Protein AF-A0A1H4DUJ8-F1 (afdb_monomer_lite)

InterPro domains:
  IPR002656 Acyltransferase 3 domain [PF01757] (6-325)
  IPR032762 Putative polysaccharide deacetylase [PF15421] (408-829)
  IPR052734 Nodulation factor acetyltransferase [PTHR37312] (3-329)

Organism: NCBI:txid371601

Structure (mmCIF, N/CA/C/O backbone):
data_AF-A0A1H4DUJ8-F1
#
_entry.id   AF-A0A1H4DUJ8-F1
#
loop_
_atom_site.group_PDB
_atom_site.id
_atom_site.type_symbol
_atom_site.label_atom_id
_atom_site.label_alt_id
_atom_site.label_comp_id
_atom_site.label_asym_id
_atom_site.label_entity_id
_atom_site.label_seq_id
_atom_site.pdbx_PDB_ins_code
_atom_site.Cartn_x
_atom_site.Cartn_y
_atom_site.Cartn_z
_atom_site.occupancy
_atom_site.B_iso_or_equiv
_atom_site.auth_seq_id
_atom_site.auth_comp_id
_atom_site.auth_asym_id
_atom_site.auth_atom_id
_atom_site.pdbx_PDB_model_num
ATOM 1 N N . MET A 1 1 ? 36.125 0.604 -51.985 1.00 30.69 1 MET A N 1
ATOM 2 C CA . MET A 1 1 ? 34.807 0.255 -51.400 1.00 30.69 1 MET A CA 1
ATOM 3 C C . MET A 1 1 ? 34.733 -1.260 -51.284 1.00 30.69 1 MET A C 1
ATOM 5 O O . MET A 1 1 ? 34.965 -1.927 -52.278 1.00 30.69 1 MET A O 1
ATOM 9 N N . GLY A 1 2 ? 34.517 -1.816 -50.089 1.00 41.62 2 GLY A N 1
ATOM 10 C CA . GLY A 1 2 ? 34.416 -3.273 -49.927 1.00 41.62 2 GLY A CA 1
ATOM 11 C C . GLY A 1 2 ? 33.079 -3.793 -50.459 1.00 41.62 2 GLY A C 1
ATOM 12 O O . GLY A 1 2 ? 32.048 -3.189 -50.164 1.00 41.62 2 GLY A O 1
ATOM 13 N N . LYS A 1 3 ? 33.106 -4.890 -51.226 1.00 53.41 3 LYS A N 1
ATOM 14 C CA . LYS A 1 3 ? 31.918 -5.569 -51.766 1.00 53.41 3 LYS A CA 1
ATOM 15 C C . LYS A 1 3 ? 30.959 -5.925 -50.617 1.00 53.41 3 LYS A C 1
ATOM 17 O O . LYS A 1 3 ? 31.394 -6.418 -49.573 1.00 53.41 3 LYS A O 1
ATOM 22 N N . ARG A 1 4 ? 29.679 -5.584 -50.774 1.00 70.81 4 ARG A N 1
ATOM 23 C CA . ARG A 1 4 ? 28.618 -5.850 -49.792 1.00 70.81 4 ARG A CA 1
ATOM 24 C C . ARG A 1 4 ? 28.375 -7.360 -49.703 1.00 70.81 4 ARG A C 1
ATOM 26 O O . ARG A 1 4 ? 28.468 -8.042 -50.716 1.00 70.81 4 ARG A O 1
ATOM 33 N N . ILE A 1 5 ? 28.123 -7.878 -48.501 1.00 83.75 5 ILE A N 1
ATOM 34 C CA . ILE A 1 5 ? 27.935 -9.316 -48.273 1.00 83.75 5 ILE A CA 1
ATOM 35 C C . ILE A 1 5 ? 26.434 -9.599 -48.162 1.00 83.75 5 ILE A C 1
ATOM 37 O O . ILE A 1 5 ? 25.848 -9.405 -47.099 1.00 83.75 5 ILE A O 1
ATOM 41 N N . GLU A 1 6 ? 25.825 -10.040 -49.261 1.00 88.00 6 GLU A N 1
ATOM 42 C CA . GLU A 1 6 ? 24.366 -10.185 -49.410 1.00 88.00 6 GLU A CA 1
ATOM 43 C C . GLU A 1 6 ? 23.758 -11.162 -48.388 1.00 88.00 6 GLU A C 1
ATOM 45 O O . GLU A 1 6 ? 22.765 -10.844 -47.735 1.00 88.00 6 GLU A O 1
ATOM 50 N N . TYR A 1 7 ? 24.406 -12.309 -48.137 1.00 88.94 7 TYR A N 1
ATOM 51 C CA . TYR A 1 7 ? 23.906 -13.288 -47.160 1.00 88.94 7 TYR A CA 1
ATOM 52 C C . TYR A 1 7 ? 23.873 -12.749 -45.718 1.00 88.94 7 TYR A C 1
ATOM 54 O O . TYR A 1 7 ? 23.061 -13.199 -44.914 1.00 88.94 7 TYR A O 1
ATOM 62 N N . ILE A 1 8 ? 24.728 -11.778 -45.370 1.00 90.94 8 ILE A N 1
ATOM 63 C CA . ILE A 1 8 ? 24.715 -11.155 -44.037 1.00 90.94 8 ILE A CA 1
ATOM 64 C C . ILE A 1 8 ? 23.519 -10.216 -43.894 1.00 90.94 8 ILE A C 1
ATOM 66 O O . ILE A 1 8 ? 22.923 -10.143 -42.822 1.00 90.94 8 ILE A O 1
ATOM 70 N N . ASP A 1 9 ? 23.156 -9.502 -44.957 1.00 91.50 9 ASP A N 1
ATOM 71 C CA . ASP A 1 9 ? 21.961 -8.663 -44.934 1.00 91.50 9 ASP A CA 1
ATOM 72 C C . ASP A 1 9 ? 20.690 -9.525 -44.938 1.00 91.50 9 ASP A C 1
ATOM 74 O O . ASP A 1 9 ? 19.751 -9.208 -44.217 1.00 91.50 9 ASP A O 1
ATOM 78 N N . PHE A 1 10 ? 20.688 -10.684 -45.606 1.00 94.31 10 PHE A N 1
ATOM 79 C CA . PHE A 1 10 ? 19.633 -11.689 -45.422 1.00 94.31 10 PHE A CA 1
ATOM 80 C C . PHE A 1 10 ? 19.505 -12.146 -43.958 1.00 94.31 10 PHE A C 1
ATOM 82 O O . PHE A 1 10 ? 18.407 -12.102 -43.408 1.00 94.31 10 PHE A O 1
ATOM 89 N N . ILE A 1 11 ? 20.617 -12.510 -43.303 1.00 94.31 11 ILE A N 1
ATOM 90 C CA . ILE A 1 11 ? 20.620 -12.902 -41.881 1.00 94.31 11 ILE A CA 1
ATOM 91 C C . ILE A 1 11 ? 20.034 -11.785 -41.015 1.00 94.31 11 ILE A C 1
ATOM 93 O O . ILE A 1 11 ? 19.124 -12.033 -40.234 1.00 94.31 11 ILE A O 1
ATOM 97 N N . LYS A 1 12 ? 20.487 -10.540 -41.193 1.00 94.69 12 LYS A N 1
ATOM 98 C CA . LYS A 1 12 ? 19.942 -9.382 -40.470 1.00 94.69 12 LYS A CA 1
ATOM 99 C C . LYS A 1 12 ? 18.442 -9.192 -40.694 1.00 94.69 12 LYS A C 1
ATOM 101 O O . LYS A 1 12 ? 17.752 -8.804 -39.758 1.00 94.69 12 LYS A O 1
ATOM 106 N N . GLY A 1 13 ? 17.958 -9.436 -41.913 1.00 95.38 13 GLY A N 1
ATOM 107 C CA . GLY A 1 13 ? 16.538 -9.366 -42.261 1.00 95.38 13 GLY A CA 1
ATOM 108 C C . GLY A 1 13 ? 15.695 -10.396 -41.507 1.00 95.38 13 GLY A C 1
ATOM 109 O O . GLY A 1 13 ? 14.632 -10.058 -40.998 1.00 95.38 13 GLY A O 1
ATOM 110 N N . ILE A 1 14 ? 16.192 -11.626 -41.366 1.00 95.81 14 ILE A N 1
ATOM 111 C CA . ILE A 1 14 ? 15.532 -12.656 -40.552 1.00 95.81 14 ILE A CA 1
ATOM 112 C C . ILE A 1 14 ? 15.628 -12.329 -39.062 1.00 95.81 14 ILE A C 1
ATOM 114 O O . ILE A 1 14 ? 14.630 -12.400 -38.354 1.00 95.81 14 ILE A O 1
ATOM 118 N N . CYS A 1 15 ? 16.801 -11.919 -38.576 1.00 94.94 15 CYS A N 1
ATOM 119 C CA . CYS A 1 15 ? 16.967 -11.602 -37.163 1.00 94.94 15 CYS A CA 1
ATOM 120 C C . CYS A 1 15 ? 16.068 -10.430 -36.737 1.00 94.94 15 CYS A C 1
ATOM 122 O O . CYS A 1 15 ? 15.499 -10.486 -35.653 1.00 94.94 15 CYS A O 1
ATOM 124 N N . ILE A 1 16 ? 15.898 -9.388 -37.570 1.00 95.94 16 ILE A N 1
ATOM 125 C CA . ILE A 1 16 ? 15.041 -8.249 -37.191 1.00 95.94 16 ILE A CA 1
ATOM 126 C C . ILE A 1 16 ? 13.576 -8.666 -37.145 1.00 95.94 16 ILE A C 1
ATOM 128 O O . ILE A 1 16 ? 12.848 -8.200 -36.281 1.00 95.94 16 ILE A O 1
ATOM 132 N N . PHE A 1 17 ? 13.164 -9.587 -38.018 1.00 96.69 17 PHE A N 1
ATOM 133 C CA . PHE A 1 17 ? 11.844 -10.194 -37.932 1.00 96.69 17 PHE A CA 1
ATOM 134 C C . PHE A 1 17 ? 11.652 -10.957 -36.619 1.00 96.69 17 PHE A C 1
ATOM 136 O O . PHE A 1 17 ? 10.654 -10.739 -35.946 1.00 96.69 17 PHE A O 1
ATOM 143 N N . ILE A 1 18 ? 12.629 -11.771 -36.214 1.00 95.69 18 ILE A N 1
ATOM 144 C CA . ILE A 1 18 ? 12.581 -12.521 -34.951 1.00 95.69 18 ILE A CA 1
ATOM 145 C C . ILE A 1 18 ? 12.482 -11.583 -33.733 1.00 95.69 18 ILE A C 1
ATOM 147 O O . ILE A 1 18 ? 11.727 -11.875 -32.813 1.00 95.69 18 ILE A O 1
ATOM 151 N N . VAL A 1 19 ? 13.196 -10.448 -33.734 1.00 94.94 19 VAL A N 1
ATOM 152 C CA . VAL A 1 19 ? 13.096 -9.424 -32.672 1.00 94.94 19 VAL A CA 1
ATOM 153 C C . VAL A 1 19 ? 11.678 -8.867 -32.575 1.00 94.94 19 VAL A C 1
ATOM 155 O O . VAL A 1 19 ? 11.090 -8.875 -31.498 1.00 94.94 19 VAL A O 1
ATOM 158 N N . VAL A 1 20 ? 11.130 -8.404 -33.703 1.00 95.19 20 VAL A N 1
ATOM 159 C CA . VAL A 1 20 ? 9.782 -7.821 -33.741 1.00 95.19 20 VAL A CA 1
ATOM 160 C C . VAL A 1 20 ? 8.741 -8.873 -33.348 1.00 95.19 20 VAL A C 1
ATOM 162 O O . VAL A 1 20 ? 7.823 -8.574 -32.603 1.00 95.19 20 VAL A O 1
ATOM 165 N N . TRP A 1 21 ? 8.919 -10.126 -33.767 1.00 94.44 21 TRP A N 1
ATOM 166 C CA . TRP A 1 21 ? 8.028 -11.223 -33.392 1.00 94.44 21 TRP A CA 1
ATOM 167 C C . TRP A 1 21 ? 8.048 -11.531 -31.895 1.00 94.44 21 TRP A C 1
ATOM 169 O O . TRP A 1 21 ? 6.983 -11.649 -31.292 1.00 94.44 21 TRP A O 1
ATOM 179 N N . GLY A 1 22 ? 9.230 -11.571 -31.273 1.00 92.44 22 GLY A N 1
ATOM 180 C CA . GLY A 1 22 ? 9.349 -11.724 -29.822 1.00 92.44 22 GLY A CA 1
ATOM 181 C C . GLY A 1 22 ? 8.633 -10.608 -29.056 1.00 92.44 22 GLY A C 1
ATOM 182 O O . GLY A 1 22 ? 7.863 -10.890 -28.141 1.00 92.44 22 GLY A O 1
ATOM 183 N N . HIS A 1 23 ? 8.807 -9.349 -29.468 1.00 90.69 23 HIS A N 1
ATOM 184 C CA . HIS A 1 23 ? 8.126 -8.220 -28.832 1.00 90.69 23 HIS A CA 1
ATOM 185 C C . HIS A 1 23 ? 6.623 -8.154 -29.134 1.00 90.69 23 HIS A C 1
ATOM 187 O O . HIS A 1 23 ? 5.854 -7.722 -28.277 1.00 90.69 23 HIS A O 1
ATOM 193 N N . SER A 1 24 ? 6.177 -8.620 -30.301 1.00 90.06 24 SER A N 1
ATOM 194 C CA . SER A 1 24 ? 4.751 -8.781 -30.595 1.00 90.06 24 SER A CA 1
ATOM 195 C C . SER A 1 24 ? 4.114 -9.834 -29.672 1.00 90.06 24 SER A C 1
ATOM 197 O O . SER A 1 24 ? 3.038 -9.587 -29.141 1.00 90.06 24 SER A O 1
ATOM 199 N N . ILE A 1 25 ? 4.791 -10.962 -29.403 1.00 89.56 25 ILE A N 1
ATOM 200 C CA . ILE A 1 25 ? 4.346 -11.955 -28.402 1.00 89.56 25 ILE A CA 1
ATOM 201 C C . ILE A 1 25 ? 4.301 -11.331 -26.999 1.00 89.56 25 ILE A C 1
ATOM 203 O O . ILE A 1 25 ? 3.316 -11.498 -26.288 1.00 89.56 25 ILE A O 1
ATOM 207 N N . GLN A 1 26 ? 5.348 -10.594 -26.618 1.00 87.44 26 GLN A N 1
ATOM 208 C CA . GLN A 1 26 ? 5.469 -9.972 -25.298 1.00 87.44 26 GLN A CA 1
ATOM 209 C C . GLN A 1 26 ? 4.383 -8.918 -25.029 1.00 87.44 26 GLN A C 1
ATOM 211 O O . GLN A 1 26 ? 3.823 -8.887 -23.942 1.00 87.44 26 GLN A O 1
ATOM 216 N N . ASN A 1 27 ? 4.104 -8.032 -25.990 1.00 85.56 27 ASN A N 1
ATOM 217 C CA . ASN A 1 27 ? 3.222 -6.878 -25.773 1.00 85.56 27 ASN A CA 1
ATOM 218 C C . ASN A 1 27 ? 1.735 -7.177 -26.017 1.00 85.56 27 ASN A C 1
ATOM 220 O O . ASN A 1 27 ? 0.903 -6.347 -25.672 1.00 85.56 27 ASN A O 1
ATOM 224 N N . MET A 1 28 ? 1.400 -8.310 -26.641 1.00 81.50 28 MET A N 1
ATOM 225 C CA . MET A 1 28 ? 0.016 -8.693 -26.969 1.00 81.50 28 MET A CA 1
ATOM 226 C C . MET A 1 28 ? -0.497 -9.889 -26.147 1.00 81.50 28 MET A C 1
ATOM 228 O O . MET A 1 28 ? -1.606 -10.366 -26.398 1.00 81.50 28 MET A O 1
ATOM 232 N N . GLY A 1 29 ? 0.324 -10.409 -25.227 1.00 69.88 29 GLY A N 1
ATOM 233 C CA . GLY A 1 29 ? -0.024 -11.478 -24.284 1.00 69.88 29 GLY A CA 1
ATOM 234 C C . GLY A 1 29 ? -0.416 -10.956 -22.893 1.00 69.88 29 GLY A C 1
ATOM 235 O O . GLY A 1 29 ? -0.381 -9.749 -22.658 1.00 69.88 29 GLY A O 1
ATOM 236 N N . ASP A 1 30 ? -0.772 -11.858 -21.969 1.00 58.72 30 ASP A N 1
ATOM 237 C CA . ASP A 1 30 ? -1.174 -11.488 -20.603 1.00 58.72 30 ASP A CA 1
ATOM 238 C C . ASP A 1 30 ? 0.050 -11.200 -19.745 1.00 58.72 30 ASP A C 1
ATOM 240 O O . ASP A 1 30 ? 0.937 -12.051 -19.647 1.00 58.72 30 ASP A O 1
ATOM 244 N N . GLY A 1 31 ? 0.074 -10.031 -19.106 1.00 64.19 31 GLY A N 1
ATOM 245 C CA . GLY A 1 31 ? 1.036 -9.638 -18.074 1.00 64.19 31 GLY A CA 1
ATOM 246 C C . GLY A 1 31 ? 2.385 -10.371 -18.103 1.00 64.19 31 GLY A C 1
ATOM 247 O O . GLY A 1 31 ? 3.266 -10.050 -18.897 1.00 64.19 31 GLY A O 1
ATOM 248 N N . ASN A 1 32 ? 2.562 -11.341 -17.201 1.00 62.81 32 ASN A N 1
ATOM 249 C CA . ASN A 1 32 ? 3.805 -12.100 -17.018 1.00 62.81 32 ASN A CA 1
ATOM 250 C C . ASN A 1 32 ? 3.811 -13.494 -17.686 1.00 62.81 32 ASN A C 1
ATOM 252 O O . ASN A 1 32 ? 4.797 -14.220 -17.555 1.00 62.81 32 ASN A O 1
ATOM 256 N N . ASP A 1 33 ? 2.776 -13.888 -18.424 1.00 68.31 33 ASP A N 1
ATOM 257 C CA . ASP A 1 33 ? 2.668 -15.250 -18.974 1.00 68.31 33 ASP A CA 1
ATOM 258 C C . ASP A 1 33 ? 3.559 -15.478 -20.204 1.00 68.31 33 ASP A C 1
ATOM 260 O O . ASP A 1 33 ? 3.865 -16.610 -20.575 1.00 68.31 33 ASP A O 1
ATOM 264 N N . PHE A 1 34 ? 4.076 -14.414 -20.825 1.00 77.50 34 PHE A N 1
ATOM 265 C CA . PHE A 1 34 ? 5.038 -14.553 -21.923 1.00 77.50 34 PHE A CA 1
ATOM 266 C C . PHE A 1 34 ? 6.387 -15.143 -21.470 1.00 77.50 34 PHE A C 1
ATOM 268 O O . PHE A 1 34 ? 7.124 -15.673 -22.305 1.00 77.50 34 PHE A O 1
ATOM 275 N N . TRP A 1 35 ? 6.726 -15.075 -20.171 1.00 77.06 35 TRP A N 1
ATOM 276 C CA . TRP A 1 35 ? 7.978 -15.634 -19.643 1.00 77.06 35 TRP A CA 1
ATOM 277 C C . TRP A 1 35 ? 8.058 -17.156 -19.797 1.00 77.06 35 TRP A C 1
ATOM 279 O O . TRP A 1 35 ? 9.168 -17.669 -19.904 1.00 77.06 35 TRP A O 1
ATOM 289 N N . THR A 1 36 ? 6.908 -17.838 -19.835 1.00 80.62 36 THR A N 1
ATOM 290 C CA . THR A 1 36 ? 6.768 -19.300 -19.966 1.00 80.62 36 THR A CA 1
ATOM 291 C C . THR A 1 36 ? 6.288 -19.729 -21.356 1.00 80.62 36 THR A C 1
ATOM 293 O O . THR A 1 36 ? 5.982 -20.899 -21.587 1.00 80.62 36 THR A O 1
ATOM 296 N N . ASN A 1 37 ? 6.184 -18.791 -22.307 1.00 87.81 37 ASN A N 1
ATOM 297 C CA . ASN A 1 37 ? 5.794 -19.099 -23.676 1.00 87.81 37 ASN A CA 1
ATOM 298 C C . ASN A 1 37 ? 6.981 -19.751 -24.422 1.00 87.81 37 ASN A C 1
ATOM 300 O O . ASN A 1 37 ? 7.981 -19.069 -24.671 1.00 87.81 37 ASN A O 1
ATOM 304 N N . PRO A 1 38 ? 6.867 -21.012 -24.893 1.00 89.88 38 PRO A N 1
ATOM 305 C CA . PRO A 1 38 ? 7.988 -21.731 -25.508 1.00 89.88 38 PRO A CA 1
ATOM 306 C C . PRO A 1 38 ? 8.550 -21.069 -26.774 1.00 89.88 38 PRO A C 1
ATOM 308 O O . PRO A 1 38 ? 9.731 -21.206 -27.094 1.00 89.88 38 PRO A O 1
ATOM 311 N N . VAL A 1 39 ? 7.713 -20.342 -27.525 1.00 92.25 39 VAL A N 1
ATOM 312 C CA . VAL A 1 39 ? 8.156 -19.609 -28.721 1.00 92.25 39 VAL A CA 1
ATOM 313 C C . VAL A 1 39 ? 8.974 -18.389 -28.311 1.00 92.25 39 VAL A C 1
ATOM 315 O O . VAL A 1 39 ? 10.016 -18.117 -28.909 1.00 92.25 39 VAL A O 1
ATOM 318 N N . HIS A 1 40 ? 8.547 -17.689 -27.262 1.00 91.38 40 HIS A N 1
ATOM 319 C CA . HIS A 1 40 ? 9.290 -16.563 -26.708 1.00 91.38 40 HIS A CA 1
ATOM 320 C C . HIS A 1 40 ? 10.624 -17.010 -26.086 1.00 91.38 40 HIS A C 1
ATOM 322 O O . HIS A 1 40 ? 11.653 -16.399 -26.370 1.00 91.38 40 HIS A O 1
ATOM 328 N N . GLU A 1 41 ? 10.646 -18.110 -25.328 1.00 91.25 41 GLU A N 1
ATOM 329 C CA . GLU A 1 41 ? 11.870 -18.718 -24.777 1.00 91.25 41 GLU A CA 1
ATOM 330 C C . GLU A 1 41 ? 12.869 -19.079 -25.883 1.00 91.25 41 GLU A C 1
ATOM 332 O O . GLU A 1 41 ? 14.041 -18.681 -25.843 1.00 91.25 41 GLU A O 1
ATOM 337 N N . PHE A 1 42 ? 12.388 -19.754 -26.935 1.00 94.44 42 PHE A N 1
ATOM 338 C CA . PHE A 1 42 ? 13.194 -20.075 -28.109 1.00 94.44 42 PHE A CA 1
ATOM 339 C C . PHE A 1 42 ? 13.810 -18.818 -28.726 1.00 94.44 42 PHE A C 1
ATOM 341 O O . PHE A 1 42 ? 15.019 -18.782 -28.966 1.00 94.44 42 PHE A O 1
ATOM 348 N N . ILE A 1 43 ? 13.014 -17.768 -28.941 1.00 94.56 43 ILE A N 1
ATOM 349 C CA . ILE A 1 43 ? 13.489 -16.498 -29.497 1.00 94.56 43 ILE A CA 1
ATOM 350 C C . ILE A 1 43 ? 14.528 -15.848 -28.565 1.00 94.56 43 ILE A C 1
ATOM 352 O O . ILE A 1 43 ? 15.619 -15.474 -29.015 1.00 94.56 43 ILE A O 1
ATOM 356 N N . CYS A 1 44 ? 14.239 -15.726 -27.267 1.00 91.50 44 CYS A N 1
ATOM 357 C CA . CYS A 1 44 ? 15.093 -15.074 -26.267 1.00 91.50 44 CYS A CA 1
ATOM 358 C C . CYS A 1 44 ? 16.448 -15.745 -26.057 1.00 91.50 44 CYS A C 1
ATOM 360 O O . CYS A 1 44 ? 17.428 -15.046 -25.792 1.00 91.50 44 CYS A O 1
ATOM 362 N N . SER A 1 45 ? 16.543 -17.050 -26.303 1.00 93.75 45 SER A N 1
ATOM 363 C CA . SER A 1 45 ? 17.796 -17.791 -26.160 1.00 93.75 45 SER A CA 1
ATOM 364 C C . SER A 1 45 ? 18.922 -17.349 -27.117 1.00 93.75 45 SER A C 1
ATOM 366 O O . SER A 1 45 ? 20.096 -17.544 -26.796 1.00 93.75 45 SER A O 1
ATOM 368 N N . PHE A 1 46 ? 18.620 -16.727 -28.274 1.00 95.25 46 PHE A N 1
ATOM 369 C CA . PHE A 1 46 ? 19.659 -16.369 -29.263 1.00 95.25 46 PHE A CA 1
ATOM 370 C C . PHE A 1 46 ? 19.477 -15.055 -30.045 1.00 95.25 46 PHE A C 1
ATOM 372 O O . PHE A 1 46 ? 20.448 -14.606 -30.662 1.00 95.25 46 PHE A O 1
ATOM 379 N N . HIS A 1 47 ? 18.297 -14.420 -30.072 1.00 93.81 47 HIS A N 1
ATOM 380 C CA . HIS A 1 47 ? 18.023 -13.342 -31.042 1.00 93.81 47 HIS A CA 1
ATOM 381 C C . HIS A 1 47 ? 18.907 -12.083 -30.893 1.00 93.81 47 HIS A C 1
ATOM 383 O O . HIS A 1 47 ? 19.385 -11.554 -31.901 1.00 93.81 47 HIS A O 1
ATOM 389 N N . MET A 1 48 ? 19.184 -11.606 -29.672 1.00 94.12 48 MET A N 1
ATOM 390 C CA . MET A 1 48 ? 20.135 -10.498 -29.457 1.00 94.12 48 MET A CA 1
ATOM 391 C C . MET A 1 48 ? 21.600 -10.932 -29.614 1.00 94.12 48 MET A C 1
ATOM 393 O O . MET A 1 48 ? 22.349 -10.234 -30.313 1.00 94.12 48 MET A O 1
ATOM 397 N N . PRO A 1 49 ? 22.030 -12.083 -29.053 1.00 97.06 49 PRO A N 1
ATOM 398 C CA . PRO A 1 49 ? 23.367 -12.628 -29.284 1.00 97.06 49 PRO A CA 1
ATOM 399 C C . PRO A 1 49 ? 23.779 -12.711 -30.766 1.00 97.06 49 PRO A C 1
ATOM 401 O O . PRO A 1 49 ? 24.871 -12.255 -31.121 1.00 97.06 49 PRO A O 1
ATOM 404 N N . ILE A 1 50 ? 22.908 -13.189 -31.667 1.00 96.19 50 ILE A N 1
ATOM 405 C CA . ILE A 1 50 ? 23.237 -13.283 -33.101 1.00 96.19 50 ILE A CA 1
ATOM 406 C C . ILE A 1 50 ? 23.388 -11.903 -33.762 1.00 96.19 50 ILE A C 1
ATOM 408 O O . ILE A 1 50 ? 24.252 -11.711 -34.623 1.00 96.19 50 ILE A O 1
ATOM 412 N N . PHE A 1 51 ? 22.608 -10.901 -33.348 1.00 93.44 51 PHE A N 1
ATOM 413 C CA . PHE A 1 51 ? 22.772 -9.530 -33.837 1.00 93.44 51 PHE A CA 1
ATOM 414 C C . PHE A 1 51 ? 24.090 -8.902 -33.380 1.00 93.44 51 PHE A C 1
ATOM 416 O O . PHE A 1 51 ? 24.757 -8.195 -34.152 1.00 93.44 51 PHE A O 1
ATOM 423 N N . MET A 1 52 ? 24.488 -9.176 -32.138 1.00 96.88 52 MET A N 1
ATOM 424 C CA . MET A 1 52 ? 25.763 -8.720 -31.598 1.00 96.88 52 MET A CA 1
ATOM 425 C C . MET A 1 52 ? 26.946 -9.412 -32.294 1.00 96.88 52 MET A C 1
ATOM 427 O O . MET A 1 52 ? 27.903 -8.739 -32.687 1.00 96.88 52 MET A O 1
ATOM 431 N N . LEU A 1 53 ? 26.836 -10.716 -32.575 1.00 96.44 53 LEU A N 1
ATOM 432 C CA . LEU A 1 53 ? 27.775 -11.482 -33.405 1.00 96.44 53 LEU A CA 1
ATOM 433 C C . LEU A 1 53 ? 27.961 -10.825 -34.776 1.00 96.44 53 LEU A C 1
ATOM 435 O O . LEU A 1 53 ? 29.088 -10.534 -35.181 1.00 96.44 53 LEU A O 1
ATOM 439 N N . VAL A 1 54 ? 26.873 -10.522 -35.491 1.00 93.06 54 VAL A N 1
ATOM 440 C CA . VAL A 1 54 ? 26.951 -9.868 -36.811 1.00 93.06 54 VAL A CA 1
ATOM 441 C C . VAL A 1 54 ? 27.623 -8.492 -36.718 1.00 93.06 54 VAL A C 1
ATOM 443 O O . VAL A 1 54 ? 28.366 -8.100 -37.623 1.00 93.06 54 VAL A O 1
ATOM 446 N N . SER A 1 55 ? 27.410 -7.759 -35.624 1.00 92.81 55 SER A N 1
ATOM 447 C CA . SER A 1 55 ? 28.072 -6.471 -35.378 1.00 92.81 55 SER A CA 1
ATOM 448 C C . SER A 1 55 ? 29.585 -6.634 -35.176 1.00 92.81 55 SER A C 1
ATOM 450 O O . SER A 1 55 ? 30.370 -5.902 -35.791 1.00 92.81 55 SER A O 1
ATOM 452 N N . GLY A 1 56 ? 29.992 -7.638 -34.397 1.00 94.81 56 GLY A N 1
ATOM 453 C CA . GLY A 1 56 ? 31.385 -8.031 -34.186 1.00 94.81 56 GLY A CA 1
ATOM 454 C C . GLY A 1 56 ? 32.080 -8.556 -35.445 1.00 94.81 56 GLY A C 1
ATOM 455 O O . GLY A 1 56 ? 33.254 -8.276 -35.674 1.00 94.81 56 GLY A O 1
ATOM 456 N N . PHE A 1 57 ? 31.351 -9.224 -36.341 1.00 92.25 57 PHE A N 1
ATOM 457 C CA . PHE A 1 57 ? 31.891 -9.750 -37.601 1.00 92.25 57 PHE A CA 1
ATOM 458 C C . PHE A 1 57 ? 32.519 -8.666 -38.491 1.00 92.25 57 PHE A C 1
ATOM 460 O O . PHE A 1 57 ? 33.504 -8.904 -39.188 1.00 92.25 57 PHE A O 1
ATOM 467 N N . PHE A 1 58 ? 31.998 -7.436 -38.450 1.00 88.81 58 PHE A N 1
ATOM 468 C CA . PHE A 1 58 ? 32.556 -6.303 -39.199 1.00 88.81 58 PHE A CA 1
ATOM 469 C C . PHE A 1 58 ? 33.588 -5.480 -38.414 1.00 88.81 58 PHE A C 1
ATOM 471 O O . PHE A 1 58 ? 34.074 -4.465 -38.926 1.00 88.81 58 PHE A O 1
ATOM 478 N N . PHE A 1 59 ? 33.926 -5.885 -37.188 1.00 91.19 59 PHE A N 1
ATOM 479 C CA . PHE A 1 59 ? 34.853 -5.167 -36.318 1.00 91.19 59 PHE A CA 1
ATOM 480 C C . PHE A 1 59 ? 36.285 -5.143 -36.863 1.00 91.19 59 PHE A C 1
ATOM 482 O O . PHE A 1 59 ? 36.953 -4.118 -36.754 1.00 91.19 59 PHE A O 1
ATOM 489 N N . SER A 1 60 ? 36.736 -6.209 -37.532 1.00 83.56 60 SER A N 1
ATOM 490 C CA . SER A 1 60 ? 38.095 -6.330 -38.094 1.00 83.56 60 SER A CA 1
ATOM 491 C C . SER A 1 60 ? 38.522 -5.112 -38.931 1.00 83.56 60 SER A C 1
ATOM 493 O O . SER A 1 60 ? 39.640 -4.613 -38.809 1.00 83.56 60 SER A O 1
ATOM 495 N N . LYS A 1 61 ? 37.591 -4.537 -39.708 1.00 82.88 61 LYS A N 1
ATOM 496 C CA . LYS A 1 61 ? 37.801 -3.355 -40.571 1.00 82.88 61 LYS A CA 1
ATOM 497 C C . LYS A 1 61 ? 38.089 -2.054 -39.805 1.00 82.88 61 LYS A C 1
ATOM 499 O O . LYS A 1 61 ? 38.371 -1.020 -40.420 1.00 82.88 61 LYS A O 1
ATOM 504 N N . SER A 1 62 ? 37.968 -2.076 -38.482 1.00 84.25 62 SER A N 1
ATOM 505 C CA . SER A 1 62 ? 38.205 -0.942 -37.590 1.00 84.25 62 SER A CA 1
ATOM 506 C C . SER A 1 62 ? 39.576 -0.964 -36.911 1.00 84.25 62 SER A C 1
ATOM 508 O O . SER A 1 62 ? 39.992 0.084 -36.422 1.00 84.25 62 SER A O 1
ATOM 510 N N . ILE A 1 63 ? 40.283 -2.101 -36.910 1.00 80.81 63 ILE A N 1
ATOM 511 C CA . ILE A 1 63 ? 41.445 -2.361 -36.035 1.00 80.81 63 ILE A CA 1
ATOM 512 C C . ILE A 1 63 ? 42.718 -1.582 -36.436 1.00 80.81 63 ILE A C 1
ATOM 514 O O . ILE A 1 63 ? 43.623 -1.427 -35.630 1.00 80.81 63 ILE A O 1
ATOM 518 N N . GLY A 1 64 ? 42.765 -0.963 -37.620 1.00 79.19 64 GLY A N 1
ATOM 519 C CA . GLY A 1 64 ? 43.891 -0.117 -38.062 1.00 79.19 64 GLY A CA 1
ATOM 520 C C . GLY A 1 64 ? 43.632 1.394 -38.051 1.00 79.19 64 GLY A C 1
ATOM 521 O O . GLY A 1 64 ? 44.450 2.158 -38.552 1.00 79.19 64 GLY A O 1
ATOM 522 N N . LYS A 1 65 ? 42.475 1.854 -37.561 1.00 86.25 65 LYS A N 1
ATOM 523 C CA . LYS A 1 65 ? 42.084 3.273 -37.649 1.00 86.25 65 LYS A CA 1
ATOM 524 C C . LYS A 1 65 ? 42.423 4.046 -36.365 1.00 86.25 65 LYS A C 1
ATOM 526 O O . LYS A 1 65 ? 42.435 3.454 -35.282 1.00 86.25 65 LYS A O 1
ATOM 531 N N . PRO A 1 66 ? 42.640 5.375 -36.442 1.00 87.81 66 PRO A N 1
ATOM 532 C CA . PRO A 1 66 ? 42.785 6.212 -35.252 1.00 87.81 66 PRO A CA 1
ATOM 533 C C . PRO A 1 66 ? 41.582 6.059 -34.304 1.00 87.81 66 PRO A C 1
ATOM 535 O O . PRO A 1 66 ? 40.442 5.976 -34.766 1.00 87.81 66 PRO A O 1
ATOM 538 N N . LEU A 1 67 ? 41.835 6.010 -32.986 1.00 89.31 67 LEU A N 1
ATOM 539 C CA . LEU A 1 67 ? 40.817 5.666 -31.977 1.00 89.31 67 LEU A CA 1
ATOM 540 C C . LEU A 1 67 ? 39.655 6.663 -31.993 1.00 89.31 67 LEU A C 1
ATOM 542 O O . LEU A 1 67 ? 38.517 6.272 -32.244 1.00 89.31 67 LEU A O 1
ATOM 546 N N . ILE A 1 68 ? 39.966 7.946 -31.785 1.00 90.38 68 ILE A N 1
ATOM 547 C CA . ILE A 1 68 ? 38.970 9.009 -31.623 1.00 90.38 68 ILE A CA 1
ATOM 548 C C . ILE A 1 68 ? 38.059 9.120 -32.858 1.00 90.38 68 ILE A C 1
ATOM 550 O O . ILE A 1 68 ? 36.857 8.925 -32.700 1.00 90.38 68 ILE A O 1
ATOM 554 N N . PRO A 1 69 ? 38.559 9.272 -34.105 1.00 90.19 69 PRO A N 1
ATOM 555 C CA . PRO A 1 69 ? 37.690 9.330 -35.286 1.00 90.19 69 PRO A CA 1
ATOM 556 C C . PRO A 1 69 ? 36.810 8.091 -35.472 1.00 90.19 69 PRO A C 1
ATOM 558 O O . PRO A 1 69 ? 35.682 8.189 -35.960 1.00 90.19 69 PRO A O 1
ATOM 561 N N . ASN A 1 70 ? 37.309 6.909 -35.102 1.00 89.81 70 ASN A N 1
ATOM 562 C CA . ASN A 1 70 ? 36.558 5.672 -35.256 1.00 89.81 70 ASN A CA 1
ATOM 563 C C . ASN A 1 70 ? 35.424 5.561 -34.228 1.00 89.81 70 ASN A C 1
ATOM 565 O O . ASN A 1 70 ? 34.295 5.246 -34.610 1.00 89.81 70 ASN A O 1
ATOM 569 N N . VAL A 1 71 ? 35.707 5.882 -32.960 1.00 92.94 71 VAL A N 1
ATOM 570 C CA . VAL A 1 71 ? 34.713 5.941 -31.878 1.00 92.94 71 VAL A CA 1
ATOM 571 C C . VAL A 1 71 ? 33.690 7.038 -32.162 1.00 92.94 71 VAL A C 1
ATOM 573 O O . VAL A 1 71 ? 32.499 6.751 -32.161 1.00 92.94 71 VAL A O 1
ATOM 576 N N . THR A 1 72 ? 34.112 8.249 -32.540 1.00 90.88 72 THR A N 1
ATOM 577 C CA . THR A 1 72 ? 33.200 9.348 -32.905 1.00 90.88 72 THR A CA 1
ATOM 578 C C . THR A 1 72 ? 32.282 8.966 -34.063 1.00 90.88 72 THR A C 1
ATOM 580 O O . THR A 1 72 ? 31.089 9.264 -34.040 1.00 90.88 72 THR A O 1
ATOM 583 N N . ARG A 1 73 ? 32.797 8.274 -35.086 1.00 89.44 73 ARG A N 1
ATOM 584 C CA . ARG A 1 73 ? 31.969 7.796 -36.200 1.00 89.44 73 ARG A CA 1
ATOM 585 C C . ARG A 1 73 ? 30.917 6.787 -35.736 1.00 89.44 73 ARG A C 1
ATOM 587 O O . ARG A 1 73 ? 29.779 6.864 -36.189 1.00 89.44 73 ARG A O 1
ATOM 594 N N . ARG A 1 74 ? 31.282 5.849 -34.856 1.00 90.69 74 ARG A N 1
ATOM 595 C CA . ARG A 1 74 ? 30.333 4.874 -34.295 1.00 90.69 74 ARG A CA 1
ATOM 596 C C . ARG A 1 74 ? 29.324 5.524 -33.355 1.00 90.69 74 ARG A C 1
ATOM 598 O O . ARG A 1 74 ? 28.149 5.195 -33.449 1.00 90.69 74 ARG A O 1
ATOM 605 N N . PHE A 1 75 ? 29.747 6.496 -32.553 1.00 92.19 75 PHE A N 1
ATOM 606 C CA . PHE A 1 75 ? 28.866 7.308 -31.719 1.00 92.19 75 PHE A CA 1
ATOM 607 C C . PHE A 1 75 ? 27.800 8.009 -32.568 1.00 92.19 75 PHE A C 1
ATOM 609 O O . PHE A 1 75 ? 26.610 7.858 -32.315 1.00 92.19 75 PHE A O 1
ATOM 616 N N . LYS A 1 76 ? 28.208 8.687 -33.653 1.00 90.00 76 LYS A N 1
ATOM 617 C CA . LYS A 1 76 ? 27.274 9.336 -34.591 1.00 90.00 76 LYS A CA 1
ATOM 618 C C . LYS A 1 76 ? 26.314 8.354 -35.263 1.00 90.00 76 LYS A C 1
ATOM 620 O O . LYS A 1 76 ? 25.191 8.718 -35.578 1.00 90.00 76 LYS A O 1
ATOM 625 N N . GLN A 1 77 ? 26.763 7.127 -35.509 1.00 90.00 77 GLN A N 1
ATOM 626 C CA . GLN A 1 77 ? 25.947 6.105 -36.155 1.00 90.00 77 GLN A CA 1
ATOM 627 C C . GLN A 1 77 ? 24.920 5.472 -35.205 1.00 90.00 77 GLN A C 1
ATOM 629 O O . GLN A 1 77 ? 23.865 5.062 -35.672 1.00 90.00 77 GLN A O 1
ATOM 634 N N . LEU A 1 78 ? 25.246 5.336 -33.916 1.00 92.38 78 LEU A N 1
ATOM 635 C CA . LEU A 1 78 ? 24.465 4.537 -32.965 1.00 92.38 78 LEU A CA 1
ATOM 636 C C . LEU A 1 78 ? 23.769 5.392 -31.903 1.00 92.38 78 LEU A C 1
ATOM 638 O O . LEU A 1 78 ? 22.578 5.221 -31.690 1.00 92.38 78 LEU A O 1
ATOM 642 N N . ILE A 1 79 ? 24.481 6.334 -31.279 1.00 93.25 79 ILE A N 1
ATOM 643 C CA . ILE A 1 79 ? 23.974 7.115 -30.140 1.00 93.25 79 ILE A CA 1
ATOM 644 C C . ILE A 1 79 ? 23.140 8.319 -30.588 1.00 93.25 79 ILE A C 1
ATOM 646 O O . ILE A 1 79 ? 22.150 8.637 -29.939 1.00 93.25 79 ILE A O 1
ATOM 650 N N . ILE A 1 80 ? 23.484 8.964 -31.712 1.00 91.38 80 ILE A N 1
ATOM 651 C CA . ILE A 1 80 ? 22.663 10.067 -32.252 1.00 91.38 80 ILE A CA 1
ATOM 652 C C . ILE A 1 80 ? 21.232 9.600 -32.572 1.00 91.38 80 ILE A C 1
ATOM 654 O O . ILE A 1 80 ? 20.312 10.271 -32.114 1.00 91.38 80 ILE A O 1
ATOM 658 N N . PRO A 1 81 ? 21.014 8.458 -33.260 1.00 91.31 81 PRO A N 1
ATOM 659 C CA . PRO A 1 81 ? 19.682 7.867 -33.409 1.00 91.31 81 PRO A CA 1
ATOM 660 C C . PRO A 1 81 ? 18.938 7.661 -32.098 1.00 91.31 81 PRO A C 1
ATOM 662 O O . PRO A 1 81 ? 17.773 8.039 -32.016 1.00 91.31 81 PRO A O 1
ATOM 665 N N . CYS A 1 82 ? 19.600 7.112 -31.073 1.00 91.19 82 CYS A N 1
ATOM 666 C CA . CYS A 1 82 ? 18.984 6.949 -29.756 1.00 91.19 82 CYS A CA 1
ATOM 667 C C . CYS A 1 82 ? 18.511 8.294 -29.207 1.00 91.19 82 CYS A C 1
ATOM 669 O O . CYS A 1 82 ? 17.355 8.420 -28.838 1.00 91.19 82 CYS A O 1
ATOM 671 N N . PHE A 1 83 ? 19.374 9.312 -29.226 1.00 91.31 83 PHE A N 1
ATOM 672 C CA . PHE A 1 83 ? 19.033 10.652 -28.752 1.00 91.31 83 PHE A CA 1
ATOM 673 C C . PHE A 1 83 ? 17.878 11.278 -29.548 1.00 91.31 83 PHE A C 1
ATOM 675 O O . PHE A 1 83 ? 16.956 11.836 -28.962 1.00 91.31 83 PHE A O 1
ATOM 682 N N . GLY A 1 84 ? 17.895 11.151 -30.879 1.00 90.75 84 GLY A N 1
ATOM 683 C CA . GLY A 1 84 ? 16.834 11.652 -31.750 1.00 90.75 84 GLY A CA 1
ATOM 684 C C . GLY A 1 84 ? 15.476 11.033 -31.428 1.00 90.75 84 GLY A C 1
ATOM 685 O O . GLY A 1 84 ? 14.493 11.751 -31.264 1.00 90.75 84 GLY A O 1
ATOM 686 N N . TRP A 1 85 ? 15.413 9.710 -31.281 1.00 90.19 85 TRP A N 1
ATOM 687 C CA . TRP A 1 85 ? 14.171 9.031 -30.909 1.00 90.19 85 TRP A CA 1
ATOM 688 C C . TRP A 1 85 ? 13.769 9.262 -29.450 1.00 90.19 85 TRP A C 1
ATOM 690 O O . TRP A 1 85 ? 12.577 9.345 -29.167 1.00 90.19 85 TRP A O 1
ATOM 700 N N . SER A 1 86 ? 14.724 9.454 -28.540 1.00 89.81 86 SER A N 1
ATOM 701 C CA . SER A 1 86 ? 14.433 9.856 -27.163 1.00 89.81 86 SER A CA 1
ATOM 702 C C . SER A 1 86 ? 13.845 11.261 -27.079 1.00 89.81 86 SER A C 1
ATOM 704 O O . SER A 1 86 ? 12.963 11.479 -26.261 1.00 89.81 86 SER A O 1
ATOM 706 N N . LEU A 1 87 ? 14.242 12.197 -27.951 1.00 90.56 87 LEU A N 1
ATOM 707 C CA . LEU A 1 87 ? 13.558 13.491 -28.064 1.00 90.56 87 LEU A CA 1
ATOM 708 C C . LEU A 1 87 ? 12.095 13.318 -28.472 1.00 90.56 87 LEU A C 1
ATOM 710 O O . LEU A 1 87 ? 11.238 14.003 -27.931 1.00 90.56 87 LEU A O 1
ATOM 714 N N . VAL A 1 88 ? 11.801 12.398 -29.396 1.00 89.31 88 VAL A N 1
ATOM 715 C CA . VAL A 1 88 ? 10.417 12.099 -29.798 1.00 89.31 88 VAL A CA 1
ATOM 716 C C . VAL A 1 88 ? 9.642 11.478 -28.639 1.00 89.31 88 VAL A C 1
ATOM 718 O O . VAL A 1 88 ? 8.525 11.902 -28.380 1.00 89.31 88 VAL A O 1
ATOM 721 N N . LEU A 1 89 ? 10.230 10.531 -27.904 1.00 85.62 89 LEU A N 1
ATOM 722 C CA . LEU A 1 89 ? 9.603 9.933 -26.720 1.00 85.62 89 LEU A CA 1
ATOM 723 C C . LEU A 1 89 ? 9.339 10.955 -25.622 1.00 85.62 89 LEU A C 1
ATOM 725 O O . LEU A 1 89 ? 8.242 10.992 -25.082 1.00 85.62 89 LEU A O 1
ATOM 729 N N . VAL A 1 90 ? 10.320 11.802 -25.318 1.00 87.25 90 VAL A N 1
ATOM 730 C CA . VAL A 1 90 ? 10.163 12.879 -24.343 1.00 87.25 90 VAL A CA 1
ATOM 731 C C . VAL A 1 90 ? 9.146 13.897 -24.839 1.00 87.25 90 VAL A C 1
ATOM 733 O O . VAL A 1 90 ? 8.355 14.352 -24.037 1.00 87.25 90 VAL A O 1
ATOM 736 N N . ALA A 1 91 ? 9.087 14.217 -26.133 1.00 87.25 91 ALA A N 1
ATOM 737 C CA . ALA A 1 91 ? 8.063 15.106 -26.681 1.00 87.25 91 ALA A CA 1
ATOM 738 C C . ALA A 1 91 ? 6.658 14.492 -26.618 1.00 87.25 91 ALA A C 1
ATOM 740 O O . ALA A 1 91 ? 5.711 15.200 -26.305 1.00 87.25 91 ALA A O 1
ATOM 741 N N . ILE A 1 92 ? 6.520 13.189 -26.876 1.00 84.06 92 ILE A N 1
ATOM 742 C CA . ILE A 1 92 ? 5.263 12.452 -26.695 1.00 84.06 92 ILE A CA 1
ATOM 743 C C . ILE A 1 92 ? 4.881 12.434 -25.213 1.00 84.06 92 ILE A C 1
ATOM 745 O O . ILE A 1 92 ? 3.733 12.696 -24.894 1.00 84.06 92 ILE A O 1
ATOM 749 N N . ASN A 1 93 ? 5.833 12.181 -24.312 1.00 81.94 93 ASN A N 1
ATOM 750 C CA . ASN A 1 93 ? 5.604 12.162 -22.870 1.00 81.94 93 ASN A CA 1
ATOM 751 C C . ASN A 1 93 ? 5.274 13.561 -22.338 1.00 81.94 93 ASN A C 1
ATOM 753 O O . ASN A 1 93 ? 4.318 13.707 -21.608 1.00 81.94 93 ASN A O 1
ATOM 757 N N . ILE A 1 94 ? 5.964 14.611 -22.784 1.00 83.12 94 ILE A N 1
ATOM 758 C CA . ILE A 1 94 ? 5.584 16.008 -22.536 1.00 83.12 94 ILE A CA 1
ATOM 759 C C . ILE A 1 94 ? 4.197 16.277 -23.110 1.00 83.12 94 ILE A C 1
ATOM 761 O O . ILE A 1 94 ? 3.413 16.942 -22.463 1.00 83.12 94 ILE A O 1
ATOM 765 N N . GLY A 1 95 ? 3.876 15.766 -24.299 1.00 78.88 95 GLY A N 1
ATOM 766 C CA . GLY A 1 95 ? 2.542 15.864 -24.883 1.00 78.88 95 GLY A CA 1
ATOM 767 C C . GLY A 1 95 ? 1.483 15.210 -24.000 1.00 78.88 95 GLY A C 1
ATOM 768 O O . GLY A 1 95 ? 0.459 15.831 -23.760 1.00 78.88 95 GLY A O 1
ATOM 769 N N . TYR A 1 96 ? 1.753 14.017 -23.464 1.00 74.62 96 TYR A N 1
ATOM 770 C CA . TYR A 1 96 ? 0.898 13.350 -22.484 1.00 74.62 96 TYR A CA 1
ATOM 771 C C . TYR A 1 96 ? 0.850 14.103 -21.157 1.00 74.62 96 TYR A C 1
ATOM 773 O O . TYR A 1 96 ? -0.233 14.265 -20.638 1.00 74.62 96 TYR A O 1
ATOM 781 N N . MET A 1 97 ? 1.963 14.636 -20.648 1.00 71.00 97 MET A N 1
ATOM 782 C CA . MET A 1 97 ? 2.004 15.438 -19.422 1.00 71.00 97 MET A CA 1
ATOM 783 C C . MET A 1 97 ? 1.227 16.745 -19.586 1.00 71.00 97 MET A C 1
ATOM 785 O O . MET A 1 97 ? 0.477 17.114 -18.699 1.00 71.00 97 MET A O 1
ATOM 789 N N . LEU A 1 98 ? 1.385 17.436 -20.717 1.00 73.94 98 LEU A N 1
ATOM 790 C CA . LEU A 1 98 ? 0.675 18.674 -21.035 1.00 73.94 98 LEU A CA 1
ATOM 791 C C . LEU A 1 98 ? -0.807 18.414 -21.306 1.00 73.94 98 LEU A C 1
ATOM 793 O O . LEU A 1 98 ? -1.625 19.246 -20.929 1.00 73.94 98 LEU A O 1
ATOM 797 N N . TYR A 1 99 ? -1.136 17.287 -21.949 1.00 68.56 99 TYR A N 1
ATOM 798 C CA . TYR A 1 99 ? -2.508 16.792 -22.056 1.00 68.56 99 TYR A CA 1
ATOM 799 C C . TYR A 1 99 ? -3.052 16.524 -20.649 1.00 68.56 99 TYR A C 1
ATOM 801 O O . TYR A 1 99 ? -4.022 17.132 -20.263 1.00 68.56 99 TYR A O 1
ATOM 809 N N . GLU A 1 100 ? -2.331 15.794 -19.802 1.00 55.78 100 GLU A N 1
ATOM 810 C CA . GLU A 1 100 ? -2.626 15.571 -18.379 1.00 55.78 100 GLU A CA 1
ATOM 811 C C . GLU A 1 100 ? -2.402 16.814 -17.480 1.00 55.78 100 GLU A C 1
ATOM 813 O O . GLU A 1 100 ? -2.217 16.690 -16.270 1.00 55.78 100 GLU A O 1
ATOM 818 N N . GLY A 1 101 ? -2.367 18.032 -18.034 1.00 54.56 101 GLY A N 1
ATOM 819 C CA . GLY A 1 101 ? -2.320 19.287 -17.271 1.00 54.56 101 GLY A CA 1
ATOM 820 C C . GLY A 1 101 ? -1.101 19.494 -16.348 1.00 54.56 101 GLY A C 1
ATOM 821 O O . GLY A 1 101 ? -1.130 20.377 -15.481 1.00 54.56 101 GLY A O 1
ATOM 822 N N . MET A 1 102 ? -0.037 18.703 -16.507 1.00 52.12 102 MET A N 1
ATOM 823 C CA . MET A 1 102 ? 1.242 18.790 -15.800 1.00 52.12 102 MET A CA 1
ATOM 824 C C . MET A 1 102 ? 2.250 19.632 -16.597 1.00 52.12 102 MET A C 1
ATOM 826 O O . MET A 1 102 ? 2.490 19.382 -17.778 1.00 52.12 102 MET A O 1
ATOM 830 N N . ILE A 1 103 ? 2.912 20.601 -15.948 1.00 69.56 103 ILE A N 1
ATOM 831 C CA . ILE A 1 103 ? 4.045 21.325 -16.550 1.00 69.56 103 ILE A CA 1
ATOM 832 C C . ILE A 1 103 ? 5.329 20.533 -16.265 1.00 69.56 103 ILE A C 1
ATOM 834 O O . ILE A 1 103 ? 5.738 20.439 -15.104 1.00 69.56 103 ILE A O 1
ATOM 838 N N . PRO A 1 104 ? 5.998 19.977 -17.290 1.00 69.69 104 PRO A N 1
ATOM 839 C CA . PRO A 1 104 ? 7.224 19.226 -17.077 1.00 69.69 104 PRO A CA 1
ATOM 840 C C . PRO A 1 104 ? 8.334 20.140 -16.552 1.00 69.69 104 PRO A C 1
ATOM 842 O O . PRO A 1 104 ? 8.656 21.165 -17.159 1.00 69.69 104 PRO A O 1
ATOM 845 N N . SER A 1 105 ? 8.967 19.756 -15.439 1.00 79.44 105 SER A N 1
ATOM 846 C CA . SER A 1 105 ? 10.121 20.499 -14.930 1.00 79.44 105 SER A CA 1
ATOM 847 C C . SER A 1 105 ? 11.289 20.416 -15.930 1.00 79.44 105 SER A C 1
ATOM 849 O O . SER A 1 105 ? 11.555 19.340 -16.489 1.00 79.44 105 SER A O 1
ATOM 851 N N . PRO A 1 106 ? 12.034 21.512 -16.175 1.00 77.62 106 PRO A N 1
ATOM 852 C CA . PRO A 1 106 ? 13.159 21.489 -17.112 1.00 77.62 106 PRO A CA 1
ATOM 853 C C . PRO A 1 106 ? 14.247 20.477 -16.721 1.00 77.62 106 PRO A C 1
ATOM 855 O O . PRO A 1 106 ? 14.802 19.782 -17.574 1.00 77.62 106 PRO A O 1
ATOM 858 N N . THR A 1 107 ? 14.523 20.348 -15.421 1.00 78.81 107 THR A N 1
ATOM 859 C CA . THR A 1 107 ? 15.524 19.420 -14.877 1.00 78.81 107 THR A CA 1
ATOM 860 C C . THR A 1 107 ? 15.070 17.962 -14.975 1.00 78.81 107 THR A C 1
ATOM 862 O O . THR A 1 107 ? 15.857 17.104 -15.384 1.00 78.81 107 THR A O 1
ATOM 865 N N . GLY A 1 108 ? 13.797 17.675 -14.685 1.00 79.06 108 GLY A N 1
ATOM 866 C CA . GLY A 1 108 ? 13.202 16.345 -14.839 1.00 79.06 108 GLY A CA 1
ATOM 867 C C . GLY A 1 108 ? 13.156 15.897 -16.299 1.00 79.06 108 GLY A C 1
ATOM 868 O O . GLY A 1 108 ? 13.520 14.765 -16.614 1.00 79.06 108 GLY A O 1
ATOM 869 N N . THR A 1 109 ? 12.824 16.815 -17.208 1.00 83.38 109 THR A N 1
ATOM 870 C CA . THR A 1 109 ? 12.827 16.574 -18.658 1.00 83.38 109 THR A CA 1
ATOM 871 C C . THR A 1 109 ? 14.221 16.225 -19.170 1.00 83.38 109 THR A C 1
ATOM 873 O O . THR A 1 109 ? 14.388 15.267 -19.925 1.00 83.38 109 THR A O 1
ATOM 876 N N . LEU A 1 110 ? 15.247 16.960 -18.726 1.00 84.94 110 LEU A N 1
ATOM 877 C CA . LEU A 1 110 ? 16.631 16.691 -19.112 1.00 84.94 110 LEU A CA 1
ATOM 878 C C . LEU A 1 110 ? 17.119 15.336 -18.576 1.00 84.94 110 LEU A C 1
ATOM 880 O O . LEU A 1 110 ? 17.768 14.580 -19.304 1.00 84.94 110 LEU A O 1
ATOM 884 N N . LYS A 1 111 ? 16.768 15.001 -17.326 1.00 85.00 111 LYS A N 1
ATOM 885 C CA . LYS A 1 111 ? 17.070 13.696 -16.720 1.00 85.00 111 LYS A CA 1
ATOM 886 C C . LYS A 1 111 ? 16.378 12.559 -17.480 1.00 85.00 111 LYS A C 1
ATOM 888 O O . LYS A 1 111 ? 17.034 11.572 -17.804 1.00 85.00 111 LYS A O 1
ATOM 893 N N . SER A 1 112 ? 15.098 12.720 -17.817 1.00 83.31 112 SER A N 1
ATOM 894 C CA . SER A 1 112 ? 14.321 11.761 -18.614 1.00 83.31 112 SER A CA 1
ATOM 895 C C . SER A 1 112 ? 14.939 11.548 -19.997 1.00 83.31 112 SER A C 1
ATOM 897 O O . SER A 1 112 ? 15.231 10.417 -20.375 1.00 83.31 112 SER A O 1
ATOM 899 N N . LEU A 1 113 ? 15.283 12.628 -20.707 1.00 87.44 113 LEU A N 1
ATOM 900 C CA . LEU A 1 113 ? 15.950 12.552 -22.007 1.00 87.44 113 LEU A CA 1
ATOM 901 C C . LEU A 1 113 ? 17.265 11.766 -21.941 1.00 87.44 113 LEU A C 1
ATOM 903 O O . LEU A 1 113 ? 17.541 10.937 -22.816 1.00 87.44 113 LEU A O 1
ATOM 907 N N . PHE A 1 114 ? 18.071 12.002 -20.904 1.00 86.50 114 PHE A N 1
ATOM 908 C CA . PHE A 1 114 ? 19.315 11.269 -20.696 1.00 86.50 114 PHE A CA 1
ATOM 909 C C . PHE A 1 114 ? 19.053 9.781 -20.419 1.00 86.50 114 PHE A C 1
ATOM 911 O O . PHE A 1 114 ? 19.636 8.919 -21.080 1.00 86.50 114 PHE A O 1
ATOM 918 N N . ILE A 1 115 ? 18.139 9.467 -19.497 1.00 84.94 115 ILE A N 1
ATOM 919 C CA . ILE A 1 115 ? 17.784 8.089 -19.136 1.00 84.94 115 ILE A CA 1
ATOM 920 C C . ILE A 1 115 ? 17.237 7.332 -20.350 1.00 84.94 115 ILE A C 1
ATOM 922 O O . ILE A 1 115 ? 17.745 6.256 -20.670 1.00 84.94 115 ILE A O 1
ATOM 926 N N . GLU A 1 116 ? 16.276 7.891 -21.081 1.00 85.19 116 GLU A N 1
ATOM 927 C CA . GLU A 1 116 ? 15.669 7.255 -22.256 1.00 85.19 116 GLU A CA 1
ATOM 928 C C . GLU A 1 116 ? 16.717 6.969 -23.342 1.00 85.19 116 GLU A C 1
ATOM 930 O O . GLU A 1 116 ? 16.778 5.863 -23.885 1.00 85.19 116 GLU A O 1
ATOM 935 N N . THR A 1 117 ? 17.619 7.927 -23.604 1.00 86.25 117 THR A N 1
ATOM 936 C CA . THR A 1 117 ? 18.711 7.784 -24.592 1.00 86.25 117 THR A CA 1
ATOM 937 C C . THR A 1 117 ? 19.602 6.576 -24.310 1.00 86.25 117 THR A C 1
ATOM 939 O O . THR A 1 117 ? 20.017 5.884 -25.244 1.00 86.25 117 THR A O 1
ATOM 942 N N . PHE A 1 118 ? 19.890 6.297 -23.036 1.00 82.62 118 PHE A N 1
ATOM 943 C CA . PHE A 1 118 ? 20.821 5.238 -22.643 1.00 82.62 118 PHE A CA 1
ATOM 944 C C . PHE A 1 118 ? 20.154 3.950 -22.145 1.00 82.62 118 PHE A C 1
ATOM 946 O O . PHE A 1 118 ? 20.868 2.960 -21.965 1.00 82.62 118 PHE A O 1
ATOM 953 N N . THR A 1 119 ? 18.834 3.923 -21.936 1.00 83.56 119 THR A N 1
ATOM 954 C CA . THR A 1 119 ? 18.128 2.745 -21.397 1.00 83.56 119 THR A CA 1
ATOM 955 C C . THR A 1 119 ? 17.097 2.144 -22.352 1.00 83.56 119 THR A C 1
ATOM 957 O O . THR A 1 119 ? 17.041 0.917 -22.445 1.00 83.56 119 THR A O 1
ATOM 960 N N . ARG A 1 120 ? 16.315 2.943 -23.092 1.00 84.94 120 ARG A N 1
ATOM 961 C CA . ARG A 1 120 ? 15.250 2.437 -23.980 1.00 84.94 120 ARG A CA 1
ATOM 962 C C . ARG A 1 120 ? 15.822 1.725 -25.199 1.00 84.94 120 ARG A C 1
ATOM 964 O O . ARG A 1 120 ? 15.463 0.593 -25.503 1.00 84.94 120 ARG A O 1
ATOM 971 N N . PHE A 1 121 ? 16.802 2.351 -25.846 1.00 88.69 121 PHE A N 1
ATOM 972 C CA . PHE A 1 121 ? 17.514 1.802 -27.004 1.00 88.69 121 PHE A CA 1
ATOM 973 C C . PHE A 1 121 ? 18.803 1.083 -26.589 1.00 88.69 121 PHE A C 1
ATOM 975 O O . PHE A 1 121 ? 19.861 1.262 -27.203 1.00 88.69 121 PHE A O 1
ATOM 982 N N . TRP A 1 122 ? 18.716 0.273 -25.528 1.00 91.56 122 TRP A N 1
ATOM 983 C CA . TRP A 1 122 ? 19.873 -0.342 -24.876 1.00 91.56 122 TRP A CA 1
ATOM 984 C C . TRP A 1 122 ? 20.769 -1.118 -25.848 1.00 91.56 122 TRP A C 1
ATOM 986 O O . TRP A 1 122 ? 21.985 -1.030 -25.731 1.00 91.56 122 TRP A O 1
ATOM 996 N N . PHE A 1 123 ? 20.215 -1.812 -26.852 1.00 93.25 123 PHE A N 1
ATOM 997 C CA . PHE A 1 123 ? 21.019 -2.610 -27.781 1.00 93.25 123 PHE A CA 1
ATOM 998 C C . PHE A 1 123 ? 21.988 -1.754 -28.610 1.00 93.25 123 PHE A C 1
ATOM 1000 O O . PHE A 1 123 ? 23.157 -2.107 -28.760 1.00 93.25 123 PHE A O 1
ATOM 1007 N N . LEU A 1 124 ? 21.553 -0.592 -29.115 1.00 93.62 124 LEU A N 1
ATOM 1008 C CA . LEU A 1 124 ? 22.417 0.303 -29.900 1.00 93.62 124 LEU A CA 1
ATOM 1009 C C . LEU A 1 124 ? 23.545 0.890 -29.046 1.00 93.62 124 LEU A C 1
ATOM 1011 O O . LEU A 1 124 ? 24.697 0.948 -29.492 1.00 93.62 124 LEU A O 1
ATOM 1015 N N . ARG A 1 125 ? 23.225 1.267 -27.802 1.00 93.19 125 ARG A N 1
ATOM 1016 C CA . ARG A 1 125 ? 24.219 1.640 -26.789 1.00 93.19 125 ARG A CA 1
ATOM 1017 C C . ARG A 1 125 ? 25.184 0.477 -26.536 1.00 93.19 125 ARG A C 1
ATOM 1019 O O . ARG A 1 125 ? 26.393 0.692 -26.530 1.00 93.19 125 ARG A O 1
ATOM 1026 N N . SER A 1 126 ? 24.673 -0.740 -26.395 1.00 94.94 126 SER A N 1
ATOM 1027 C CA . SER A 1 126 ? 25.467 -1.932 -26.109 1.00 94.94 126 SER A CA 1
ATOM 1028 C C . SER A 1 126 ? 26.465 -2.246 -27.218 1.00 94.94 126 SER A C 1
ATOM 1030 O O . SER A 1 126 ? 27.648 -2.455 -26.951 1.00 94.94 126 SER A O 1
ATOM 1032 N N . VAL A 1 127 ? 26.042 -2.157 -28.485 1.00 95.94 127 VAL A N 1
ATOM 1033 C CA . VAL A 1 127 ? 26.945 -2.286 -29.641 1.00 95.94 127 VAL A CA 1
ATOM 1034 C C . VAL A 1 127 ? 28.054 -1.230 -29.583 1.00 95.94 127 VAL A C 1
ATOM 1036 O O . VAL A 1 127 ? 29.211 -1.536 -29.880 1.00 95.94 127 VAL A O 1
ATOM 1039 N N . PHE A 1 128 ? 27.731 0.010 -29.202 1.00 96.00 128 PHE A N 1
ATOM 1040 C CA . PHE A 1 128 ? 28.718 1.082 -29.067 1.00 96.00 128 PHE A CA 1
ATOM 1041 C C . PHE A 1 128 ? 29.715 0.826 -27.925 1.00 96.00 128 PHE A C 1
ATOM 1043 O O . PHE A 1 128 ? 30.921 0.997 -28.130 1.00 96.00 128 PHE A O 1
ATOM 1050 N N . ILE A 1 129 ? 29.240 0.378 -26.759 1.00 95.62 129 ILE A N 1
ATOM 1051 C CA . ILE A 1 129 ? 30.082 0.041 -25.601 1.00 95.62 129 ILE A CA 1
ATOM 1052 C C . ILE A 1 129 ? 30.989 -1.143 -25.936 1.00 95.62 129 ILE A C 1
ATOM 1054 O O . ILE A 1 129 ? 32.207 -1.017 -25.816 1.00 95.62 129 ILE A O 1
ATOM 1058 N N . CYS A 1 130 ? 30.433 -2.240 -26.456 1.00 96.94 130 CYS A N 1
ATOM 1059 C CA . CYS A 1 130 ? 31.198 -3.420 -26.862 1.00 96.94 130 CYS A CA 1
ATOM 1060 C C . CYS A 1 130 ? 32.259 -3.069 -27.912 1.00 96.94 130 CYS A C 1
ATOM 1062 O O . CYS A 1 130 ? 33.415 -3.468 -27.785 1.00 96.94 130 CYS A O 1
ATOM 1064 N N . PHE A 1 131 ? 31.902 -2.263 -28.921 1.00 96.19 131 PHE A N 1
ATOM 1065 C CA . PHE A 1 131 ? 32.849 -1.777 -29.925 1.00 96.19 131 PHE A CA 1
ATOM 1066 C C . PHE A 1 131 ? 33.992 -0.971 -29.298 1.00 96.19 131 PHE A C 1
ATOM 1068 O O . PHE A 1 131 ? 35.154 -1.163 -29.662 1.00 96.19 131 PHE A O 1
ATOM 1075 N N . THR A 1 132 ? 33.662 -0.053 -28.386 1.00 95.44 132 THR A N 1
ATOM 1076 C CA . THR A 1 132 ? 34.629 0.845 -27.744 1.00 95.44 132 THR A CA 1
ATOM 1077 C C . THR A 1 132 ? 35.564 0.068 -26.819 1.00 95.44 132 THR A C 1
ATOM 1079 O O . THR A 1 132 ? 36.780 0.225 -26.906 1.00 95.44 132 THR A O 1
ATOM 1082 N N . LEU A 1 133 ? 35.026 -0.842 -26.009 1.00 95.81 133 LEU A N 1
ATOM 1083 C CA . LEU A 1 133 ? 35.811 -1.698 -25.124 1.00 95.81 133 LEU A CA 1
ATOM 1084 C C . LEU A 1 133 ? 36.717 -2.653 -25.920 1.00 95.81 133 LEU A C 1
ATOM 1086 O O . LEU A 1 133 ? 37.901 -2.792 -25.608 1.00 95.81 133 LEU A O 1
ATOM 1090 N N . ALA A 1 134 ? 36.213 -3.236 -27.012 1.00 95.50 134 ALA A N 1
ATOM 1091 C CA . ALA A 1 134 ? 37.000 -4.103 -27.887 1.00 95.50 134 ALA A CA 1
ATOM 1092 C C . ALA A 1 134 ? 38.135 -3.343 -28.602 1.00 95.50 134 ALA A C 1
ATOM 1094 O O . ALA A 1 134 ? 39.252 -3.843 -28.698 1.00 95.50 134 ALA A O 1
ATOM 1095 N N . ILE A 1 135 ? 37.901 -2.119 -29.098 1.00 94.25 135 ILE A N 1
ATOM 1096 C CA . ILE A 1 135 ? 38.962 -1.356 -29.785 1.00 94.25 135 ILE A CA 1
ATOM 1097 C C . ILE A 1 135 ? 40.005 -0.795 -28.815 1.00 94.25 135 ILE A C 1
ATOM 1099 O O . ILE A 1 135 ? 41.180 -0.718 -29.172 1.00 94.25 135 ILE A O 1
ATOM 1103 N N . VAL A 1 136 ? 39.598 -0.421 -27.598 1.00 94.00 136 VAL A N 1
ATOM 1104 C CA . VAL A 1 136 ? 40.520 0.014 -26.542 1.00 94.00 136 VAL A CA 1
ATOM 1105 C C . VAL A 1 136 ? 41.371 -1.165 -26.079 1.00 94.00 136 VAL A C 1
ATOM 1107 O O . VAL A 1 136 ? 42.596 -1.059 -26.077 1.00 94.00 136 VAL A O 1
ATOM 1110 N N . SER A 1 137 ? 40.762 -2.318 -25.794 1.00 94.69 137 SER A N 1
ATOM 1111 C CA . SER A 1 137 ? 41.503 -3.520 -25.389 1.00 94.69 137 SER A CA 1
ATOM 1112 C C . SER A 1 137 ? 42.469 -4.005 -26.473 1.00 94.69 137 SER A C 1
ATOM 1114 O O . SER A 1 137 ? 43.618 -4.291 -26.156 1.00 94.69 137 SER A O 1
ATOM 1116 N N . MET A 1 138 ? 42.083 -3.992 -27.753 1.00 91.38 138 MET A N 1
ATOM 1117 C CA . MET A 1 138 ? 42.988 -4.315 -28.872 1.00 91.38 138 MET A CA 1
ATOM 1118 C C . MET A 1 138 ? 44.156 -3.332 -29.041 1.00 91.38 138 MET A C 1
ATOM 1120 O O . MET A 1 138 ? 45.164 -3.681 -29.650 1.00 91.38 138 MET A O 1
ATOM 1124 N N . LYS A 1 139 ? 44.034 -2.091 -28.551 1.00 89.69 139 LYS A N 1
ATOM 1125 C CA . LYS A 1 139 ? 45.144 -1.122 -28.548 1.00 89.69 139 LYS A CA 1
ATOM 1126 C C . LYS A 1 139 ? 46.085 -1.316 -27.366 1.00 89.69 139 LYS A C 1
ATOM 1128 O O . LYS A 1 139 ? 47.274 -1.051 -27.507 1.00 89.69 139 LYS A O 1
ATOM 1133 N N . ILE A 1 140 ? 45.554 -1.752 -26.225 1.00 92.19 140 ILE A N 1
ATOM 1134 C CA . ILE A 1 140 ? 46.330 -2.021 -25.010 1.00 92.19 140 ILE A CA 1
ATOM 1135 C C . ILE A 1 140 ? 47.076 -3.355 -25.144 1.00 92.19 140 ILE A C 1
ATOM 1137 O O . ILE A 1 140 ? 48.273 -3.438 -24.874 1.00 92.19 140 ILE A O 1
ATOM 1141 N N . PHE A 1 141 ? 46.387 -4.401 -25.600 1.00 91.81 141 PHE A N 1
ATOM 1142 C CA . PHE A 1 141 ? 46.917 -5.757 -25.684 1.00 91.81 141 PHE A CA 1
ATOM 1143 C C . PHE A 1 141 ? 47.255 -6.131 -27.127 1.00 91.81 141 PHE A C 1
ATOM 1145 O O . PHE A 1 141 ? 46.433 -6.021 -28.029 1.00 91.81 141 PHE A O 1
ATOM 1152 N N . LYS A 1 142 ? 48.470 -6.650 -27.346 1.00 81.88 142 LYS A N 1
ATOM 1153 C CA . LYS A 1 142 ? 48.952 -7.037 -28.686 1.00 81.88 142 LYS A CA 1
ATOM 1154 C C . LYS A 1 142 ? 48.300 -8.313 -29.239 1.00 81.88 142 LYS A C 1
ATOM 1156 O O . LYS A 1 142 ? 48.284 -8.507 -30.451 1.00 81.88 142 LYS A O 1
ATOM 1161 N N . LYS A 1 143 ? 47.814 -9.207 -28.368 1.00 92.38 143 LYS A N 1
ATOM 1162 C CA . LYS A 1 143 ? 47.141 -10.464 -28.745 1.00 92.38 143 LYS A CA 1
ATOM 1163 C C . LYS A 1 143 ? 45.637 -10.316 -28.552 1.00 92.38 143 LYS A C 1
ATOM 1165 O O . LYS A 1 143 ? 45.201 -9.910 -27.479 1.00 92.38 143 LYS A O 1
ATOM 1170 N N . ASP A 1 144 ? 44.858 -10.706 -29.554 1.00 93.69 144 ASP A N 1
ATOM 1171 C CA . ASP A 1 144 ? 43.398 -10.588 -29.533 1.00 93.69 144 ASP A CA 1
ATOM 1172 C C . ASP A 1 144 ? 42.727 -11.485 -28.487 1.00 93.69 144 ASP A C 1
ATOM 1174 O O . ASP A 1 144 ? 41.761 -11.073 -27.855 1.00 93.69 144 ASP A O 1
ATOM 1178 N N . THR A 1 145 ? 43.277 -12.671 -28.229 1.00 93.50 145 THR A N 1
ATOM 1179 C CA . THR A 1 145 ? 42.817 -13.536 -27.131 1.00 93.50 145 THR A CA 1
ATOM 1180 C C . THR A 1 145 ? 43.026 -12.897 -25.758 1.00 93.50 145 THR A C 1
ATOM 1182 O O . THR A 1 145 ? 42.123 -12.931 -24.928 1.00 93.50 145 THR A O 1
ATOM 1185 N N . ALA A 1 146 ? 44.181 -12.263 -25.527 1.00 94.81 146 ALA A N 1
ATOM 1186 C CA . ALA A 1 146 ? 44.452 -11.540 -24.284 1.00 94.81 146 ALA A CA 1
ATOM 1187 C C . ALA A 1 146 ? 43.558 -10.299 -24.155 1.00 94.81 146 ALA A C 1
ATOM 1189 O O . ALA A 1 146 ? 43.003 -10.058 -23.086 1.00 94.81 146 ALA A O 1
ATOM 1190 N N . ALA A 1 147 ? 43.366 -9.559 -25.256 1.00 95.62 147 ALA A N 1
ATOM 1191 C CA . ALA A 1 147 ? 42.454 -8.423 -25.309 1.00 95.62 147 ALA A CA 1
ATOM 1192 C C . ALA A 1 147 ? 41.036 -8.832 -24.898 1.00 95.62 147 ALA A C 1
ATOM 1194 O O . ALA A 1 147 ? 40.451 -8.182 -24.035 1.00 95.62 147 ALA A O 1
ATOM 1195 N N . PHE A 1 148 ? 40.518 -9.931 -25.452 1.00 96.56 148 PHE A N 1
ATOM 1196 C CA . PHE A 1 148 ? 39.206 -10.464 -25.102 1.00 96.56 148 PHE A CA 1
ATOM 1197 C C . PHE A 1 148 ? 39.116 -10.883 -23.631 1.00 96.56 148 PHE A C 1
ATOM 1199 O O . PHE A 1 148 ? 38.275 -10.355 -22.911 1.00 96.56 148 PHE A O 1
ATOM 1206 N N . VAL A 1 149 ? 39.980 -11.797 -23.175 1.00 96.38 149 VAL A N 1
ATOM 1207 C CA . VAL A 1 149 ? 39.870 -12.393 -21.832 1.00 96.38 149 VAL A CA 1
ATOM 1208 C C . VAL A 1 149 ? 40.017 -11.336 -20.742 1.00 96.38 149 VAL A C 1
ATOM 1210 O O . VAL A 1 149 ? 39.180 -11.266 -19.847 1.00 96.38 149 VAL A O 1
ATOM 1213 N N . ILE A 1 150 ? 41.035 -10.476 -20.832 1.00 95.38 150 ILE A N 1
ATOM 1214 C CA . ILE A 1 150 ? 41.291 -9.475 -19.790 1.00 95.38 150 ILE A CA 1
ATOM 1215 C C . ILE A 1 150 ? 40.165 -8.442 -19.763 1.00 95.38 150 ILE A C 1
ATOM 1217 O O . ILE A 1 150 ? 39.643 -8.135 -18.696 1.00 95.38 150 ILE A O 1
ATOM 1221 N N . SER A 1 151 ? 39.735 -7.941 -20.927 1.00 96.12 151 SER A N 1
ATOM 1222 C CA . SER A 1 151 ? 38.637 -6.971 -20.958 1.00 96.12 151 SER A CA 1
ATOM 1223 C C . SER A 1 151 ? 37.301 -7.570 -20.521 1.00 96.12 151 SER A C 1
ATOM 1225 O O . SER A 1 151 ? 36.530 -6.862 -19.887 1.00 96.12 151 SER A O 1
ATOM 1227 N N . LEU A 1 152 ? 37.032 -8.853 -20.796 1.00 95.06 152 LEU A N 1
ATOM 1228 C CA . LEU A 1 152 ? 35.835 -9.537 -20.306 1.00 95.06 152 LEU A CA 1
ATOM 1229 C C . LEU A 1 152 ? 35.858 -9.668 -18.781 1.00 95.06 152 LEU A C 1
ATOM 1231 O O . LEU A 1 152 ? 34.868 -9.331 -18.143 1.00 95.06 152 LEU A O 1
ATOM 1235 N N . LEU A 1 153 ? 36.977 -10.103 -18.196 1.00 93.50 153 LEU A N 1
ATOM 1236 C CA . LEU A 1 153 ? 37.111 -10.224 -16.741 1.00 93.50 153 LEU A CA 1
ATOM 1237 C C . LEU A 1 153 ? 36.980 -8.864 -16.048 1.00 93.50 153 LEU A C 1
ATOM 1239 O O . LEU A 1 153 ? 36.217 -8.737 -15.095 1.00 93.50 153 LEU A O 1
ATOM 1243 N N . CYS A 1 154 ? 37.648 -7.830 -16.570 1.00 93.31 154 CYS A N 1
ATOM 1244 C CA . CYS A 1 154 ? 37.488 -6.467 -16.065 1.00 93.31 154 CYS A CA 1
ATOM 1245 C C . CYS A 1 154 ? 36.042 -5.976 -16.195 1.00 93.31 154 CYS A C 1
ATOM 1247 O O . CYS A 1 154 ? 35.565 -5.257 -15.325 1.00 93.31 154 CYS A O 1
ATOM 1249 N N . PHE A 1 155 ? 35.339 -6.353 -17.268 1.00 93.50 155 PHE A N 1
ATOM 1250 C CA . PHE A 1 155 ? 33.964 -5.917 -17.475 1.00 93.50 155 PHE A CA 1
ATOM 1251 C C . PHE A 1 155 ? 32.973 -6.633 -16.550 1.00 93.50 155 PHE A C 1
ATOM 1253 O O . PHE A 1 155 ? 32.076 -5.994 -16.002 1.00 93.50 155 PHE A O 1
ATOM 1260 N N . LEU A 1 156 ? 33.157 -7.938 -16.334 1.00 91.00 156 LEU A N 1
ATOM 1261 C CA . LEU A 1 156 ? 32.364 -8.734 -15.392 1.00 91.00 156 LEU A CA 1
ATOM 1262 C C . LEU A 1 156 ? 32.573 -8.302 -13.936 1.00 91.00 156 LEU A C 1
ATOM 1264 O O . LEU A 1 156 ? 31.660 -8.455 -13.135 1.00 91.00 156 LEU A O 1
ATOM 1268 N N . ALA A 1 157 ? 33.735 -7.732 -13.609 1.00 89.19 157 ALA A N 1
ATOM 1269 C CA . ALA A 1 157 ? 34.029 -7.212 -12.277 1.00 89.19 157 ALA A CA 1
ATOM 1270 C C . ALA A 1 157 ? 33.291 -5.903 -11.935 1.00 89.19 157 ALA A C 1
ATOM 1272 O O . ALA A 1 157 ? 33.287 -5.511 -10.775 1.00 89.19 157 ALA A O 1
ATOM 1273 N N . LEU A 1 158 ? 32.698 -5.205 -12.912 1.00 89.44 158 LEU A N 1
ATOM 1274 C CA . LEU A 1 158 ? 31.905 -3.998 -12.648 1.00 89.44 158 LEU A CA 1
ATOM 1275 C C . LEU A 1 158 ? 30.518 -4.357 -12.076 1.00 89.44 158 LEU A C 1
ATOM 1277 O O . LEU A 1 158 ? 30.033 -5.451 -12.355 1.00 89.44 158 LEU A O 1
ATOM 1281 N N . PRO A 1 159 ? 29.827 -3.448 -11.359 1.00 86.00 159 PRO A N 1
ATOM 1282 C CA . PRO A 1 159 ? 28.442 -3.647 -10.906 1.00 86.00 159 PRO A CA 1
ATOM 1283 C C . PRO A 1 159 ? 27.420 -3.478 -12.048 1.00 86.00 159 PRO A C 1
ATOM 1285 O O . PRO A 1 159 ? 27.769 -3.017 -13.139 1.00 86.00 159 PRO A O 1
ATOM 1288 N N . ASP A 1 160 ? 26.159 -3.872 -11.846 1.00 85.56 160 ASP A N 1
ATOM 1289 C CA . ASP A 1 160 ? 25.103 -3.848 -12.884 1.00 85.56 160 ASP A CA 1
ATOM 1290 C C . ASP A 1 160 ? 24.376 -2.499 -13.066 1.00 85.56 160 ASP A C 1
ATOM 1292 O O . ASP A 1 160 ? 23.429 -2.395 -13.857 1.00 85.56 160 ASP A O 1
ATOM 1296 N N . ASN A 1 161 ? 24.868 -1.444 -12.410 1.00 81.00 161 ASN A N 1
ATOM 1297 C CA . ASN A 1 161 ? 24.326 -0.082 -12.451 1.00 81.00 161 ASN A CA 1
ATOM 1298 C C . ASN A 1 161 ? 24.059 0.420 -13.883 1.00 81.00 161 ASN A C 1
ATOM 1300 O O . ASN A 1 161 ? 24.834 0.177 -14.807 1.00 81.00 161 ASN A O 1
ATOM 1304 N N . GLY A 1 162 ? 22.959 1.155 -14.086 1.00 76.06 162 GLY A N 1
ATOM 1305 C CA . GLY A 1 162 ? 22.647 1.776 -15.381 1.00 76.06 162 GLY A CA 1
ATOM 1306 C C . GLY A 1 162 ? 22.454 0.781 -16.537 1.00 76.06 162 GLY A C 1
ATOM 1307 O O . GLY A 1 162 ? 22.798 1.106 -17.680 1.00 76.06 162 GLY A O 1
ATOM 1308 N N . ARG A 1 163 ? 21.926 -0.418 -16.236 1.00 86.38 163 ARG A N 1
ATOM 1309 C CA . ARG A 1 163 ? 21.705 -1.556 -17.154 1.00 86.38 163 ARG A CA 1
ATOM 1310 C C . ARG A 1 163 ? 22.981 -2.186 -17.736 1.00 86.38 163 ARG A C 1
ATOM 1312 O O . ARG A 1 163 ? 22.935 -2.787 -18.808 1.00 86.38 163 ARG A O 1
ATOM 1319 N N . LEU A 1 164 ? 24.116 -2.090 -17.036 1.00 89.31 164 LEU A N 1
ATOM 1320 C CA . LEU A 1 164 ? 25.380 -2.688 -17.493 1.00 89.31 164 LEU A CA 1
ATOM 1321 C C . LEU A 1 164 ? 25.336 -4.222 -17.603 1.00 89.31 164 LEU A C 1
ATOM 1323 O O . LEU A 1 164 ? 26.117 -4.776 -18.376 1.00 89.31 164 LEU A O 1
ATOM 1327 N N . HIS A 1 165 ? 24.412 -4.909 -16.918 1.00 91.62 165 HIS A N 1
ATOM 1328 C CA . HIS A 1 165 ? 24.192 -6.353 -17.097 1.00 91.62 165 HIS A CA 1
ATOM 1329 C C . HIS A 1 165 ? 23.954 -6.733 -18.566 1.00 91.62 165 HIS A C 1
ATOM 1331 O O . HIS A 1 165 ? 24.509 -7.721 -19.045 1.00 91.62 165 HIS A O 1
ATOM 1337 N N . LEU A 1 166 ? 23.196 -5.917 -19.312 1.00 94.19 166 LEU A N 1
ATOM 1338 C CA . LEU A 1 166 ? 22.922 -6.141 -20.736 1.00 94.19 166 LEU A CA 1
ATOM 1339 C C . LEU A 1 166 ? 24.202 -6.040 -21.569 1.00 94.19 166 LEU A C 1
ATOM 1341 O O . LEU A 1 166 ? 24.445 -6.855 -22.457 1.00 94.19 166 LEU A O 1
ATOM 1345 N N . ASP A 1 167 ? 25.046 -5.060 -21.250 1.00 94.88 167 ASP A N 1
ATOM 1346 C CA . ASP A 1 167 ? 26.296 -4.813 -21.960 1.00 94.88 167 ASP A CA 1
ATOM 1347 C C . ASP A 1 167 ? 27.323 -5.928 -21.701 1.00 94.88 167 ASP A C 1
ATOM 1349 O O . ASP A 1 167 ? 27.967 -6.407 -22.638 1.00 94.88 167 ASP A O 1
ATOM 1353 N N . LYS A 1 168 ? 27.419 -6.403 -20.452 1.00 94.69 168 LYS A N 1
ATOM 1354 C CA . LYS A 1 168 ? 28.259 -7.549 -20.065 1.00 94.69 168 LYS A CA 1
ATOM 1355 C C . LYS A 1 168 ? 27.825 -8.822 -20.776 1.00 94.69 168 LYS A C 1
ATOM 1357 O O . LYS A 1 168 ? 28.661 -9.498 -21.368 1.00 94.69 168 LYS A O 1
ATOM 1362 N N . PHE A 1 169 ? 26.521 -9.101 -20.772 1.00 95.81 169 PHE A N 1
ATOM 1363 C CA . PHE A 1 169 ? 25.945 -10.252 -21.462 1.00 95.81 169 PHE A CA 1
ATOM 1364 C C . PHE A 1 169 ? 26.238 -10.221 -22.968 1.00 95.81 169 PHE A C 1
ATOM 1366 O O . PHE A 1 169 ? 26.569 -11.244 -23.558 1.00 95.81 169 PHE A O 1
ATOM 1373 N N . MET A 1 170 ? 26.188 -9.051 -23.607 1.00 97.31 170 MET A N 1
ATOM 1374 C CA . MET A 1 170 ? 26.432 -8.930 -25.046 1.00 97.31 170 MET A CA 1
ATOM 1375 C C . MET A 1 170 ? 27.910 -9.058 -25.458 1.00 97.31 170 MET A C 1
ATOM 1377 O O . MET A 1 170 ? 28.212 -9.480 -26.582 1.00 97.31 170 MET A O 1
ATOM 1381 N N . TYR A 1 171 ? 28.846 -8.686 -24.583 1.00 97.56 171 TYR A N 1
ATOM 1382 C CA . TYR A 1 171 ? 30.252 -8.492 -24.947 1.00 97.56 171 TYR A CA 1
ATOM 1383 C C . TYR A 1 171 ? 30.951 -9.734 -25.537 1.00 97.56 171 TYR A C 1
ATOM 1385 O O . TYR A 1 171 ? 31.614 -9.601 -26.576 1.00 97.56 171 TYR A O 1
ATOM 1393 N N . PRO A 1 172 ? 30.782 -10.956 -24.990 1.00 97.44 172 PRO A N 1
ATOM 1394 C CA . PRO A 1 172 ? 31.381 -12.153 -25.582 1.00 97.44 172 PRO A CA 1
ATOM 1395 C C . PRO A 1 172 ? 30.855 -12.478 -26.981 1.00 97.44 172 PRO A C 1
ATOM 1397 O O . PRO A 1 172 ? 31.617 -12.943 -27.830 1.00 97.44 172 PRO A O 1
ATOM 1400 N N . PHE A 1 173 ? 29.585 -12.185 -27.270 1.00 97.94 173 PHE A N 1
ATOM 1401 C CA . PHE A 1 173 ? 29.010 -12.423 -28.595 1.00 97.94 173 PHE A CA 1
ATOM 1402 C C . PHE A 1 173 ? 29.597 -11.475 -29.648 1.00 97.94 173 PHE A C 1
ATOM 1404 O O . PHE A 1 173 ? 29.825 -11.884 -30.789 1.00 97.94 173 PHE A O 1
ATOM 1411 N N . PHE A 1 174 ? 29.937 -10.239 -29.264 1.00 97.94 174 PHE A N 1
ATOM 1412 C CA . PHE A 1 174 ? 30.667 -9.315 -30.136 1.00 97.94 174 PHE A CA 1
ATOM 1413 C C . PHE A 1 174 ? 32.051 -9.875 -30.507 1.00 97.94 174 PHE A C 1
ATOM 1415 O O . PHE A 1 174 ? 32.435 -9.893 -31.680 1.00 97.94 174 PHE A O 1
ATOM 1422 N N . TRP A 1 175 ? 32.789 -10.398 -29.525 1.00 97.69 175 TRP A N 1
ATOM 1423 C CA . TRP A 1 175 ? 34.089 -11.034 -29.760 1.00 97.69 175 TRP A CA 1
ATOM 1424 C C . TRP A 1 175 ? 33.993 -12.322 -30.571 1.00 97.69 175 TRP A C 1
ATOM 1426 O O . TRP A 1 175 ? 34.819 -12.533 -31.461 1.00 97.69 175 TRP A O 1
ATOM 1436 N N . MET A 1 176 ? 32.963 -13.142 -30.345 1.00 96.44 176 MET A N 1
ATOM 1437 C CA . MET A 1 176 ? 32.685 -14.295 -31.203 1.00 96.44 176 MET A CA 1
ATOM 1438 C C . MET A 1 176 ? 32.525 -13.857 -32.658 1.00 96.44 176 MET A C 1
ATOM 1440 O O . MET A 1 176 ? 33.131 -14.467 -33.532 1.00 96.44 176 MET A O 1
ATOM 1444 N N . GLY A 1 177 ? 31.790 -12.777 -32.931 1.00 95.69 177 GLY A N 1
ATOM 1445 C CA . GLY A 1 177 ? 31.679 -12.221 -34.279 1.00 95.69 177 GLY A CA 1
ATOM 1446 C C . GLY A 1 177 ? 33.037 -11.901 -34.908 1.00 95.69 177 GLY A C 1
ATOM 1447 O O . GLY A 1 177 ? 33.309 -12.292 -36.047 1.00 95.69 177 GLY A O 1
ATOM 1448 N N . TYR A 1 178 ? 33.920 -11.239 -34.155 1.00 95.94 178 TYR A N 1
ATOM 1449 C CA . TYR A 1 178 ? 35.284 -10.943 -34.600 1.00 95.94 178 TYR A CA 1
ATOM 1450 C C . TYR A 1 178 ? 36.092 -12.220 -34.893 1.00 95.94 178 TYR A C 1
ATOM 1452 O O . TYR A 1 178 ? 36.685 -12.333 -35.970 1.00 95.94 178 TYR A O 1
ATOM 1460 N N . PHE A 1 179 ? 36.085 -13.204 -33.987 1.00 95.69 179 PHE A N 1
ATOM 1461 C CA . PHE A 1 179 ? 36.798 -14.470 -34.190 1.00 95.69 179 PHE A CA 1
ATOM 1462 C C . PHE A 1 179 ? 36.215 -15.282 -35.348 1.00 95.69 179 PHE A C 1
ATOM 1464 O O . PHE A 1 179 ? 36.971 -15.875 -36.116 1.00 95.69 179 PHE A O 1
ATOM 1471 N N . MET A 1 180 ? 34.897 -15.249 -35.544 1.00 93.19 180 MET A N 1
ATOM 1472 C CA . MET A 1 180 ? 34.248 -15.874 -36.693 1.00 93.19 180 MET A CA 1
ATOM 1473 C C . MET A 1 180 ? 34.705 -15.264 -38.014 1.00 93.19 180 MET A C 1
ATOM 1475 O O . MET A 1 180 ? 34.903 -15.987 -38.985 1.00 93.19 180 MET A O 1
ATOM 1479 N N . HIS A 1 181 ? 34.905 -13.946 -38.062 1.00 91.88 181 HIS A N 1
ATOM 1480 C CA . HIS A 1 181 ? 35.472 -13.301 -39.241 1.00 91.88 181 HIS A CA 1
ATOM 1481 C C . HIS A 1 181 ? 36.944 -13.674 -39.444 1.00 91.88 181 HIS A C 1
ATOM 1483 O O . HIS A 1 181 ? 37.354 -13.974 -40.562 1.00 91.88 181 HIS A O 1
ATOM 1489 N N . LYS A 1 182 ? 37.737 -13.680 -38.364 1.00 92.88 182 LYS A N 1
ATOM 1490 C CA . LYS A 1 182 ? 39.167 -14.021 -38.397 1.00 92.88 182 LYS A CA 1
ATOM 1491 C C . LYS A 1 182 ? 39.415 -15.453 -38.884 1.00 92.88 182 LYS A C 1
ATOM 1493 O O . LYS A 1 182 ? 40.349 -15.678 -39.644 1.00 92.88 182 LYS A O 1
ATOM 1498 N N . TYR A 1 183 ? 38.583 -16.404 -38.462 1.00 93.06 183 TYR A N 1
ATOM 1499 C CA . TYR A 1 183 ? 38.707 -17.827 -38.795 1.00 93.06 183 TYR A CA 1
ATOM 1500 C C . TYR A 1 183 ? 37.673 -18.292 -39.828 1.00 93.06 183 TYR A C 1
ATOM 1502 O O . TYR A 1 183 ? 37.326 -19.475 -39.869 1.00 93.06 183 TYR A O 1
ATOM 1510 N N . ILE A 1 184 ? 37.177 -17.379 -40.671 1.00 88.56 184 ILE A N 1
ATOM 1511 C CA . ILE A 1 184 ? 36.077 -17.667 -41.597 1.00 88.56 184 ILE A CA 1
ATOM 1512 C C . ILE A 1 184 ? 36.393 -18.838 -42.534 1.00 88.56 184 ILE A C 1
ATOM 1514 O O . ILE A 1 184 ? 35.542 -19.700 -42.720 1.00 88.56 184 ILE A O 1
ATOM 1518 N N . ASP A 1 185 ? 37.621 -18.946 -43.046 1.00 88.81 185 ASP A N 1
ATOM 1519 C CA . ASP A 1 185 ? 38.011 -20.026 -43.962 1.00 88.81 185 ASP A CA 1
ATOM 1520 C C . ASP A 1 185 ? 37.925 -21.408 -43.296 1.00 88.81 185 ASP A C 1
ATOM 1522 O O . ASP A 1 185 ? 37.422 -22.371 -43.880 1.00 88.81 185 ASP A O 1
ATOM 1526 N N . VAL A 1 186 ? 38.347 -21.499 -42.030 1.00 92.38 186 VAL A N 1
ATOM 1527 C CA . VAL A 1 186 ? 38.280 -22.729 -41.227 1.00 92.38 186 VAL A CA 1
ATOM 1528 C C . VAL A 1 186 ? 36.829 -23.082 -40.902 1.00 92.38 186 VAL A C 1
ATOM 1530 O O . VAL A 1 186 ? 36.421 -24.237 -41.044 1.00 92.38 186 VAL A O 1
ATOM 1533 N N . ILE A 1 187 ? 36.030 -22.085 -40.516 1.00 91.06 187 ILE A N 1
ATOM 1534 C CA . ILE A 1 187 ? 34.600 -22.259 -40.238 1.00 91.06 187 ILE A CA 1
ATOM 1535 C C . ILE A 1 187 ? 33.876 -22.748 -41.493 1.00 91.06 187 ILE A C 1
ATOM 1537 O O . ILE A 1 187 ? 33.102 -23.700 -41.422 1.00 91.06 187 ILE A O 1
ATOM 1541 N N . MET A 1 188 ? 34.170 -22.166 -42.658 1.00 88.00 188 MET A N 1
ATOM 1542 C CA . MET A 1 188 ? 33.562 -22.565 -43.927 1.00 88.00 188 MET A CA 1
ATOM 1543 C C . MET A 1 188 ? 33.984 -23.975 -44.352 1.00 88.00 188 MET A C 1
ATOM 1545 O O . MET A 1 188 ? 33.135 -24.738 -44.821 1.00 88.00 188 MET A O 1
ATOM 1549 N N . LYS A 1 189 ? 35.244 -24.364 -44.112 1.00 92.00 189 LYS A N 1
ATOM 1550 C CA . LYS A 1 189 ? 35.741 -25.731 -44.341 1.00 92.00 189 LYS A CA 1
ATOM 1551 C C . LYS A 1 189 ? 34.995 -26.770 -43.495 1.00 92.00 189 LYS A C 1
ATOM 1553 O O . LYS A 1 189 ? 34.678 -27.850 -43.988 1.00 92.00 189 LYS A O 1
ATOM 1558 N N . HIS A 1 190 ? 34.677 -26.447 -42.241 1.00 93.56 190 HIS A N 1
ATOM 1559 C CA . HIS A 1 190 ? 34.025 -27.365 -41.297 1.00 93.56 190 HIS A CA 1
ATOM 1560 C C . HIS A 1 190 ? 32.540 -27.065 -41.039 1.00 93.56 190 HIS A C 1
ATOM 1562 O O . HIS A 1 190 ? 31.942 -27.650 -40.134 1.00 93.56 190 HIS A O 1
ATOM 1568 N N . ARG A 1 191 ? 31.906 -26.227 -41.871 1.00 91.62 191 ARG A N 1
ATOM 1569 C CA . ARG A 1 191 ? 30.536 -25.714 -41.675 1.00 91.62 191 ARG A CA 1
ATOM 1570 C C . ARG A 1 191 ? 29.483 -26.789 -41.410 1.00 91.62 191 ARG A C 1
ATOM 1572 O O . ARG A 1 191 ? 28.535 -26.555 -40.675 1.00 91.62 191 ARG A O 1
ATOM 1579 N N . GLY A 1 192 ? 29.623 -27.964 -42.033 1.00 92.81 192 GLY A N 1
ATOM 1580 C CA . GLY A 1 192 ? 28.719 -29.102 -41.846 1.00 92.81 192 GLY A CA 1
ATOM 1581 C C . GLY A 1 192 ? 28.744 -29.620 -40.415 1.00 92.81 192 GLY A C 1
ATOM 1582 O O . GLY A 1 192 ? 27.705 -29.682 -39.766 1.00 92.81 192 GLY A O 1
ATOM 1583 N N . LYS A 1 193 ? 29.953 -29.913 -39.927 1.00 95.25 193 LYS A N 1
ATOM 1584 C CA . LYS A 1 193 ? 30.198 -30.419 -38.574 1.00 95.25 193 LYS A CA 1
ATOM 1585 C C . LYS A 1 193 ? 29.834 -29.378 -37.519 1.00 95.25 193 LYS A C 1
ATOM 1587 O O . LYS A 1 193 ? 29.171 -29.719 -36.552 1.00 95.25 193 LYS A O 1
ATOM 1592 N N . LEU A 1 194 ? 30.206 -28.114 -37.738 1.00 95.81 194 LEU A N 1
ATOM 1593 C CA . LEU A 1 194 ? 29.887 -27.019 -36.816 1.00 95.81 194 LEU A CA 1
ATOM 1594 C C . LEU A 1 194 ? 28.380 -26.765 -36.709 1.00 95.81 194 LEU A C 1
ATOM 1596 O O . LEU A 1 194 ? 27.890 -26.548 -35.607 1.00 95.81 194 LEU A O 1
ATOM 1600 N N . LEU A 1 195 ? 27.637 -26.838 -37.819 1.00 96.38 195 LEU A N 1
ATOM 1601 C CA . LEU A 1 195 ? 26.178 -26.697 -37.798 1.00 96.38 195 LEU A CA 1
ATOM 1602 C C . LEU A 1 195 ? 25.513 -27.817 -36.990 1.00 96.38 195 LEU A C 1
ATOM 1604 O O . LEU A 1 195 ? 24.638 -27.535 -36.184 1.00 96.38 195 LEU A O 1
ATOM 1608 N N . VAL A 1 196 ? 25.941 -29.071 -37.172 1.00 97.25 196 VAL A N 1
ATOM 1609 C CA . VAL A 1 196 ? 25.388 -30.203 -36.407 1.00 97.25 196 VAL A CA 1
ATOM 1610 C C . VAL A 1 196 ? 25.788 -30.117 -34.934 1.00 97.25 196 VAL A C 1
ATOM 1612 O O . VAL A 1 196 ? 24.940 -30.283 -34.069 1.00 97.25 196 VAL A O 1
ATOM 1615 N N . ALA A 1 197 ? 27.050 -29.804 -34.633 1.00 97.62 197 ALA A N 1
ATOM 1616 C CA . ALA A 1 197 ? 27.521 -29.675 -33.256 1.00 97.62 197 ALA A CA 1
ATOM 1617 C C . ALA A 1 197 ? 26.796 -28.549 -32.501 1.00 97.62 197 ALA A C 1
ATOM 1619 O O . ALA A 1 197 ? 26.327 -28.765 -31.389 1.00 97.62 197 ALA A O 1
ATOM 1620 N N . SER A 1 198 ? 26.657 -27.368 -33.115 1.00 97.25 198 SER A N 1
ATOM 1621 C CA . SER A 1 198 ? 25.920 -26.247 -32.513 1.00 97.25 198 SER A CA 1
ATOM 1622 C C . SER A 1 198 ? 24.429 -26.546 -32.350 1.00 97.25 198 SER A C 1
ATOM 1624 O O . SER A 1 198 ? 23.880 -26.207 -31.309 1.00 97.25 198 SER A O 1
ATOM 1626 N N . LEU A 1 199 ? 23.798 -27.243 -33.306 1.00 97.56 199 LEU A N 1
ATOM 1627 C CA . LEU A 1 199 ? 22.420 -27.726 -33.169 1.00 97.56 199 LEU A CA 1
ATOM 1628 C C . LEU A 1 199 ? 22.267 -28.686 -31.986 1.00 97.56 199 LEU A C 1
ATOM 1630 O O . LEU A 1 199 ? 21.348 -28.513 -31.199 1.00 97.56 199 LEU A O 1
ATOM 1634 N N . LEU A 1 200 ? 23.147 -29.682 -31.851 1.00 97.88 200 LEU A N 1
ATOM 1635 C CA . LEU A 1 200 ? 23.064 -30.662 -30.764 1.00 97.88 200 LEU A CA 1
ATOM 1636 C C . LEU A 1 200 ? 23.211 -29.992 -29.397 1.00 97.88 200 LEU A C 1
ATOM 1638 O O . LEU A 1 200 ? 22.401 -30.238 -28.512 1.00 97.88 200 LEU A O 1
ATOM 1642 N N . VAL A 1 201 ? 24.200 -29.106 -29.240 1.00 97.94 201 VAL A N 1
ATOM 1643 C CA . VAL A 1 201 ? 24.384 -28.355 -27.989 1.00 97.94 201 VAL A CA 1
ATOM 1644 C C . VAL A 1 201 ? 23.168 -27.471 -27.711 1.00 97.94 201 VAL A C 1
ATOM 1646 O O . VAL A 1 201 ? 22.652 -27.479 -26.601 1.00 97.94 201 VAL A O 1
ATOM 1649 N N . PHE A 1 202 ? 22.668 -26.748 -28.714 1.00 97.62 202 PHE A N 1
ATOM 1650 C CA . PHE A 1 202 ? 21.509 -25.875 -28.546 1.00 97.62 202 PHE A CA 1
ATOM 1651 C C . PHE A 1 202 ? 20.232 -26.656 -28.199 1.00 97.62 202 PHE A C 1
ATOM 1653 O O . PHE A 1 202 ? 19.517 -26.265 -27.285 1.00 97.62 202 PHE A O 1
ATOM 1660 N N . ALA A 1 203 ? 19.980 -27.787 -28.862 1.00 96.69 203 ALA A N 1
ATOM 1661 C CA . ALA A 1 203 ? 18.824 -28.644 -28.606 1.00 96.69 203 ALA A CA 1
ATOM 1662 C C . ALA A 1 203 ? 18.867 -29.314 -27.224 1.00 96.69 203 ALA A C 1
ATOM 1664 O O . ALA A 1 203 ? 17.817 -29.546 -26.639 1.00 96.69 203 ALA A O 1
ATOM 1665 N N . VAL A 1 204 ? 20.064 -29.610 -26.702 1.00 97.31 204 VAL A N 1
ATOM 1666 C CA . VAL A 1 204 ? 20.234 -30.126 -25.336 1.00 97.31 204 VAL A CA 1
ATOM 1667 C C . VAL A 1 204 ? 19.993 -29.035 -24.298 1.00 97.31 204 VAL A C 1
ATOM 1669 O O . VAL A 1 204 ? 19.405 -29.325 -23.267 1.00 97.31 204 VAL A O 1
ATOM 1672 N N . LEU A 1 205 ? 20.436 -27.801 -24.548 1.00 97.00 205 LEU A N 1
ATOM 1673 C CA . LEU A 1 205 ? 20.311 -26.711 -23.577 1.00 97.00 205 LEU A CA 1
ATOM 1674 C C . LEU A 1 205 ? 18.905 -26.116 -23.541 1.00 97.00 205 LEU A C 1
ATOM 1676 O O . LEU A 1 205 ? 18.399 -25.863 -22.460 1.00 97.00 205 LEU A O 1
ATOM 1680 N N . LEU A 1 206 ? 18.262 -25.928 -24.695 1.00 95.56 206 LEU A N 1
ATOM 1681 C CA . LEU A 1 206 ? 16.993 -25.206 -24.811 1.00 95.56 206 LEU A CA 1
ATOM 1682 C C . LEU A 1 206 ? 15.885 -25.666 -23.834 1.00 95.56 206 LEU A C 1
ATOM 1684 O O . LEU A 1 206 ? 15.255 -24.787 -23.256 1.00 95.56 206 LEU A O 1
ATOM 1688 N N . PRO A 1 207 ? 15.655 -26.973 -23.583 1.00 94.06 207 PRO A N 1
ATOM 1689 C CA . PRO A 1 207 ? 14.640 -27.423 -22.622 1.00 94.06 207 PRO A CA 1
ATOM 1690 C C . PRO A 1 207 ? 14.891 -26.997 -21.169 1.00 94.06 207 PRO A C 1
ATOM 1692 O O . PRO A 1 207 ? 13.978 -27.063 -20.354 1.00 94.06 207 PRO A O 1
ATOM 1695 N N . PHE A 1 208 ? 16.119 -26.596 -20.833 1.00 93.12 208 PHE A N 1
ATOM 1696 C CA . PHE A 1 208 ? 16.501 -26.117 -19.505 1.00 93.12 208 PHE A CA 1
ATOM 1697 C C . PHE A 1 208 ? 16.475 -24.588 -19.402 1.00 93.12 208 PHE A C 1
ATOM 1699 O O . PHE A 1 208 ? 16.955 -24.050 -18.415 1.00 93.12 208 PHE A O 1
ATOM 1706 N N . TYR A 1 209 ? 15.992 -23.872 -20.424 1.00 91.25 209 TYR A N 1
ATOM 1707 C CA . TYR A 1 209 ? 15.913 -22.413 -20.399 1.00 91.25 209 TYR A CA 1
ATOM 1708 C C . TYR A 1 209 ? 14.718 -21.977 -19.552 1.00 91.25 209 TYR A C 1
ATOM 1710 O O . TYR A 1 209 ? 13.576 -22.169 -19.954 1.00 91.25 209 TYR A O 1
ATOM 1718 N N . GLN A 1 210 ? 14.988 -21.416 -18.376 1.00 88.50 210 GLN A N 1
ATOM 1719 C CA . GLN A 1 210 ? 13.972 -21.019 -17.403 1.00 88.50 210 GLN A CA 1
ATOM 1720 C C . GLN A 1 210 ? 13.875 -19.493 -17.272 1.00 88.50 210 GLN A C 1
ATOM 1722 O O . GLN A 1 210 ? 14.668 -18.731 -17.834 1.00 88.50 210 GLN A O 1
ATOM 1727 N N . LYS A 1 211 ? 12.893 -19.016 -16.500 1.00 85.38 211 LYS A N 1
ATOM 1728 C CA . LYS A 1 211 ? 12.647 -17.582 -16.278 1.00 85.38 211 LYS A CA 1
ATOM 1729 C C . LYS A 1 211 ? 13.874 -16.866 -15.692 1.00 85.38 211 LYS A C 1
ATOM 1731 O O . LYS A 1 211 ? 14.169 -15.724 -16.044 1.00 85.38 211 LYS A O 1
ATOM 1736 N N . GLU A 1 212 ? 14.627 -17.544 -14.840 1.00 85.69 212 GLU A N 1
ATOM 1737 C CA . GLU A 1 212 ? 15.827 -17.038 -14.174 1.00 85.69 212 GLU A CA 1
ATOM 1738 C C . GLU A 1 212 ? 16.979 -16.798 -15.168 1.00 85.69 212 GLU A C 1
ATOM 1740 O O . GLU A 1 212 ? 17.848 -15.945 -14.939 1.00 85.69 212 GLU A O 1
ATOM 1745 N N . ASP A 1 213 ? 16.960 -17.484 -16.314 1.00 88.62 213 ASP A N 1
ATOM 1746 C CA . ASP A 1 213 ? 17.963 -17.363 -17.372 1.00 88.62 213 ASP A CA 1
ATOM 1747 C C . ASP A 1 213 ? 17.755 -16.137 -18.259 1.00 88.62 213 ASP A C 1
ATOM 1749 O O . ASP A 1 213 ? 18.661 -15.752 -19.007 1.00 88.62 213 ASP A O 1
ATOM 1753 N N . TYR A 1 214 ? 16.623 -15.443 -18.143 1.00 88.25 214 TYR A N 1
ATOM 1754 C CA . TYR A 1 214 ? 16.437 -14.167 -18.818 1.00 88.25 214 TYR A CA 1
ATOM 1755 C C . TYR A 1 214 ? 17.326 -13.100 -18.186 1.00 88.25 214 TYR A C 1
ATOM 1757 O O . TYR A 1 214 ? 17.248 -12.807 -16.992 1.00 88.25 214 TYR A O 1
ATOM 1765 N N . ILE A 1 215 ? 18.146 -12.458 -19.021 1.00 90.44 215 ILE A N 1
ATOM 1766 C CA . ILE A 1 215 ? 19.097 -11.418 -18.603 1.00 90.44 215 ILE A CA 1
ATOM 1767 C C . ILE A 1 215 ? 18.436 -10.249 -17.853 1.00 90.44 215 ILE A C 1
ATOM 1769 O O . ILE A 1 215 ? 19.082 -9.582 -17.049 1.00 90.44 215 ILE A O 1
ATOM 1773 N N . TYR A 1 216 ? 17.144 -10.029 -18.095 1.00 84.81 216 TYR A N 1
ATOM 1774 C CA . TYR A 1 216 ? 16.341 -8.976 -17.481 1.00 84.81 216 TYR A CA 1
ATOM 1775 C C . TYR A 1 216 ? 15.901 -9.290 -16.039 1.00 84.81 216 TYR A C 1
ATOM 1777 O O . TYR A 1 216 ? 15.451 -8.375 -15.358 1.00 84.81 216 TYR A O 1
ATOM 1785 N N . ILE A 1 217 ? 16.023 -10.547 -15.583 1.00 85.00 217 ILE A N 1
ATOM 1786 C CA . ILE A 1 217 ? 15.562 -10.999 -14.260 1.00 85.00 217 ILE A CA 1
ATOM 1787 C C . ILE A 1 217 ? 16.717 -11.055 -13.255 1.00 85.00 217 ILE A C 1
ATOM 1789 O O . ILE A 1 217 ? 16.663 -10.388 -12.229 1.00 85.00 217 ILE A O 1
ATOM 1793 N N . THR A 1 218 ? 17.777 -11.828 -13.528 1.00 85.69 218 THR A N 1
ATOM 1794 C CA . THR A 1 218 ? 18.803 -12.119 -12.499 1.00 85.69 218 THR A CA 1
ATOM 1795 C C . THR A 1 218 ? 20.133 -11.365 -12.652 1.00 85.69 218 THR A C 1
ATOM 1797 O O . THR A 1 218 ? 21.020 -11.555 -11.814 1.00 85.69 218 THR A O 1
ATOM 1800 N N . GLY A 1 219 ? 20.283 -10.501 -13.669 1.00 88.62 219 GLY A N 1
ATOM 1801 C CA . GLY A 1 219 ? 21.486 -9.672 -13.877 1.00 88.62 219 GLY A CA 1
ATOM 1802 C C . GLY A 1 219 ? 22.760 -10.472 -14.199 1.00 88.62 219 GLY A C 1
ATOM 1803 O O . GLY A 1 219 ? 22.693 -11.662 -14.485 1.00 88.62 219 GLY A O 1
ATOM 1804 N N . MET A 1 220 ? 23.929 -9.827 -14.192 1.00 89.94 220 MET A N 1
ATOM 1805 C CA . MET A 1 220 ? 25.254 -10.438 -14.435 1.00 89.94 220 MET A CA 1
ATOM 1806 C C . MET A 1 220 ? 26.255 -10.191 -13.302 1.00 89.94 220 MET A C 1
ATOM 1808 O O . MET A 1 220 ? 27.353 -10.750 -13.343 1.00 89.94 220 MET A O 1
ATOM 1812 N N . SER A 1 221 ? 25.932 -9.326 -12.340 1.00 85.69 221 SER A N 1
ATOM 1813 C CA . SER A 1 221 ? 26.855 -8.953 -11.277 1.00 85.69 221 SER A CA 1
ATOM 1814 C C . SER A 1 221 ? 26.941 -10.011 -10.186 1.00 85.69 221 SER A C 1
ATOM 1816 O O . SER A 1 221 ? 25.957 -10.647 -9.805 1.00 85.69 221 SER A O 1
ATOM 1818 N N . MET A 1 222 ? 28.148 -10.151 -9.648 1.00 82.94 222 MET A N 1
ATOM 1819 C CA . MET A 1 222 ? 28.427 -10.961 -8.460 1.00 82.94 222 MET A CA 1
ATOM 1820 C C . MET A 1 222 ? 28.156 -10.178 -7.173 1.00 82.94 222 MET A C 1
ATOM 1822 O O . MET A 1 222 ? 28.138 -10.756 -6.092 1.00 82.94 222 MET A O 1
ATOM 1826 N N . TYR A 1 223 ? 27.958 -8.865 -7.286 1.00 82.69 223 TYR A N 1
ATOM 1827 C CA . TYR A 1 223 ? 27.593 -7.995 -6.181 1.00 82.69 223 TYR A CA 1
ATOM 1828 C C . TYR A 1 223 ? 26.791 -6.787 -6.676 1.00 82.69 223 TYR A C 1
ATOM 1830 O O . TYR A 1 223 ? 27.066 -6.266 -7.756 1.00 82.69 223 TYR A O 1
ATOM 1838 N N . ASP A 1 224 ? 25.859 -6.283 -5.882 1.00 73.62 224 ASP A N 1
ATOM 1839 C CA . ASP A 1 224 ? 25.182 -5.016 -6.161 1.00 73.62 224 ASP A CA 1
ATOM 1840 C C . ASP A 1 224 ? 25.494 -3.979 -5.087 1.00 73.62 224 ASP A C 1
ATOM 1842 O O . ASP A 1 224 ? 25.845 -4.311 -3.958 1.00 73.62 224 ASP A O 1
ATOM 1846 N N . TYR A 1 225 ? 25.405 -2.704 -5.461 1.00 67.94 225 TYR A N 1
ATOM 1847 C CA . TYR A 1 225 ? 25.519 -1.587 -4.530 1.00 67.94 225 TYR A CA 1
ATOM 1848 C C . TYR A 1 225 ? 24.124 -1.001 -4.321 1.00 67.94 225 TYR A C 1
ATOM 1850 O O . TYR A 1 225 ? 23.635 -0.241 -5.158 1.00 67.94 225 TYR A O 1
ATOM 1858 N N . LEU A 1 226 ? 23.468 -1.416 -3.238 1.00 60.53 226 LEU A N 1
ATOM 1859 C CA . LEU A 1 226 ? 22.086 -1.067 -2.906 1.00 60.53 226 LEU A CA 1
ATOM 1860 C C . LEU A 1 226 ? 22.075 -0.392 -1.532 1.00 60.53 226 LEU A C 1
ATOM 1862 O O . LEU A 1 226 ? 22.664 -0.916 -0.588 1.00 60.53 226 LEU A O 1
ATOM 1866 N N . GLY A 1 227 ? 21.459 0.791 -1.426 1.00 55.34 227 GLY A N 1
ATOM 1867 C CA . GLY A 1 227 ? 21.330 1.513 -0.150 1.00 55.34 227 GLY A CA 1
ATOM 1868 C C . GLY A 1 227 ? 22.663 1.788 0.562 1.00 55.34 227 GLY A C 1
ATOM 1869 O O . GLY A 1 227 ? 22.749 1.671 1.778 1.00 55.34 227 GLY A O 1
ATOM 1870 N N . GLY A 1 228 ? 23.740 2.061 -0.185 1.00 63.25 228 GLY A N 1
ATOM 1871 C CA . GLY A 1 228 ? 25.058 2.353 0.390 1.00 63.25 228 GLY A CA 1
ATOM 1872 C C . GLY A 1 228 ? 25.925 1.133 0.742 1.00 63.25 228 GLY A C 1
ATOM 1873 O O . GLY A 1 228 ? 27.092 1.313 1.096 1.00 63.25 228 GLY A O 1
ATOM 1874 N N . LYS A 1 229 ? 25.412 -0.103 0.612 1.00 62.00 229 LYS A N 1
ATOM 1875 C CA . LYS A 1 229 ? 26.122 -1.349 0.965 1.00 62.00 229 LYS A CA 1
ATOM 1876 C C . LYS A 1 229 ? 26.355 -2.255 -0.248 1.00 62.00 229 LYS A C 1
ATOM 1878 O O . LYS A 1 229 ? 25.563 -2.291 -1.188 1.00 62.00 229 LYS A O 1
ATOM 1883 N N . PHE A 1 230 ? 27.455 -3.011 -0.207 1.00 76.19 230 PHE A N 1
ATOM 1884 C CA . PHE A 1 230 ? 27.756 -4.064 -1.178 1.00 76.19 230 PHE A CA 1
ATOM 1885 C C . PHE A 1 230 ? 27.036 -5.358 -0.786 1.00 76.19 230 PHE A C 1
ATOM 1887 O O . PHE A 1 230 ? 27.375 -5.981 0.217 1.00 76.19 230 PHE A O 1
ATOM 1894 N N . VAL A 1 231 ? 26.059 -5.772 -1.586 1.00 76.19 231 VAL A N 1
ATOM 1895 C CA . VAL A 1 231 ? 25.377 -7.062 -1.463 1.00 76.19 231 VAL A CA 1
ATOM 1896 C C . VAL A 1 231 ? 26.084 -8.047 -2.381 1.00 76.19 231 VAL A C 1
ATOM 1898 O O . VAL A 1 231 ? 25.930 -7.968 -3.595 1.00 76.19 231 VAL A O 1
ATOM 1901 N N . CYS A 1 232 ? 26.889 -8.949 -1.826 1.00 81.31 232 CYS A N 1
ATOM 1902 C CA . CYS A 1 232 ? 27.592 -9.976 -2.596 1.00 81.31 232 CYS A CA 1
ATOM 1903 C C . CYS A 1 232 ? 26.722 -11.228 -2.736 1.00 81.31 232 CYS A C 1
ATOM 1905 O O . CYS A 1 232 ? 26.288 -11.794 -1.734 1.00 81.31 232 CYS A O 1
ATOM 1907 N N . TYR A 1 233 ? 26.516 -11.692 -3.966 1.00 80.69 233 TYR A N 1
ATOM 1908 C CA . TYR A 1 233 ? 25.827 -12.949 -4.229 1.00 80.69 233 TYR A CA 1
ATOM 1909 C C . TYR A 1 233 ? 26.816 -14.115 -4.215 1.00 80.69 233 TYR A C 1
ATOM 1911 O O . TYR A 1 233 ? 27.949 -13.971 -4.696 1.00 80.69 233 TYR A O 1
ATOM 1919 N N . PRO A 1 234 ? 26.405 -15.295 -3.728 1.00 82.00 234 PRO A N 1
ATOM 1920 C CA . PRO A 1 234 ? 27.268 -16.457 -3.739 1.00 82.00 234 PRO A CA 1
ATOM 1921 C C . PRO A 1 234 ? 27.680 -16.851 -5.165 1.00 82.00 234 PRO A C 1
ATOM 1923 O O . PRO A 1 234 ? 26.818 -17.044 -6.032 1.00 82.00 234 PRO A O 1
ATOM 1926 N N . PRO A 1 235 ? 28.987 -17.026 -5.449 1.00 82.50 235 PRO A N 1
ATOM 1927 C CA . PRO A 1 235 ? 29.433 -17.336 -6.802 1.00 82.50 235 PRO A CA 1
ATOM 1928 C C . PRO A 1 235 ? 28.838 -18.617 -7.387 1.00 82.50 235 PRO A C 1
ATOM 1930 O O . PRO A 1 235 ? 28.634 -18.694 -8.597 1.00 82.50 235 PRO A O 1
ATOM 1933 N N . TRP A 1 236 ? 28.543 -19.609 -6.544 1.00 82.69 236 TRP A N 1
ATOM 1934 C CA . TRP A 1 236 ? 27.963 -20.886 -6.961 1.00 82.69 236 TRP A CA 1
ATOM 1935 C C . TRP A 1 236 ? 26.506 -20.782 -7.426 1.00 82.69 236 TRP A C 1
ATOM 1937 O O . TRP A 1 236 ? 26.068 -21.655 -8.163 1.00 82.69 236 TRP A O 1
ATOM 1947 N N . GLU A 1 237 ? 25.775 -19.725 -7.067 1.00 83.25 237 GLU A N 1
ATOM 1948 C CA . GLU A 1 237 ? 24.408 -19.484 -7.554 1.00 83.25 237 GLU A CA 1
ATOM 1949 C C . GLU A 1 237 ? 24.414 -18.702 -8.873 1.00 83.25 237 GLU A C 1
ATOM 1951 O O . GLU A 1 237 ? 23.686 -19.032 -9.808 1.00 83.25 237 GLU A O 1
ATOM 1956 N N . LYS A 1 238 ? 25.278 -17.683 -8.991 1.00 86.31 238 LYS A N 1
ATOM 1957 C CA . LYS A 1 238 ? 25.311 -16.795 -10.166 1.00 86.31 238 LYS A CA 1
ATOM 1958 C C . LYS A 1 238 ? 26.124 -17.343 -11.339 1.00 86.31 238 LYS A C 1
ATOM 1960 O O . LYS A 1 238 ? 25.711 -17.182 -12.490 1.00 86.31 238 LYS A O 1
ATOM 1965 N N . LEU A 1 239 ? 27.272 -17.983 -11.093 1.00 90.19 239 LEU A N 1
ATOM 1966 C CA . LEU A 1 239 ? 28.139 -18.469 -12.176 1.00 90.19 239 LEU A CA 1
ATOM 1967 C C . LEU A 1 239 ? 27.460 -19.503 -13.081 1.00 90.19 239 LEU A C 1
ATOM 1969 O O . LEU A 1 239 ? 27.632 -19.374 -14.294 1.00 90.19 239 LEU A O 1
ATOM 1973 N N . PRO A 1 240 ? 26.692 -20.491 -12.576 1.00 92.31 240 PRO A N 1
ATOM 1974 C CA . PRO A 1 240 ? 25.991 -21.433 -13.445 1.00 92.31 240 PRO A CA 1
ATOM 1975 C C . PRO A 1 240 ? 25.043 -20.734 -14.419 1.00 92.31 240 PRO A C 1
ATOM 1977 O O . PRO A 1 240 ? 25.110 -21.014 -15.613 1.00 92.31 240 PRO A O 1
ATOM 1980 N N . ILE A 1 241 ? 24.259 -19.759 -13.945 1.00 91.69 241 ILE A N 1
ATOM 1981 C CA . ILE A 1 241 ? 23.318 -18.981 -14.767 1.00 91.69 241 ILE A CA 1
ATOM 1982 C C . ILE A 1 241 ? 24.073 -18.181 -15.840 1.00 91.69 241 ILE A C 1
ATOM 1984 O O . ILE A 1 241 ? 23.730 -18.214 -17.023 1.00 91.69 241 ILE A O 1
ATOM 1988 N N . ILE A 1 242 ? 25.151 -17.487 -15.456 1.00 92.88 242 ILE A N 1
ATOM 1989 C CA . ILE A 1 242 ? 25.983 -16.705 -16.387 1.00 92.88 242 ILE A CA 1
ATOM 1990 C C . ILE A 1 242 ? 26.608 -17.610 -17.459 1.00 92.88 242 ILE A C 1
ATOM 1992 O O . ILE A 1 242 ? 26.554 -17.303 -18.654 1.00 92.88 242 ILE A O 1
ATOM 1996 N N . CYS A 1 243 ? 27.193 -18.734 -17.044 1.00 94.31 243 CYS A N 1
ATOM 1997 C CA . CYS A 1 243 ? 27.802 -19.711 -17.942 1.00 94.31 243 CYS A CA 1
ATOM 1998 C C . CYS A 1 243 ? 26.768 -20.322 -18.889 1.00 94.31 243 CYS A C 1
ATOM 2000 O O . CYS A 1 243 ? 27.026 -20.424 -20.090 1.00 94.31 243 CYS A O 1
ATOM 2002 N N . TYR A 1 244 ? 25.597 -20.682 -18.366 1.00 96.19 244 TYR A N 1
ATOM 2003 C CA . TYR A 1 244 ? 24.494 -21.240 -19.133 1.00 96.19 244 TYR A CA 1
ATOM 2004 C C . TYR A 1 244 ? 24.015 -20.268 -20.218 1.00 96.19 244 TYR A C 1
ATOM 2006 O O . TYR A 1 244 ? 23.989 -20.636 -21.393 1.00 96.19 244 TYR A O 1
ATOM 2014 N N . ARG A 1 245 ? 23.771 -18.996 -19.870 1.00 95.62 245 ARG A N 1
ATOM 2015 C CA . ARG A 1 245 ? 23.400 -17.927 -20.817 1.00 95.62 245 ARG A CA 1
ATOM 2016 C C . ARG A 1 245 ? 24.390 -17.759 -21.957 1.00 95.62 245 ARG A C 1
ATOM 2018 O O . ARG A 1 245 ? 23.993 -17.613 -23.116 1.00 95.62 245 ARG A O 1
ATOM 2025 N N . TYR A 1 246 ? 25.685 -17.762 -21.646 1.00 96.62 246 TYR A N 1
ATOM 2026 C CA . TYR A 1 246 ? 26.706 -17.697 -22.684 1.00 96.62 246 TYR A CA 1
ATOM 2027 C C . TYR A 1 246 ? 26.696 -18.946 -23.554 1.00 96.62 246 TYR A C 1
ATOM 2029 O O . TYR A 1 246 ? 26.748 -18.827 -24.776 1.00 96.62 246 TYR A O 1
ATOM 2037 N N . LEU A 1 247 ? 26.593 -20.131 -22.954 1.00 97.12 247 LEU A N 1
ATOM 2038 C CA . LEU A 1 247 ? 26.630 -21.392 -23.680 1.00 97.12 247 LEU A CA 1
ATOM 2039 C C . LEU A 1 247 ? 25.445 -21.534 -24.646 1.00 97.12 247 LEU A C 1
ATOM 2041 O O . LEU A 1 247 ? 25.666 -21.788 -25.834 1.00 97.12 247 LEU A O 1
ATOM 2045 N N . ILE A 1 248 ? 24.214 -21.308 -24.174 1.00 97.31 248 ILE A N 1
ATOM 2046 C CA . ILE A 1 248 ? 23.014 -21.381 -25.017 1.00 97.31 248 ILE A CA 1
ATOM 2047 C C . ILE A 1 248 ? 23.027 -20.290 -26.094 1.00 97.31 248 ILE A C 1
ATOM 2049 O O . ILE A 1 248 ? 22.781 -20.585 -27.265 1.00 97.31 248 ILE A O 1
ATOM 2053 N N . GLY A 1 249 ? 23.433 -19.063 -25.746 1.00 97.19 249 GLY A N 1
ATOM 2054 C CA . GLY A 1 249 ? 23.544 -17.955 -26.692 1.00 97.19 249 GLY A CA 1
ATOM 2055 C C . GLY A 1 249 ? 24.600 -18.193 -27.774 1.00 97.19 249 GLY A C 1
ATOM 2056 O O . GLY A 1 249 ? 24.362 -17.881 -28.944 1.00 97.19 249 GLY A O 1
ATOM 2057 N N . PHE A 1 250 ? 25.750 -18.785 -27.429 1.00 97.44 250 PHE A N 1
ATOM 2058 C CA . PHE A 1 250 ? 26.796 -19.152 -28.388 1.00 97.44 250 PHE A CA 1
ATOM 2059 C C . PHE A 1 250 ? 26.329 -20.265 -29.322 1.00 97.44 250 PHE A C 1
ATOM 2061 O O . PHE A 1 250 ? 26.464 -20.133 -30.543 1.00 97.44 250 PHE A O 1
ATOM 2068 N N . ALA A 1 251 ? 25.762 -21.337 -28.763 1.00 97.81 251 ALA A N 1
ATOM 2069 C CA . ALA A 1 251 ? 25.266 -22.469 -29.533 1.00 97.81 251 ALA A CA 1
ATOM 2070 C C . ALA A 1 251 ? 24.144 -22.040 -30.489 1.00 97.81 251 ALA A C 1
ATOM 2072 O O . ALA A 1 251 ? 24.247 -22.281 -31.693 1.00 97.81 251 ALA A O 1
ATOM 2073 N N . GLY A 1 252 ? 23.139 -21.321 -29.982 1.00 97.38 252 GLY A N 1
ATOM 2074 C CA . GLY A 1 252 ? 22.010 -20.818 -30.764 1.00 97.38 252 GLY A CA 1
ATOM 2075 C C . GLY A 1 252 ? 22.438 -19.829 -31.846 1.00 97.38 252 GLY A C 1
ATOM 2076 O O . GLY A 1 252 ? 22.087 -19.997 -33.014 1.00 97.38 252 GLY A O 1
ATOM 2077 N N . SER A 1 253 ? 23.279 -18.843 -31.514 1.00 97.12 253 SER A N 1
ATOM 2078 C CA . SER A 1 253 ? 23.747 -17.860 -32.504 1.00 97.12 253 SER A CA 1
ATOM 2079 C C . SER A 1 253 ? 24.553 -18.501 -33.626 1.00 97.12 253 SER A C 1
ATOM 2081 O O . SER A 1 253 ? 24.351 -18.164 -34.793 1.00 97.12 253 SER A O 1
ATOM 2083 N N . LEU A 1 254 ? 25.466 -19.423 -33.296 1.00 96.62 254 LEU A N 1
ATOM 2084 C CA . LEU A 1 254 ? 26.282 -20.112 -34.291 1.00 96.62 254 LEU A CA 1
ATOM 2085 C C . LEU A 1 254 ? 25.426 -21.034 -35.167 1.00 96.62 254 LEU A C 1
ATOM 2087 O O . LEU A 1 254 ? 25.578 -21.017 -36.391 1.00 96.62 254 LEU A O 1
ATOM 2091 N N . PHE A 1 255 ? 24.508 -21.790 -34.556 1.00 97.31 255 PHE A N 1
ATOM 2092 C CA . PHE A 1 255 ? 23.576 -22.664 -35.264 1.00 97.31 255 PHE A CA 1
ATOM 2093 C C . PHE A 1 255 ? 22.733 -21.871 -36.266 1.00 97.31 255 PHE A C 1
ATOM 2095 O O . PHE A 1 255 ? 22.772 -22.160 -37.465 1.00 97.31 255 PHE A O 1
ATOM 2102 N N . ILE A 1 256 ? 22.034 -20.831 -35.802 1.00 96.75 256 ILE A N 1
ATOM 2103 C CA . ILE A 1 256 ? 21.143 -20.022 -36.639 1.00 96.75 256 ILE A CA 1
ATOM 2104 C C . ILE A 1 256 ? 21.935 -19.268 -37.712 1.00 96.75 256 ILE A C 1
ATOM 2106 O O . ILE A 1 256 ? 21.521 -19.244 -38.871 1.00 96.75 256 ILE A O 1
ATOM 2110 N N . PHE A 1 257 ? 23.113 -18.723 -37.391 1.00 95.56 257 PHE A N 1
ATOM 2111 C CA . PHE A 1 257 ? 23.965 -18.058 -38.380 1.00 95.56 257 PHE A CA 1
ATOM 2112 C C . PHE A 1 257 ? 24.370 -19.007 -39.520 1.00 95.56 257 PHE A C 1
ATOM 2114 O O . PHE A 1 257 ? 24.213 -18.666 -40.695 1.00 95.56 257 PHE A O 1
ATOM 2121 N N . LEU A 1 258 ? 24.864 -20.209 -39.196 1.00 95.56 258 LEU A N 1
ATOM 2122 C CA . LEU A 1 258 ? 25.277 -21.204 -40.194 1.00 95.56 258 LEU A CA 1
ATOM 2123 C C . LEU A 1 258 ? 24.083 -21.773 -40.972 1.00 95.56 258 LEU A C 1
ATOM 2125 O O . LEU A 1 258 ? 24.201 -22.037 -42.174 1.00 95.56 258 LEU A O 1
ATOM 2129 N N . LEU A 1 259 ? 22.938 -21.953 -40.310 1.00 96.31 259 LEU A N 1
ATOM 2130 C CA . LEU A 1 259 ? 21.695 -22.406 -40.928 1.00 96.31 259 LEU A CA 1
ATOM 2131 C C . LEU A 1 259 ? 21.205 -21.393 -41.965 1.00 96.31 259 LEU A C 1
ATOM 2133 O O . LEU A 1 259 ? 21.015 -21.748 -43.128 1.00 96.31 259 LEU A O 1
ATOM 2137 N N . LEU A 1 260 ? 21.076 -20.122 -41.583 1.00 95.00 260 LEU A N 1
ATOM 2138 C CA . LEU A 1 260 ? 20.633 -19.056 -42.481 1.00 95.00 260 LEU A CA 1
ATOM 2139 C C . LEU A 1 260 ? 21.623 -18.825 -43.626 1.00 95.00 260 LEU A C 1
ATOM 2141 O O . LEU A 1 260 ? 21.208 -18.633 -44.769 1.00 95.00 260 LEU A O 1
ATOM 2145 N N . GLN A 1 261 ? 22.928 -18.930 -43.361 1.00 91.88 261 GLN A N 1
ATOM 2146 C CA . GLN A 1 261 ? 23.945 -18.893 -44.411 1.00 91.88 261 GLN A CA 1
ATOM 2147 C C . GLN A 1 261 ? 23.783 -20.052 -45.412 1.00 91.88 261 GLN A C 1
ATOM 2149 O O . GLN A 1 261 ? 23.981 -19.857 -46.611 1.00 91.88 261 GLN A O 1
ATOM 2154 N N . ARG A 1 262 ? 23.416 -21.258 -44.952 1.00 92.69 262 ARG A N 1
ATOM 2155 C CA . ARG A 1 262 ? 23.166 -22.426 -45.818 1.00 92.69 262 ARG A CA 1
ATOM 2156 C C . ARG A 1 262 ? 21.872 -22.292 -46.626 1.00 92.69 262 ARG A C 1
ATOM 2158 O O . ARG A 1 262 ? 21.831 -22.724 -47.783 1.00 92.69 262 ARG A O 1
ATOM 2165 N N . ILE A 1 263 ? 20.829 -21.726 -46.023 1.00 93.44 263 ILE A N 1
ATOM 2166 C CA . ILE A 1 263 ? 19.515 -21.528 -46.650 1.00 93.44 263 ILE A CA 1
ATOM 2167 C C . ILE A 1 263 ? 19.560 -20.411 -47.692 1.00 93.44 263 ILE A C 1
ATOM 2169 O O . ILE A 1 263 ? 18.843 -20.491 -48.685 1.00 93.44 263 ILE A O 1
ATOM 2173 N N . TYR A 1 264 ? 20.416 -19.403 -47.508 1.00 92.38 264 TYR A N 1
ATOM 2174 C CA . TYR A 1 264 ? 20.491 -18.240 -48.385 1.00 92.38 264 TYR A CA 1
ATOM 2175 C C . TYR A 1 264 ? 20.554 -18.605 -49.880 1.00 92.38 264 TYR A C 1
ATOM 2177 O O . TYR A 1 264 ? 21.318 -19.474 -50.320 1.00 92.38 264 TYR A O 1
ATOM 2185 N N . ARG A 1 265 ? 19.737 -17.905 -50.670 1.00 90.06 265 ARG A N 1
ATOM 2186 C CA . ARG A 1 265 ? 19.670 -17.964 -52.132 1.00 90.06 265 ARG A CA 1
ATOM 2187 C C . ARG A 1 265 ? 19.527 -16.539 -52.690 1.00 90.06 265 ARG A C 1
ATOM 2189 O O . ARG A 1 265 ? 18.844 -15.726 -52.063 1.00 90.06 265 ARG A O 1
ATOM 2196 N N . PRO A 1 266 ? 20.063 -16.240 -53.890 1.00 84.00 266 PRO A N 1
ATOM 2197 C CA . PRO A 1 266 ? 20.011 -14.894 -54.482 1.00 84.00 266 PRO A CA 1
ATOM 2198 C C . PRO A 1 266 ? 18.605 -14.317 -54.741 1.00 84.00 266 PRO A C 1
ATOM 2200 O O . PRO A 1 266 ? 18.466 -13.118 -54.977 1.00 84.00 266 PRO A O 1
ATOM 2203 N N . HIS A 1 267 ? 17.548 -15.137 -54.725 1.00 87.88 267 HIS A N 1
ATOM 2204 C CA . HIS A 1 267 ? 16.173 -14.673 -54.939 1.00 87.88 267 HIS A CA 1
ATOM 2205 C C . HIS A 1 267 ? 15.524 -14.051 -53.687 1.00 87.88 267 HIS A C 1
ATOM 2207 O O . HIS A 1 267 ? 14.487 -13.404 -53.808 1.00 87.88 267 HIS A O 1
ATOM 2213 N N . PHE A 1 268 ? 16.124 -14.152 -52.492 1.00 89.12 268 PHE A N 1
ATOM 2214 C CA . PHE A 1 268 ? 15.599 -13.546 -51.252 1.00 89.12 268 PHE A CA 1
ATOM 2215 C C . PHE A 1 268 ? 15.833 -12.023 -51.142 1.00 89.12 268 PHE A C 1
ATOM 2217 O O . PHE A 1 268 ? 16.037 -11.482 -50.053 1.00 89.12 268 PHE A O 1
ATOM 2224 N N . ARG A 1 269 ? 15.761 -11.301 -52.269 1.00 87.38 269 ARG A N 1
ATOM 2225 C CA . ARG A 1 269 ? 16.083 -9.865 -52.370 1.00 87.38 269 ARG A CA 1
ATOM 2226 C C . ARG A 1 269 ? 15.245 -8.982 -51.442 1.00 87.38 269 ARG A C 1
ATOM 2228 O O . ARG A 1 269 ? 15.732 -7.961 -50.966 1.00 87.38 269 ARG A O 1
ATOM 2235 N N . ALA A 1 270 ? 13.991 -9.356 -51.180 1.00 88.69 270 ALA A N 1
ATOM 2236 C CA . ALA A 1 270 ? 13.116 -8.604 -50.280 1.00 88.69 270 ALA A CA 1
ATOM 2237 C C . ALA A 1 270 ? 13.638 -8.616 -48.831 1.00 88.69 270 ALA A C 1
ATOM 2239 O O . ALA A 1 270 ? 13.758 -7.558 -48.215 1.00 88.69 270 ALA A O 1
ATOM 2240 N N . ILE A 1 271 ? 14.024 -9.791 -48.326 1.00 92.31 271 ILE A N 1
ATOM 2241 C CA . ILE A 1 271 ? 14.541 -9.973 -46.960 1.00 92.31 271 ILE A CA 1
ATOM 2242 C C . ILE A 1 271 ? 15.917 -9.316 -46.821 1.00 92.31 271 ILE A C 1
ATOM 2244 O O . ILE A 1 271 ? 16.175 -8.621 -45.841 1.00 92.31 271 ILE A O 1
ATOM 2248 N N . GLU A 1 272 ? 16.775 -9.447 -47.838 1.00 91.00 272 GLU A N 1
ATOM 2249 C CA . GLU A 1 272 ? 18.054 -8.731 -47.889 1.00 91.00 272 GLU A CA 1
ATOM 2250 C C . GLU A 1 272 ? 17.844 -7.216 -47.775 1.00 91.00 272 GLU A C 1
ATOM 2252 O O . GLU A 1 272 ? 18.505 -6.546 -46.978 1.00 91.00 272 GLU A O 1
ATOM 2257 N N . LYS A 1 273 ? 16.871 -6.674 -48.523 1.00 90.44 273 LYS A N 1
ATOM 2258 C CA . LYS A 1 273 ? 16.529 -5.251 -48.488 1.00 90.44 273 LYS A CA 1
ATOM 2259 C C . LYS A 1 273 ? 16.062 -4.814 -47.097 1.00 90.44 273 LYS A C 1
ATOM 2261 O O . LYS A 1 273 ? 16.514 -3.770 -46.624 1.00 90.44 273 LYS A O 1
ATOM 2266 N N . VAL A 1 274 ? 15.223 -5.607 -46.427 1.00 93.81 274 VAL A N 1
ATOM 2267 C CA . VAL A 1 274 ? 14.812 -5.375 -45.027 1.00 93.81 274 VAL A CA 1
ATOM 2268 C C . VAL A 1 274 ? 16.030 -5.352 -44.098 1.00 93.81 274 VAL A C 1
ATOM 2270 O O . VAL A 1 274 ? 16.176 -4.431 -43.295 1.00 93.81 274 VAL A O 1
ATOM 2273 N N . GLY A 1 275 ? 16.977 -6.275 -44.281 1.00 91.94 275 GLY A N 1
ATOM 2274 C CA . GLY A 1 275 ? 18.226 -6.332 -43.518 1.00 91.94 275 GLY A CA 1
ATOM 2275 C C . GLY A 1 275 ? 19.130 -5.100 -43.642 1.00 91.94 275 GLY A C 1
ATOM 2276 O O . GLY A 1 275 ? 20.019 -4.880 -42.818 1.00 91.94 275 GLY A O 1
ATOM 22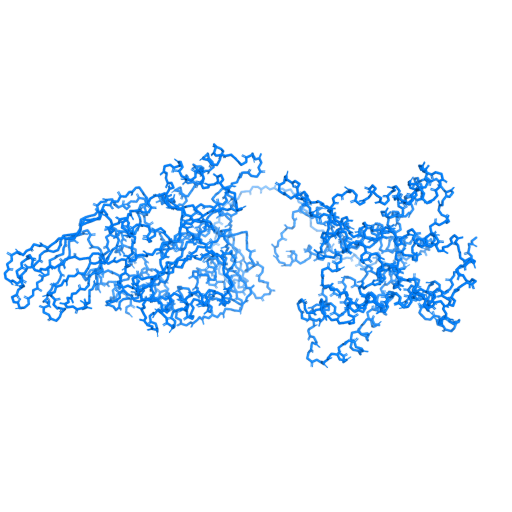77 N N . THR A 1 276 ? 18.893 -4.242 -44.636 1.00 90.62 276 THR A N 1
ATOM 2278 C CA . THR A 1 276 ? 19.598 -2.959 -44.789 1.00 90.62 276 THR A CA 1
ATOM 2279 C C . THR A 1 276 ? 19.037 -1.841 -43.905 1.00 90.62 276 THR A C 1
ATOM 2281 O O . THR A 1 276 ? 19.686 -0.805 -43.727 1.00 90.62 276 THR A O 1
ATOM 2284 N N . TYR A 1 277 ? 17.845 -2.058 -43.350 1.00 93.00 277 TYR A N 1
ATOM 2285 C CA . TYR A 1 277 ? 17.080 -1.101 -42.560 1.00 93.00 277 TYR A CA 1
ATOM 2286 C C . TYR A 1 277 ? 17.003 -1.467 -41.073 1.00 93.00 277 TYR A C 1
ATOM 2288 O O . TYR A 1 277 ? 16.327 -0.763 -40.328 1.00 93.00 277 TYR A O 1
ATOM 2296 N N . THR A 1 278 ? 17.712 -2.507 -40.613 1.00 93.38 278 THR A N 1
ATOM 2297 C CA . THR A 1 278 ? 17.554 -3.047 -39.249 1.00 93.38 278 THR A CA 1
ATOM 2298 C C . THR A 1 278 ? 17.695 -2.022 -38.135 1.00 93.38 278 THR A C 1
ATOM 2300 O O . THR A 1 278 ? 16.927 -2.089 -37.190 1.00 93.38 278 THR A O 1
ATOM 2303 N N . LEU A 1 279 ? 18.615 -1.055 -38.239 1.00 91.12 279 LEU A N 1
ATOM 2304 C CA . LEU A 1 279 ? 18.763 -0.006 -37.220 1.00 91.12 279 LEU A CA 1
ATOM 2305 C C . LEU A 1 279 ? 17.505 0.864 -37.104 1.00 91.12 279 LEU A C 1
ATOM 2307 O O . LEU A 1 279 ? 17.047 1.115 -35.998 1.00 91.12 279 LEU A O 1
ATOM 2311 N N . GLY A 1 280 ? 16.934 1.284 -38.237 1.00 92.12 280 GLY A N 1
ATOM 2312 C CA . GLY A 1 280 ? 15.717 2.094 -38.242 1.00 92.12 280 GLY A CA 1
ATOM 2313 C C . GLY A 1 280 ? 14.490 1.288 -37.820 1.00 92.12 280 GLY A C 1
ATOM 2314 O O . GLY A 1 280 ? 13.665 1.787 -37.067 1.00 92.12 280 GLY A O 1
ATOM 2315 N N . ILE A 1 281 ? 14.392 0.026 -38.257 1.00 95.12 281 ILE A N 1
ATOM 2316 C CA . ILE A 1 281 ? 13.314 -0.873 -37.820 1.00 95.12 281 ILE A CA 1
ATOM 2317 C C . ILE A 1 281 ? 13.413 -1.067 -36.306 1.00 95.12 281 ILE A C 1
ATOM 2319 O O . ILE A 1 281 ? 12.420 -0.886 -35.613 1.00 95.12 281 ILE A O 1
ATOM 2323 N N . TYR A 1 282 ? 14.617 -1.326 -35.783 1.00 93.06 282 TYR A N 1
ATOM 2324 C CA . TYR A 1 282 ? 14.865 -1.489 -34.353 1.00 93.06 282 TYR A CA 1
ATOM 2325 C C . TYR A 1 282 ? 14.385 -0.279 -33.537 1.00 93.06 282 TYR A C 1
ATOM 2327 O O . TYR A 1 282 ? 13.681 -0.440 -32.550 1.00 93.06 282 TYR A O 1
ATOM 2335 N N . THR A 1 283 ? 14.707 0.944 -33.954 1.00 90.75 283 THR A N 1
ATOM 2336 C CA . THR A 1 283 ? 14.280 2.131 -33.200 1.00 90.75 283 THR A CA 1
ATOM 2337 C C . THR A 1 283 ? 12.785 2.411 -33.327 1.00 90.75 283 THR A C 1
ATOM 2339 O O . THR A 1 283 ? 12.171 2.823 -32.354 1.00 90.75 283 THR A O 1
ATOM 2342 N N . ILE A 1 284 ? 12.191 2.194 -34.505 1.00 91.75 284 ILE A N 1
ATOM 2343 C CA . ILE A 1 284 ? 10.790 2.555 -34.767 1.00 91.75 284 ILE A CA 1
ATOM 2344 C C . ILE A 1 284 ? 9.821 1.531 -34.168 1.00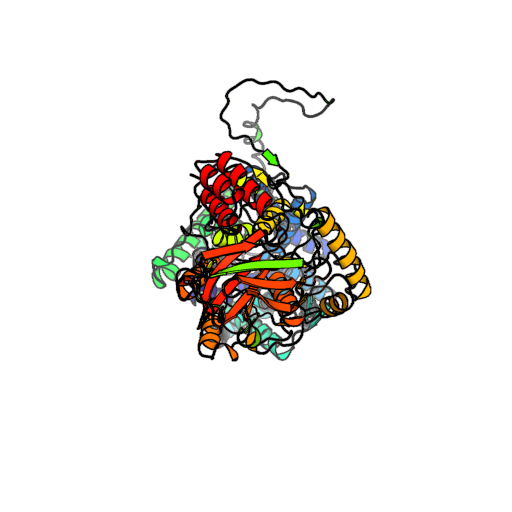 91.75 284 ILE A C 1
ATOM 2346 O O . ILE A 1 284 ? 8.823 1.939 -33.580 1.00 91.75 284 ILE A O 1
ATOM 2350 N N . HIS A 1 285 ? 10.089 0.222 -34.281 1.00 91.44 285 HIS A N 1
ATOM 2351 C CA . HIS A 1 285 ? 9.155 -0.795 -33.773 1.00 91.44 285 HIS A CA 1
ATOM 2352 C C . HIS A 1 285 ? 8.966 -0.679 -32.253 1.00 91.44 285 HIS A C 1
ATOM 2354 O O . HIS A 1 285 ? 7.829 -0.661 -31.803 1.00 91.44 285 HIS A O 1
ATOM 2360 N N . ILE A 1 286 ? 10.039 -0.435 -31.484 1.00 86.88 286 ILE A N 1
ATOM 2361 C CA . ILE A 1 286 ? 9.978 -0.223 -30.023 1.00 86.88 286 ILE A CA 1
ATOM 2362 C C . ILE A 1 286 ? 9.020 0.918 -29.640 1.00 86.88 286 ILE A C 1
ATOM 2364 O O . ILE A 1 286 ? 8.396 0.876 -28.578 1.00 86.88 286 ILE A O 1
ATOM 2368 N N . LEU A 1 287 ? 8.901 1.948 -30.487 1.00 83.06 287 LEU A N 1
ATOM 2369 C CA . LEU A 1 287 ? 7.987 3.071 -30.259 1.00 83.06 287 LEU A CA 1
ATOM 2370 C C . LEU A 1 287 ? 6.534 2.695 -30.534 1.00 83.06 287 LEU A C 1
ATOM 2372 O O . LEU A 1 287 ? 5.646 3.132 -29.805 1.00 83.06 287 LEU A O 1
ATOM 2376 N N . ILE A 1 288 ? 6.297 1.912 -31.586 1.00 83.38 288 ILE A N 1
ATOM 2377 C CA . ILE A 1 288 ? 4.953 1.519 -32.011 1.00 83.38 288 ILE A CA 1
ATOM 2378 C C . ILE A 1 288 ? 4.404 0.433 -31.081 1.00 83.38 288 ILE A C 1
ATOM 2380 O O . ILE A 1 288 ? 3.292 0.566 -30.580 1.00 83.38 288 ILE A O 1
ATOM 2384 N N . GLU A 1 289 ? 5.179 -0.611 -30.792 1.00 78.06 289 GLU A N 1
ATOM 2385 C CA . GLU A 1 289 ? 4.701 -1.740 -29.987 1.00 78.06 289 GLU A CA 1
ATOM 2386 C C . GLU A 1 289 ? 4.427 -1.339 -28.537 1.00 78.06 289 GLU A C 1
ATOM 2388 O O . GLU A 1 289 ? 3.378 -1.687 -28.004 1.00 78.06 289 GLU A O 1
ATOM 2393 N N . GLY A 1 290 ? 5.304 -0.529 -27.931 1.00 66.38 290 GLY A N 1
ATOM 2394 C CA . GLY A 1 290 ? 5.156 -0.112 -26.534 1.00 66.38 290 GLY A CA 1
ATOM 2395 C C . GLY A 1 290 ? 3.992 0.849 -26.257 1.00 66.38 290 GLY A C 1
ATOM 2396 O O . GLY A 1 290 ? 3.586 0.963 -25.107 1.00 66.38 290 GLY A O 1
ATOM 2397 N N . ASN A 1 291 ? 3.464 1.539 -27.277 1.00 68.38 291 ASN A N 1
ATOM 2398 C CA . ASN A 1 291 ? 2.396 2.539 -27.111 1.00 68.38 291 ASN A CA 1
ATOM 2399 C C . ASN A 1 291 ? 1.064 2.148 -27.772 1.00 68.38 291 ASN A C 1
ATOM 2401 O O . ASN A 1 291 ? 0.010 2.617 -27.337 1.00 68.38 291 ASN A O 1
ATOM 2405 N N . VAL A 1 292 ? 1.111 1.350 -28.846 1.00 72.12 292 VAL A N 1
ATOM 2406 C CA . VAL A 1 292 ? -0.054 1.021 -29.683 1.00 72.12 292 VAL A CA 1
ATOM 2407 C C . VAL A 1 292 ? -0.459 -0.440 -29.527 1.00 72.12 292 VAL A C 1
ATOM 2409 O O . VAL A 1 292 ? -1.633 -0.707 -29.297 1.00 72.12 292 VAL A O 1
ATOM 2412 N N . LEU A 1 293 ? 0.482 -1.387 -29.641 1.00 71.31 293 LEU A N 1
ATOM 2413 C CA . LEU A 1 293 ? 0.137 -2.816 -29.611 1.00 71.31 293 LEU A CA 1
ATOM 2414 C C . LEU A 1 293 ? -0.197 -3.328 -28.209 1.00 71.31 293 LEU A C 1
ATOM 2416 O O . LEU A 1 293 ? -1.053 -4.196 -28.096 1.00 71.31 293 LEU A O 1
ATOM 2420 N N . SER A 1 294 ? 0.376 -2.728 -27.162 1.00 66.56 294 SER A N 1
ATOM 2421 C CA . SER A 1 294 ? 0.030 -3.009 -25.759 1.00 66.56 294 SER A CA 1
ATOM 2422 C C . SER A 1 294 ? -1.440 -2.751 -25.400 1.00 66.56 294 SER A C 1
ATOM 2424 O O . SER A 1 294 ? -1.887 -3.138 -24.327 1.00 66.56 294 SER A O 1
ATOM 2426 N N . ARG A 1 295 ? -2.211 -2.108 -26.288 1.00 69.50 295 ARG A N 1
ATOM 2427 C CA . ARG A 1 295 ? -3.648 -1.844 -26.108 1.00 69.50 295 ARG A CA 1
ATOM 2428 C C . ARG A 1 295 ? -4.552 -2.951 -26.659 1.00 69.50 295 ARG A C 1
ATOM 2430 O O . ARG A 1 295 ? -5.765 -2.866 -26.493 1.00 69.50 295 ARG A O 1
ATOM 2437 N N . PHE A 1 296 ? -3.995 -3.954 -27.339 1.00 70.38 296 PHE A N 1
ATOM 2438 C CA . PHE A 1 296 ? -4.753 -5.050 -27.943 1.00 70.38 296 PHE A CA 1
ATOM 2439 C C . PHE A 1 296 ? -4.410 -6.371 -27.249 1.00 70.38 296 PHE A C 1
ATOM 2441 O O . PHE A 1 296 ? -3.328 -6.914 -27.463 1.00 70.38 296 PHE A O 1
ATOM 2448 N N . ASN A 1 297 ? -5.343 -6.906 -26.458 1.00 67.94 297 ASN A N 1
ATOM 2449 C CA . ASN A 1 297 ? -5.208 -8.228 -25.845 1.00 67.94 297 ASN A CA 1
ATOM 2450 C C . ASN A 1 297 ? -5.893 -9.291 -26.730 1.00 67.94 297 ASN A C 1
ATOM 2452 O O . ASN A 1 297 ? -7.090 -9.186 -26.993 1.00 67.94 297 ASN A O 1
ATOM 2456 N N . LEU A 1 298 ? -5.141 -10.275 -27.249 1.00 68.00 298 LEU A N 1
ATOM 2457 C CA . LEU A 1 298 ? -5.626 -11.271 -28.232 1.00 68.00 298 LEU A CA 1
ATOM 2458 C C . LEU A 1 298 ? -5.405 -12.737 -27.797 1.00 68.00 298 LEU A C 1
ATOM 2460 O O . LEU A 1 298 ? -5.289 -13.637 -28.637 1.00 68.00 298 LEU A O 1
ATOM 2464 N N . LEU A 1 299 ? -5.362 -12.989 -26.489 1.00 60.03 299 LEU A N 1
ATOM 2465 C CA . LEU A 1 299 ? -5.081 -14.305 -25.897 1.00 60.03 299 LEU A CA 1
ATOM 2466 C C . LEU A 1 299 ? -6.122 -15.389 -26.206 1.00 60.03 299 LEU A C 1
ATOM 2468 O O . LEU A 1 299 ? -5.755 -16.551 -26.389 1.00 60.03 299 LEU A O 1
ATOM 2472 N N . ASP A 1 300 ? -7.394 -15.015 -26.365 1.00 64.31 300 ASP A N 1
ATOM 2473 C CA . ASP A 1 300 ? -8.506 -15.958 -26.587 1.00 64.31 300 ASP A CA 1
ATOM 2474 C C . ASP A 1 300 ? -8.441 -16.698 -27.936 1.00 64.31 300 ASP A C 1
ATOM 2476 O O . ASP A 1 300 ? -9.258 -17.567 -28.238 1.00 64.31 300 ASP A O 1
ATOM 2480 N N . THR A 1 301 ? -7.454 -16.379 -28.777 1.00 75.81 301 THR A N 1
ATOM 2481 C CA . THR A 1 301 ? -7.295 -16.964 -30.115 1.00 75.81 301 THR A CA 1
ATOM 2482 C C . THR A 1 301 ? -6.645 -18.354 -30.111 1.00 75.81 301 THR A C 1
ATOM 2484 O O . THR A 1 301 ? -6.688 -19.048 -31.129 1.00 75.81 301 THR A O 1
ATOM 2487 N N . GLY A 1 302 ? -6.097 -18.801 -28.973 1.00 82.88 302 GLY A N 1
ATOM 2488 C CA . GLY A 1 302 ? -5.453 -20.108 -28.795 1.00 82.88 302 GLY A CA 1
ATOM 2489 C C . GLY A 1 302 ? -3.967 -20.128 -29.185 1.00 82.88 302 GLY A C 1
ATOM 2490 O O . GLY A 1 302 ? -3.533 -19.435 -30.106 1.00 82.88 302 GLY A O 1
ATOM 2491 N N . PHE A 1 303 ? -3.169 -20.967 -28.503 1.00 87.19 303 PHE A N 1
ATOM 2492 C CA . PHE A 1 303 ? -1.693 -20.965 -28.572 1.00 87.19 303 PHE A CA 1
ATOM 2493 C C . PHE A 1 303 ? -1.127 -20.970 -29.999 1.00 87.19 303 PHE A C 1
ATOM 2495 O O . PHE A 1 303 ? -0.217 -20.199 -30.310 1.00 87.19 303 PHE A O 1
ATOM 2502 N N . PHE A 1 304 ? -1.653 -21.833 -30.874 1.00 89.62 304 PHE A N 1
ATOM 2503 C CA . PHE A 1 304 ? -1.145 -21.964 -32.239 1.00 89.62 304 PHE A CA 1
ATOM 2504 C C . PHE A 1 304 ? -1.455 -20.728 -33.093 1.00 89.62 304 PHE A C 1
ATOM 2506 O O . PHE A 1 304 ? -0.564 -20.203 -33.760 1.00 89.62 304 PHE A O 1
ATOM 2513 N N . MET A 1 305 ? -2.700 -20.244 -33.048 1.00 90.19 305 MET A N 1
ATOM 2514 C CA . MET A 1 305 ? -3.128 -19.059 -33.798 1.00 90.19 305 MET A CA 1
ATOM 2515 C C . MET A 1 305 ? -2.352 -17.827 -33.349 1.00 90.19 305 MET A C 1
ATOM 2517 O O . MET A 1 305 ? -1.825 -17.095 -34.187 1.00 90.19 305 MET A O 1
ATOM 2521 N N . PHE A 1 306 ? -2.230 -17.633 -32.036 1.00 89.50 306 PHE A N 1
ATOM 2522 C CA . PHE A 1 306 ? -1.521 -16.504 -31.456 1.00 89.50 306 PHE A CA 1
ATOM 2523 C C . PHE A 1 306 ? -0.042 -16.493 -31.864 1.00 89.50 306 PHE A C 1
ATOM 2525 O O . PHE A 1 306 ? 0.435 -15.522 -32.459 1.00 89.50 306 PHE A O 1
ATOM 2532 N N . ASN A 1 307 ? 0.680 -17.592 -31.614 1.00 90.44 307 ASN A N 1
ATOM 2533 C CA . ASN A 1 307 ? 2.130 -17.624 -31.801 1.00 90.44 307 ASN A CA 1
ATOM 2534 C C . ASN A 1 307 ? 2.560 -17.781 -33.261 1.00 90.44 307 ASN A C 1
ATOM 2536 O O . ASN A 1 307 ? 3.541 -17.167 -33.659 1.00 90.44 307 ASN A O 1
ATOM 2540 N N . PHE A 1 308 ? 1.866 -18.585 -34.072 1.00 93.12 308 PHE A N 1
ATOM 2541 C CA . PHE A 1 308 ? 2.351 -18.948 -35.412 1.00 93.12 308 PHE A CA 1
ATOM 2542 C C . PHE A 1 308 ? 1.618 -18.260 -36.565 1.00 93.12 308 PHE A C 1
ATOM 2544 O O . PHE A 1 308 ? 2.086 -18.347 -37.701 1.00 93.12 308 PHE A O 1
ATOM 2551 N N . ILE A 1 309 ? 0.508 -17.561 -36.304 1.00 93.06 309 ILE A N 1
ATOM 2552 C CA . ILE A 1 309 ? -0.262 -16.873 -37.351 1.00 93.06 309 ILE A CA 1
ATOM 2553 C C . ILE A 1 309 ? -0.383 -15.379 -37.060 1.00 93.06 309 ILE A C 1
ATOM 2555 O O . ILE A 1 309 ? 0.098 -14.566 -37.850 1.00 93.06 309 ILE A O 1
ATOM 2559 N N . ILE A 1 310 ? -0.984 -15.010 -35.928 1.00 91.12 310 ILE A N 1
ATOM 2560 C CA . ILE A 1 310 ? -1.332 -13.622 -35.603 1.00 91.12 310 ILE A CA 1
ATOM 2561 C C . ILE A 1 310 ? -0.075 -12.796 -35.341 1.00 91.12 310 ILE A C 1
ATOM 2563 O O . ILE A 1 310 ? 0.176 -11.826 -36.058 1.00 91.12 310 ILE A O 1
ATOM 2567 N N . THR A 1 311 ? 0.741 -13.188 -34.357 1.00 91.62 311 THR A N 1
ATOM 2568 C CA . THR A 1 311 ? 1.930 -12.404 -33.988 1.00 91.62 311 THR A CA 1
ATOM 2569 C C . THR A 1 311 ? 2.947 -12.297 -35.136 1.00 91.62 311 THR A C 1
ATOM 2571 O O . THR A 1 311 ? 3.357 -11.171 -35.416 1.00 91.62 311 THR A O 1
ATOM 2574 N N . PRO A 1 312 ? 3.268 -13.349 -35.928 1.00 94.75 312 PRO A N 1
ATOM 2575 C CA . PRO A 1 312 ? 4.118 -13.206 -37.114 1.00 94.75 312 PRO A CA 1
ATOM 2576 C C . PRO A 1 312 ? 3.545 -12.265 -38.177 1.00 94.75 312 PRO A C 1
ATOM 2578 O O . PRO A 1 312 ? 4.289 -11.479 -38.770 1.00 94.75 312 PRO A O 1
ATOM 2581 N N . ALA A 1 313 ? 2.236 -12.341 -38.450 1.00 94.69 313 ALA A N 1
ATOM 2582 C CA . ALA A 1 313 ? 1.594 -11.495 -39.453 1.00 94.69 313 ALA A CA 1
ATOM 2583 C C . ALA A 1 313 ? 1.662 -10.016 -39.051 1.00 94.69 313 ALA A C 1
ATOM 2585 O O . ALA A 1 313 ? 2.024 -9.167 -39.871 1.00 94.69 313 ALA A O 1
ATOM 2586 N N . ILE A 1 314 ? 1.397 -9.719 -37.777 1.00 92.31 314 ILE A N 1
ATOM 2587 C CA . ILE A 1 314 ? 1.519 -8.373 -37.212 1.00 92.31 314 ILE A CA 1
ATOM 2588 C C . ILE A 1 314 ? 2.963 -7.881 -37.301 1.00 92.31 314 ILE A C 1
ATOM 2590 O O . ILE A 1 314 ? 3.191 -6.763 -37.763 1.00 92.31 314 ILE A O 1
ATOM 2594 N N . SER A 1 315 ? 3.950 -8.720 -36.977 1.00 94.88 315 SER A N 1
ATOM 2595 C CA . SER A 1 315 ? 5.361 -8.347 -37.099 1.00 94.88 315 SER A CA 1
ATOM 2596 C C . SER A 1 315 ? 5.766 -8.018 -38.540 1.00 94.88 315 SER A C 1
ATOM 2598 O O . SER A 1 315 ? 6.520 -7.071 -38.767 1.00 94.88 315 SER A O 1
ATOM 2600 N N . ILE A 1 316 ? 5.244 -8.739 -39.542 1.00 95.69 316 ILE A N 1
ATOM 2601 C CA . ILE A 1 316 ? 5.479 -8.416 -40.961 1.00 95.69 316 ILE A CA 1
ATOM 2602 C C . ILE A 1 316 ? 4.862 -7.058 -41.317 1.00 95.69 316 ILE A C 1
ATOM 2604 O O . ILE A 1 316 ? 5.542 -6.223 -41.920 1.00 95.69 316 ILE A O 1
ATOM 2608 N N . LEU A 1 317 ? 3.603 -6.817 -40.937 1.00 94.44 317 LEU A N 1
ATOM 2609 C CA . LEU A 1 317 ? 2.919 -5.542 -41.184 1.00 94.44 317 LEU A CA 1
ATOM 2610 C C . LEU A 1 317 ? 3.666 -4.374 -40.533 1.00 94.44 317 LEU A C 1
ATOM 2612 O O . LEU A 1 317 ? 3.893 -3.342 -41.172 1.00 94.44 317 LEU A O 1
ATOM 2616 N N . LEU A 1 318 ? 4.125 -4.565 -39.299 1.00 93.81 318 LEU A N 1
ATOM 2617 C CA . LEU A 1 318 ? 4.887 -3.573 -38.562 1.00 93.81 318 LEU A CA 1
ATOM 2618 C C . LEU A 1 318 ? 6.236 -3.277 -39.227 1.00 93.81 318 LEU A C 1
ATOM 2620 O O . LEU A 1 318 ? 6.600 -2.114 -39.388 1.00 93.81 318 LEU A O 1
ATOM 2624 N N . ILE A 1 319 ? 6.955 -4.296 -39.704 1.00 96.31 319 ILE A N 1
ATOM 2625 C CA . ILE A 1 319 ? 8.203 -4.098 -40.457 1.00 96.31 319 ILE A CA 1
ATOM 2626 C C . ILE A 1 319 ? 7.954 -3.304 -41.740 1.00 96.31 319 ILE A C 1
ATOM 2628 O O . ILE A 1 319 ? 8.742 -2.413 -42.068 1.00 96.31 319 ILE A O 1
ATOM 2632 N N . LEU A 1 320 ? 6.872 -3.589 -42.469 1.00 95.25 320 LEU A N 1
ATOM 2633 C CA . LEU A 1 320 ? 6.512 -2.838 -43.674 1.00 95.25 320 LEU A CA 1
ATOM 2634 C C . LEU A 1 320 ? 6.223 -1.366 -43.349 1.00 95.25 320 LEU A C 1
ATOM 2636 O O . LEU A 1 320 ? 6.729 -0.481 -44.048 1.00 95.25 320 LEU A O 1
ATOM 2640 N N . LEU A 1 321 ? 5.496 -1.104 -42.259 1.00 94.62 321 LEU A N 1
ATOM 2641 C CA . LEU A 1 321 ? 5.243 0.242 -41.748 1.00 94.62 321 LEU A CA 1
ATOM 2642 C C . LEU A 1 321 ? 6.551 0.957 -41.375 1.00 94.62 321 LEU A C 1
ATOM 2644 O O . LEU A 1 321 ? 6.800 2.071 -41.845 1.00 94.62 321 LEU A O 1
ATOM 2648 N N . CYS A 1 322 ? 7.437 0.301 -40.617 1.00 95.00 322 CYS A N 1
ATOM 2649 C CA . CYS A 1 322 ? 8.752 0.839 -40.275 1.00 95.00 322 CYS A CA 1
ATOM 2650 C C . CYS A 1 322 ? 9.565 1.175 -41.531 1.00 95.00 322 CYS A C 1
ATOM 2652 O O . CYS A 1 322 ? 10.149 2.252 -41.614 1.00 95.00 322 CYS A O 1
ATOM 2654 N N . VAL A 1 323 ? 9.589 0.298 -42.540 1.00 94.62 323 VAL A N 1
ATOM 2655 C CA . VAL A 1 323 ? 10.289 0.559 -43.808 1.00 94.62 323 VAL A CA 1
ATOM 2656 C C . VAL A 1 323 ? 9.695 1.767 -44.540 1.00 94.62 323 VAL A C 1
ATOM 2658 O O . VAL A 1 323 ? 10.455 2.548 -45.119 1.00 94.62 323 VAL A O 1
ATOM 2661 N N . GLY A 1 324 ? 8.373 1.954 -44.502 1.00 92.56 324 GLY A N 1
ATOM 2662 C CA . GLY A 1 324 ? 7.703 3.151 -45.017 1.00 92.56 324 GLY A CA 1
ATOM 2663 C C . GLY A 1 324 ? 8.192 4.429 -44.328 1.00 92.56 324 GLY A C 1
ATOM 2664 O O . GLY A 1 324 ? 8.678 5.340 -44.999 1.00 92.56 324 GLY A O 1
ATOM 2665 N N . ILE A 1 325 ? 8.168 4.453 -42.992 1.00 92.38 325 ILE A N 1
ATOM 2666 C CA . ILE A 1 325 ? 8.637 5.588 -42.178 1.00 92.38 325 ILE A CA 1
ATOM 2667 C C . ILE A 1 325 ? 10.120 5.874 -42.438 1.00 92.38 325 ILE A C 1
ATOM 2669 O O . ILE A 1 325 ? 10.509 7.024 -42.631 1.00 92.38 325 ILE A O 1
ATOM 2673 N N . ILE A 1 326 ? 10.963 4.842 -42.526 1.00 92.81 326 ILE A N 1
ATOM 2674 C CA . ILE A 1 326 ? 12.395 5.006 -42.815 1.00 92.81 326 ILE A CA 1
ATOM 2675 C C . ILE A 1 326 ? 12.609 5.688 -44.166 1.00 92.81 326 ILE A C 1
ATOM 2677 O O . ILE A 1 326 ? 13.459 6.569 -44.271 1.00 92.81 326 ILE A O 1
ATOM 2681 N N . ARG A 1 327 ? 11.844 5.321 -45.203 1.00 89.94 327 ARG A N 1
ATOM 2682 C CA . ARG A 1 327 ? 11.954 5.971 -46.519 1.00 89.94 327 ARG A CA 1
ATOM 2683 C C . ARG A 1 327 ? 11.587 7.452 -46.462 1.00 89.94 327 ARG A C 1
ATOM 2685 O O . ARG A 1 327 ? 12.259 8.240 -47.119 1.00 89.94 327 ARG A O 1
ATOM 2692 N N . LEU A 1 328 ? 10.589 7.823 -45.659 1.00 88.56 328 LEU A N 1
ATOM 2693 C CA . LEU A 1 328 ? 10.228 9.223 -45.421 1.00 88.56 328 LEU A CA 1
ATOM 2694 C C . LEU A 1 328 ? 11.346 9.965 -44.676 1.00 88.56 328 LEU A C 1
ATOM 2696 O O . LEU A 1 328 ? 11.768 11.041 -45.093 1.00 88.56 328 LEU A O 1
ATOM 2700 N N . LEU A 1 329 ? 11.908 9.360 -43.627 1.00 88.50 329 LEU A N 1
ATOM 2701 C CA . LEU A 1 329 ? 13.019 9.945 -42.869 1.00 88.50 329 LEU A CA 1
ATOM 2702 C C . LEU A 1 329 ? 14.303 10.081 -43.700 1.00 88.50 329 LEU A C 1
ATOM 2704 O O . LEU A 1 329 ? 15.113 10.967 -43.429 1.00 88.50 329 LEU A O 1
ATOM 2708 N N . GLU A 1 330 ? 14.502 9.250 -44.724 1.00 87.75 330 GLU A N 1
ATOM 2709 C CA . GLU A 1 330 ? 15.630 9.372 -45.655 1.00 87.75 330 GLU A CA 1
ATOM 2710 C C . GLU A 1 330 ? 15.496 10.558 -46.630 1.00 87.75 330 GLU A C 1
ATOM 2712 O O . GLU A 1 330 ? 16.481 10.895 -47.291 1.00 87.75 330 GLU A O 1
ATOM 2717 N N . MET A 1 331 ? 14.332 11.221 -46.709 1.00 83.25 331 MET A N 1
ATOM 2718 C CA . MET A 1 331 ? 14.111 12.345 -47.631 1.00 83.25 331 MET A CA 1
ATOM 2719 C C . MET A 1 331 ? 14.885 13.612 -47.249 1.00 83.25 331 MET A C 1
ATOM 2721 O O . MET A 1 331 ? 15.183 14.421 -48.126 1.00 83.25 331 MET A O 1
ATOM 2725 N N . THR A 1 332 ? 15.250 13.795 -45.972 1.00 82.12 332 THR A N 1
ATOM 2726 C CA . THR A 1 332 ? 16.050 14.951 -45.534 1.00 82.12 332 THR A CA 1
ATOM 2727 C C . THR A 1 332 ? 17.359 14.525 -44.879 1.00 82.12 332 THR A C 1
ATOM 2729 O O . THR A 1 332 ? 17.435 13.529 -44.156 1.00 82.12 332 THR A O 1
ATOM 2732 N N . ARG A 1 333 ? 18.421 15.313 -45.093 1.00 80.00 333 ARG A N 1
ATOM 2733 C CA . ARG A 1 333 ? 19.739 15.055 -44.491 1.00 80.00 333 ARG A CA 1
ATOM 2734 C C . ARG A 1 333 ? 19.696 15.106 -42.963 1.00 80.00 333 ARG A C 1
ATOM 2736 O O . ARG A 1 333 ? 20.397 14.328 -42.319 1.00 80.00 333 ARG A O 1
ATOM 2743 N N . PHE A 1 334 ? 18.902 16.018 -42.402 1.00 83.38 334 PHE A N 1
ATOM 2744 C CA . PHE A 1 334 ? 18.781 16.187 -40.957 1.00 83.38 334 PHE A CA 1
ATOM 2745 C C . PHE A 1 334 ? 18.075 14.987 -40.321 1.00 83.38 334 PHE A C 1
ATOM 2747 O O . PHE A 1 334 ? 18.667 14.344 -39.460 1.00 83.38 334 PHE A O 1
ATOM 2754 N N . SER A 1 335 ? 16.885 14.608 -40.803 1.00 84.81 335 SER A N 1
ATOM 2755 C CA . SER A 1 335 ? 16.150 13.444 -40.281 1.00 84.81 335 SER A CA 1
ATOM 2756 C C . SER A 1 335 ? 16.917 12.134 -40.476 1.00 84.81 335 SER A C 1
ATOM 2758 O O . SER A 1 335 ? 16.995 11.318 -39.561 1.00 84.81 335 SER A O 1
ATOM 2760 N N . SER A 1 336 ? 17.563 11.955 -41.632 1.00 86.19 336 SER A N 1
ATOM 2761 C CA . SER A 1 336 ? 18.391 10.779 -41.919 1.00 86.19 336 SER A CA 1
ATOM 2762 C C . SER A 1 336 ? 19.589 10.658 -40.968 1.00 86.19 336 SER A C 1
ATOM 2764 O O . SER A 1 336 ? 19.970 9.552 -40.579 1.00 86.19 336 SER A O 1
ATOM 2766 N N . LEU A 1 337 ? 20.206 11.776 -40.580 1.00 85.94 337 LEU A N 1
ATOM 2767 C CA . LEU A 1 337 ? 21.300 11.761 -39.613 1.00 85.94 337 LEU A CA 1
ATOM 2768 C C . LEU A 1 337 ? 20.778 11.553 -38.188 1.00 85.94 337 LEU A C 1
ATOM 2770 O O . LEU A 1 337 ? 21.297 10.690 -37.485 1.00 85.94 337 LEU A O 1
ATOM 2774 N N . LEU A 1 338 ? 19.763 12.324 -37.790 1.00 88.44 338 LEU A N 1
ATOM 2775 C CA . LEU A 1 338 ? 19.243 12.357 -36.426 1.00 88.44 338 LEU A CA 1
ATOM 2776 C C . LEU A 1 338 ? 18.577 11.041 -36.023 1.00 88.44 338 LEU A C 1
ATOM 2778 O O . LEU A 1 338 ? 18.833 10.574 -34.926 1.00 88.44 338 LEU A O 1
ATOM 2782 N N . PHE A 1 339 ? 17.774 10.428 -36.897 1.00 89.69 339 PHE A N 1
ATOM 2783 C CA . PHE A 1 339 ? 16.973 9.242 -36.558 1.00 89.69 339 PHE A CA 1
ATOM 2784 C C . PHE A 1 339 ? 17.547 7.923 -37.081 1.00 89.69 339 PHE A C 1
ATOM 2786 O O . PHE A 1 339 ? 17.201 6.860 -36.571 1.00 89.69 339 PHE A O 1
ATOM 2793 N N . LEU A 1 340 ? 18.406 7.960 -38.108 1.00 89.25 340 LEU A N 1
ATOM 2794 C CA . LEU A 1 340 ? 18.936 6.751 -38.761 1.00 89.25 340 LEU A CA 1
ATOM 2795 C C . LEU A 1 340 ? 20.469 6.664 -38.736 1.00 89.25 340 LEU A C 1
ATOM 2797 O O . LEU A 1 340 ? 21.030 5.657 -39.174 1.00 89.25 340 LEU A O 1
ATOM 2801 N N . GLY A 1 341 ? 21.167 7.710 -38.278 1.00 83.75 341 GLY A N 1
ATOM 2802 C CA . GLY A 1 341 ? 22.629 7.731 -38.191 1.00 83.75 341 GLY A CA 1
ATOM 2803 C C . GLY A 1 341 ? 23.309 7.707 -39.563 1.00 83.75 341 GLY A C 1
ATOM 2804 O O . GLY A 1 341 ? 24.487 7.354 -39.672 1.00 83.75 341 GLY A O 1
ATOM 2805 N N . LYS A 1 342 ? 22.569 8.044 -40.632 1.00 81.94 342 LYS A N 1
ATOM 2806 C CA . LYS A 1 342 ? 23.037 8.039 -42.023 1.00 81.94 342 LYS A CA 1
ATOM 2807 C C . LYS A 1 342 ? 23.243 9.468 -42.514 1.00 81.94 342 LYS A C 1
ATOM 2809 O O . LYS A 1 342 ? 22.289 10.223 -42.678 1.00 81.94 342 LYS A O 1
ATOM 2814 N N . THR A 1 343 ? 24.473 9.816 -42.872 1.00 59.47 343 THR A N 1
ATOM 2815 C CA . THR A 1 343 ? 24.770 11.035 -43.635 1.00 59.47 343 THR A CA 1
ATOM 2816 C C . THR A 1 343 ? 24.696 10.719 -45.129 1.00 59.47 343 THR A C 1
ATOM 2818 O O . THR A 1 343 ? 25.656 10.210 -45.704 1.00 59.47 343 THR A O 1
ATOM 2821 N N . LYS A 1 344 ? 23.564 11.002 -45.782 1.00 50.28 344 LYS A N 1
ATOM 2822 C CA . LYS A 1 344 ? 23.532 11.147 -47.246 1.00 50.28 344 LYS A CA 1
ATOM 2823 C C . LYS A 1 344 ? 23.717 12.622 -47.605 1.00 50.28 344 LYS A C 1
ATOM 2825 O O . LYS A 1 344 ? 23.065 13.491 -47.030 1.00 50.28 344 LYS A O 1
ATOM 2830 N N . THR A 1 345 ? 24.598 12.898 -48.562 1.00 43.31 345 THR A N 1
ATOM 2831 C CA . THR A 1 345 ? 24.628 14.178 -49.277 1.00 43.31 345 THR A CA 1
ATOM 2832 C C . THR A 1 345 ? 23.620 14.066 -50.412 1.00 43.31 345 THR A C 1
ATOM 2834 O O . THR A 1 345 ? 23.949 13.532 -51.464 1.00 43.31 345 THR A O 1
ATOM 2837 N N . VAL A 1 346 ? 22.381 14.497 -50.191 1.00 39.72 346 VAL A N 1
ATOM 2838 C CA . VAL A 1 346 ? 21.433 14.738 -51.284 1.00 39.72 346 VAL A CA 1
ATOM 2839 C C . VAL A 1 346 ? 20.779 16.088 -51.024 1.00 39.72 346 VAL A C 1
ATOM 2841 O O . VAL A 1 346 ? 20.236 16.338 -49.948 1.00 39.72 346 VAL A O 1
ATOM 2844 N N . ILE A 1 347 ? 20.977 16.978 -51.992 1.00 46.59 347 ILE A N 1
ATOM 2845 C CA . ILE A 1 347 ? 20.466 18.343 -52.064 1.00 46.59 347 ILE A CA 1
ATOM 2846 C C . ILE A 1 347 ? 18.974 18.275 -52.414 1.00 46.59 347 ILE A C 1
ATOM 2848 O O . ILE A 1 347 ? 18.559 17.395 -53.163 1.00 46.59 347 ILE A O 1
ATOM 2852 N N . MET A 1 348 ? 18.226 19.270 -51.931 1.00 40.62 348 MET A N 1
ATOM 2853 C CA . MET A 1 348 ? 16.888 19.665 -52.385 1.00 40.62 348 MET A CA 1
ATOM 2854 C C . MET A 1 348 ? 15.693 18.966 -51.719 1.00 40.62 348 MET A C 1
ATOM 2856 O O . MET A 1 348 ? 15.174 17.979 -52.219 1.00 40.62 348 MET A O 1
ATOM 2860 N N . LEU A 1 349 ? 15.215 19.560 -50.617 1.00 37.34 349 LEU A N 1
ATOM 2861 C CA . LEU A 1 349 ? 13.780 19.633 -50.269 1.00 37.34 349 LEU A CA 1
ATOM 2862 C C . LEU A 1 349 ? 13.487 20.615 -49.113 1.00 37.34 349 LEU A C 1
ATOM 2864 O O . LEU A 1 349 ? 12.452 20.542 -48.463 1.00 37.34 349 LEU A O 1
ATOM 2868 N N . LEU A 1 350 ? 14.379 21.585 -48.877 1.00 41.44 350 LEU A N 1
ATOM 2869 C CA . LEU A 1 350 ? 14.170 22.657 -47.892 1.00 41.44 350 LEU A CA 1
ATOM 2870 C C . LEU A 1 350 ? 13.149 23.711 -48.373 1.00 41.44 350 LEU A C 1
ATOM 2872 O O . LEU A 1 350 ? 12.746 24.566 -47.598 1.00 41.44 350 LEU A O 1
ATOM 2876 N N . ALA A 1 351 ? 12.695 23.626 -49.629 1.00 43.34 351 ALA A N 1
ATOM 2877 C CA . ALA A 1 351 ? 11.765 24.581 -50.232 1.00 43.34 351 ALA A CA 1
ATOM 2878 C C . ALA A 1 351 ? 10.274 24.242 -50.025 1.00 43.34 351 ALA A C 1
ATOM 2880 O O . ALA A 1 351 ? 9.443 25.129 -50.168 1.00 43.34 351 ALA A O 1
ATOM 2881 N N . ILE A 1 352 ? 9.911 23.000 -49.669 1.00 46.28 352 ILE A N 1
ATOM 2882 C CA . ILE A 1 352 ? 8.489 22.603 -49.576 1.00 46.28 352 ILE A CA 1
ATOM 2883 C C . ILE A 1 352 ? 7.934 22.740 -48.147 1.00 46.28 352 ILE A C 1
ATOM 2885 O O . ILE A 1 352 ? 6.757 23.039 -47.973 1.00 46.28 352 ILE A O 1
ATOM 2889 N N . CYS A 1 353 ? 8.774 22.644 -47.110 1.00 42.19 353 CYS A N 1
ATOM 2890 C CA . CYS A 1 353 ? 8.323 22.840 -45.724 1.00 42.19 353 CYS A CA 1
ATOM 2891 C C . CYS A 1 353 ? 8.216 24.318 -45.302 1.00 42.19 353 CYS A C 1
ATOM 2893 O O . CYS A 1 353 ? 7.539 24.613 -44.324 1.00 42.19 353 CYS A O 1
ATOM 2895 N N . LEU A 1 354 ? 8.830 25.252 -46.040 1.00 44.62 354 LEU A N 1
ATOM 2896 C CA . LEU A 1 354 ? 8.797 26.687 -45.715 1.00 44.62 354 LEU A CA 1
ATOM 2897 C C . LEU A 1 354 ? 7.536 27.421 -46.209 1.00 44.62 354 LEU A C 1
ATOM 2899 O O . LEU A 1 354 ? 7.363 28.590 -45.881 1.00 44.62 354 LEU A O 1
ATOM 2903 N N . ILE A 1 355 ? 6.632 26.757 -46.941 1.00 43.44 355 ILE A N 1
ATOM 2904 C CA . ILE A 1 355 ? 5.419 27.395 -47.491 1.00 43.44 355 ILE A CA 1
ATOM 2905 C C . ILE A 1 355 ? 4.182 27.224 -46.580 1.00 43.44 355 ILE A C 1
ATOM 2907 O O . ILE A 1 355 ? 3.238 27.992 -46.704 1.00 43.44 355 ILE A O 1
ATOM 2911 N N . ASN A 1 356 ? 4.195 26.326 -45.583 1.00 39.12 356 ASN A N 1
ATOM 2912 C CA . ASN A 1 356 ? 3.006 26.051 -44.748 1.00 39.12 356 ASN A CA 1
ATOM 2913 C C . ASN A 1 356 ? 3.029 26.629 -43.316 1.00 39.12 356 ASN A C 1
ATOM 2915 O O . ASN A 1 356 ? 2.168 26.281 -42.517 1.00 39.12 356 ASN A O 1
ATOM 2919 N N . VAL A 1 357 ? 3.970 27.518 -42.969 1.00 37.00 357 VAL A N 1
ATOM 2920 C CA . VAL A 1 357 ? 4.037 28.129 -41.613 1.00 37.00 357 VAL A CA 1
ATOM 2921 C C . VAL A 1 357 ? 3.697 29.630 -41.610 1.00 37.00 357 VAL A C 1
ATOM 2923 O O . VAL A 1 357 ? 3.749 30.292 -40.578 1.00 37.00 357 VAL A O 1
ATOM 2926 N N . SER A 1 358 ? 3.267 30.203 -42.735 1.00 32.38 358 SER A N 1
ATOM 2927 C CA . SER A 1 358 ? 2.830 31.604 -42.763 1.00 32.38 358 SER A CA 1
ATOM 2928 C C . SER A 1 358 ? 1.317 31.710 -42.581 1.00 32.38 358 SER A C 1
ATOM 2930 O O . SER A 1 358 ? 0.607 31.848 -43.565 1.00 32.38 358 SER A O 1
ATOM 2932 N N . CYS A 1 359 ? 0.831 31.586 -41.335 1.00 33.72 359 CYS A N 1
ATOM 2933 C CA . CYS A 1 359 ? -0.425 32.207 -40.870 1.00 33.72 359 CYS A CA 1
ATOM 2934 C C . CYS A 1 359 ? -0.724 31.972 -39.371 1.00 33.72 359 CYS A C 1
ATOM 2936 O O . CYS A 1 359 ? -1.826 31.572 -39.027 1.00 33.72 359 CYS A O 1
ATOM 2938 N N . ILE A 1 360 ? 0.202 32.271 -38.450 1.00 33.38 360 ILE A N 1
ATOM 2939 C CA . ILE A 1 360 ? -0.184 32.627 -37.068 1.00 33.38 360 ILE A CA 1
ATOM 2940 C C . ILE A 1 360 ? 0.610 33.866 -36.654 1.00 33.38 360 ILE A C 1
ATOM 2942 O O . ILE A 1 360 ? 1.839 33.873 -36.608 1.00 33.38 360 ILE A O 1
ATOM 2946 N N . LYS A 1 361 ? -0.122 34.963 -36.458 1.00 29.83 361 LYS A N 1
ATOM 2947 C CA . LYS A 1 361 ? 0.390 36.302 -36.163 1.00 29.83 361 LYS A CA 1
ATOM 2948 C C . LYS A 1 361 ? 0.699 36.416 -34.663 1.00 29.83 361 LYS A C 1
ATOM 2950 O O . LYS A 1 361 ? -0.077 35.963 -33.832 1.00 29.83 361 LYS A O 1
ATOM 2955 N N . LYS A 1 362 ? 1.841 37.047 -34.376 1.00 34.41 362 LYS A N 1
ATOM 2956 C CA . LYS A 1 362 ? 2.410 37.437 -33.073 1.00 34.41 362 LYS A CA 1
ATOM 2957 C C . LYS A 1 362 ? 1.392 37.881 -32.014 1.00 34.41 362 LYS A C 1
ATOM 2959 O O . LYS A 1 362 ? 0.646 38.819 -32.283 1.00 34.41 362 LYS A O 1
ATOM 2964 N N . ILE A 1 363 ? 1.569 37.402 -30.779 1.00 28.00 363 ILE A N 1
ATOM 2965 C CA . ILE A 1 363 ? 1.459 38.231 -29.567 1.00 28.00 363 ILE A CA 1
ATOM 2966 C C . ILE A 1 363 ? 2.682 37.942 -28.682 1.00 28.00 363 ILE A C 1
ATOM 2968 O O . ILE A 1 363 ? 3.053 36.790 -28.469 1.00 28.00 363 ILE A O 1
ATOM 2972 N N . ASN A 1 364 ? 3.356 39.021 -28.277 1.00 29.91 364 ASN A N 1
ATOM 2973 C CA . ASN A 1 364 ? 4.589 39.040 -27.493 1.00 29.91 364 ASN A CA 1
ATOM 2974 C C . ASN A 1 364 ? 4.333 38.589 -26.050 1.00 29.91 364 ASN A C 1
ATOM 2976 O O . ASN A 1 364 ? 3.418 39.083 -25.399 1.00 29.91 364 ASN A O 1
ATOM 2980 N N . LEU A 1 365 ? 5.204 37.717 -25.549 1.00 31.45 365 LEU A N 1
ATOM 2981 C CA . LEU A 1 365 ? 5.324 37.363 -24.139 1.00 31.45 365 LEU A CA 1
ATOM 2982 C C . LEU A 1 365 ? 6.381 38.263 -23.475 1.00 31.45 365 LEU A C 1
ATOM 2984 O O . LEU A 1 365 ? 7.475 38.418 -24.015 1.00 31.45 365 LEU A O 1
ATOM 2988 N N . TYR A 1 366 ? 6.033 38.766 -22.287 1.00 28.44 366 TYR A N 1
ATOM 2989 C CA . TYR A 1 366 ? 6.847 39.475 -21.286 1.00 28.44 366 TYR A CA 1
ATOM 2990 C C . TYR A 1 366 ? 7.101 40.982 -21.454 1.00 28.44 366 TYR A C 1
ATOM 2992 O O . TYR A 1 366 ? 8.093 41.411 -22.036 1.00 28.44 366 TYR A O 1
ATOM 3000 N N . GLN A 1 367 ? 6.281 41.771 -20.755 1.00 26.25 367 GLN A N 1
ATOM 3001 C CA . GLN A 1 367 ? 6.731 42.621 -19.643 1.00 26.25 367 GLN A CA 1
ATOM 3002 C C . GLN A 1 367 ? 5.542 42.815 -18.691 1.00 26.25 367 GLN A C 1
ATOM 3004 O O . GLN A 1 367 ? 4.432 43.073 -19.147 1.00 26.25 367 GLN A O 1
ATOM 3009 N N . GLY A 1 368 ? 5.764 42.544 -17.405 1.00 30.61 368 GLY A N 1
ATOM 3010 C CA . GLY A 1 368 ? 4.708 42.449 -16.401 1.00 30.61 368 GLY A CA 1
ATOM 3011 C C . GLY A 1 368 ? 4.303 43.778 -15.786 1.00 30.61 368 GLY A C 1
ATOM 3012 O O . GLY A 1 368 ? 4.936 44.798 -16.026 1.00 30.61 368 GLY A O 1
ATOM 3013 N N . ASP A 1 369 ? 3.273 43.714 -14.952 1.00 27.17 369 ASP A N 1
ATOM 3014 C CA . ASP A 1 369 ? 3.231 44.389 -13.661 1.00 27.17 369 ASP A CA 1
ATOM 3015 C C . ASP A 1 369 ? 2.008 43.891 -12.871 1.00 27.17 369 ASP A C 1
ATOM 3017 O O . ASP A 1 369 ? 0.937 43.725 -13.445 1.00 27.17 369 ASP A O 1
ATOM 3021 N N . LYS A 1 370 ? 2.256 43.658 -11.577 1.00 27.64 370 LYS A N 1
ATOM 3022 C CA . LYS A 1 370 ? 1.430 43.979 -10.399 1.00 27.64 370 LYS A CA 1
ATOM 3023 C C . LYS A 1 370 ? 0.000 43.442 -10.284 1.00 27.64 370 LYS A C 1
ATOM 3025 O O . LYS A 1 370 ? -0.859 43.689 -11.119 1.00 27.64 370 LYS A O 1
ATOM 3030 N N . ASP A 1 371 ? -0.196 42.756 -9.157 1.00 42.25 371 ASP A N 1
ATOM 3031 C CA . ASP A 1 371 ? -1.220 43.021 -8.142 1.00 42.25 371 ASP A CA 1
ATOM 3032 C C . ASP A 1 371 ? -2.425 43.835 -8.615 1.00 42.25 371 ASP A C 1
ATOM 3034 O O . ASP A 1 371 ? -2.296 45.025 -8.881 1.00 42.25 371 ASP A O 1
ATOM 3038 N N . ASP A 1 372 ? -3.593 43.201 -8.607 1.00 31.41 372 ASP A N 1
ATOM 3039 C CA . ASP A 1 372 ? -4.807 43.828 -8.096 1.00 31.41 372 ASP A CA 1
ATOM 3040 C C . ASP A 1 372 ? -5.805 42.731 -7.705 1.00 31.41 372 ASP A C 1
ATOM 3042 O O . ASP A 1 372 ? -6.285 41.943 -8.524 1.00 31.41 372 ASP A O 1
ATOM 3046 N N . GLU A 1 373 ? -6.094 42.688 -6.406 1.00 41.44 373 GLU A N 1
ATOM 3047 C CA . GLU A 1 373 ? -7.328 42.143 -5.861 1.00 41.44 373 GLU A CA 1
ATOM 3048 C C . GLU A 1 373 ? -8.522 42.803 -6.562 1.00 41.44 373 GLU A C 1
ATOM 3050 O O . GLU A 1 373 ? -8.577 44.031 -6.665 1.00 41.44 373 GLU A O 1
ATOM 3055 N N . LYS A 1 374 ? -9.504 42.000 -6.985 1.00 29.50 374 LYS A N 1
ATOM 3056 C CA . LYS A 1 374 ? -10.929 42.350 -6.904 1.00 29.50 374 LYS A CA 1
ATOM 3057 C C . LYS A 1 374 ? -11.809 41.158 -7.250 1.00 29.50 374 LYS A C 1
ATOM 3059 O O . LYS A 1 374 ? -11.720 40.581 -8.332 1.00 29.50 374 LYS A O 1
ATOM 3064 N N . GLU A 1 375 ? -12.670 40.835 -6.292 1.00 41.66 375 GLU A N 1
ATOM 3065 C CA . GLU A 1 375 ? -13.945 40.168 -6.515 1.00 41.66 375 GLU A CA 1
ATOM 3066 C C . GLU A 1 375 ? -14.703 40.868 -7.649 1.00 41.66 375 GLU A C 1
ATOM 3068 O O . GLU A 1 375 ? -14.766 42.095 -7.669 1.00 41.66 375 GLU A O 1
ATOM 3073 N N . ASP A 1 376 ? -15.332 40.102 -8.542 1.00 29.31 376 ASP A N 1
ATOM 3074 C CA . ASP A 1 376 ? -16.675 40.473 -8.978 1.00 29.31 376 ASP A CA 1
ATOM 3075 C C . ASP A 1 376 ? -17.459 39.293 -9.562 1.00 29.31 376 ASP A C 1
ATOM 3077 O O . ASP A 1 376 ? -17.018 38.546 -10.439 1.00 29.31 376 ASP A O 1
ATOM 3081 N N . ASN A 1 377 ? -18.672 39.172 -9.032 1.00 40.44 377 ASN A N 1
ATOM 3082 C CA . ASN A 1 377 ? -19.742 38.281 -9.442 1.00 40.44 377 ASN A CA 1
ATOM 3083 C C . ASN A 1 377 ? -20.212 38.590 -10.871 1.00 40.44 377 ASN A C 1
ATOM 3085 O O . ASN A 1 377 ? -20.652 39.703 -11.146 1.00 40.44 377 ASN A O 1
ATOM 3089 N N . SER A 1 378 ? -20.290 37.588 -11.749 1.00 29.84 378 SER A N 1
ATOM 3090 C CA . SER A 1 378 ? -21.392 37.487 -12.722 1.00 29.84 378 SER A CA 1
ATOM 3091 C C . SER A 1 378 ? -21.448 36.107 -13.376 1.00 29.84 378 SER A C 1
ATOM 3093 O O . SER A 1 378 ? -20.442 35.431 -13.567 1.00 29.84 378 SER A O 1
ATOM 3095 N N . GLY A 1 379 ? -22.674 35.661 -13.635 1.00 32.47 379 GLY A N 1
ATOM 3096 C CA . GLY A 1 379 ? -23.006 34.273 -13.899 1.00 32.47 379 GLY A CA 1
ATOM 3097 C C . GLY A 1 379 ? -22.539 33.707 -15.242 1.00 32.47 379 GLY A C 1
ATOM 3098 O O . GLY A 1 379 ? -22.539 34.372 -16.273 1.00 32.47 379 GLY A O 1
ATOM 3099 N N . ASN A 1 380 ? -22.356 32.387 -15.181 1.00 37.66 380 ASN A N 1
ATOM 3100 C CA . ASN A 1 380 ? -22.705 31.401 -16.200 1.00 37.66 380 ASN A CA 1
ATOM 3101 C C . ASN A 1 380 ? -21.760 31.257 -17.407 1.00 37.66 380 ASN A C 1
ATOM 3103 O O . ASN A 1 380 ? -22.056 31.692 -18.515 1.00 37.66 380 ASN A O 1
ATOM 3107 N N . ASN A 1 381 ? -20.673 30.507 -17.194 1.00 32.34 381 ASN A N 1
ATOM 3108 C CA . ASN A 1 381 ? -19.991 29.732 -18.231 1.00 32.34 381 ASN A CA 1
ATOM 3109 C C . ASN A 1 381 ? -19.584 28.365 -17.650 1.00 32.34 381 ASN A C 1
ATOM 3111 O O . ASN A 1 381 ? -18.620 28.260 -16.897 1.00 32.34 381 ASN A O 1
ATOM 3115 N N . ASN A 1 382 ? -20.339 27.318 -17.998 1.00 41.25 382 ASN A N 1
ATOM 3116 C CA . ASN A 1 382 ? -20.104 25.922 -17.605 1.00 41.25 382 ASN A CA 1
ATOM 3117 C C . ASN A 1 382 ? -18.925 25.301 -18.379 1.00 41.25 382 ASN A C 1
ATOM 3119 O O . ASN A 1 382 ? -19.098 24.369 -19.162 1.00 41.25 382 ASN A O 1
ATOM 3123 N N . SER A 1 383 ? -17.716 25.811 -18.165 1.00 47.88 383 SER A N 1
ATOM 3124 C CA . SER A 1 383 ? -16.504 25.008 -18.331 1.00 47.88 383 SER A CA 1
ATOM 3125 C C . SER A 1 383 ? -16.074 24.549 -16.941 1.00 47.88 383 SER A C 1
ATOM 3127 O O . SER A 1 383 ? -15.954 25.412 -16.068 1.00 47.88 383 SER A O 1
ATOM 3129 N N . PRO A 1 384 ? -15.841 23.248 -16.699 1.00 56.25 384 PRO A N 1
ATOM 3130 C CA . PRO A 1 384 ? -15.337 22.822 -15.405 1.00 56.25 384 PRO A CA 1
ATOM 3131 C C . PRO A 1 384 ? -14.014 23.561 -15.136 1.00 56.25 384 PRO A C 1
ATOM 3133 O O . PRO A 1 384 ? -13.128 23.606 -15.992 1.00 56.25 384 PRO A O 1
ATOM 3136 N N . GLN A 1 385 ? -13.923 24.253 -14.003 1.00 74.06 385 GLN A N 1
ATOM 3137 C CA . GLN A 1 385 ? -12.752 25.047 -13.636 1.00 74.06 385 GLN A CA 1
ATOM 3138 C C . GLN A 1 385 ? -11.907 24.224 -12.669 1.00 74.06 385 GLN A C 1
ATOM 3140 O O . GLN A 1 385 ? -12.408 23.777 -11.638 1.00 74.06 385 GLN A O 1
ATOM 3145 N N . ARG A 1 386 ? -10.632 24.008 -13.008 1.00 83.69 386 ARG A N 1
ATOM 3146 C CA . ARG A 1 386 ? -9.683 23.329 -12.121 1.00 83.69 386 ARG A CA 1
ATOM 3147 C C . ARG A 1 386 ? -9.428 24.179 -10.874 1.00 83.69 386 ARG A C 1
ATOM 3149 O O . ARG A 1 386 ? -9.163 25.375 -10.992 1.00 83.69 386 ARG A O 1
ATOM 3156 N N . GLN A 1 387 ? -9.451 23.543 -9.708 1.00 89.94 387 GLN A N 1
ATOM 3157 C CA . GLN A 1 387 ? -9.111 24.136 -8.416 1.00 89.94 387 GLN A CA 1
ATOM 3158 C C . GLN A 1 387 ? -8.027 23.291 -7.739 1.00 89.94 387 GLN A C 1
ATOM 3160 O O . GLN A 1 387 ? -8.195 22.087 -7.578 1.00 89.94 387 GLN A O 1
ATOM 3165 N N . ASP A 1 388 ? -6.925 23.915 -7.322 1.00 88.75 388 ASP A N 1
ATOM 3166 C CA . ASP A 1 388 ? -5.858 23.246 -6.570 1.00 88.75 388 ASP A CA 1
ATOM 3167 C C . ASP A 1 388 ? -5.930 23.712 -5.111 1.00 88.75 388 ASP A C 1
ATOM 3169 O O . ASP A 1 388 ? -5.548 24.843 -4.792 1.00 88.75 388 ASP A O 1
ATOM 3173 N N . ILE A 1 389 ? -6.421 22.846 -4.227 1.00 90.56 389 ILE A N 1
ATOM 3174 C CA . ILE A 1 389 ? -6.770 23.193 -2.844 1.00 90.56 389 ILE A CA 1
ATOM 3175 C C . ILE A 1 389 ? -5.951 22.380 -1.842 1.00 90.56 389 ILE A C 1
ATOM 3177 O O . ILE A 1 389 ? -5.704 21.193 -2.044 1.00 90.56 389 ILE A O 1
ATOM 3181 N N . ILE A 1 390 ? -5.523 23.010 -0.748 1.00 88.50 390 ILE A N 1
ATOM 3182 C CA . ILE A 1 390 ? -5.086 22.261 0.436 1.00 88.50 390 ILE A CA 1
ATOM 3183 C C . ILE A 1 390 ? -6.369 21.850 1.144 1.00 88.50 390 ILE A C 1
ATOM 3185 O O . ILE A 1 390 ? -7.124 22.710 1.590 1.00 88.50 390 ILE A O 1
ATOM 3189 N N . VAL A 1 391 ? -6.647 20.553 1.154 1.00 89.56 391 VAL A N 1
ATOM 3190 C CA . VAL A 1 391 ? -7.892 20.031 1.707 1.00 89.56 391 VAL A CA 1
ATOM 3191 C C . VAL A 1 391 ? -7.739 19.858 3.205 1.00 89.56 391 VAL A C 1
ATOM 3193 O O . VAL A 1 391 ? -6.747 19.294 3.667 1.00 89.56 391 VAL A O 1
ATOM 3196 N N . ASP A 1 392 ? -8.758 20.286 3.937 1.00 93.94 392 ASP A N 1
ATOM 3197 C CA . ASP A 1 392 ? -8.939 19.939 5.336 1.00 93.94 392 ASP A CA 1
ATOM 3198 C C . ASP A 1 392 ? -10.337 19.347 5.547 1.00 93.94 392 ASP A C 1
ATOM 3200 O O . ASP A 1 392 ? -11.245 19.518 4.725 1.00 93.94 392 ASP A O 1
ATOM 3204 N N . THR A 1 393 ? -10.505 18.620 6.642 1.00 95.50 393 THR A N 1
ATOM 3205 C CA . THR A 1 393 ? -11.825 18.165 7.081 1.00 95.50 393 THR A CA 1
ATOM 3206 C C . THR A 1 393 ? -12.595 19.339 7.701 1.00 95.50 393 THR A C 1
ATOM 3208 O O . THR A 1 393 ? -12.006 20.260 8.263 1.00 95.50 393 THR A O 1
ATOM 3211 N N . ASP A 1 394 ? -13.919 19.349 7.565 1.00 93.44 394 ASP A N 1
ATOM 3212 C CA . ASP A 1 394 ? -14.805 20.412 8.073 1.00 93.44 394 ASP A CA 1
ATOM 3213 C C . ASP A 1 394 ? -14.848 20.479 9.611 1.00 93.44 394 ASP A C 1
ATOM 3215 O O . ASP A 1 394 ? -15.186 21.516 10.183 1.00 93.44 394 ASP A O 1
ATOM 3219 N N . PHE A 1 395 ? -14.472 19.396 10.289 1.00 97.19 395 PHE A N 1
ATOM 3220 C CA . PHE A 1 395 ? -14.241 19.352 11.728 1.00 97.19 395 PHE A CA 1
ATOM 3221 C C . PHE A 1 395 ? -13.204 18.287 12.068 1.00 97.19 395 PHE A C 1
ATOM 3223 O O . PHE A 1 395 ? -13.045 17.297 11.358 1.00 97.19 395 PHE A O 1
ATOM 3230 N N . PHE A 1 396 ? -12.541 18.444 13.207 1.00 98.00 396 PHE A N 1
ATOM 3231 C CA . PHE A 1 396 ? -11.544 17.489 13.665 1.00 98.00 396 PHE A CA 1
ATOM 3232 C C . PHE A 1 396 ? -11.682 17.241 15.165 1.00 98.00 396 PHE A C 1
ATOM 3234 O O . PHE A 1 396 ? -11.901 18.186 15.926 1.00 98.00 396 PHE A O 1
ATOM 3241 N N . TYR A 1 397 ? -11.596 15.976 15.588 1.00 97.75 397 TYR A N 1
ATOM 3242 C CA . TYR A 1 397 ? -11.679 15.630 17.008 1.00 97.75 397 TYR A CA 1
ATOM 3243 C C . TYR A 1 397 ? -10.532 16.303 17.792 1.00 97.75 397 TYR A C 1
ATOM 3245 O O . TYR A 1 397 ? -9.374 16.201 17.374 1.00 97.75 397 TYR A O 1
ATOM 3253 N N . PRO A 1 398 ? -10.804 16.978 18.923 1.00 96.81 398 PRO A N 1
ATOM 3254 C CA . PRO A 1 398 ? -9.794 17.737 19.663 1.00 96.81 398 PRO A CA 1
ATOM 3255 C C . PRO A 1 398 ? -8.943 16.818 20.557 1.00 96.81 398 PRO A C 1
ATOM 3257 O O . PRO A 1 398 ? -9.045 16.835 21.781 1.00 96.81 398 PRO A O 1
ATOM 3260 N N . PHE A 1 399 ? -8.094 15.991 19.941 1.00 96.38 399 PHE A N 1
ATOM 3261 C CA . PHE A 1 399 ? -7.268 14.999 20.643 1.00 96.38 399 PHE A CA 1
ATOM 3262 C C . PHE A 1 399 ? -6.367 15.607 21.728 1.00 96.38 399 PHE A C 1
ATOM 3264 O O . PHE A 1 399 ? -6.186 14.986 22.771 1.00 96.38 399 PHE A O 1
ATOM 3271 N N . GLY A 1 400 ? -5.824 16.811 21.509 1.00 94.75 400 GLY A N 1
ATOM 3272 C CA . GLY A 1 400 ? -4.979 17.501 22.491 1.00 94.75 400 GLY A CA 1
ATOM 3273 C C . GLY A 1 400 ? -5.707 17.952 23.765 1.00 94.75 400 GLY A C 1
ATOM 3274 O O . GLY A 1 400 ? -5.052 18.183 24.777 1.00 94.75 400 GLY A O 1
ATOM 3275 N N . ASP A 1 401 ? -7.042 18.042 23.736 1.00 95.62 401 ASP A N 1
ATOM 3276 C CA . ASP A 1 401 ? -7.873 18.472 24.874 1.00 95.62 401 ASP A CA 1
ATOM 3277 C C . ASP A 1 401 ? -8.525 17.293 25.624 1.00 95.62 401 ASP A C 1
ATOM 3279 O O . ASP A 1 401 ? -9.340 17.484 26.549 1.00 95.62 401 ASP A O 1
ATOM 3283 N N . GLU A 1 402 ? -8.207 16.066 25.199 1.00 94.94 402 GLU A N 1
ATOM 3284 C CA . GLU A 1 402 ? -8.689 14.837 25.812 1.00 94.94 402 GLU A CA 1
ATOM 3285 C C . GLU A 1 402 ? -8.217 14.745 27.270 1.00 94.94 402 GLU A C 1
ATOM 3287 O O . GLU A 1 402 ? -7.147 15.223 27.652 1.00 94.94 402 GLU A O 1
ATOM 3292 N N . SER A 1 403 ? -9.069 14.190 28.128 1.00 90.50 403 SER A N 1
ATOM 3293 C CA . SER A 1 403 ? -8.735 14.058 29.549 1.00 90.50 403 SER A CA 1
ATOM 3294 C C . SER A 1 403 ? -7.864 12.833 29.811 1.00 90.50 403 SER A C 1
ATOM 3296 O O . SER A 1 403 ? -7.701 11.952 28.978 1.00 90.50 403 SER A O 1
ATOM 3298 N N . GLN A 1 404 ? -7.291 12.774 31.005 1.00 90.94 404 GLN A N 1
ATOM 3299 C CA . GLN A 1 404 ? -6.544 11.613 31.471 1.00 90.94 404 GLN A CA 1
ATOM 3300 C C . GLN A 1 404 ? -7.169 11.111 32.765 1.00 90.94 404 GLN A C 1
ATOM 3302 O O . GLN A 1 404 ? -7.725 11.901 33.529 1.00 90.94 404 GLN A O 1
ATOM 3307 N N . ASN A 1 405 ? -7.017 9.815 33.035 1.00 94.75 405 ASN A N 1
ATOM 3308 C CA . ASN A 1 405 ? -7.453 9.170 34.274 1.00 94.75 405 ASN A CA 1
ATOM 3309 C C . ASN A 1 405 ? -8.962 9.313 34.520 1.00 94.75 405 ASN A C 1
ATOM 3311 O O . ASN A 1 405 ? -9.421 10.092 35.358 1.00 94.75 405 ASN A O 1
ATOM 3315 N N . TYR A 1 406 ? -9.752 8.528 33.795 1.00 95.50 406 TYR A N 1
ATOM 3316 C CA . TYR A 1 406 ? -11.206 8.595 33.885 1.00 95.50 406 TYR A CA 1
ATOM 3317 C C . TYR A 1 406 ? -11.735 7.774 35.055 1.00 95.50 406 TYR A C 1
ATOM 3319 O O . TYR A 1 406 ? -11.228 6.702 35.382 1.00 95.50 406 TYR A O 1
ATOM 3327 N N . THR A 1 407 ? -12.818 8.260 35.652 1.00 97.12 407 THR A N 1
ATOM 3328 C CA . THR A 1 407 ? -13.660 7.470 36.551 1.00 97.12 407 THR A CA 1
ATOM 3329 C C . THR A 1 407 ? -15.069 7.468 35.990 1.00 97.12 407 THR A C 1
ATOM 3331 O O . THR A 1 407 ? -15.725 8.509 35.956 1.00 97.12 407 THR A O 1
ATOM 3334 N N . ALA A 1 408 ? -15.519 6.314 35.513 1.00 97.44 408 ALA A N 1
ATOM 3335 C CA . ALA A 1 408 ? -16.877 6.099 35.046 1.00 97.44 408 ALA A CA 1
ATOM 3336 C C . ALA A 1 408 ? -17.735 5.595 36.205 1.00 97.44 408 ALA A C 1
ATOM 3338 O O . ALA A 1 408 ? -17.432 4.572 36.816 1.00 97.44 408 ALA A O 1
ATOM 3339 N N . GLU A 1 409 ? -18.818 6.308 36.495 1.00 98.06 409 GLU A N 1
ATOM 3340 C CA . GLU A 1 409 ? -19.795 5.908 37.503 1.00 98.06 409 GLU A CA 1
ATOM 3341 C C . GLU A 1 409 ? -21.133 5.626 36.829 1.00 98.06 409 GLU A C 1
ATOM 3343 O O . GLU A 1 409 ? -21.671 6.479 36.120 1.00 98.06 409 GLU A O 1
ATOM 3348 N N . ILE A 1 410 ? -21.666 4.427 37.040 1.00 98.25 410 ILE A N 1
ATOM 3349 C CA . ILE A 1 410 ? -22.897 3.958 36.413 1.00 98.25 410 ILE A CA 1
ATOM 3350 C C . ILE A 1 410 ? -23.806 3.391 37.498 1.00 98.25 410 ILE A C 1
ATOM 3352 O O . ILE A 1 410 ? -23.446 2.458 38.207 1.00 98.25 410 ILE A O 1
ATOM 3356 N N . THR A 1 411 ? -25.000 3.949 37.625 1.00 97.75 411 THR A N 1
ATOM 3357 C CA . THR A 1 411 ? -26.028 3.486 38.554 1.00 97.75 411 THR A CA 1
ATOM 3358 C C . THR A 1 411 ? -27.016 2.593 37.814 1.00 97.75 411 THR A C 1
ATOM 3360 O O . THR A 1 411 ? -27.622 3.013 36.831 1.00 97.75 411 THR A O 1
ATOM 3363 N N . ILE A 1 412 ? -27.180 1.364 38.293 1.00 97.12 412 ILE A N 1
ATOM 3364 C CA . ILE A 1 412 ? -28.059 0.334 37.741 1.00 97.12 412 ILE A CA 1
ATOM 3365 C C . ILE A 1 412 ? -29.240 0.164 38.692 1.00 97.12 412 ILE A C 1
ATOM 3367 O O . ILE A 1 412 ? -29.062 -0.251 39.839 1.00 97.12 412 ILE A O 1
ATOM 3371 N N . ASN A 1 413 ? -30.443 0.477 38.218 1.00 96.88 413 ASN A N 1
ATOM 3372 C CA . ASN A 1 413 ? -31.679 0.250 38.959 1.00 96.88 413 ASN A CA 1
ATOM 3373 C C . ASN A 1 413 ? -32.359 -1.016 38.427 1.00 96.88 413 ASN A C 1
ATOM 3375 O O . ASN A 1 413 ? -32.405 -1.241 37.216 1.00 96.88 413 ASN A O 1
ATOM 3379 N N . THR A 1 414 ? -32.892 -1.846 39.320 1.00 96.00 414 THR A N 1
ATOM 3380 C CA . THR A 1 414 ? -33.478 -3.152 38.984 1.00 96.00 414 THR A CA 1
ATOM 3381 C C . THR A 1 414 ? -34.877 -3.323 39.575 1.00 96.00 414 THR A C 1
ATOM 3383 O O . THR A 1 414 ? -35.220 -2.696 40.573 1.00 96.00 414 THR A O 1
ATOM 3386 N N . ARG A 1 415 ? -35.720 -4.154 38.945 1.00 94.44 415 ARG A N 1
ATOM 3387 C CA . ARG A 1 415 ? -37.054 -4.515 39.471 1.00 94.44 415 ARG A CA 1
ATOM 3388 C C . ARG A 1 415 ? -36.970 -5.570 40.565 1.00 94.44 415 ARG A C 1
ATOM 3390 O O . ARG A 1 415 ? -37.747 -5.537 41.511 1.00 94.44 415 ARG A O 1
ATOM 3397 N N . ASN A 1 416 ? -36.057 -6.522 40.395 1.00 92.44 416 ASN A N 1
ATOM 3398 C CA . ASN A 1 416 ? -35.852 -7.620 41.330 1.00 92.44 416 ASN A CA 1
ATOM 3399 C C . ASN A 1 416 ? -34.831 -7.222 42.394 1.00 92.44 416 ASN A C 1
ATOM 3401 O O . ASN A 1 416 ? -34.055 -6.288 42.203 1.00 92.44 416 ASN A O 1
ATOM 3405 N N . THR A 1 417 ? -34.831 -7.930 43.518 1.00 91.94 417 THR A N 1
ATOM 3406 C CA . THR A 1 417 ? -33.812 -7.749 44.552 1.00 91.94 417 THR A CA 1
ATOM 3407 C C . THR A 1 417 ? -32.445 -8.169 44.011 1.00 91.94 417 THR A C 1
ATOM 3409 O O . THR A 1 417 ? -32.287 -9.276 43.492 1.00 91.94 417 THR A O 1
ATOM 3412 N N . LEU A 1 418 ? -31.455 -7.289 44.140 1.00 92.31 418 LEU A N 1
ATOM 3413 C CA . LEU A 1 418 ? -30.073 -7.548 43.754 1.00 92.31 418 LEU A CA 1
ATOM 3414 C C . LEU A 1 418 ? -29.456 -8.654 44.628 1.00 92.31 418 LEU A C 1
ATOM 3416 O O . LEU A 1 418 ? -29.737 -8.691 45.835 1.00 92.31 418 LEU A O 1
ATOM 3420 N N . PRO A 1 419 ? -28.545 -9.481 44.077 1.00 89.25 419 PRO A N 1
ATOM 3421 C CA . PRO A 1 419 ? -27.713 -10.393 44.862 1.00 89.25 419 PRO A CA 1
ATOM 3422 C C . PRO A 1 419 ? -26.928 -9.686 45.984 1.00 89.25 419 PRO A C 1
ATOM 3424 O O . PRO A 1 419 ? -26.894 -8.451 46.079 1.00 89.25 419 PRO A O 1
ATOM 3427 N N . GLU A 1 420 ? -26.290 -10.461 46.864 1.00 88.44 420 GLU A N 1
ATOM 3428 C CA . GLU A 1 420 ? -25.315 -9.896 47.805 1.00 88.44 420 GLU A CA 1
ATOM 3429 C C . GLU A 1 420 ? -24.123 -9.306 47.036 1.00 88.44 420 GLU A C 1
ATOM 3431 O O . GLU A 1 420 ? -23.674 -9.878 46.042 1.00 88.44 420 GLU A O 1
ATOM 3436 N N . GLU A 1 421 ? -23.603 -8.160 47.484 1.00 87.06 421 GLU A N 1
ATOM 3437 C CA . GLU A 1 421 ? -22.565 -7.400 46.768 1.00 87.06 421 GLU A CA 1
ATOM 3438 C C . GLU A 1 421 ? -21.321 -8.246 46.451 1.00 87.06 421 GLU A C 1
ATOM 3440 O O . GLU A 1 421 ? -20.844 -8.256 45.320 1.00 87.06 421 GLU A O 1
ATOM 3445 N N . ASN A 1 422 ? -20.860 -9.038 47.420 1.00 87.12 422 ASN A N 1
ATOM 3446 C CA . ASN A 1 422 ? -19.718 -9.953 47.302 1.00 87.12 422 ASN A CA 1
ATOM 3447 C C . ASN A 1 422 ? -19.921 -11.099 46.287 1.00 87.12 422 ASN A C 1
ATOM 3449 O O . ASN A 1 422 ? -18.954 -11.775 45.933 1.00 87.12 422 ASN A O 1
ATOM 3453 N N . THR A 1 423 ? -21.153 -11.343 45.827 1.00 90.81 423 THR A N 1
ATOM 3454 C CA . THR A 1 423 ? -21.461 -12.372 44.820 1.00 90.81 423 THR A CA 1
ATOM 3455 C C . THR A 1 423 ? -21.449 -11.834 43.390 1.00 90.81 423 THR A C 1
ATOM 3457 O O . THR A 1 423 ? -21.346 -12.621 42.447 1.00 90.81 423 THR A O 1
ATOM 3460 N N . ILE A 1 424 ? -21.518 -10.511 43.213 1.00 92.69 424 ILE A N 1
ATOM 3461 C CA . ILE A 1 424 ? -21.490 -9.859 41.902 1.00 92.69 424 ILE A CA 1
ATOM 3462 C C . ILE A 1 424 ? -20.029 -9.719 41.467 1.00 92.69 424 ILE A C 1
ATOM 3464 O O . ILE A 1 424 ? -19.274 -8.915 42.009 1.00 92.69 424 ILE A O 1
ATOM 3468 N N . LYS A 1 425 ? -19.619 -10.503 40.469 1.00 94.81 425 LYS A N 1
ATOM 3469 C CA . LYS A 1 425 ? -18.278 -10.426 39.887 1.00 94.81 425 LYS A CA 1
ATOM 3470 C C . LYS A 1 425 ? -18.233 -9.375 38.786 1.00 94.81 425 LYS A C 1
ATOM 3472 O O . LYS A 1 425 ? -19.075 -9.386 37.890 1.00 94.81 425 LYS A O 1
ATOM 3477 N N . THR A 1 426 ? -17.213 -8.528 38.842 1.00 96.00 426 THR A N 1
ATOM 3478 C CA . THR A 1 426 ? -16.827 -7.569 37.804 1.00 96.00 426 THR A CA 1
ATOM 3479 C C . THR A 1 426 ? -15.615 -8.108 37.048 1.00 96.00 426 THR A C 1
ATOM 3481 O O . THR A 1 426 ? -14.620 -8.498 37.656 1.00 96.00 426 THR A O 1
ATOM 3484 N N . VAL A 1 427 ? -15.679 -8.154 35.716 1.00 96.44 427 VAL A N 1
ATOM 3485 C CA . VAL A 1 427 ? -14.557 -8.620 34.883 1.00 96.44 427 VAL A CA 1
ATOM 3486 C C . VAL A 1 427 ? -14.385 -7.708 33.676 1.00 96.44 427 VAL A C 1
ATOM 3488 O O . VAL A 1 427 ? -15.338 -7.490 32.934 1.00 96.44 427 VAL A O 1
ATOM 3491 N N . ILE A 1 428 ? -13.162 -7.223 33.447 1.00 97.44 428 ILE A N 1
ATOM 3492 C CA . ILE A 1 428 ? -12.761 -6.644 32.158 1.00 97.44 428 ILE A CA 1
ATOM 3493 C C . ILE A 1 428 ? -12.269 -7.811 31.281 1.00 97.44 428 ILE A C 1
ATOM 3495 O O . ILE A 1 428 ? -11.255 -8.437 31.616 1.00 97.44 428 ILE A O 1
ATOM 3499 N N . PRO A 1 429 ? -12.990 -8.182 30.206 1.00 96.94 429 PRO A N 1
ATOM 3500 C CA . PRO A 1 429 ? -12.661 -9.353 29.402 1.00 96.94 429 PRO A CA 1
ATOM 3501 C C . PRO A 1 429 ? -11.360 -9.150 28.619 1.00 96.94 429 PRO A C 1
ATOM 3503 O O . PRO A 1 429 ? -10.920 -8.025 28.390 1.00 96.94 429 PRO A O 1
ATOM 3506 N N . ALA A 1 430 ? -10.740 -10.248 28.179 1.00 96.25 430 ALA A N 1
ATOM 3507 C CA . ALA A 1 430 ? -9.466 -10.218 27.451 1.00 96.25 430 ALA A CA 1
ATOM 3508 C C . ALA A 1 430 ? -9.511 -9.378 26.165 1.00 96.25 430 ALA A C 1
ATOM 3510 O O . ALA A 1 430 ? -8.533 -8.722 25.820 1.00 96.25 430 ALA A O 1
ATOM 3511 N N . LEU A 1 431 ? -10.656 -9.373 25.482 1.00 98.12 431 LEU A N 1
ATOM 3512 C CA . LEU A 1 431 ? -10.912 -8.582 24.285 1.00 98.12 431 LEU A CA 1
ATOM 3513 C C . LEU A 1 431 ? -12.163 -7.729 24.493 1.00 98.12 431 LEU A C 1
ATOM 3515 O O . LEU A 1 431 ? -13.141 -8.189 25.093 1.00 98.12 431 LEU A O 1
ATOM 3519 N N . LYS A 1 432 ? -12.137 -6.501 23.964 1.00 97.94 432 LYS A N 1
ATOM 3520 C CA . LYS A 1 432 ? -13.287 -5.594 23.990 1.00 97.94 432 LYS A CA 1
ATOM 3521 C C . LYS A 1 432 ? -14.487 -6.267 23.314 1.00 97.94 432 LYS A C 1
ATOM 3523 O O . LYS A 1 432 ? -14.331 -7.091 22.411 1.00 97.94 432 LYS A O 1
ATOM 3528 N N . TYR A 1 433 ? -15.687 -5.947 23.785 1.00 98.44 433 TYR A N 1
ATOM 3529 C CA . TYR A 1 433 ? -16.965 -6.483 23.302 1.00 98.44 433 TYR A CA 1
ATOM 3530 C C . TYR A 1 433 ? -17.138 -8.002 23.467 1.00 98.44 433 TYR A C 1
ATOM 3532 O O . TYR A 1 433 ? -17.978 -8.595 22.793 1.00 98.44 433 TYR A O 1
ATOM 3540 N N . ASN A 1 434 ? -16.342 -8.642 24.336 1.00 98.06 434 ASN A N 1
ATOM 3541 C CA . ASN A 1 434 ? -16.307 -10.101 24.508 1.00 98.06 434 ASN A CA 1
ATOM 3542 C C . ASN A 1 434 ? -16.052 -10.865 23.195 1.00 98.06 434 ASN A C 1
ATOM 3544 O O . ASN A 1 434 ? -16.551 -11.975 22.999 1.00 98.06 434 ASN A O 1
ATOM 3548 N N . LYS A 1 435 ? -15.284 -10.275 22.267 1.00 98.38 435 LYS A N 1
ATOM 3549 C CA . LYS A 1 435 ? -14.894 -10.975 21.039 1.00 98.38 435 LYS A CA 1
ATOM 3550 C C . LYS A 1 435 ? -13.962 -12.140 21.358 1.00 98.38 435 LYS A C 1
ATOM 3552 O O . LYS A 1 435 ? -13.265 -12.157 22.366 1.00 98.38 435 LYS A O 1
ATOM 3557 N N . SER A 1 436 ? -13.960 -13.129 20.474 1.00 97.56 436 SER A N 1
ATOM 3558 C CA . SER A 1 436 ? -13.284 -14.410 20.699 1.00 97.56 436 SER A CA 1
ATOM 3559 C C . SER A 1 436 ? -11.903 -14.505 20.049 1.00 97.56 436 SER A C 1
ATOM 3561 O O . SER A 1 436 ? -11.190 -15.477 20.287 1.00 97.56 436 SER A O 1
ATOM 3563 N N . TRP A 1 437 ? -11.539 -13.554 19.186 1.00 98.38 437 TRP A N 1
ATOM 3564 C CA . TRP A 1 437 ? -10.215 -13.467 18.571 1.00 98.38 437 TRP A CA 1
ATOM 3565 C C . TRP A 1 437 ? -9.913 -12.041 18.091 1.00 98.38 437 TRP A C 1
ATOM 3567 O O . TRP A 1 437 ? -10.823 -11.230 17.894 1.00 98.38 437 TRP A O 1
ATOM 3577 N N . LEU A 1 438 ? -8.619 -11.751 17.943 1.00 98.75 438 LEU A N 1
ATOM 3578 C CA . LEU A 1 438 ? -8.072 -10.430 17.643 1.00 98.75 438 LEU A CA 1
ATOM 3579 C C . LEU A 1 438 ? -7.342 -10.449 16.300 1.00 98.75 438 LEU A C 1
ATOM 3581 O O . LEU A 1 438 ? -6.430 -11.260 16.107 1.00 98.75 438 LEU A O 1
ATOM 3585 N N . LEU A 1 439 ? -7.696 -9.510 15.425 1.00 98.69 439 LEU A N 1
ATOM 3586 C CA . LEU A 1 439 ? -6.931 -9.189 14.225 1.00 98.69 439 LEU A CA 1
ATOM 3587 C C . LEU A 1 439 ? -6.543 -7.712 14.265 1.00 98.69 439 LEU A C 1
ATOM 3589 O O . LEU A 1 439 ? -7.393 -6.865 14.482 1.00 98.69 439 LEU A O 1
ATOM 3593 N N . MET A 1 440 ? -5.276 -7.386 14.049 1.00 98.56 440 MET A N 1
ATOM 3594 C CA . MET A 1 440 ? -4.812 -6.004 13.901 1.00 98.56 440 MET A CA 1
ATOM 3595 C C . MET A 1 440 ? -4.216 -5.823 12.510 1.00 98.56 440 MET A C 1
ATOM 3597 O O . MET A 1 440 ? -3.603 -6.745 11.970 1.00 98.56 440 MET A O 1
ATOM 3601 N N . LEU A 1 441 ? -4.396 -4.639 11.930 1.00 98.50 441 LEU A N 1
ATOM 3602 C CA . LEU A 1 441 ? -3.890 -4.293 10.604 1.00 98.50 441 LEU A CA 1
ATOM 3603 C C . LEU A 1 441 ? -3.079 -3.001 10.686 1.00 98.50 441 LEU A C 1
ATOM 3605 O O . LEU A 1 441 ? -3.579 -1.989 11.169 1.00 98.50 441 LEU A O 1
ATOM 3609 N N . THR A 1 442 ? -1.844 -3.031 10.189 1.00 98.56 442 THR A N 1
ATOM 3610 C CA . THR A 1 442 ? -0.990 -1.850 10.022 1.00 98.56 442 THR A CA 1
ATOM 3611 C C . THR A 1 442 ? -0.580 -1.716 8.558 1.00 98.56 442 THR A C 1
ATOM 3613 O O . THR A 1 442 ? 0.038 -2.625 8.001 1.00 98.56 442 THR A O 1
ATOM 3616 N N . GLN A 1 443 ? -0.931 -0.589 7.943 1.00 98.38 443 GLN A N 1
ATOM 3617 C CA . GLN A 1 443 ? -0.583 -0.246 6.572 1.00 98.38 443 GLN A CA 1
ATOM 3618 C C . GLN A 1 443 ? 0.634 0.687 6.532 1.00 98.38 443 GLN A C 1
ATOM 3620 O O . GLN A 1 443 ? 0.601 1.781 7.096 1.00 98.38 443 GLN A O 1
ATOM 3625 N N . ASP A 1 444 ? 1.689 0.239 5.857 1.00 96.06 444 ASP A N 1
ATOM 3626 C CA . ASP A 1 444 ? 3.006 0.870 5.811 1.00 96.06 444 ASP A CA 1
ATOM 3627 C C . ASP A 1 444 ? 3.153 1.884 4.659 1.00 96.06 444 ASP A C 1
ATOM 3629 O O . ASP A 1 444 ? 2.279 2.056 3.803 1.00 96.06 444 ASP A O 1
ATOM 3633 N N . ASP A 1 445 ? 4.296 2.572 4.657 1.00 94.44 445 ASP A N 1
ATOM 3634 C CA . ASP A 1 445 ? 4.736 3.570 3.674 1.00 94.44 445 ASP A CA 1
ATOM 3635 C C . ASP A 1 445 ? 3.818 4.796 3.466 1.00 94.44 445 ASP A C 1
ATOM 3637 O O . ASP A 1 445 ? 3.940 5.474 2.441 1.00 94.44 445 ASP A O 1
ATOM 3641 N N . CYS A 1 446 ? 2.881 5.086 4.380 1.00 97.06 446 CYS A N 1
ATOM 3642 C CA . CYS A 1 446 ? 1.963 6.231 4.278 1.00 97.06 446 CYS A CA 1
ATOM 3643 C C . CYS A 1 446 ? 1.233 6.300 2.911 1.00 97.06 446 CYS A C 1
ATOM 3645 O O . CYS A 1 446 ? 1.030 7.363 2.317 1.00 97.06 446 CYS A O 1
ATOM 3647 N N . LYS A 1 447 ? 0.857 5.136 2.357 1.00 95.19 447 LYS A N 1
ATOM 3648 C CA . LYS A 1 447 ? 0.264 5.023 1.013 1.00 95.19 447 LYS A CA 1
ATOM 3649 C C . LYS A 1 447 ? -1.108 5.692 0.936 1.00 95.19 447 LYS A C 1
ATOM 3651 O O . LYS A 1 447 ? -1.976 5.450 1.767 1.00 95.19 447 LYS A O 1
ATOM 3656 N N . GLN A 1 448 ? -1.383 6.380 -0.177 1.00 94.88 448 GLN A N 1
ATOM 3657 C CA . GLN A 1 448 ? -2.713 6.942 -0.479 1.00 94.88 448 GLN A CA 1
ATOM 3658 C C . GLN A 1 448 ? -3.837 5.878 -0.506 1.00 94.88 448 GLN A C 1
ATOM 3660 O O . GLN A 1 448 ? -5.013 6.183 -0.288 1.00 94.88 448 GLN A O 1
ATOM 3665 N N . ALA A 1 449 ? -3.485 4.612 -0.750 1.00 96.56 449 ALA A N 1
ATOM 3666 C CA . ALA A 1 449 ? -4.411 3.482 -0.685 1.00 96.56 449 ALA A CA 1
ATOM 3667 C C . ALA A 1 449 ? -5.023 3.286 0.718 1.00 96.56 449 ALA A C 1
ATOM 3669 O O . ALA A 1 449 ? -6.155 2.824 0.824 1.00 96.56 449 ALA A O 1
ATOM 3670 N N . ALA A 1 450 ? -4.344 3.707 1.791 1.00 98.38 450 ALA A N 1
ATOM 3671 C CA . ALA A 1 450 ? -4.917 3.673 3.135 1.00 98.38 450 ALA A CA 1
ATOM 3672 C C . ALA A 1 450 ? -6.225 4.478 3.219 1.00 98.38 450 ALA A C 1
ATOM 3674 O O . ALA A 1 450 ? -7.178 4.021 3.845 1.00 98.38 450 ALA A O 1
ATOM 3675 N N . PHE A 1 451 ? -6.312 5.615 2.518 1.00 98.62 451 PHE A N 1
ATOM 3676 C CA . PHE A 1 451 ? -7.534 6.416 2.423 1.00 98.62 451 PHE A CA 1
ATOM 3677 C C . PHE A 1 451 ? -8.516 5.852 1.389 1.00 98.62 451 PHE A C 1
ATOM 3679 O O . PHE A 1 451 ? -9.658 5.535 1.708 1.00 98.62 451 PHE A O 1
ATOM 3686 N N . SER A 1 452 ? -8.063 5.705 0.143 1.00 97.19 452 SER A N 1
ATOM 3687 C CA . SER A 1 452 ? -8.932 5.422 -1.016 1.00 97.19 452 SER A CA 1
ATOM 3688 C C . SER A 1 452 ? -9.362 3.960 -1.175 1.00 97.19 452 SER A C 1
ATOM 3690 O O . SER A 1 452 ? -10.279 3.685 -1.944 1.00 97.19 452 SER A O 1
ATOM 3692 N N . TRP A 1 453 ? -8.738 3.038 -0.438 1.00 97.06 453 TRP A N 1
ATOM 3693 C CA . TRP A 1 453 ? -9.083 1.617 -0.428 1.00 97.06 453 TRP A CA 1
ATOM 3694 C C . TRP A 1 453 ? -9.466 1.135 0.967 1.00 97.06 453 TRP A C 1
ATOM 3696 O O . TRP A 1 453 ? -10.614 0.764 1.189 1.00 97.06 453 TRP A O 1
ATOM 3706 N N . THR A 1 454 ? -8.535 1.166 1.924 1.00 98.56 454 THR A N 1
ATOM 3707 C CA . THR A 1 454 ? -8.734 0.543 3.245 1.00 98.56 454 THR A CA 1
ATOM 3708 C C . THR A 1 454 ? -9.797 1.276 4.065 1.00 98.56 454 THR A C 1
ATOM 3710 O O . THR A 1 454 ? -10.827 0.699 4.415 1.00 98.56 454 THR A O 1
ATOM 3713 N N . TRP A 1 455 ? -9.586 2.569 4.333 1.00 98.81 455 TRP A N 1
ATOM 3714 C CA . TRP A 1 455 ? -10.546 3.407 5.052 1.00 98.81 455 TRP A CA 1
ATOM 3715 C C . TRP A 1 455 ? -11.866 3.526 4.285 1.00 98.81 455 TRP A C 1
ATOM 3717 O O . TRP A 1 455 ? -12.935 3.462 4.896 1.00 98.81 455 TRP A O 1
ATOM 3727 N N . ALA A 1 456 ? -11.796 3.649 2.957 1.00 98.56 456 ALA A N 1
ATOM 3728 C CA . ALA A 1 456 ? -12.969 3.770 2.110 1.00 98.56 456 ALA A CA 1
ATOM 3729 C C . ALA A 1 456 ? -13.886 2.541 2.184 1.00 98.56 456 ALA A C 1
ATOM 3731 O O . ALA A 1 456 ? -15.083 2.688 2.440 1.00 98.56 456 ALA A O 1
ATOM 3732 N N . ALA A 1 457 ? -13.324 1.336 2.038 1.00 98.44 457 ALA A N 1
ATOM 3733 C CA . ALA A 1 457 ? -14.071 0.083 2.107 1.00 98.44 457 ALA A CA 1
ATOM 3734 C C . ALA A 1 457 ? -14.740 -0.088 3.476 1.00 98.44 457 ALA A C 1
ATOM 3736 O O . ALA A 1 457 ? -15.938 -0.347 3.553 1.00 98.44 457 ALA A O 1
ATOM 3737 N N . ILE A 1 458 ? -13.988 0.134 4.560 1.00 98.81 458 ILE A N 1
ATOM 3738 C CA . ILE A 1 458 ? -14.491 0.036 5.937 1.00 98.81 458 ILE A CA 1
ATOM 3739 C C . ILE A 1 458 ? -15.676 0.981 6.170 1.00 98.81 458 ILE A C 1
ATOM 3741 O O . ILE A 1 458 ? -16.680 0.593 6.770 1.00 98.81 458 ILE A O 1
ATOM 3745 N N . ASN A 1 459 ? -15.577 2.219 5.683 1.00 98.50 459 ASN A N 1
ATOM 3746 C CA . ASN A 1 459 ? -16.537 3.282 5.974 1.00 98.50 459 ASN A CA 1
ATOM 3747 C C . ASN A 1 459 ? -17.624 3.455 4.905 1.00 98.50 459 ASN A C 1
ATOM 3749 O O . ASN A 1 459 ? -18.313 4.481 4.901 1.00 98.50 459 ASN A O 1
ATOM 3753 N N . GLY A 1 460 ? -17.795 2.468 4.018 1.00 97.25 460 GLY A N 1
ATOM 3754 C CA . GLY A 1 460 ? -18.842 2.471 2.993 1.00 97.25 460 GLY A CA 1
ATOM 3755 C C . GLY A 1 460 ? -18.716 3.634 2.005 1.00 97.25 460 GLY A C 1
ATOM 3756 O O . GLY A 1 460 ? -19.723 4.154 1.525 1.00 97.25 460 GLY A O 1
ATOM 3757 N N . LYS A 1 461 ? -17.488 4.090 1.752 1.00 97.31 461 LYS A N 1
ATOM 3758 C CA . LYS A 1 461 ? -17.173 5.190 0.836 1.00 97.31 461 LYS A CA 1
ATOM 3759 C C . LYS A 1 461 ? -16.958 4.643 -0.586 1.00 97.31 461 LYS A C 1
ATOM 3761 O O . LYS A 1 461 ? -16.848 3.426 -0.756 1.00 97.31 461 LYS A O 1
ATOM 3766 N N . PRO A 1 462 ? -16.943 5.512 -1.613 1.00 96.69 462 PRO A N 1
ATOM 3767 C CA . PRO A 1 462 ? -16.714 5.087 -2.991 1.00 96.69 462 PRO A CA 1
ATOM 3768 C C . PRO A 1 462 ? -15.393 4.315 -3.133 1.00 96.69 462 PRO A C 1
ATOM 3770 O O . PRO A 1 462 ? -14.375 4.754 -2.621 1.00 96.69 462 PRO A O 1
ATOM 3773 N N . LEU A 1 463 ? -15.390 3.196 -3.851 1.00 95.94 463 LEU A N 1
ATOM 3774 C CA . LEU A 1 463 ? -14.184 2.471 -4.269 1.00 95.94 463 LEU A CA 1
ATOM 3775 C C . LEU A 1 463 ? -13.999 2.616 -5.777 1.00 95.94 463 LEU A C 1
ATOM 3777 O O . LEU A 1 463 ? -14.943 2.939 -6.482 1.00 95.94 463 LEU A O 1
ATOM 3781 N N . THR A 1 464 ? -12.804 2.365 -6.293 1.00 89.94 464 THR A N 1
ATOM 3782 C CA . THR A 1 464 ? -12.445 2.514 -7.719 1.00 89.94 464 THR A CA 1
ATOM 3783 C C . THR A 1 464 ? -11.754 1.245 -8.201 1.00 89.94 464 THR A C 1
ATOM 3785 O O . THR A 1 464 ? -11.230 0.514 -7.385 1.00 89.94 464 THR A O 1
ATOM 3788 N N . SER A 1 465 ? -11.765 0.910 -9.490 1.00 76.31 465 SER A N 1
ATOM 3789 C CA . SER A 1 465 ? -11.139 -0.321 -10.005 1.00 76.31 465 SER A CA 1
ATOM 3790 C C . SER A 1 465 ? -9.644 -0.163 -10.308 1.00 76.31 465 SER A C 1
ATOM 3792 O O . SER A 1 465 ? -8.929 -1.162 -10.378 1.00 76.31 465 SER A O 1
ATOM 3794 N N . GLY A 1 466 ? -9.153 1.066 -10.490 1.00 77.00 466 GLY A N 1
ATOM 3795 C CA . GLY A 1 466 ? -7.746 1.305 -10.835 1.00 77.00 466 GLY A CA 1
ATOM 3796 C C . GLY A 1 466 ? -7.189 2.686 -10.491 1.00 77.00 466 GLY A C 1
ATOM 3797 O O . GLY A 1 466 ? -6.066 2.995 -10.895 1.00 77.00 466 GLY A O 1
ATOM 3798 N N . TYR A 1 467 ? -7.940 3.519 -9.770 1.00 89.44 467 TYR A N 1
ATOM 3799 C CA . TYR A 1 467 ? -7.522 4.866 -9.393 1.00 89.44 467 TYR A CA 1
ATOM 3800 C C . TYR A 1 467 ? -7.372 5.037 -7.875 1.00 89.44 467 TYR A C 1
ATOM 3802 O O . TYR A 1 467 ? -7.497 4.097 -7.093 1.00 89.44 467 TYR A O 1
ATOM 3810 N N . TYR A 1 468 ? -7.062 6.265 -7.463 1.00 93.06 468 TYR A N 1
ATOM 3811 C CA . TYR A 1 468 ? -6.929 6.700 -6.081 1.00 93.06 468 TYR A CA 1
ATOM 3812 C C . TYR A 1 468 ? -7.540 8.090 -5.953 1.00 93.06 468 TYR A C 1
ATOM 3814 O O . TYR A 1 468 ? -7.427 8.919 -6.851 1.00 93.06 468 TYR A O 1
ATOM 3822 N N . TYR A 1 469 ? -8.162 8.382 -4.823 1.00 94.62 469 TYR A N 1
ATOM 3823 C CA . TYR A 1 469 ? -8.698 9.708 -4.544 1.00 94.62 469 TYR A CA 1
ATOM 3824 C C . TYR A 1 469 ? -8.246 10.180 -3.156 1.00 94.62 469 TYR A C 1
ATOM 3826 O O . TYR A 1 469 ? -7.491 9.497 -2.465 1.00 94.62 469 TYR A O 1
ATOM 3834 N N . GLN A 1 470 ? -8.623 11.401 -2.805 1.00 96.19 470 GLN A N 1
ATOM 3835 C CA . GLN A 1 470 ? -8.232 12.113 -1.582 1.00 96.19 470 GLN A CA 1
ATOM 3836 C C . GLN A 1 470 ? -9.489 12.758 -1.007 1.00 96.19 470 GLN A C 1
ATOM 3838 O O . GLN A 1 470 ? -10.504 12.826 -1.706 1.00 96.19 470 GLN A O 1
ATOM 3843 N N . LEU A 1 471 ? -9.437 13.268 0.216 1.00 97.06 471 LEU A N 1
ATOM 3844 C CA . LEU A 1 471 ? -10.582 13.889 0.877 1.00 97.06 471 LEU A CA 1
ATOM 3845 C C . LEU A 1 471 ? -11.265 14.954 0.008 1.00 97.06 471 LEU A C 1
ATOM 3847 O O . LEU A 1 471 ? -12.491 14.977 -0.084 1.00 97.06 471 LEU A O 1
ATOM 3851 N N . GLY A 1 472 ? -10.489 15.780 -0.700 1.00 95.00 472 GLY A N 1
ATOM 3852 C CA . GLY A 1 472 ? -11.053 16.850 -1.528 1.00 95.00 472 GLY A CA 1
ATOM 3853 C C . GLY A 1 472 ? -11.922 16.307 -2.655 1.00 95.00 472 GLY A C 1
ATOM 3854 O O . GLY A 1 472 ? -12.967 16.866 -2.958 1.00 95.00 472 GLY A O 1
ATOM 3855 N N . HIS A 1 473 ? -11.537 15.176 -3.241 1.00 95.62 473 HIS A N 1
ATOM 3856 C CA . HIS A 1 473 ? -12.322 14.525 -4.286 1.00 95.62 473 HIS A CA 1
ATOM 3857 C C . HIS A 1 473 ? -13.697 14.069 -3.762 1.00 95.62 473 HIS A C 1
ATOM 3859 O O . HIS A 1 473 ? -14.693 14.217 -4.467 1.00 95.62 473 HIS A O 1
ATOM 3865 N N . LEU A 1 474 ? -13.774 13.592 -2.509 1.00 94.25 474 LEU A N 1
ATOM 3866 C CA . LEU A 1 474 ? -15.052 13.270 -1.859 1.00 94.25 474 LEU A CA 1
ATOM 3867 C C . LEU A 1 474 ? -15.878 14.529 -1.573 1.00 94.25 474 LEU A C 1
ATOM 3869 O O . LEU A 1 474 ? -17.053 14.580 -1.916 1.00 94.25 474 LEU A O 1
ATOM 3873 N N . GLN A 1 475 ? -15.268 15.549 -0.964 1.00 92.81 475 GLN A N 1
ATOM 3874 C CA . GLN A 1 475 ? -15.969 16.772 -0.551 1.00 92.81 475 GLN A CA 1
ATOM 3875 C C . GLN A 1 475 ? -16.536 17.562 -1.734 1.00 92.81 475 GLN A C 1
ATOM 3877 O O . GLN A 1 475 ? -17.616 18.140 -1.639 1.00 92.81 475 GLN A O 1
ATOM 3882 N N . TYR A 1 476 ? -15.813 17.584 -2.854 1.00 92.06 476 TYR A N 1
ATOM 3883 C CA . TYR A 1 476 ? -16.224 18.308 -4.053 1.00 92.06 476 TYR A CA 1
ATOM 3884 C C . TYR A 1 476 ? -17.016 17.436 -5.032 1.00 92.06 476 TYR A C 1
ATOM 3886 O O . TYR A 1 476 ? -17.499 17.952 -6.046 1.00 92.06 476 TYR A O 1
ATOM 3894 N N . ASP A 1 477 ? -17.204 16.147 -4.724 1.00 91.25 477 ASP A N 1
ATOM 3895 C CA . ASP A 1 477 ? -17.896 15.190 -5.590 1.00 91.25 477 ASP A CA 1
ATOM 3896 C C . ASP A 1 477 ? -17.285 15.207 -7.009 1.00 91.25 477 ASP A C 1
ATOM 3898 O O . ASP A 1 477 ? -17.930 15.430 -8.035 1.00 91.25 477 ASP A O 1
ATOM 3902 N N . ASP A 1 478 ? -15.960 15.065 -7.028 1.00 93.25 478 ASP A N 1
ATOM 3903 C CA . ASP A 1 478 ? -15.135 14.871 -8.213 1.00 93.25 478 ASP A CA 1
ATOM 3904 C C . ASP A 1 478 ? -14.463 13.512 -8.071 1.00 93.25 478 ASP A C 1
ATOM 3906 O O . ASP A 1 478 ? -13.376 13.404 -7.511 1.00 93.25 478 ASP A O 1
ATOM 3910 N N . LEU A 1 479 ? -15.161 12.466 -8.508 1.00 93.69 479 LEU A N 1
ATOM 3911 C CA . LEU A 1 479 ? -14.771 11.079 -8.284 1.00 93.69 479 LEU A CA 1
ATOM 3912 C C . LEU A 1 479 ? -14.231 10.410 -9.561 1.00 93.69 479 LEU A C 1
ATOM 3914 O O . LEU A 1 479 ? -14.556 10.841 -10.674 1.00 93.69 479 LEU A O 1
ATOM 3918 N N . PRO A 1 480 ? -13.426 9.338 -9.422 1.00 91.19 480 PRO A N 1
ATOM 3919 C CA . PRO A 1 480 ? -13.019 8.488 -10.537 1.00 91.19 480 PRO A CA 1
ATOM 3920 C C . PRO A 1 480 ? -14.199 7.989 -11.398 1.00 91.19 480 PRO A C 1
ATOM 3922 O O . PRO A 1 480 ? -15.328 7.882 -10.922 1.00 91.19 480 PRO A O 1
ATOM 3925 N N . PRO A 1 481 ? -13.971 7.642 -12.676 1.00 87.38 481 PRO A N 1
ATOM 3926 C CA . PRO A 1 481 ? -15.044 7.212 -13.578 1.00 87.38 481 PRO A CA 1
ATOM 3927 C C . PRO A 1 481 ? -15.552 5.790 -13.314 1.00 87.38 481 PRO A C 1
ATOM 3929 O O . PRO A 1 481 ? -16.598 5.404 -13.827 1.00 87.38 481 PRO A O 1
ATOM 3932 N N . ASP A 1 482 ? -14.796 5.001 -12.562 1.00 87.19 482 ASP A N 1
ATOM 3933 C CA . ASP A 1 482 ? -15.008 3.579 -12.302 1.00 87.19 482 ASP A CA 1
ATOM 3934 C C . ASP A 1 482 ? -15.442 3.323 -10.851 1.00 87.19 482 ASP A C 1
ATOM 3936 O O . ASP A 1 482 ? -15.145 2.266 -10.286 1.00 87.19 482 ASP A O 1
ATOM 3940 N N . ILE A 1 483 ? -16.117 4.309 -10.245 1.00 94.56 483 ILE A N 1
ATOM 3941 C CA . ILE A 1 483 ? -16.610 4.190 -8.880 1.00 94.56 483 ILE A CA 1
ATOM 3942 C C . ILE A 1 483 ? -17.600 3.033 -8.755 1.00 94.56 483 ILE A C 1
ATOM 3944 O O . ILE A 1 483 ? -18.555 2.908 -9.524 1.00 94.56 483 ILE A O 1
ATOM 3948 N N . TYR A 1 484 ? -17.412 2.238 -7.710 1.00 94.12 484 TYR A N 1
ATOM 3949 C CA . TYR A 1 484 ? -18.372 1.263 -7.221 1.00 94.12 484 TYR A CA 1
ATOM 3950 C C . TYR A 1 484 ? -18.436 1.311 -5.690 1.00 94.12 484 TYR A C 1
ATOM 3952 O O . TYR A 1 484 ? -17.644 1.984 -5.034 1.00 94.12 484 TYR A O 1
ATOM 3960 N N . TYR A 1 485 ? -19.400 0.603 -5.106 1.00 94.44 485 TYR A N 1
ATOM 3961 C CA . TYR A 1 485 ? -19.584 0.522 -3.658 1.00 94.44 485 TYR A CA 1
ATOM 3962 C C . TYR A 1 485 ? -19.776 -0.935 -3.254 1.00 94.44 485 TYR A C 1
ATOM 3964 O O . TYR A 1 485 ? -20.425 -1.692 -3.975 1.00 94.44 485 TYR A O 1
ATOM 3972 N N . LEU A 1 486 ? -19.293 -1.306 -2.065 1.00 94.12 486 LEU A N 1
ATOM 3973 C CA . LEU A 1 486 ? -19.616 -2.607 -1.462 1.00 94.12 486 LEU A CA 1
ATOM 3974 C C . LEU A 1 486 ? -21.081 -2.682 -0.999 1.00 94.12 486 LEU A C 1
ATOM 3976 O O . LEU A 1 486 ? -21.619 -3.768 -0.815 1.00 94.12 486 LEU A O 1
ATOM 3980 N N . GLY A 1 487 ? -21.733 -1.528 -0.817 1.00 91.00 487 GLY A N 1
ATOM 3981 C CA . GLY A 1 487 ? -23.128 -1.424 -0.376 1.00 91.00 487 GLY A CA 1
ATOM 3982 C C . GLY A 1 487 ? -23.320 -1.482 1.143 1.00 91.00 487 GLY A C 1
ATOM 3983 O O . GLY A 1 487 ? -24.437 -1.292 1.619 1.00 91.00 487 GLY A O 1
ATOM 3984 N N . GLU A 1 488 ? -22.251 -1.691 1.912 1.00 93.50 488 GLU A N 1
ATOM 3985 C CA . GLU A 1 488 ? -22.257 -1.645 3.372 1.00 93.50 488 GLU A CA 1
ATOM 3986 C C . GLU A 1 488 ? -20.902 -1.193 3.933 1.00 93.50 488 GLU A C 1
ATOM 3988 O O . GLU A 1 488 ? -19.874 -1.262 3.262 1.00 93.50 488 GLU A O 1
ATOM 3993 N N . THR A 1 489 ? -20.915 -0.715 5.175 1.00 98.25 489 THR A N 1
ATOM 3994 C CA . THR A 1 489 ? -19.719 -0.542 6.011 1.00 98.25 489 THR A CA 1
ATOM 3995 C C . THR A 1 489 ? -19.228 -1.899 6.509 1.00 98.25 489 THR A C 1
ATOM 3997 O O . THR A 1 489 ? -20.023 -2.835 6.625 1.00 98.25 489 THR A O 1
ATOM 4000 N N . LEU A 1 490 ? -17.950 -2.013 6.866 1.00 98.75 490 LEU A N 1
ATOM 4001 C CA . LEU A 1 490 ? -17.343 -3.271 7.308 1.00 98.75 490 LEU A CA 1
ATOM 4002 C C . LEU A 1 490 ? -16.981 -3.193 8.790 1.00 98.75 490 LEU A C 1
ATOM 4004 O O . LEU A 1 490 ? -16.302 -2.261 9.227 1.00 98.75 490 LEU A O 1
ATOM 4008 N N . GLY A 1 491 ? -17.450 -4.160 9.576 1.00 98.25 491 GLY A N 1
ATOM 4009 C CA . GLY A 1 491 ? -17.316 -4.095 11.024 1.00 98.25 491 GLY A CA 1
ATOM 4010 C C . GLY A 1 491 ? -17.834 -5.317 11.766 1.00 98.25 491 GLY A C 1
ATOM 4011 O O . GLY A 1 491 ? -18.314 -6.285 11.178 1.00 98.25 491 GLY A O 1
ATOM 4012 N N . SER A 1 492 ? -17.782 -5.218 13.086 1.00 98.38 492 SER A N 1
ATOM 4013 C CA . SER A 1 492 ? -18.447 -6.102 14.044 1.00 98.38 492 SER A CA 1
ATOM 4014 C C . SER A 1 492 ? -19.563 -5.328 14.758 1.00 98.38 492 SER A C 1
ATOM 4016 O O . SER A 1 492 ? -19.829 -4.167 14.443 1.00 98.38 492 SER A O 1
ATOM 4018 N N . THR A 1 493 ? -20.243 -5.950 15.714 1.00 98.50 493 THR A N 1
ATOM 4019 C CA . THR A 1 493 ? -21.051 -5.236 16.710 1.00 98.50 493 THR A CA 1
ATOM 4020 C C . THR A 1 493 ? -20.312 -5.125 18.040 1.00 98.50 493 THR A C 1
ATOM 4022 O O . THR A 1 493 ? -19.366 -5.869 18.306 1.00 98.50 493 THR A O 1
ATOM 4025 N N . ASP A 1 494 ? -20.773 -4.234 18.909 1.00 98.12 494 ASP A N 1
ATOM 4026 C CA . ASP A 1 494 ? -20.306 -4.113 20.291 1.00 98.12 494 ASP A CA 1
ATOM 4027 C C . ASP A 1 494 ? -20.875 -5.200 21.233 1.00 98.12 494 ASP A C 1
ATOM 4029 O O . ASP A 1 494 ? -20.668 -5.140 22.444 1.00 98.12 494 ASP A O 1
ATOM 4033 N N . GLY A 1 495 ? -21.626 -6.180 20.710 1.00 97.00 495 GLY A N 1
ATOM 4034 C CA . GLY A 1 495 ? -22.351 -7.191 21.495 1.00 97.00 495 GLY A CA 1
ATOM 4035 C C . GLY A 1 495 ? -23.660 -6.684 22.122 1.00 97.00 495 GLY A C 1
ATOM 4036 O O . GLY A 1 495 ? -24.445 -7.470 22.658 1.00 97.00 495 GLY A O 1
ATOM 4037 N N . ALA A 1 496 ? -23.940 -5.383 22.018 1.00 96.81 496 ALA A N 1
ATOM 4038 C CA . ALA A 1 496 ? -25.153 -4.717 22.489 1.00 96.81 496 ALA A CA 1
ATOM 4039 C C . ALA A 1 496 ? -26.007 -4.130 21.352 1.00 96.81 496 ALA A C 1
ATOM 4041 O O . ALA A 1 496 ? -26.979 -3.420 21.613 1.00 96.81 496 ALA A O 1
ATOM 4042 N N . GLY A 1 497 ? -25.696 -4.495 20.105 1.00 94.44 497 GLY A N 1
ATOM 4043 C CA . GLY A 1 497 ? -26.476 -4.151 18.919 1.00 94.44 497 GLY A CA 1
ATOM 4044 C C . GLY A 1 497 ? -26.033 -2.871 18.212 1.00 94.44 497 GLY A C 1
ATOM 4045 O O . GLY A 1 497 ? -26.670 -2.503 17.226 1.00 94.44 497 GLY A O 1
ATOM 4046 N N . ASN A 1 498 ? -24.956 -2.215 18.659 1.00 97.88 498 ASN A N 1
ATOM 4047 C CA . ASN A 1 498 ? -24.361 -1.107 17.914 1.00 97.88 498 ASN A CA 1
ATOM 4048 C C . ASN A 1 498 ? -23.243 -1.615 17.010 1.00 97.88 498 ASN A C 1
ATOM 4050 O O . ASN A 1 498 ? -22.494 -2.522 17.368 1.00 97.88 498 ASN A O 1
ATOM 4054 N N . GLU A 1 499 ? -23.119 -1.009 15.836 1.00 98.38 499 GLU A N 1
ATOM 4055 C CA . GLU A 1 499 ? -22.004 -1.268 14.934 1.00 98.38 499 GLU A CA 1
ATOM 4056 C C . GLU A 1 499 ? -20.684 -0.756 15.529 1.00 98.38 499 GLU A C 1
ATOM 4058 O O . GLU A 1 499 ? -20.628 0.327 16.106 1.00 98.38 499 GLU A O 1
ATOM 4063 N N . VAL A 1 500 ? -19.615 -1.519 15.312 1.00 98.62 500 VAL A N 1
ATOM 4064 C CA . VAL A 1 500 ? -18.220 -1.131 15.521 1.00 98.62 500 VAL A CA 1
ATOM 4065 C C . VAL A 1 500 ? -17.490 -1.399 14.211 1.00 98.62 500 VAL A C 1
ATOM 4067 O O . VAL A 1 500 ? -17.238 -2.553 13.856 1.00 98.62 500 VAL A O 1
ATOM 4070 N N . ARG A 1 501 ? -17.188 -0.342 13.454 1.00 98.75 501 ARG A N 1
ATOM 4071 C CA . ARG A 1 501 ? -16.447 -0.479 12.191 1.00 98.75 501 ARG A CA 1
ATOM 4072 C C . ARG A 1 501 ? -15.029 -0.972 12.470 1.00 98.75 501 ARG A C 1
ATOM 4074 O O . ARG A 1 501 ? -14.471 -0.678 13.526 1.00 98.75 501 ARG A O 1
ATOM 4081 N N . PHE A 1 502 ? -14.453 -1.728 11.537 1.00 98.81 502 PHE A N 1
ATOM 4082 C CA . PHE A 1 502 ? -13.054 -2.143 11.657 1.00 98.81 502 PHE A CA 1
ATOM 4083 C C . PHE A 1 502 ? -12.136 -0.917 11.740 1.00 98.81 502 PHE A C 1
ATOM 4085 O O . PHE A 1 502 ? -12.405 0.113 11.128 1.00 98.81 502 PHE A O 1
ATOM 4092 N N . SER A 1 503 ? -11.040 -1.029 12.482 1.00 98.62 503 SER A N 1
ATOM 4093 C CA . SER A 1 503 ? -10.004 -0.003 12.566 1.00 98.62 503 SER A CA 1
ATOM 4094 C C . SER A 1 503 ? -8.651 -0.595 12.181 1.00 98.62 503 SER A C 1
ATOM 4096 O O . SER A 1 503 ? -8.441 -1.807 12.208 1.00 98.62 503 SER A O 1
ATOM 4098 N N . PHE A 1 504 ? -7.735 0.269 11.764 1.00 98.81 504 PHE A N 1
ATOM 4099 C CA . PHE A 1 504 ? -6.390 -0.098 11.342 1.00 98.81 504 PHE A CA 1
ATOM 4100 C C . PHE A 1 504 ? -5.421 1.038 11.661 1.00 98.81 504 PHE A C 1
ATOM 4102 O O . PHE A 1 504 ? -5.838 2.167 11.920 1.00 98.81 504 PHE A O 1
ATOM 4109 N N . THR A 1 505 ? -4.127 0.745 11.657 1.00 98.81 505 THR A N 1
ATOM 4110 C CA . THR A 1 505 ? -3.067 1.748 11.775 1.00 98.81 505 THR A CA 1
ATOM 4111 C C . THR A 1 505 ? -2.550 2.095 10.382 1.00 98.81 505 THR A C 1
ATOM 4113 O O . THR A 1 505 ? -2.257 1.190 9.608 1.00 98.81 505 THR A O 1
ATOM 4116 N N . THR A 1 506 ? -2.368 3.377 10.062 1.00 98.69 506 THR A N 1
ATOM 4117 C CA . THR A 1 506 ? -1.534 3.797 8.922 1.00 98.69 506 THR A CA 1
ATOM 4118 C C . THR A 1 506 ? -0.233 4.401 9.428 1.00 98.69 506 THR A C 1
ATOM 4120 O O . THR A 1 506 ? -0.223 5.147 10.410 1.00 98.69 506 THR A O 1
ATOM 4123 N N . THR A 1 507 ? 0.879 4.109 8.767 1.00 98.50 507 THR A N 1
ATOM 4124 C CA . THR A 1 507 ? 2.118 4.837 9.030 1.00 98.50 507 THR A CA 1
ATOM 4125 C C . THR A 1 507 ? 2.064 6.232 8.418 1.00 98.50 507 THR A C 1
ATOM 4127 O O . THR A 1 507 ? 1.317 6.464 7.464 1.00 98.50 507 THR A O 1
ATOM 4130 N N . LEU A 1 508 ? 2.831 7.167 8.981 1.00 98.38 508 LEU A N 1
ATOM 4131 C CA . LEU A 1 508 ? 2.946 8.542 8.501 1.00 98.38 508 LEU A CA 1
ATOM 4132 C C . LEU A 1 508 ? 4.382 8.860 8.071 1.00 98.38 508 LEU A C 1
ATOM 4134 O O . LEU A 1 508 ? 5.339 8.299 8.601 1.00 98.38 508 LEU A O 1
ATOM 4138 N N . SER A 1 509 ? 4.515 9.824 7.159 1.00 97.31 509 SER A N 1
ATOM 4139 C CA . SER A 1 509 ? 5.795 10.354 6.667 1.00 97.31 509 SER A CA 1
ATOM 4140 C C . SER A 1 509 ? 5.887 11.864 6.938 1.00 97.31 509 SER A C 1
ATOM 4142 O O . SER A 1 509 ? 6.003 12.652 5.999 1.00 97.31 509 SER A O 1
ATOM 4144 N N . PRO A 1 510 ? 5.798 12.295 8.212 1.00 96.88 510 PRO A N 1
ATOM 4145 C CA . PRO A 1 510 ? 5.562 13.696 8.573 1.00 96.88 510 PRO A CA 1
ATOM 4146 C C . PRO A 1 510 ? 6.671 14.653 8.121 1.00 96.88 510 PRO A C 1
ATOM 4148 O O . PRO A 1 510 ? 6.408 15.827 7.893 1.00 96.88 510 PRO A O 1
ATOM 4151 N N . GLU A 1 511 ? 7.900 14.163 7.959 1.00 96.00 511 GLU A N 1
ATOM 4152 C CA . GLU A 1 511 ? 9.047 14.964 7.514 1.00 96.00 511 GLU A CA 1
ATOM 4153 C C . GLU A 1 511 ? 9.067 15.245 6.001 1.00 96.00 511 GLU A C 1
ATOM 4155 O O . GLU A 1 511 ? 9.937 15.975 5.523 1.00 96.00 511 GLU A O 1
ATOM 4160 N N . TRP A 1 512 ? 8.147 14.666 5.221 1.00 93.81 512 TRP A N 1
ATOM 4161 C CA . TRP A 1 512 ? 8.099 14.860 3.776 1.00 93.81 512 TRP A CA 1
ATOM 4162 C C . TRP A 1 512 ? 7.041 15.886 3.363 1.00 93.81 512 TRP A C 1
ATOM 4164 O O . TRP A 1 512 ? 5.851 15.735 3.637 1.00 93.81 512 TRP A O 1
ATOM 4174 N N . GLU A 1 513 ? 7.461 16.869 2.560 1.00 92.81 513 GLU A N 1
ATOM 4175 C CA . GLU A 1 513 ? 6.612 17.974 2.080 1.00 92.81 513 GLU A CA 1
ATOM 4176 C C . GLU A 1 513 ? 5.374 17.523 1.287 1.00 92.81 513 GLU A C 1
ATOM 4178 O O . GLU A 1 513 ? 4.403 18.268 1.166 1.00 92.81 513 GLU A O 1
ATOM 4183 N N . TRP A 1 514 ? 5.365 16.306 0.731 1.00 90.56 514 TRP A N 1
ATOM 4184 C CA . TRP A 1 514 ? 4.216 15.828 -0.040 1.00 90.56 514 TRP A CA 1
ATOM 4185 C C . TRP A 1 514 ? 2.973 15.567 0.822 1.00 90.56 514 TRP A C 1
ATOM 4187 O O . TRP A 1 514 ? 1.879 15.518 0.262 1.00 90.56 514 TRP A O 1
ATOM 4197 N N . MET A 1 515 ? 3.094 15.466 2.152 1.00 95.75 515 MET A N 1
ATOM 4198 C CA . MET A 1 515 ? 1.920 15.420 3.036 1.00 95.75 515 MET A CA 1
ATOM 4199 C C . MET A 1 515 ? 1.140 16.751 3.046 1.00 95.75 515 MET A C 1
ATOM 4201 O O . MET A 1 515 ? -0.055 16.760 3.345 1.00 95.75 515 MET A O 1
ATOM 4205 N N . ASP A 1 516 ? 1.778 17.859 2.650 1.00 94.06 516 ASP A N 1
ATOM 4206 C CA . ASP A 1 516 ? 1.165 19.183 2.455 1.00 94.06 516 ASP A CA 1
ATOM 4207 C C . ASP A 1 516 ? 0.704 19.428 0.999 1.00 94.06 516 ASP A C 1
ATOM 4209 O O . ASP A 1 516 ? 0.351 20.550 0.619 1.00 94.06 516 ASP A O 1
ATOM 4213 N N . ALA A 1 517 ? 0.714 18.395 0.147 1.00 90.44 517 ALA A N 1
ATOM 4214 C CA . ALA A 1 517 ? 0.340 18.533 -1.256 1.00 90.44 517 ALA A CA 1
ATOM 4215 C C . ALA A 1 517 ? -1.127 18.960 -1.440 1.00 90.44 517 ALA A C 1
ATOM 4217 O O . ALA A 1 517 ? -2.040 18.515 -0.744 1.00 90.44 517 ALA A O 1
ATOM 4218 N N . LYS A 1 518 ? -1.362 19.796 -2.457 1.00 92.38 518 LYS A N 1
ATOM 4219 C CA . LYS A 1 518 ? -2.708 20.213 -2.869 1.00 92.38 518 LYS A CA 1
ATOM 4220 C C . LYS A 1 518 ? -3.434 19.084 -3.601 1.00 92.38 518 LYS A C 1
ATOM 4222 O O . LYS A 1 518 ? -2.847 18.420 -4.455 1.00 92.38 518 LYS A O 1
ATOM 4227 N N . THR A 1 519 ? -4.728 18.939 -3.334 1.00 91.94 519 THR A N 1
ATOM 4228 C CA . THR A 1 519 ? -5.637 18.103 -4.125 1.00 91.94 519 THR A CA 1
ATOM 4229 C C . THR A 1 519 ? -6.130 18.891 -5.336 1.00 91.94 519 THR A C 1
ATOM 4231 O O . THR A 1 519 ? -6.509 20.058 -5.220 1.00 91.94 519 THR A O 1
ATOM 4234 N N . GLN A 1 520 ? -6.110 18.255 -6.504 1.00 90.50 520 GLN A N 1
ATOM 4235 C CA . GLN A 1 520 ? -6.548 18.850 -7.765 1.00 90.50 520 GLN A CA 1
ATOM 4236 C C . GLN A 1 520 ? -8.004 18.469 -8.030 1.00 90.50 520 GLN A C 1
ATOM 4238 O O . GLN A 1 520 ? -8.277 17.338 -8.412 1.00 90.50 520 GLN A O 1
ATOM 4243 N N . ILE A 1 521 ? -8.923 19.415 -7.866 1.00 90.88 521 ILE A N 1
ATOM 4244 C CA . ILE A 1 521 ? -10.350 19.227 -8.129 1.00 90.88 521 ILE A CA 1
ATOM 4245 C C . ILE A 1 521 ? -10.672 19.706 -9.536 1.00 90.88 521 ILE A C 1
ATOM 4247 O O . ILE A 1 521 ? -10.409 20.853 -9.905 1.00 90.88 521 ILE A O 1
ATOM 4251 N N . TYR A 1 522 ? -11.270 18.823 -10.326 1.00 87.75 522 TYR A N 1
ATOM 4252 C CA . TYR A 1 522 ? -11.710 19.094 -11.683 1.00 87.75 522 TYR A CA 1
ATOM 4253 C C . TYR A 1 522 ? -13.093 18.478 -11.953 1.00 87.75 522 TYR A C 1
ATOM 4255 O O . TYR A 1 522 ? -13.286 17.684 -12.878 1.00 87.75 522 TYR A O 1
ATOM 4263 N N . LYS A 1 523 ? -14.077 18.877 -11.140 1.00 85.19 523 LYS A N 1
ATOM 4264 C CA . LYS A 1 523 ? -15.451 18.362 -11.195 1.00 85.19 523 LYS A CA 1
ATOM 4265 C C . LYS A 1 523 ? -16.045 18.454 -12.601 1.00 85.19 523 LYS A C 1
ATOM 4267 O O . LYS A 1 523 ? -16.070 19.526 -13.195 1.00 85.19 523 LYS A O 1
ATOM 4272 N N . GLY A 1 524 ? -16.570 17.339 -13.111 1.00 76.19 524 GLY A N 1
ATOM 4273 C CA . GLY A 1 524 ? -17.226 17.262 -14.422 1.00 76.19 524 GLY A CA 1
ATOM 4274 C C . GLY A 1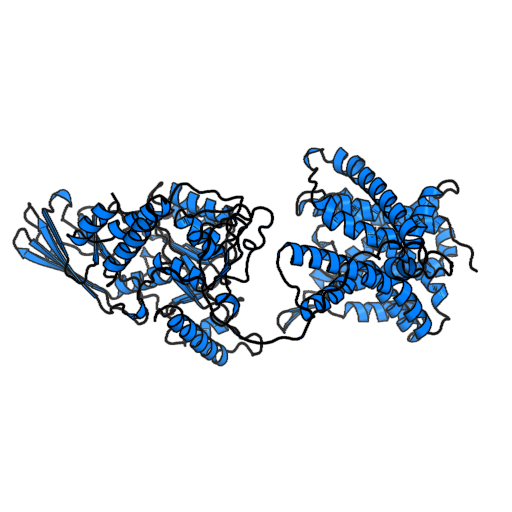 524 ? -16.280 17.081 -15.616 1.00 76.19 524 GLY A C 1
ATOM 4275 O O . GLY A 1 524 ? -16.761 16.948 -16.740 1.00 76.19 524 GLY A O 1
ATOM 4276 N N . GLN A 1 525 ? -14.958 17.035 -15.406 1.00 76.62 525 GLN A N 1
ATOM 4277 C CA . GLN A 1 525 ? -14.001 16.667 -16.452 1.00 76.62 525 GLN A CA 1
ATOM 4278 C C . GLN A 1 525 ? -13.911 15.142 -16.603 1.00 76.62 525 GLN A C 1
ATOM 4280 O O . GLN A 1 525 ? -13.518 14.439 -15.668 1.00 76.62 525 GLN A O 1
ATOM 4285 N N . THR A 1 526 ? -14.212 14.644 -17.806 1.00 73.81 526 THR A N 1
ATOM 4286 C CA . THR A 1 526 ? -14.241 13.209 -18.147 1.00 73.81 526 THR A CA 1
ATOM 4287 C C . THR A 1 526 ? -13.242 12.807 -19.239 1.00 73.81 526 THR A C 1
ATOM 4289 O O . THR A 1 526 ? -13.244 11.661 -19.678 1.00 73.81 526 THR A O 1
ATOM 4292 N N . GLN A 1 527 ? -12.416 13.732 -19.736 1.00 58.94 527 GLN A N 1
ATOM 4293 C CA . GLN A 1 527 ? -11.417 13.438 -20.779 1.00 58.94 527 GLN A CA 1
ATOM 4294 C C . GLN A 1 527 ? -10.052 13.024 -20.208 1.00 58.94 527 GLN A C 1
ATOM 4296 O O . GLN A 1 527 ? -9.257 12.385 -20.901 1.00 58.94 527 GLN A O 1
ATOM 4301 N N . GLU A 1 528 ? -9.791 13.374 -18.947 1.00 65.69 528 GLU A N 1
ATOM 4302 C CA . GLU A 1 528 ? -8.513 13.214 -18.253 1.00 65.69 528 GLU A CA 1
ATOM 4303 C C . GLU A 1 528 ? -8.759 12.837 -16.787 1.00 65.69 528 GLU A C 1
ATOM 4305 O O . GLU A 1 528 ? -9.568 13.473 -16.110 1.00 65.69 528 GLU A O 1
ATOM 4310 N N . TYR A 1 529 ? -8.040 11.827 -16.285 1.00 76.31 529 TYR A N 1
ATOM 4311 C CA . TYR A 1 529 ? -8.218 11.270 -14.933 1.00 76.31 529 TYR A CA 1
ATOM 4312 C C . TYR A 1 529 ? -6.922 11.249 -14.097 1.00 76.31 529 TYR A C 1
ATOM 4314 O O . TYR A 1 529 ? -6.882 10.628 -13.040 1.00 76.31 529 TYR A O 1
ATOM 4322 N N . TYR A 1 530 ? -5.863 11.955 -14.520 1.00 75.50 530 TYR A N 1
ATOM 4323 C CA . TYR A 1 530 ? -4.555 11.991 -13.835 1.00 75.50 530 TYR A CA 1
ATOM 4324 C C . TYR A 1 530 ? -4.623 12.512 -12.386 1.00 75.50 530 TYR A C 1
ATOM 4326 O O . TYR A 1 530 ? -3.786 12.164 -11.544 1.00 75.50 530 TYR A O 1
ATOM 4334 N N . ARG A 1 531 ? -5.632 13.340 -12.061 1.00 86.06 531 ARG A N 1
ATOM 4335 C CA . ARG A 1 531 ? -5.893 13.794 -10.683 1.00 86.06 531 ARG A CA 1
ATOM 4336 C C . ARG A 1 531 ? -6.135 12.617 -9.733 1.00 86.06 531 ARG A C 1
ATOM 4338 O O . ARG A 1 531 ? -5.710 12.688 -8.585 1.00 86.06 531 ARG A O 1
ATOM 4345 N N . PHE A 1 532 ? -6.640 11.504 -10.270 1.00 85.00 532 PHE A N 1
ATOM 4346 C CA . PHE A 1 532 ? -6.876 10.252 -9.561 1.00 85.00 532 PHE A CA 1
ATOM 4347 C C . PHE A 1 532 ? -5.743 9.215 -9.678 1.00 85.00 532 PHE A C 1
ATOM 4349 O O . PHE A 1 532 ? -5.904 8.064 -9.278 1.00 85.00 532 PHE A O 1
ATOM 4356 N N . PHE A 1 533 ? -4.583 9.557 -10.247 1.00 82.19 533 PHE A N 1
ATOM 4357 C CA . PHE A 1 533 ? -3.422 8.658 -10.195 1.00 82.19 533 PHE A CA 1
ATOM 4358 C C . PHE A 1 533 ? -2.789 8.698 -8.805 1.00 82.19 533 PHE A C 1
ATOM 4360 O O . PHE A 1 533 ? -2.792 9.751 -8.159 1.00 82.19 533 PHE A O 1
ATOM 4367 N N . MET A 1 534 ? -2.194 7.574 -8.390 1.00 83.50 534 MET A N 1
ATOM 4368 C CA . MET A 1 534 ? -1.542 7.452 -7.087 1.00 83.50 534 MET A CA 1
ATOM 4369 C C . MET A 1 534 ? -0.506 8.562 -6.886 1.00 83.50 534 MET A C 1
ATOM 4371 O O . MET A 1 534 ? 0.403 8.740 -7.702 1.00 83.50 534 MET A O 1
ATOM 4375 N N . LYS A 1 535 ? -0.652 9.312 -5.797 1.00 84.88 535 LYS A N 1
ATOM 4376 C CA . LYS A 1 535 ? 0.312 10.308 -5.329 1.00 84.88 535 LYS A CA 1
ATOM 4377 C C . LYS A 1 535 ? 1.368 9.638 -4.445 1.00 84.88 535 LYS A C 1
ATOM 4379 O O . LYS A 1 535 ? 1.305 8.439 -4.178 1.00 84.88 535 LYS A O 1
ATOM 4384 N N . SER A 1 536 ? 2.346 10.419 -3.989 1.00 84.44 536 SER A N 1
ATOM 4385 C CA . SER A 1 536 ? 3.436 9.928 -3.133 1.00 84.44 536 SER A CA 1
ATOM 4386 C C . SER A 1 536 ? 2.942 9.264 -1.841 1.00 84.44 536 SER A C 1
ATOM 4388 O O . SER A 1 536 ? 3.572 8.316 -1.386 1.00 84.44 536 SER A O 1
ATOM 4390 N N . GLY A 1 537 ? 1.800 9.706 -1.304 1.00 92.81 537 GLY A N 1
ATOM 4391 C CA . GLY A 1 537 ? 1.154 9.122 -0.133 1.00 92.81 537 GLY A CA 1
ATOM 4392 C C . GLY A 1 537 ? -0.063 9.934 0.326 1.00 92.81 537 GLY A C 1
ATOM 4393 O O . GLY A 1 537 ? -0.655 10.659 -0.476 1.00 92.81 537 GLY A O 1
ATOM 4394 N N . LEU A 1 538 ? -0.443 9.789 1.596 1.00 97.12 538 LEU A N 1
ATOM 4395 C CA . LEU A 1 538 ? -1.535 10.531 2.241 1.00 97.12 538 LEU A CA 1
ATOM 4396 C C . LEU A 1 538 ? -1.229 12.026 2.436 1.00 97.12 538 LEU A C 1
ATOM 4398 O O . LEU A 1 538 ? -0.147 12.407 2.869 1.00 97.12 538 LEU A O 1
ATOM 4402 N N . THR A 1 539 ? -2.221 12.886 2.225 1.00 97.50 539 THR A N 1
ATOM 4403 C CA . THR A 1 539 ? -2.140 14.278 2.700 1.00 97.50 539 THR A CA 1
ATOM 4404 C C . THR A 1 539 ? -2.616 14.402 4.143 1.00 97.50 539 THR A C 1
ATOM 4406 O O . THR A 1 539 ? -3.348 13.546 4.640 1.00 97.50 539 THR A O 1
ATOM 4409 N N . TRP A 1 540 ? -2.263 15.496 4.825 1.00 98.06 540 TRP A N 1
ATOM 4410 C CA . TRP A 1 540 ? -2.768 15.767 6.176 1.00 98.06 540 TRP A CA 1
ATOM 4411 C C . TRP A 1 540 ? -4.299 15.813 6.255 1.00 98.06 540 TRP A C 1
ATOM 4413 O O . TRP A 1 540 ? -4.856 15.371 7.257 1.00 98.06 540 TRP A O 1
ATOM 4423 N N . GLY A 1 541 ? -4.981 16.277 5.201 1.00 98.00 541 GLY A N 1
ATOM 4424 C CA . GLY A 1 541 ? -6.443 16.233 5.117 1.00 98.00 541 GLY A CA 1
ATOM 4425 C C . GLY A 1 541 ? -6.986 14.801 5.140 1.00 98.00 541 GLY A C 1
ATOM 4426 O O . GLY A 1 541 ? -7.894 14.504 5.916 1.00 98.00 541 GLY A O 1
ATOM 4427 N N . ASP A 1 542 ? -6.379 13.895 4.363 1.00 98.44 542 ASP A N 1
ATOM 4428 C CA . ASP A 1 542 ? -6.738 12.467 4.355 1.00 98.44 542 ASP A CA 1
ATOM 4429 C C . ASP A 1 542 ? -6.569 11.856 5.757 1.00 98.44 542 ASP A C 1
ATOM 4431 O O . ASP A 1 542 ? -7.473 11.194 6.267 1.00 98.44 542 ASP A O 1
ATOM 4435 N N . VAL A 1 543 ? -5.437 12.140 6.414 1.00 98.62 543 VAL A N 1
ATOM 4436 C CA . VAL A 1 543 ? -5.134 11.654 7.769 1.00 98.62 543 VAL A CA 1
ATOM 4437 C C . VAL A 1 543 ? -6.146 12.186 8.784 1.00 98.62 543 VAL A C 1
ATOM 4439 O O . VAL A 1 543 ? -6.708 11.402 9.545 1.00 98.62 543 VAL A O 1
ATOM 4442 N N . LYS A 1 544 ? -6.428 13.494 8.794 1.00 98.62 544 LYS A N 1
ATOM 4443 C CA . LYS A 1 544 ? -7.394 14.090 9.730 1.00 98.62 544 LYS A CA 1
ATOM 4444 C C . LYS A 1 544 ? -8.784 13.478 9.584 1.00 98.62 544 LYS A C 1
ATOM 4446 O O . LYS A 1 544 ? -9.404 13.122 10.586 1.00 98.62 544 LYS A O 1
ATOM 4451 N N . GLU A 1 545 ? -9.251 13.281 8.353 1.00 98.69 545 GLU A N 1
ATOM 4452 C CA . GLU A 1 545 ? -10.528 12.605 8.138 1.00 98.69 545 GLU A CA 1
ATOM 4453 C C . GLU A 1 545 ? -10.481 11.159 8.638 1.00 98.69 545 GLU A C 1
ATOM 4455 O O . GLU A 1 545 ? -11.376 10.753 9.367 1.00 98.69 545 GLU A O 1
ATOM 4460 N N . MET A 1 546 ? -9.430 10.388 8.346 1.00 98.75 546 MET A N 1
ATOM 4461 C CA . MET A 1 546 ? -9.293 9.010 8.841 1.00 98.75 546 MET A CA 1
ATOM 4462 C C . MET A 1 546 ? -9.324 8.920 10.374 1.00 98.75 546 MET A C 1
ATOM 4464 O O . MET A 1 546 ? -9.928 8.002 10.942 1.00 98.75 546 MET A O 1
ATOM 4468 N N . LEU A 1 547 ? -8.706 9.881 11.059 1.00 98.62 547 LEU A N 1
ATOM 4469 C CA . LEU A 1 547 ? -8.655 9.944 12.518 1.00 98.62 547 LEU A CA 1
ATOM 4470 C C . LEU A 1 547 ? -10.010 10.280 13.154 1.00 98.62 547 LEU A C 1
ATOM 4472 O O . LEU A 1 547 ? -10.291 9.775 14.241 1.00 98.62 547 LEU A O 1
ATOM 4476 N N . ASN A 1 548 ? -10.886 11.029 12.471 1.00 98.56 548 ASN A N 1
ATOM 4477 C CA . ASN A 1 548 ? -12.269 11.237 12.922 1.00 98.56 548 ASN A CA 1
ATOM 4478 C C . ASN A 1 548 ? -13.055 9.913 13.038 1.00 98.56 548 ASN A C 1
ATOM 4480 O O . ASN A 1 548 ? -14.024 9.847 13.793 1.00 98.56 548 ASN A O 1
ATOM 4484 N N . TYR A 1 549 ? -12.622 8.850 12.348 1.00 98.62 549 TYR A N 1
ATOM 4485 C CA . TYR A 1 549 ? -13.207 7.501 12.418 1.00 98.62 549 TYR A CA 1
ATOM 4486 C C . TYR A 1 549 ? -12.421 6.547 13.323 1.00 98.62 549 TYR A C 1
ATOM 4488 O O . TYR A 1 549 ? -12.734 5.361 13.377 1.00 98.62 549 TYR A O 1
ATOM 4496 N N . GLY A 1 550 ? -11.418 7.045 14.053 1.00 97.25 550 GLY A N 1
ATOM 4497 C CA . GLY A 1 550 ? -10.631 6.234 14.982 1.00 97.25 550 GLY A CA 1
ATOM 4498 C C . GLY A 1 550 ? -9.571 5.364 14.309 1.00 97.25 550 GLY A C 1
ATOM 4499 O O . GLY A 1 550 ? -9.216 4.322 14.853 1.00 97.25 550 GLY A O 1
ATOM 4500 N N . THR A 1 551 ? -9.072 5.761 13.132 1.00 98.50 551 THR A N 1
ATOM 4501 C CA . THR A 1 551 ? -7.869 5.145 12.544 1.00 98.50 551 THR A CA 1
ATOM 4502 C C . THR A 1 551 ? -6.659 5.418 13.453 1.00 98.50 551 THR A C 1
ATOM 4504 O O . THR A 1 551 ? -6.545 6.500 14.033 1.00 98.50 551 THR A O 1
ATOM 4507 N N . GLY A 1 552 ? -5.764 4.443 13.609 1.00 98.56 552 GLY A N 1
ATOM 4508 C CA . GLY A 1 552 ? -4.503 4.595 14.342 1.00 98.56 552 GLY A CA 1
ATOM 4509 C C . GLY A 1 552 ? -3.396 5.187 13.471 1.00 98.56 552 GLY A C 1
ATOM 4510 O O . GLY A 1 552 ? -3.446 5.089 12.241 1.00 98.56 552 GLY A O 1
ATOM 4511 N N . ILE A 1 553 ? -2.373 5.766 14.099 1.00 98.75 553 ILE A N 1
ATOM 4512 C CA . ILE A 1 553 ? -1.198 6.300 13.393 1.00 98.75 553 ILE A CA 1
ATOM 4513 C C . ILE A 1 553 ? 0.098 5.755 13.977 1.00 98.75 553 ILE A C 1
ATOM 4515 O O . ILE A 1 553 ? 0.173 5.417 15.155 1.00 98.75 553 ILE A O 1
ATOM 4519 N N . SER A 1 554 ? 1.131 5.665 13.143 1.00 98.56 554 SER A N 1
ATOM 4520 C CA . SER A 1 554 ? 2.446 5.197 13.570 1.00 98.56 554 SER A CA 1
ATOM 4521 C C . SER A 1 554 ? 3.581 5.917 12.846 1.00 98.56 554 SER A C 1
ATOM 4523 O O . SER A 1 554 ? 3.460 6.264 11.671 1.00 98.56 554 SER A O 1
ATOM 4525 N N . ILE A 1 555 ? 4.702 6.117 13.541 1.00 96.69 555 ILE A N 1
ATOM 4526 C CA . ILE A 1 555 ? 5.984 6.424 12.901 1.00 96.69 555 ILE A CA 1
ATOM 4527 C C . ILE A 1 555 ? 6.462 5.183 12.140 1.00 96.69 555 ILE A C 1
ATOM 4529 O O . ILE A 1 555 ? 6.267 4.052 12.589 1.00 96.69 555 ILE A O 1
ATOM 4533 N N . HIS A 1 556 ? 7.110 5.402 11.002 1.00 95.19 556 HIS A N 1
ATOM 4534 C CA . HIS A 1 556 ? 7.750 4.355 10.215 1.00 95.19 556 HIS A CA 1
ATOM 4535 C C . HIS A 1 556 ? 9.131 4.836 9.777 1.00 95.19 556 HIS A C 1
ATOM 4537 O O . HIS A 1 556 ? 9.996 5.006 10.636 1.00 95.19 556 HIS A O 1
ATOM 4543 N N . ASP A 1 557 ? 9.334 5.108 8.489 1.00 91.69 557 ASP A N 1
ATOM 4544 C CA . ASP A 1 557 ? 10.536 5.777 7.999 1.00 91.69 557 ASP A CA 1
ATOM 4545 C C . ASP A 1 557 ? 10.604 7.236 8.470 1.00 91.69 557 ASP A C 1
ATOM 4547 O O . ASP A 1 557 ? 9.602 7.955 8.505 1.00 91.69 557 ASP A O 1
ATOM 4551 N N . VAL A 1 558 ? 11.822 7.669 8.785 1.00 92.69 558 VAL A N 1
ATOM 4552 C CA . VAL A 1 558 ? 12.183 9.071 9.024 1.00 92.69 558 VAL A CA 1
ATOM 4553 C C . VAL A 1 558 ? 13.097 9.571 7.910 1.00 92.69 558 VAL A C 1
ATOM 4555 O O . VAL A 1 558 ? 13.756 8.770 7.242 1.00 92.69 558 VAL A O 1
ATOM 4558 N N . ASN A 1 559 ? 13.140 10.881 7.678 1.00 91.94 559 ASN A N 1
ATOM 4559 C CA . ASN A 1 559 ? 13.862 11.477 6.549 1.00 91.94 559 ASN A CA 1
ATOM 4560 C C . ASN A 1 559 ? 15.376 11.582 6.820 1.00 91.94 559 ASN A C 1
ATOM 4562 O O . ASN A 1 559 ? 15.946 12.669 6.906 1.00 91.94 559 ASN A O 1
ATOM 4566 N N . ILE A 1 560 ? 16.023 10.422 6.958 1.00 87.81 560 ILE A N 1
ATOM 4567 C CA . ILE A 1 560 ? 17.426 10.255 7.369 1.00 87.81 560 ILE A CA 1
ATOM 4568 C C . ILE A 1 560 ? 18.358 9.885 6.195 1.00 87.81 560 ILE A C 1
ATOM 4570 O O . ILE A 1 560 ? 19.505 9.502 6.397 1.00 87.81 560 ILE A O 1
ATOM 4574 N N . ASP A 1 561 ? 17.907 10.024 4.942 1.00 77.19 561 ASP A N 1
ATOM 4575 C CA . ASP A 1 561 ? 18.623 9.556 3.735 1.00 77.19 561 ASP A CA 1
ATOM 4576 C C . ASP A 1 561 ? 20.043 10.135 3.552 1.00 77.19 561 ASP A C 1
ATOM 4578 O O . ASP A 1 561 ? 20.869 9.559 2.840 1.00 77.19 561 ASP A O 1
ATOM 4582 N N . ASN A 1 562 ? 20.339 11.278 4.177 1.00 79.44 562 ASN A N 1
ATOM 4583 C CA . ASN A 1 562 ? 21.641 11.948 4.102 1.00 79.44 562 ASN A CA 1
ATOM 4584 C C . ASN A 1 562 ? 22.525 11.723 5.343 1.00 79.44 562 ASN A C 1
ATOM 4586 O O . ASN A 1 562 ? 23.605 12.312 5.429 1.00 79.44 562 ASN A O 1
ATOM 4590 N N . GLU A 1 563 ? 22.093 10.888 6.290 1.00 84.94 563 GLU A N 1
ATOM 4591 C CA . GLU A 1 563 ? 22.793 10.614 7.545 1.00 84.94 563 GLU A CA 1
ATOM 4592 C C . GLU A 1 563 ? 22.969 9.106 7.780 1.00 84.94 563 GLU A C 1
ATOM 4594 O O . GLU A 1 563 ? 22.317 8.260 7.170 1.00 84.94 563 GLU A O 1
ATOM 4599 N N . GLU A 1 564 ? 23.894 8.743 8.670 1.00 87.06 564 GLU A N 1
ATOM 4600 C CA . GLU A 1 564 ? 24.022 7.354 9.106 1.00 87.06 564 GLU A CA 1
ATOM 4601 C C . GLU A 1 564 ? 22.874 6.994 10.057 1.00 87.06 564 GLU A C 1
ATOM 4603 O O . GLU A 1 564 ? 22.571 7.735 11.001 1.00 87.06 564 GLU A O 1
ATOM 4608 N N . ILE A 1 565 ? 22.264 5.829 9.826 1.00 90.56 565 ILE A N 1
ATOM 4609 C CA . ILE A 1 565 ? 21.175 5.307 10.651 1.00 90.56 565 ILE A CA 1
ATOM 4610 C C . ILE A 1 565 ? 21.758 4.790 11.969 1.00 90.56 565 ILE A C 1
ATOM 4612 O O . ILE A 1 565 ? 22.173 3.639 12.085 1.00 90.56 565 ILE A O 1
ATOM 4616 N N . THR A 1 566 ? 21.802 5.677 12.958 1.00 93.88 566 THR A N 1
ATOM 4617 C CA . THR A 1 566 ? 22.233 5.406 14.333 1.00 93.88 566 THR A CA 1
ATOM 4618 C C . THR A 1 566 ? 21.093 5.707 15.299 1.00 93.88 566 THR A C 1
ATOM 4620 O O . THR A 1 566 ? 20.214 6.511 14.988 1.00 93.88 566 THR A O 1
ATOM 4623 N N . VAL A 1 567 ? 21.113 5.097 16.488 1.00 95.38 567 VAL A N 1
ATOM 4624 C CA . VAL A 1 567 ? 20.092 5.336 17.525 1.00 95.38 567 VAL A CA 1
ATOM 4625 C C . VAL A 1 567 ? 19.961 6.829 17.848 1.00 95.38 567 VAL A C 1
ATOM 4627 O O . VAL A 1 567 ? 18.849 7.342 17.878 1.00 95.38 567 VAL A O 1
ATOM 4630 N N . ASP A 1 568 ? 21.077 7.548 18.001 1.00 95.69 568 ASP A N 1
ATOM 4631 C CA . ASP A 1 568 ? 21.068 8.977 18.341 1.00 95.69 568 ASP A CA 1
ATOM 4632 C C . ASP A 1 568 ? 20.443 9.852 17.247 1.00 95.69 568 ASP A C 1
ATOM 4634 O O . ASP A 1 568 ? 19.735 10.811 17.553 1.00 95.69 568 ASP A O 1
ATOM 4638 N N . ASN A 1 569 ? 20.693 9.548 15.970 1.00 95.94 569 ASN A N 1
ATOM 4639 C CA . ASN A 1 569 ? 20.082 10.301 14.874 1.00 95.94 569 ASN A CA 1
ATOM 4640 C C . ASN A 1 569 ? 18.598 9.957 14.726 1.00 95.94 569 ASN A C 1
ATOM 4642 O O . ASN A 1 569 ? 17.780 10.859 14.572 1.00 95.94 569 ASN A O 1
ATOM 4646 N N . LEU A 1 570 ? 18.235 8.678 14.857 1.00 96.56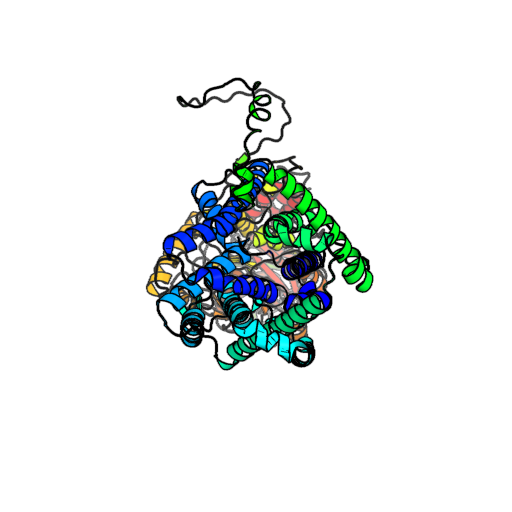 570 LEU A N 1
ATOM 4647 C CA . LEU A 1 570 ? 16.837 8.250 14.842 1.00 96.56 570 LEU A CA 1
ATOM 4648 C C . LEU A 1 570 ? 16.022 8.913 15.957 1.00 96.56 570 LEU A C 1
ATOM 4650 O O . LEU A 1 570 ? 14.915 9.362 15.691 1.00 96.56 570 LEU A O 1
ATOM 4654 N N . LEU A 1 571 ? 16.574 9.047 17.169 1.00 97.25 571 LEU A N 1
ATOM 4655 C CA . LEU A 1 571 ? 15.914 9.761 18.268 1.00 97.25 571 LEU A CA 1
ATOM 4656 C C . LEU A 1 571 ? 15.604 11.222 17.904 1.00 97.25 571 LEU A C 1
ATOM 4658 O O . LEU A 1 571 ? 14.477 11.663 18.104 1.00 97.25 571 LEU A O 1
ATOM 4662 N N . LYS A 1 572 ? 16.554 11.947 17.296 1.00 96.56 572 LYS A N 1
ATOM 4663 C CA . LYS A 1 572 ? 16.319 13.331 16.836 1.00 96.56 572 LYS A CA 1
ATOM 4664 C C . LYS A 1 572 ? 15.224 13.398 15.775 1.00 96.56 572 LYS A C 1
ATOM 4666 O O . LYS A 1 572 ? 14.382 14.289 15.813 1.00 96.56 572 LYS A O 1
ATOM 4671 N N . HIS A 1 573 ? 15.240 12.471 14.822 1.00 97.06 573 HIS A N 1
ATOM 4672 C CA . HIS A 1 573 ? 14.215 12.423 13.787 1.00 97.06 573 HIS A CA 1
ATOM 4673 C C . HIS A 1 573 ? 12.841 12.030 14.345 1.00 97.06 573 HIS A C 1
ATOM 4675 O O . HIS A 1 573 ? 11.834 12.562 13.886 1.00 97.06 573 HIS A O 1
ATOM 4681 N N . TYR A 1 574 ? 12.772 11.172 15.368 1.00 97.69 574 TYR A N 1
ATOM 4682 C CA . TYR A 1 574 ? 11.523 10.911 16.084 1.00 97.69 574 TYR A CA 1
ATOM 4683 C C . TYR A 1 574 ? 10.983 12.174 16.745 1.00 97.69 574 TYR A C 1
ATOM 4685 O O . TYR A 1 574 ? 9.806 12.465 16.556 1.00 97.69 574 TYR A O 1
ATOM 4693 N N . ASP A 1 575 ? 11.819 12.970 17.415 1.00 97.81 575 ASP A N 1
ATOM 4694 C CA . ASP A 1 575 ? 11.388 14.257 17.972 1.00 97.81 575 ASP A CA 1
ATOM 4695 C C . ASP A 1 575 ? 10.825 15.185 16.880 1.00 97.81 575 ASP A C 1
ATOM 4697 O O . ASP A 1 575 ? 9.761 15.781 17.055 1.00 97.81 575 ASP A O 1
ATOM 4701 N N . ILE A 1 576 ? 11.494 15.291 15.725 1.00 98.00 576 ILE A N 1
ATOM 4702 C CA . ILE A 1 576 ? 11.020 16.104 14.590 1.00 98.00 576 ILE A CA 1
ATOM 4703 C C . ILE A 1 576 ? 9.662 15.591 14.096 1.00 98.00 576 ILE A C 1
ATOM 4705 O O . ILE A 1 576 ? 8.695 16.352 14.030 1.00 98.00 576 ILE A O 1
ATOM 4709 N N . ALA A 1 577 ? 9.577 14.299 13.781 1.00 97.94 577 ALA A N 1
ATOM 4710 C CA . ALA A 1 577 ? 8.375 13.659 13.267 1.00 97.94 577 ALA A CA 1
ATOM 4711 C C . ALA A 1 577 ? 7.189 13.814 14.232 1.00 97.94 577 ALA A C 1
ATOM 4713 O O . ALA A 1 577 ? 6.098 14.203 13.816 1.00 97.94 577 ALA A O 1
ATOM 4714 N N . LEU A 1 578 ? 7.401 13.558 15.524 1.00 97.81 578 LEU A N 1
ATOM 4715 C CA . LEU A 1 578 ? 6.379 13.666 16.564 1.00 97.81 578 LEU A CA 1
ATOM 4716 C C . LEU A 1 578 ? 5.896 15.103 16.765 1.00 97.81 578 LEU A C 1
ATOM 4718 O O . LEU A 1 578 ? 4.695 15.315 16.939 1.00 97.81 578 LEU A O 1
ATOM 4722 N N . ASN A 1 579 ? 6.795 16.087 16.695 1.00 98.12 579 ASN A N 1
ATOM 4723 C CA . ASN A 1 579 ? 6.422 17.498 16.780 1.00 98.12 579 ASN A CA 1
ATOM 4724 C C . ASN A 1 579 ? 5.557 17.926 15.589 1.00 98.12 579 ASN A C 1
ATOM 4726 O O . ASN A 1 579 ? 4.518 18.553 15.793 1.00 98.12 579 ASN A O 1
ATOM 4730 N N . ILE A 1 580 ? 5.926 17.525 14.366 1.00 98.50 580 ILE A N 1
ATOM 4731 C CA . ILE A 1 580 ? 5.119 17.801 13.168 1.00 98.50 580 ILE A CA 1
ATOM 4732 C C . ILE A 1 580 ? 3.738 17.144 13.289 1.00 98.50 580 ILE A C 1
ATOM 4734 O O . ILE A 1 580 ? 2.728 17.782 12.999 1.00 98.50 580 ILE A O 1
ATOM 4738 N N . ILE A 1 581 ? 3.672 15.888 13.746 1.00 98.44 581 ILE A N 1
ATOM 4739 C CA . ILE A 1 581 ? 2.403 15.179 13.973 1.00 98.44 581 ILE A CA 1
ATOM 4740 C C . ILE A 1 581 ? 1.530 15.956 14.971 1.00 98.44 581 ILE A C 1
ATOM 4742 O O . ILE A 1 581 ? 0.380 16.260 14.647 1.00 98.44 581 ILE A O 1
ATOM 4746 N N . LYS A 1 582 ? 2.068 16.337 16.141 1.00 96.88 582 LYS A N 1
ATOM 4747 C CA . LYS A 1 582 ? 1.324 17.106 17.158 1.00 96.88 582 LYS A CA 1
ATOM 4748 C C . LYS A 1 582 ? 0.838 18.455 16.613 1.00 96.88 582 LYS A C 1
ATOM 4750 O O . LYS A 1 582 ? -0.300 18.837 16.883 1.00 96.88 582 LYS A O 1
ATOM 4755 N N . GLU A 1 583 ? 1.652 19.153 15.822 1.00 97.19 583 GLU A N 1
ATOM 4756 C CA . GLU A 1 583 ? 1.282 20.428 15.192 1.00 97.19 583 GLU A CA 1
ATOM 4757 C C . GLU A 1 583 ? 0.146 20.256 14.172 1.00 97.19 583 GLU A C 1
ATOM 4759 O O . GLU A 1 583 ? -0.864 20.961 14.221 1.00 97.19 583 GLU A O 1
ATOM 4764 N N . LYS A 1 584 ? 0.285 19.296 13.252 1.00 97.19 584 LYS A N 1
ATOM 4765 C CA . LYS A 1 584 ? -0.650 19.097 12.135 1.00 97.19 584 LYS A CA 1
ATOM 4766 C C . LYS A 1 584 ? -1.968 18.461 12.566 1.00 97.19 584 LYS A C 1
ATOM 4768 O O . LYS A 1 584 ? -2.976 18.648 11.883 1.00 97.19 584 LYS A O 1
ATOM 4773 N N . LEU A 1 585 ? -1.976 17.733 13.682 1.00 97.44 585 LEU A N 1
ATOM 4774 C CA . LEU A 1 585 ? -3.123 16.973 14.179 1.00 97.44 585 LEU A CA 1
ATOM 4775 C C . LEU A 1 585 ? -3.661 17.510 15.512 1.00 97.44 585 LEU A C 1
ATOM 4777 O O . LEU A 1 585 ? -4.087 16.733 16.365 1.00 97.44 585 LEU A O 1
ATOM 4781 N N . SER A 1 586 ? -3.671 18.834 15.692 1.00 92.12 586 SER A N 1
ATOM 4782 C CA . SER A 1 586 ? -4.354 19.504 16.815 1.00 92.12 586 SER A CA 1
ATOM 4783 C C . SER A 1 586 ? -3.999 18.914 18.188 1.00 92.12 586 SER A C 1
ATOM 4785 O O . SER A 1 586 ? -4.871 18.610 19.003 1.00 92.12 586 SER A O 1
ATOM 4787 N N . GLY A 1 587 ? -2.703 18.711 18.427 1.00 95.00 587 GLY A N 1
ATOM 4788 C CA . GLY A 1 587 ? -2.178 18.172 19.679 1.00 95.00 587 GLY A CA 1
ATOM 4789 C C . GLY A 1 587 ? -2.227 16.647 19.801 1.00 95.00 587 GLY A C 1
ATOM 4790 O O . GLY A 1 587 ? -1.766 16.128 20.814 1.00 95.00 587 GLY A O 1
ATOM 4791 N N . ARG A 1 588 ? -2.724 15.909 18.795 1.00 97.31 588 ARG A N 1
ATOM 4792 C CA . ARG A 1 588 ? -2.629 14.442 18.775 1.00 97.31 588 ARG A CA 1
ATOM 4793 C C . ARG A 1 588 ? -1.168 14.013 18.621 1.00 97.31 588 ARG A C 1
ATOM 4795 O O . ARG A 1 588 ? -0.572 14.200 17.566 1.00 97.31 588 ARG A O 1
ATOM 4802 N N . GLY A 1 589 ? -0.599 13.414 19.656 1.00 96.81 589 GLY A N 1
ATOM 4803 C CA . GLY A 1 589 ? 0.661 12.690 19.606 1.00 96.81 589 GLY A CA 1
ATOM 4804 C C . GLY A 1 589 ? 0.554 11.343 18.896 1.00 96.81 589 GLY A C 1
ATOM 4805 O O . GLY A 1 589 ? -0.526 10.821 18.619 1.00 96.81 589 GLY A O 1
ATOM 4806 N N . CYS A 1 590 ? 1.715 10.771 18.592 1.00 97.88 590 CYS A N 1
ATOM 4807 C CA . CYS A 1 590 ? 1.847 9.428 18.046 1.00 97.88 590 CYS A CA 1
ATOM 4808 C C . CYS A 1 590 ? 2.715 8.609 18.999 1.00 97.88 590 CYS A C 1
ATOM 4810 O O . CYS A 1 590 ? 3.832 9.002 19.327 1.00 97.88 590 CYS A O 1
ATOM 4812 N N . LYS A 1 591 ? 2.196 7.465 19.447 1.00 97.75 591 LYS A N 1
ATOM 4813 C CA . LYS A 1 591 ? 2.864 6.591 20.424 1.00 97.75 591 LYS A CA 1
ATOM 4814 C C . LYS A 1 591 ? 3.229 5.222 19.858 1.00 97.75 591 LYS A C 1
ATOM 4816 O O . LYS A 1 591 ? 3.632 4.336 20.611 1.00 97.75 591 LYS A O 1
ATOM 4821 N N . MET A 1 592 ? 3.082 5.030 18.549 1.00 98.38 592 MET A N 1
ATOM 4822 C CA . MET A 1 592 ? 3.338 3.755 17.889 1.00 98.38 592 MET A CA 1
ATOM 4823 C C . MET A 1 592 ? 4.476 3.855 16.876 1.00 98.38 592 MET A C 1
ATOM 4825 O O . MET A 1 592 ? 4.508 4.772 16.056 1.00 98.38 592 MET A O 1
ATOM 4829 N N . LEU A 1 593 ? 5.357 2.856 16.860 1.00 98.38 593 LEU A N 1
ATOM 4830 C CA . LEU A 1 593 ? 6.386 2.684 15.829 1.00 98.38 593 LEU A CA 1
ATOM 4831 C C . LEU A 1 593 ? 6.227 1.329 15.122 1.00 98.38 593 LEU A C 1
ATOM 4833 O O . LEU A 1 593 ? 6.331 0.270 15.741 1.00 98.38 593 LEU A O 1
ATOM 4837 N N . ALA A 1 594 ? 6.042 1.362 13.808 1.00 97.94 594 ALA A N 1
ATOM 4838 C CA . ALA A 1 594 ? 6.144 0.199 12.942 1.00 97.94 594 ALA A CA 1
ATOM 4839 C C . ALA A 1 594 ? 7.560 0.153 12.367 1.00 97.94 594 ALA A C 1
ATOM 4841 O O . ALA A 1 594 ? 7.969 1.096 11.699 1.00 97.94 594 ALA A O 1
ATOM 4842 N N . LYS A 1 595 ? 8.323 -0.918 12.614 1.00 95.69 595 LYS A N 1
ATOM 4843 C CA . LYS A 1 595 ? 9.718 -1.029 12.153 1.00 95.69 595 LYS A CA 1
ATOM 4844 C C . LYS A 1 595 ? 9.803 -0.954 10.619 1.00 95.69 595 LYS A C 1
ATOM 4846 O O . LYS A 1 595 ? 9.281 -1.860 9.961 1.00 95.69 595 LYS A O 1
ATOM 4851 N N . PRO A 1 596 ? 10.495 0.046 10.046 1.00 90.44 596 PRO A N 1
ATOM 4852 C CA . PRO A 1 596 ? 10.753 0.091 8.616 1.00 90.44 596 PRO A CA 1
ATOM 4853 C C . PRO A 1 596 ? 12.003 -0.707 8.229 1.00 90.44 596 PRO A C 1
ATOM 4855 O O . PRO A 1 596 ? 12.885 -0.984 9.049 1.00 90.44 596 PRO A O 1
ATOM 4858 N N . SER A 1 597 ? 12.103 -1.035 6.938 1.00 72.94 597 SER A N 1
ATOM 4859 C CA . SER A 1 597 ? 13.351 -1.415 6.252 1.00 72.94 597 SER A CA 1
ATOM 4860 C C . SER A 1 597 ? 14.144 -2.608 6.831 1.00 72.94 597 SER A C 1
ATOM 4862 O O . SER A 1 597 ? 15.274 -2.864 6.417 1.00 72.94 597 SER A O 1
ATOM 4864 N N . GLY A 1 598 ? 13.582 -3.362 7.784 1.00 79.62 598 GLY A N 1
ATOM 4865 C CA . GLY A 1 598 ? 14.271 -4.450 8.490 1.00 79.62 598 GLY A CA 1
ATOM 4866 C C . GLY A 1 598 ? 15.423 -3.992 9.398 1.00 79.62 598 GLY A C 1
ATOM 4867 O O . GLY A 1 598 ? 16.201 -4.827 9.856 1.00 79.62 598 GLY A O 1
ATOM 4868 N N . ILE A 1 599 ? 15.534 -2.691 9.677 1.00 86.62 599 ILE A N 1
ATOM 4869 C CA . ILE A 1 599 ? 16.651 -2.090 10.417 1.00 86.62 599 ILE A CA 1
ATOM 4870 C C . ILE A 1 599 ? 16.351 -2.140 11.921 1.00 86.62 599 ILE A C 1
ATOM 4872 O O . ILE A 1 599 ? 15.319 -1.647 12.375 1.00 86.62 599 ILE A O 1
ATOM 4876 N N . ALA A 1 600 ? 17.224 -2.775 12.705 1.00 91.56 600 ALA A N 1
ATOM 4877 C CA . ALA A 1 600 ? 16.987 -3.018 14.132 1.00 91.56 600 ALA A CA 1
ATOM 4878 C C . ALA A 1 600 ? 17.078 -1.735 14.975 1.00 91.56 600 ALA A C 1
ATOM 4880 O O . ALA A 1 600 ? 16.370 -1.596 15.971 1.00 91.56 600 ALA A O 1
ATOM 4881 N N . GLU A 1 601 ? 17.893 -0.779 14.534 1.00 95.12 601 GLU A N 1
ATOM 4882 C CA . GLU A 1 601 ? 18.171 0.489 15.202 1.00 95.12 601 GLU A CA 1
ATOM 4883 C C . GLU A 1 601 ? 16.904 1.331 15.412 1.00 95.12 601 GLU A C 1
ATOM 4885 O O . GLU A 1 601 ? 16.813 2.026 16.421 1.00 95.12 601 GLU A O 1
ATOM 4890 N N . TYR A 1 602 ? 15.896 1.210 14.536 1.00 96.38 602 TYR A N 1
ATOM 4891 C CA . TYR A 1 602 ? 14.581 1.840 14.723 1.00 96.38 602 TYR A CA 1
ATOM 4892 C C . TYR A 1 602 ? 13.896 1.348 16.000 1.00 96.38 602 TYR A C 1
ATOM 4894 O O . TYR A 1 602 ? 13.455 2.146 16.821 1.00 96.38 602 TYR A O 1
ATOM 4902 N N . ILE A 1 603 ? 13.859 0.030 16.218 1.00 97.12 603 ILE A N 1
ATOM 4903 C CA . ILE A 1 603 ? 13.277 -0.542 17.437 1.00 97.12 603 ILE A CA 1
ATOM 4904 C C . ILE A 1 603 ? 14.102 -0.152 18.663 1.00 97.12 603 ILE A C 1
ATOM 4906 O O . ILE A 1 603 ? 13.527 0.224 19.680 1.00 97.12 603 ILE A O 1
ATOM 4910 N N . THR A 1 604 ? 15.434 -0.181 18.575 1.00 96.62 604 THR A N 1
ATOM 4911 C CA . THR A 1 604 ? 16.296 0.237 19.690 1.00 96.62 604 THR A CA 1
ATOM 4912 C C . THR A 1 604 ? 16.063 1.702 20.067 1.00 96.62 604 THR A C 1
ATOM 4914 O O . THR A 1 604 ? 15.897 2.008 21.246 1.00 96.62 604 THR A O 1
ATOM 4917 N N . ALA A 1 605 ? 15.980 2.606 19.087 1.00 96.94 605 ALA A N 1
ATOM 4918 C CA . ALA A 1 605 ? 15.641 4.006 19.326 1.00 96.94 605 ALA A CA 1
ATOM 4919 C C . ALA A 1 605 ? 14.222 4.153 19.900 1.00 96.94 605 ALA A C 1
ATOM 4921 O O . ALA A 1 605 ? 14.028 4.862 20.887 1.00 96.94 605 ALA A O 1
ATOM 4922 N N . GLY A 1 606 ? 13.241 3.425 19.357 1.00 96.88 606 GLY A N 1
ATOM 4923 C CA . GLY A 1 606 ? 11.857 3.441 19.835 1.00 96.88 606 GLY A CA 1
ATOM 4924 C C . GLY A 1 606 ? 11.706 2.944 21.273 1.00 96.88 606 GLY A C 1
ATOM 4925 O O . GLY A 1 606 ? 10.923 3.495 22.047 1.00 96.88 606 GLY A O 1
ATOM 4926 N N . GLN A 1 607 ? 12.503 1.956 21.683 1.00 96.56 607 GLN A N 1
ATOM 4927 C CA . GLN A 1 607 ? 12.542 1.469 23.062 1.00 96.56 607 GLN A CA 1
ATOM 4928 C C . GLN A 1 607 ? 13.028 2.547 24.038 1.00 96.56 607 GLN A C 1
ATOM 4930 O O . GLN A 1 607 ? 12.454 2.674 25.119 1.00 96.56 607 GLN A O 1
ATOM 4935 N N . VAL A 1 608 ? 14.001 3.369 23.638 1.00 96.06 608 VAL A N 1
ATOM 4936 C CA . VAL A 1 608 ? 14.569 4.442 24.473 1.00 96.06 608 VAL A CA 1
ATOM 4937 C C . VAL A 1 608 ? 13.708 5.714 24.468 1.00 96.06 608 VAL A C 1
ATOM 4939 O O . VAL A 1 608 ? 13.609 6.384 25.493 1.00 96.06 608 VAL A O 1
ATOM 4942 N N . HIS A 1 609 ? 13.051 6.043 23.354 1.00 97.44 609 HIS A N 1
ATOM 4943 C CA . HIS A 1 609 ? 12.290 7.288 23.198 1.00 97.44 609 HIS A CA 1
ATOM 4944 C C . HIS A 1 609 ? 11.050 7.344 24.105 1.00 97.44 609 HIS A C 1
ATOM 4946 O O . HIS A 1 609 ? 10.184 6.481 24.004 1.00 97.44 609 HIS A O 1
ATOM 4952 N N . SER A 1 610 ? 10.883 8.364 24.950 1.00 93.81 610 SER A N 1
ATOM 4953 C CA . SER A 1 610 ? 9.804 8.413 25.961 1.00 93.81 610 SER A CA 1
ATOM 4954 C C . SER A 1 610 ? 8.385 8.319 25.380 1.00 93.81 610 SER A C 1
ATOM 4956 O O . SER A 1 610 ? 7.569 7.568 25.908 1.00 93.81 610 SER A O 1
ATOM 4958 N N . SER A 1 611 ? 8.106 9.019 24.276 1.00 95.25 611 SER A N 1
ATOM 4959 C CA . SER A 1 611 ? 6.760 9.081 23.677 1.00 95.25 611 SER A CA 1
ATOM 4960 C C . SER A 1 611 ? 6.319 7.820 22.921 1.00 95.25 611 SER A C 1
ATOM 4962 O O . SER A 1 611 ? 5.124 7.598 22.759 1.00 95.25 611 SER A O 1
ATOM 4964 N N . ILE A 1 612 ? 7.246 6.970 22.459 1.00 97.56 612 ILE A N 1
ATOM 4965 C CA . ILE A 1 612 ? 6.897 5.739 21.727 1.00 97.56 612 ILE A CA 1
ATOM 4966 C C . ILE A 1 612 ? 6.560 4.659 22.749 1.00 97.56 612 ILE A C 1
ATOM 4968 O O . ILE A 1 612 ? 7.428 4.234 23.499 1.00 97.56 612 ILE A O 1
ATOM 4972 N N . GLN A 1 613 ? 5.323 4.183 22.791 1.00 97.94 613 GLN A N 1
ATOM 4973 C CA . GLN A 1 613 ? 4.849 3.263 23.826 1.00 97.94 613 GLN A CA 1
ATOM 4974 C C . GLN A 1 613 ? 4.528 1.864 23.307 1.00 97.94 613 GLN A C 1
ATOM 4976 O O . GLN A 1 613 ? 4.672 0.906 24.057 1.00 97.94 613 GLN A O 1
ATOM 4981 N N . THR A 1 614 ? 4.145 1.717 22.039 1.00 97.88 614 THR A N 1
ATOM 4982 C CA . THR A 1 614 ? 3.886 0.412 21.417 1.00 97.88 614 THR A CA 1
ATOM 4983 C C . THR A 1 614 ? 4.637 0.291 20.096 1.00 97.88 614 THR A C 1
ATOM 4985 O O . THR A 1 614 ? 4.857 1.276 19.392 1.00 97.88 614 THR A O 1
ATOM 4988 N N . MET A 1 615 ? 5.097 -0.913 19.771 1.00 98.31 615 MET A N 1
ATOM 4989 C CA . MET A 1 615 ? 5.926 -1.158 18.595 1.00 98.31 615 MET A CA 1
ATOM 4990 C C . MET A 1 615 ? 5.485 -2.412 17.866 1.00 98.31 615 MET A C 1
ATOM 4992 O O . MET A 1 615 ? 4.886 -3.316 18.452 1.00 98.31 615 MET A O 1
ATOM 4996 N N . THR A 1 616 ? 5.819 -2.497 16.584 1.00 97.75 616 THR A N 1
ATOM 4997 C CA . THR A 1 616 ? 5.614 -3.724 15.825 1.00 97.75 616 THR A CA 1
ATOM 4998 C C . THR A 1 616 ? 6.742 -4.027 14.849 1.00 97.75 616 THR A C 1
ATOM 5000 O O . THR A 1 616 ? 7.354 -3.125 14.274 1.00 97.75 616 THR A O 1
ATOM 5003 N N . SER A 1 617 ? 7.035 -5.319 14.694 1.00 95.94 617 SER A N 1
ATOM 5004 C CA . SER A 1 617 ? 8.090 -5.847 13.835 1.00 95.94 617 SER A CA 1
ATOM 5005 C C . SER A 1 617 ? 7.782 -7.284 13.406 1.00 95.94 617 SER A C 1
ATOM 5007 O O . SER A 1 617 ? 7.050 -7.995 14.085 1.00 95.94 617 SER A O 1
ATOM 5009 N N . ASN A 1 618 ? 8.381 -7.745 12.310 1.00 91.12 618 ASN A N 1
ATOM 5010 C CA . ASN A 1 618 ? 8.257 -9.120 11.808 1.00 91.12 618 ASN A CA 1
ATOM 5011 C C . ASN A 1 618 ? 8.997 -10.183 12.646 1.00 91.12 618 ASN A C 1
ATOM 5013 O O . ASN A 1 618 ? 8.861 -11.374 12.383 1.00 91.12 618 ASN A O 1
ATOM 5017 N N . ASP A 1 619 ? 9.797 -9.752 13.618 1.00 89.75 619 ASP A N 1
ATOM 5018 C CA . ASP A 1 619 ? 10.527 -10.576 14.589 1.00 89.75 619 ASP A CA 1
ATOM 5019 C C . ASP A 1 619 ? 10.067 -10.318 16.039 1.00 89.75 619 ASP A C 1
ATOM 5021 O O . ASP A 1 619 ? 10.761 -10.681 16.987 1.00 89.75 619 ASP A O 1
ATOM 5025 N N . GLY A 1 620 ? 8.907 -9.671 16.214 1.00 93.12 620 GLY A N 1
ATOM 5026 C CA . GLY A 1 620 ? 8.348 -9.347 17.526 1.00 93.12 620 GLY A CA 1
ATOM 5027 C C . GLY A 1 620 ? 7.698 -10.533 18.250 1.00 93.12 620 GLY A C 1
ATOM 5028 O O . GLY A 1 620 ? 7.664 -11.667 17.771 1.00 93.12 620 GLY A O 1
ATOM 5029 N N . GLU A 1 621 ? 7.127 -10.257 19.419 1.00 94.81 621 GLU A N 1
ATOM 5030 C CA . GLU A 1 621 ? 6.409 -11.233 20.237 1.00 94.81 621 GLU A CA 1
ATOM 5031 C C . GLU A 1 621 ? 4.970 -11.424 19.742 1.00 94.81 621 GLU A C 1
ATOM 5033 O O . GLU A 1 621 ? 4.218 -10.463 19.566 1.00 94.81 621 GLU A O 1
ATOM 5038 N N . THR A 1 622 ? 4.559 -12.674 19.521 1.00 95.19 622 THR A N 1
ATOM 5039 C CA . THR A 1 622 ? 3.150 -12.984 19.239 1.00 95.19 622 THR A CA 1
ATOM 5040 C C . THR A 1 622 ? 2.430 -13.228 20.557 1.00 95.19 622 THR A C 1
ATOM 5042 O O . THR A 1 622 ? 2.838 -14.088 21.332 1.00 95.19 622 THR A O 1
ATOM 5045 N N . ILE A 1 623 ? 1.337 -12.509 20.790 1.00 95.44 623 ILE A N 1
ATOM 5046 C CA . ILE A 1 623 ? 0.592 -12.563 22.050 1.00 95.44 623 ILE A CA 1
ATOM 5047 C C . ILE A 1 623 ? -0.653 -13.446 21.940 1.00 95.44 623 ILE A C 1
ATOM 5049 O O . ILE A 1 623 ? -1.279 -13.532 20.884 1.00 95.44 623 ILE A O 1
ATOM 5053 N N . CYS A 1 624 ? -1.037 -14.064 23.054 1.00 97.06 624 CYS A N 1
ATOM 5054 C CA . CYS A 1 624 ? -2.333 -14.713 23.229 1.00 97.06 624 CYS A CA 1
ATOM 5055 C C . CYS A 1 624 ? -3.189 -13.820 24.139 1.00 97.06 624 CYS A C 1
ATOM 5057 O O . CYS A 1 624 ? -2.941 -13.816 25.346 1.00 97.06 624 CYS A O 1
ATOM 5059 N N . PRO A 1 625 ? -4.179 -13.070 23.614 1.00 96.44 625 PRO A N 1
ATOM 5060 C CA . PRO A 1 625 ? -4.883 -12.053 24.398 1.00 96.44 625 PRO A CA 1
ATOM 5061 C C . PRO A 1 625 ? -5.506 -12.572 25.700 1.00 96.44 625 PRO A C 1
ATOM 5063 O O . PRO A 1 625 ? -5.484 -11.885 26.716 1.00 96.44 625 PRO A O 1
ATOM 5066 N N . ALA A 1 626 ? -6.010 -13.810 25.699 1.00 95.12 626 ALA A N 1
ATOM 5067 C CA . ALA A 1 626 ? -6.586 -14.442 26.886 1.00 95.12 626 ALA A CA 1
ATOM 5068 C C . ALA A 1 626 ? -5.556 -14.745 27.991 1.00 95.12 626 ALA A C 1
ATOM 5070 O O . ALA A 1 626 ? -5.920 -14.787 29.164 1.00 95.12 626 ALA A O 1
ATOM 5071 N N . LYS A 1 627 ? -4.284 -14.944 27.620 1.00 94.88 627 LYS A N 1
ATOM 5072 C CA . LYS A 1 627 ? -3.169 -15.286 28.521 1.00 94.88 627 LYS A CA 1
ATOM 5073 C C . LYS A 1 627 ? -2.244 -14.099 28.817 1.00 94.88 627 LYS A C 1
ATOM 5075 O O . LYS A 1 627 ? -1.328 -14.231 29.621 1.00 94.88 627 LYS A O 1
ATOM 5080 N N . THR A 1 628 ? -2.444 -12.950 28.172 1.00 93.19 628 THR A N 1
ATOM 5081 C CA . THR A 1 628 ? -1.662 -11.737 28.434 1.00 93.19 628 THR A CA 1
ATOM 5082 C C . THR A 1 628 ? -2.115 -11.106 29.754 1.00 93.19 628 THR A C 1
ATOM 5084 O O . THR A 1 628 ? -3.226 -10.588 29.851 1.00 93.19 628 THR A O 1
ATOM 5087 N N . GLU A 1 629 ? -1.262 -11.154 30.778 1.00 87.44 629 GLU A N 1
ATOM 5088 C CA . GLU A 1 629 ? -1.528 -10.562 32.103 1.00 87.44 629 GLU A CA 1
ATOM 5089 C C . GLU A 1 629 ? -0.817 -9.213 32.304 1.00 87.44 629 GLU A C 1
ATOM 5091 O O . GLU A 1 629 ? -1.374 -8.300 32.914 1.00 87.44 629 GLU A O 1
ATOM 5096 N N . ASN A 1 630 ? 0.387 -9.068 31.745 1.00 91.69 630 ASN A N 1
ATOM 5097 C CA . ASN A 1 630 ? 1.188 -7.849 31.845 1.00 91.69 630 ASN A CA 1
ATOM 5098 C C . ASN A 1 630 ? 0.724 -6.776 30.852 1.00 91.69 630 ASN A C 1
ATOM 5100 O O . ASN A 1 630 ? 0.134 -7.093 29.811 1.00 91.69 630 ASN A O 1
ATOM 5104 N N . ASP A 1 631 ? 1.037 -5.515 31.162 1.00 90.62 631 ASP A N 1
ATOM 5105 C CA . ASP A 1 631 ? 0.880 -4.444 30.185 1.00 90.62 631 ASP A CA 1
ATOM 5106 C C . ASP A 1 631 ? 1.892 -4.587 29.039 1.00 90.62 631 ASP A C 1
ATOM 5108 O O . ASP A 1 631 ? 2.949 -5.210 29.173 1.00 90.62 631 ASP A O 1
ATOM 5112 N N . LEU A 1 632 ? 1.534 -4.037 27.881 1.00 96.06 632 LEU A N 1
ATOM 5113 C CA . LEU A 1 632 ? 2.317 -4.142 26.651 1.00 96.06 632 LEU A CA 1
ATOM 5114 C C . LEU A 1 632 ? 3.222 -2.922 26.404 1.00 96.06 632 LEU A C 1
ATOM 5116 O O . LEU A 1 632 ? 3.635 -2.684 25.263 1.00 96.06 632 LEU A O 1
ATOM 5120 N N . LYS A 1 633 ? 3.542 -2.125 27.436 1.00 96.25 633 LYS A N 1
ATOM 5121 C CA . LYS A 1 633 ? 4.370 -0.920 27.279 1.00 96.25 633 LYS A CA 1
ATOM 5122 C C . LYS A 1 633 ? 5.764 -1.317 26.803 1.00 96.25 633 LYS A C 1
ATOM 5124 O O . LYS A 1 633 ? 6.445 -2.134 27.413 1.00 96.25 633 LYS A O 1
ATOM 5129 N N . LYS A 1 634 ? 6.191 -0.729 25.684 1.00 95.88 634 LYS A N 1
ATOM 5130 C CA . LYS A 1 634 ? 7.454 -0.998 24.972 1.00 95.88 634 LYS A CA 1
ATOM 5131 C C . LYS A 1 634 ? 7.614 -2.420 24.425 1.00 95.88 634 LYS A C 1
ATOM 5133 O O . LYS A 1 634 ? 8.681 -2.738 23.896 1.00 95.88 634 LYS A O 1
ATOM 5138 N N . VAL A 1 635 ? 6.579 -3.256 24.487 1.00 96.25 635 VAL A N 1
ATOM 5139 C CA . VAL A 1 635 ? 6.615 -4.584 23.870 1.00 96.25 635 VAL A CA 1
ATOM 5140 C C . VAL A 1 635 ? 6.551 -4.424 22.351 1.00 96.25 635 VAL A C 1
ATOM 5142 O O . VAL A 1 635 ? 5.737 -3.669 21.814 1.00 96.25 635 VAL A O 1
ATOM 5145 N N . VAL A 1 636 ? 7.439 -5.129 21.650 1.00 97.44 636 VAL A N 1
ATOM 5146 C CA . VAL A 1 636 ? 7.465 -5.164 20.185 1.00 97.44 636 VAL A CA 1
ATOM 5147 C C . VAL A 1 636 ? 6.601 -6.332 19.738 1.00 97.44 636 VAL A C 1
ATOM 5149 O O . VAL A 1 636 ? 7.013 -7.483 19.854 1.00 97.44 636 VAL A O 1
ATOM 5152 N N . LEU A 1 637 ? 5.402 -6.047 19.237 1.00 97.88 637 LEU A N 1
ATOM 5153 C CA . LEU A 1 637 ? 4.473 -7.081 18.790 1.00 97.88 637 LEU A CA 1
ATOM 5154 C C . LEU A 1 637 ? 4.884 -7.631 17.426 1.00 97.88 637 LEU A C 1
ATOM 5156 O O . LEU A 1 637 ? 5.221 -6.869 16.514 1.00 97.88 637 LEU A O 1
ATOM 5160 N N . ASN A 1 638 ? 4.807 -8.952 17.276 1.00 96.50 638 ASN A N 1
ATOM 5161 C CA . ASN A 1 638 ? 4.986 -9.610 15.990 1.00 96.50 638 ASN A CA 1
ATOM 5162 C C . ASN A 1 638 ? 3.977 -9.059 14.981 1.00 96.50 638 ASN A C 1
ATOM 5164 O O . ASN A 1 638 ? 2.827 -8.813 15.344 1.00 96.50 638 ASN A O 1
ATOM 5168 N N . ARG A 1 639 ? 4.392 -8.914 13.725 1.00 95.12 639 ARG A N 1
ATOM 5169 C CA . ARG A 1 639 ? 3.539 -8.538 12.598 1.00 95.12 639 ARG A CA 1
ATOM 5170 C C . ARG A 1 639 ? 3.984 -9.242 11.330 1.00 95.12 639 ARG A C 1
ATOM 5172 O O . ARG A 1 639 ? 5.093 -9.030 10.843 1.00 95.12 639 ARG A O 1
ATOM 5179 N N . GLY A 1 640 ? 3.094 -10.068 10.795 1.00 93.56 640 GLY A N 1
ATOM 5180 C CA . GLY A 1 640 ? 3.330 -10.845 9.585 1.00 93.56 640 GLY A CA 1
ATOM 5181 C C . GLY A 1 640 ? 2.808 -10.143 8.335 1.00 93.56 640 GLY A C 1
ATOM 5182 O O . GLY A 1 640 ? 1.797 -9.446 8.374 1.00 93.56 640 GLY A O 1
ATOM 5183 N N . PHE A 1 641 ? 3.484 -10.364 7.211 1.00 94.56 641 PHE A N 1
ATOM 5184 C CA . PHE A 1 641 ? 3.019 -9.959 5.887 1.00 94.56 641 PHE A CA 1
ATOM 5185 C C . PHE A 1 641 ? 2.540 -11.208 5.155 1.00 94.56 641 PHE A C 1
ATOM 5187 O O . PHE A 1 641 ? 3.308 -12.152 4.963 1.00 94.56 641 PHE A O 1
ATOM 5194 N N . TYR A 1 642 ? 1.267 -11.221 4.772 1.00 93.69 642 TYR A N 1
ATOM 5195 C CA . TYR A 1 642 ? 0.594 -12.399 4.234 1.00 93.69 642 TYR A CA 1
ATOM 5196 C C . TYR A 1 642 ? 0.074 -12.118 2.827 1.00 93.69 642 TYR A C 1
ATOM 5198 O O . TYR A 1 642 ? -0.386 -11.014 2.534 1.00 93.69 642 TYR A O 1
ATOM 5206 N N . SER A 1 643 ? 0.079 -13.140 1.968 1.00 94.06 643 SER A N 1
ATOM 5207 C CA . SER A 1 643 ? -0.854 -13.145 0.841 1.00 94.06 643 SER A CA 1
ATOM 5208 C C . SER A 1 643 ? -2.287 -13.283 1.377 1.00 94.06 643 SER A C 1
ATOM 5210 O O . SER A 1 643 ? -2.489 -13.799 2.478 1.00 94.06 643 SER A O 1
ATOM 5212 N N . ILE A 1 644 ? -3.296 -12.862 0.610 1.00 94.00 644 ILE A N 1
ATOM 5213 C CA . ILE A 1 644 ? -4.706 -12.959 1.035 1.00 94.00 644 ILE A CA 1
ATOM 5214 C C . ILE A 1 644 ? -5.085 -14.396 1.409 1.00 94.00 644 ILE A C 1
ATOM 5216 O O . ILE A 1 644 ? -5.718 -14.629 2.437 1.00 94.00 644 ILE A O 1
ATOM 5220 N N . GLU A 1 645 ? -4.667 -15.370 0.603 1.00 94.75 645 GLU A N 1
ATOM 5221 C CA . GLU A 1 645 ? -4.980 -16.778 0.850 1.00 94.75 645 GLU A CA 1
ATOM 5222 C C . GLU A 1 645 ? -4.229 -17.338 2.062 1.00 94.75 645 GLU A C 1
ATOM 5224 O O . GLU A 1 645 ? -4.775 -18.161 2.794 1.00 94.75 645 GLU A O 1
ATOM 5229 N N . ASP A 1 646 ? -3.007 -16.876 2.331 1.00 96.38 646 ASP A N 1
ATOM 5230 C CA . ASP A 1 646 ? -2.276 -17.300 3.527 1.00 96.38 646 ASP A CA 1
ATOM 5231 C C . ASP A 1 646 ? -2.836 -16.662 4.800 1.00 96.38 646 ASP A C 1
ATOM 5233 O O . ASP A 1 646 ? -2.882 -17.322 5.836 1.00 96.38 646 ASP A O 1
ATOM 5237 N N . LEU A 1 647 ? -3.340 -15.426 4.722 1.00 97.62 647 LEU A N 1
ATOM 5238 C CA . LEU A 1 647 ? -4.039 -14.791 5.837 1.00 97.62 647 LEU A CA 1
ATOM 5239 C C . LEU A 1 647 ? -5.338 -15.531 6.171 1.00 97.62 647 LEU A C 1
ATOM 5241 O O . LEU A 1 647 ? -5.587 -15.813 7.340 1.00 97.62 647 LEU A O 1
ATOM 5245 N N . LYS A 1 648 ? -6.136 -15.913 5.165 1.00 97.75 648 LYS A N 1
ATOM 5246 C CA . LYS A 1 648 ? -7.336 -16.741 5.385 1.00 97.75 648 LYS A CA 1
ATOM 5247 C C . LYS A 1 648 ? -6.992 -18.065 6.069 1.00 97.75 648 LYS A C 1
ATOM 5249 O O . LYS A 1 648 ? -7.641 -18.424 7.044 1.00 97.75 648 LYS A O 1
ATOM 5254 N N . LYS A 1 649 ? -5.930 -18.751 5.629 1.00 97.12 649 LYS A N 1
ATOM 5255 C CA . LYS A 1 649 ? -5.465 -19.991 6.278 1.00 97.12 649 LYS A CA 1
ATOM 5256 C C . LYS A 1 649 ? -5.008 -19.767 7.716 1.00 97.12 649 LYS A C 1
ATOM 5258 O O . LYS A 1 649 ? -5.267 -20.619 8.562 1.00 97.12 649 LYS A O 1
ATOM 5263 N N . GLU A 1 650 ? -4.311 -18.666 8.003 1.00 97.56 650 GLU A N 1
ATOM 5264 C CA . GLU A 1 650 ? -3.897 -18.360 9.376 1.00 97.56 650 GLU A CA 1
ATOM 5265 C C . GLU A 1 650 ? -5.112 -18.063 10.263 1.00 97.56 650 GLU A C 1
ATOM 5267 O O . GLU A 1 650 ? -5.170 -18.566 11.383 1.00 97.56 650 GLU A O 1
ATOM 5272 N N . ILE A 1 651 ? -6.116 -17.341 9.749 1.00 98.25 651 ILE A N 1
ATOM 5273 C CA . ILE A 1 651 ? -7.404 -17.142 10.431 1.00 98.25 651 ILE A CA 1
ATOM 5274 C C . ILE A 1 651 ? -8.055 -18.497 10.727 1.00 98.25 651 ILE A C 1
ATOM 5276 O O . ILE A 1 651 ? -8.346 -18.791 11.886 1.00 98.25 651 ILE A O 1
ATOM 5280 N N . ASP A 1 652 ? -8.210 -19.359 9.722 1.00 97.06 652 ASP A N 1
ATOM 5281 C CA . ASP A 1 652 ? -8.835 -20.675 9.889 1.00 97.06 652 ASP A CA 1
ATOM 5282 C C . ASP A 1 652 ? -8.085 -21.536 10.911 1.00 97.06 652 ASP A C 1
ATOM 5284 O O . ASP A 1 652 ? -8.707 -22.191 11.749 1.00 97.06 652 ASP A O 1
ATOM 5288 N N . LYS A 1 653 ? -6.748 -21.502 10.884 1.00 97.50 653 LYS A N 1
ATOM 5289 C CA . LYS A 1 653 ? -5.880 -22.206 11.834 1.00 97.50 653 LYS A CA 1
ATOM 5290 C C . LYS A 1 653 ? -6.096 -21.725 13.267 1.00 97.50 653 LYS A C 1
ATOM 5292 O O . LYS A 1 653 ? -6.232 -22.565 14.153 1.00 97.50 653 LYS A O 1
ATOM 5297 N N . GLN A 1 654 ? -6.142 -20.412 13.507 1.00 97.75 654 GLN A N 1
ATOM 5298 C CA . GLN A 1 654 ? -6.425 -19.883 14.845 1.00 97.75 654 GLN A CA 1
ATOM 5299 C C . GLN A 1 654 ? -7.850 -20.234 15.290 1.00 97.75 654 GLN A C 1
ATOM 5301 O O . GLN A 1 654 ? -8.073 -20.572 16.449 1.00 97.75 654 GLN A O 1
ATOM 5306 N N . LEU A 1 655 ? -8.820 -20.236 14.376 1.00 96.94 655 LEU A N 1
ATOM 5307 C CA . LEU A 1 655 ? -10.211 -20.557 14.699 1.00 96.94 655 LEU A CA 1
ATOM 5308 C C . LEU A 1 655 ? -10.468 -22.045 14.998 1.00 96.94 655 LEU A C 1
ATOM 5310 O O . LEU A 1 655 ? -11.509 -22.351 15.577 1.00 96.94 655 LEU A O 1
ATOM 5314 N N . GLN A 1 656 ? -9.526 -22.952 14.698 1.00 97.06 656 GLN A N 1
ATOM 5315 C CA . GLN A 1 656 ? -9.569 -24.342 15.189 1.00 97.06 656 GLN A CA 1
ATOM 5316 C C . GLN A 1 656 ? -9.249 -24.469 16.689 1.00 97.06 656 GLN A C 1
ATOM 5318 O O . GLN A 1 656 ? -9.541 -25.504 17.286 1.00 97.06 656 GLN A O 1
ATOM 5323 N N . LEU A 1 657 ? -8.636 -23.449 17.297 1.00 97.69 657 LEU A N 1
ATOM 5324 C CA . LEU A 1 657 ? -8.280 -23.432 18.717 1.00 97.69 657 LEU A CA 1
ATOM 5325 C C . LEU A 1 657 ? -9.423 -22.862 19.571 1.00 97.69 657 LEU A C 1
ATOM 5327 O O . LEU A 1 657 ? -10.255 -22.074 19.089 1.00 97.69 657 LEU A O 1
ATOM 5331 N N . SER A 1 658 ? -9.443 -23.216 20.862 1.00 96.69 658 SER A N 1
ATOM 5332 C CA . SER A 1 658 ? -10.361 -22.580 21.814 1.00 96.69 658 SER A CA 1
ATOM 5333 C C . SER A 1 658 ? -9.997 -21.097 21.984 1.00 96.69 658 SER A C 1
ATOM 5335 O O . SER A 1 658 ? -8.823 -20.749 21.835 1.00 96.69 658 SER A O 1
ATOM 5337 N N . PRO A 1 659 ? -10.957 -20.198 22.277 1.00 95.25 659 PRO A N 1
ATOM 5338 C CA . PRO A 1 659 ? -10.685 -18.763 22.419 1.00 95.25 659 PRO A CA 1
ATOM 5339 C C . PRO A 1 659 ? -9.507 -18.424 23.349 1.00 95.25 659 PRO A C 1
ATOM 5341 O O . PRO A 1 659 ? -8.771 -17.476 23.089 1.00 95.25 659 PRO A O 1
ATOM 5344 N N . GLU A 1 660 ? -9.282 -19.230 24.387 1.00 95.81 660 GLU A N 1
ATOM 5345 C CA . GLU A 1 660 ? -8.213 -19.069 25.379 1.00 95.81 660 GLU A CA 1
ATOM 5346 C C . GLU A 1 660 ? -6.814 -19.411 24.841 1.00 95.81 660 GLU A C 1
ATOM 5348 O O . GLU A 1 660 ? -5.805 -19.089 25.469 1.00 95.81 660 GLU A O 1
ATOM 5353 N N . GLU A 1 661 ? -6.735 -20.088 23.697 1.00 97.38 661 GLU A N 1
ATOM 5354 C CA . GLU A 1 661 ? -5.493 -20.547 23.071 1.00 97.38 661 GLU A CA 1
ATOM 5355 C C . GLU A 1 661 ? -5.138 -19.777 21.797 1.00 97.38 661 GLU A C 1
ATOM 5357 O O . GLU A 1 661 ? -4.039 -19.947 21.268 1.00 97.38 661 GLU A O 1
ATOM 5362 N N . ARG A 1 662 ? -6.036 -18.916 21.311 1.00 98.00 662 ARG A N 1
ATOM 5363 C CA . ARG A 1 662 ? -5.840 -18.172 20.063 1.00 98.00 662 ARG A CA 1
ATOM 5364 C C . ARG A 1 662 ? -4.754 -17.121 20.209 1.00 98.00 662 ARG A C 1
ATOM 5366 O O . ARG A 1 662 ? -4.756 -16.318 21.145 1.00 98.00 662 ARG A O 1
ATOM 5373 N N . MET A 1 663 ? -3.856 -17.094 19.235 1.00 98.12 663 MET A N 1
ATOM 5374 C CA . MET A 1 663 ? -2.868 -16.034 19.092 1.00 98.12 663 MET A CA 1
ATOM 5375 C C . MET A 1 663 ? -3.485 -14.854 18.337 1.00 98.12 663 MET A C 1
ATOM 5377 O O . MET A 1 663 ? -4.315 -15.038 17.445 1.00 98.12 663 MET A O 1
ATOM 5381 N N . ALA A 1 664 ? -3.070 -13.636 18.678 1.00 97.81 664 ALA A N 1
ATOM 5382 C CA . ALA A 1 664 ? -3.428 -12.446 17.919 1.00 97.81 664 ALA A CA 1
ATOM 5383 C C . ALA A 1 664 ? -2.839 -12.516 16.502 1.00 97.81 664 ALA A C 1
ATOM 5385 O O . ALA A 1 664 ? -1.667 -12.857 16.328 1.00 97.81 664 ALA A O 1
ATOM 5386 N N . ILE A 1 665 ? -3.635 -12.147 15.498 1.00 98.38 665 ILE A N 1
ATOM 5387 C CA . ILE A 1 665 ? -3.181 -12.048 14.108 1.00 98.38 665 ILE A CA 1
ATOM 5388 C C . ILE A 1 665 ? -2.880 -10.580 13.818 1.00 98.38 665 ILE A C 1
ATOM 5390 O O . ILE A 1 665 ? -3.792 -9.775 13.669 1.00 98.38 665 ILE A O 1
ATOM 5394 N N . ASN A 1 666 ? -1.604 -10.214 13.749 1.00 97.69 666 ASN A N 1
ATOM 5395 C CA . ASN A 1 666 ? -1.186 -8.847 13.440 1.00 97.69 666 ASN A CA 1
ATOM 5396 C C . ASN A 1 666 ? -0.592 -8.787 12.029 1.00 97.69 666 ASN A C 1
ATOM 5398 O O . ASN A 1 666 ? 0.401 -9.460 11.736 1.00 97.69 666 ASN A O 1
ATOM 5402 N N . VAL A 1 667 ? -1.220 -8.004 11.157 1.00 98.00 667 VAL A N 1
ATOM 5403 C CA . VAL A 1 667 ? -0.964 -7.974 9.716 1.00 98.00 667 VAL A CA 1
ATOM 5404 C C . VAL A 1 667 ? -0.277 -6.672 9.324 1.00 98.00 667 VAL A C 1
ATOM 5406 O O . VAL A 1 667 ? -0.752 -5.584 9.643 1.00 98.00 667 VAL A O 1
ATOM 5409 N N . GLY A 1 668 ? 0.833 -6.791 8.599 1.00 97.25 668 GLY A N 1
ATOM 5410 C CA . GLY A 1 668 ? 1.463 -5.705 7.856 1.00 97.25 668 GLY A CA 1
ATOM 5411 C C . GLY A 1 668 ? 1.062 -5.754 6.383 1.00 97.25 668 GLY A C 1
ATOM 5412 O O . GLY A 1 668 ? 0.992 -6.833 5.790 1.00 97.25 668 GLY A O 1
ATOM 5413 N N . VAL A 1 669 ? 0.820 -4.591 5.778 1.00 96.50 669 VAL A N 1
ATOM 5414 C CA . VAL A 1 669 ? 0.568 -4.449 4.335 1.00 96.50 669 VAL A CA 1
ATOM 5415 C C . VAL A 1 669 ? 1.161 -3.137 3.821 1.00 96.50 669 VAL A C 1
ATOM 5417 O O . VAL A 1 669 ? 1.115 -2.140 4.522 1.00 96.50 669 VAL A O 1
ATOM 5420 N N . HIS A 1 670 ? 1.695 -3.105 2.598 1.00 90.00 670 HIS A N 1
ATOM 5421 C CA . HIS A 1 670 ? 2.137 -1.852 1.966 1.00 90.00 670 HIS A CA 1
ATOM 5422 C C . HIS A 1 670 ? 0.987 -1.212 1.165 1.00 90.00 670 HIS A C 1
ATOM 5424 O O . HIS A 1 670 ? 0.372 -0.225 1.570 1.00 90.00 670 HIS A O 1
ATOM 5430 N N . GLY A 1 671 ? 0.649 -1.803 0.015 1.00 88.56 671 GLY A N 1
ATOM 5431 C CA . GLY A 1 671 ? -0.451 -1.363 -0.845 1.00 88.56 671 GLY A CA 1
ATOM 5432 C C . GLY A 1 671 ? -1.708 -2.207 -0.657 1.00 88.56 671 GLY A C 1
ATOM 5433 O O . GLY A 1 671 ? -1.620 -3.429 -0.563 1.00 88.56 671 GLY A O 1
ATOM 5434 N N . THR A 1 672 ? -2.864 -1.548 -0.652 1.00 93.75 672 THR A N 1
ATOM 5435 C CA . THR A 1 672 ? -4.190 -2.175 -0.679 1.00 93.75 672 THR A CA 1
ATOM 5436 C C . THR A 1 672 ? -4.910 -1.831 -1.983 1.00 93.75 672 THR A C 1
ATOM 5438 O O . THR A 1 672 ? -4.626 -0.808 -2.611 1.00 93.75 672 THR A O 1
ATOM 5441 N N . ASP A 1 673 ? -5.795 -2.726 -2.411 1.00 90.56 673 ASP A N 1
ATOM 5442 C CA . ASP A 1 673 ? -6.547 -2.665 -3.667 1.00 90.56 673 ASP A CA 1
ATOM 5443 C C . ASP A 1 673 ? -7.896 -3.404 -3.521 1.00 90.56 673 ASP A C 1
ATOM 5445 O O . ASP A 1 673 ? -8.321 -3.720 -2.403 1.00 90.56 673 ASP A O 1
ATOM 5449 N N . ALA A 1 674 ? -8.558 -3.714 -4.643 1.00 92.12 674 ALA A N 1
ATOM 5450 C CA . ALA A 1 674 ? -9.833 -4.437 -4.670 1.00 92.12 674 ALA A CA 1
ATOM 5451 C C . ALA A 1 674 ? -9.787 -5.757 -3.899 1.00 92.12 674 ALA A C 1
ATOM 5453 O O . ALA A 1 674 ? -10.720 -6.079 -3.171 1.00 92.12 674 ALA A O 1
ATOM 5454 N N . SER A 1 675 ? -8.676 -6.488 -3.988 1.00 94.69 675 SER A N 1
ATOM 5455 C CA . SER A 1 675 ? -8.541 -7.781 -3.325 1.00 94.69 675 SER A CA 1
ATOM 5456 C C . SER A 1 675 ? -8.509 -7.643 -1.798 1.00 94.69 675 SER A C 1
ATOM 5458 O O . SER A 1 675 ? -9.054 -8.484 -1.080 1.00 94.69 675 SER A O 1
ATOM 5460 N N . TRP A 1 676 ? -7.949 -6.543 -1.286 1.00 96.69 676 TRP A N 1
ATOM 5461 C CA . TRP A 1 676 ? -7.987 -6.215 0.140 1.00 96.69 676 TRP A CA 1
ATOM 5462 C C . TRP A 1 676 ? -9.366 -5.736 0.597 1.00 96.69 676 TRP A C 1
ATOM 5464 O O . TRP A 1 676 ? -9.801 -6.116 1.684 1.00 96.69 676 TRP A O 1
ATOM 5474 N N . ALA A 1 677 ? -10.076 -4.956 -0.223 1.00 96.44 677 ALA A N 1
ATOM 5475 C CA . ALA A 1 677 ? -11.465 -4.589 0.059 1.00 96.44 677 ALA A CA 1
ATOM 5476 C C . ALA A 1 677 ? -12.364 -5.839 0.140 1.00 96.44 677 ALA A C 1
ATOM 5478 O O . ALA A 1 677 ? -13.125 -5.991 1.098 1.00 96.44 677 ALA A O 1
ATOM 5479 N N . ASP A 1 678 ? -12.201 -6.778 -0.796 1.00 96.75 678 ASP A N 1
ATOM 5480 C CA . ASP A 1 678 ? -12.908 -8.062 -0.808 1.00 96.75 678 ASP A CA 1
ATOM 5481 C C . ASP A 1 678 ? -12.544 -8.941 0.393 1.00 96.75 678 ASP A C 1
ATOM 5483 O O . ASP A 1 678 ? -13.412 -9.604 0.964 1.00 96.75 678 ASP A O 1
ATOM 5487 N N . LEU A 1 679 ? -11.278 -8.940 0.823 1.00 98.19 679 LEU A N 1
ATOM 5488 C CA . LEU A 1 679 ? -10.860 -9.632 2.041 1.00 98.19 679 LEU A CA 1
ATOM 5489 C C . LEU A 1 679 ? -11.552 -9.044 3.279 1.00 98.19 679 LEU A C 1
ATOM 5491 O O . LEU A 1 679 ? -12.081 -9.803 4.090 1.00 98.19 679 LEU A O 1
ATOM 5495 N N . LEU A 1 680 ? -11.576 -7.718 3.439 1.00 98.62 680 LEU A N 1
ATOM 5496 C CA . LEU A 1 680 ? -12.257 -7.076 4.569 1.00 98.62 680 LEU A CA 1
ATOM 5497 C C . LEU A 1 680 ? -13.766 -7.359 4.541 1.00 98.62 680 LEU A C 1
ATOM 5499 O O . LEU A 1 680 ? -14.358 -7.640 5.586 1.00 98.62 680 LEU A O 1
ATOM 5503 N N . LEU A 1 681 ? -14.381 -7.361 3.354 1.00 98.62 681 LEU A N 1
ATOM 5504 C CA . LEU A 1 681 ? -15.779 -7.753 3.175 1.00 98.62 681 LEU A CA 1
ATOM 5505 C C . LEU A 1 681 ? -16.004 -9.223 3.549 1.00 98.62 681 LEU A C 1
ATOM 5507 O O . LEU A 1 681 ? -16.976 -9.556 4.227 1.00 98.62 681 LEU A O 1
ATOM 5511 N N . TRP A 1 682 ? -15.090 -10.111 3.165 1.00 98.56 682 TRP A N 1
ATOM 5512 C CA . TRP A 1 682 ? -15.132 -11.513 3.562 1.00 98.56 682 TRP A CA 1
ATOM 5513 C C . TRP A 1 682 ? -15.035 -11.667 5.086 1.00 98.56 682 TRP A C 1
ATOM 5515 O O . TRP A 1 682 ? -15.827 -12.412 5.663 1.00 98.56 682 TRP A O 1
ATOM 5525 N N . ILE A 1 683 ? -14.152 -10.925 5.764 1.00 98.69 683 ILE A N 1
ATOM 5526 C CA . ILE A 1 683 ? -14.065 -10.945 7.233 1.00 98.69 683 ILE A CA 1
ATOM 5527 C C . ILE A 1 683 ? -15.373 -10.437 7.860 1.00 98.69 683 ILE A C 1
ATOM 5529 O O . ILE A 1 683 ? -15.903 -11.087 8.760 1.00 98.69 683 ILE A O 1
ATOM 5533 N N . ASN A 1 684 ? -15.947 -9.338 7.355 1.00 98.69 684 ASN A N 1
ATOM 5534 C CA . ASN A 1 684 ? -17.254 -8.821 7.786 1.00 98.69 684 ASN A CA 1
ATOM 5535 C C . ASN A 1 684 ? -18.362 -9.882 7.678 1.00 98.69 684 ASN A C 1
ATOM 5537 O O . ASN A 1 684 ? -19.129 -10.082 8.622 1.00 98.69 684 ASN A O 1
ATOM 5541 N N . ASN A 1 685 ? -18.404 -10.591 6.548 1.00 98.56 685 ASN A N 1
ATOM 5542 C CA . ASN A 1 685 ? -19.448 -11.562 6.224 1.00 98.56 685 ASN A CA 1
ATOM 5543 C C . ASN A 1 685 ? -19.325 -12.883 6.986 1.00 98.56 685 ASN A C 1
ATOM 5545 O O . ASN A 1 685 ? -20.339 -13.531 7.227 1.00 98.56 685 ASN A O 1
ATOM 5549 N N . ASN A 1 686 ? -18.115 -13.286 7.376 1.00 98.38 686 ASN A N 1
ATOM 5550 C CA . ASN A 1 686 ? -17.896 -14.553 8.079 1.00 98.38 686 ASN A CA 1
ATOM 5551 C C . ASN A 1 686 ? -17.769 -14.374 9.595 1.00 98.38 686 ASN A C 1
ATOM 5553 O O . ASN A 1 686 ? -18.293 -15.185 10.359 1.00 98.38 686 ASN A O 1
ATOM 5557 N N . TYR A 1 687 ? -17.123 -13.298 10.044 1.00 98.44 687 TYR A N 1
ATOM 5558 C CA . TYR A 1 687 ? -16.712 -13.128 11.441 1.00 98.44 687 TYR A CA 1
ATOM 5559 C C . TYR A 1 687 ? -17.136 -11.795 12.062 1.00 98.44 687 TYR A C 1
ATOM 5561 O O . TYR A 1 687 ? -17.156 -11.686 13.286 1.00 98.44 687 TYR A O 1
ATOM 5569 N N . GLY A 1 688 ? -17.476 -10.799 11.242 1.00 98.25 688 GLY A N 1
ATOM 5570 C CA . GLY A 1 688 ? -18.020 -9.513 11.677 1.00 98.25 688 GLY A CA 1
ATOM 5571 C C . GLY A 1 688 ? -19.542 -9.527 11.834 1.00 98.25 688 GLY A C 1
ATOM 5572 O O . GLY A 1 688 ? -20.159 -10.577 12.017 1.00 98.25 688 GLY A O 1
ATOM 5573 N N . LYS A 1 689 ? -20.160 -8.347 11.724 1.00 97.06 689 LYS A N 1
ATOM 5574 C CA . LYS A 1 689 ? -21.585 -8.087 12.010 1.00 97.06 689 LYS A CA 1
ATOM 5575 C C . LYS A 1 689 ? -22.574 -8.850 11.119 1.00 97.06 689 LYS A C 1
ATOM 5577 O O . LYS A 1 689 ? -23.759 -8.909 11.438 1.00 97.06 689 LYS A O 1
ATOM 5582 N N . LYS A 1 690 ? -22.119 -9.381 9.979 1.00 97.44 690 LYS A N 1
ATOM 5583 C CA . LYS A 1 690 ? -22.920 -10.207 9.059 1.00 97.44 690 LYS A CA 1
ATOM 5584 C C . LYS A 1 690 ? -22.694 -11.709 9.251 1.00 97.44 690 LYS A C 1
ATOM 5586 O O . LYS A 1 690 ? -23.473 -12.497 8.721 1.00 97.44 690 LYS A O 1
ATOM 5591 N N . GLY A 1 691 ? -21.650 -12.083 9.984 1.00 97.25 691 GLY A N 1
ATOM 5592 C CA . GLY A 1 691 ? -21.269 -13.464 10.247 1.00 97.25 691 GLY A CA 1
ATOM 5593 C C . GLY A 1 691 ? -21.413 -13.830 11.720 1.00 97.25 691 GLY A C 1
ATOM 5594 O O . GLY A 1 691 ? -22.423 -13.534 12.353 1.00 97.25 691 GLY A O 1
ATOM 5595 N N . ALA A 1 692 ? -20.390 -14.487 12.267 1.00 97.31 692 ALA A N 1
ATOM 5596 C CA . ALA A 1 692 ? -20.372 -14.948 13.655 1.00 97.31 692 ALA A CA 1
ATOM 5597 C C . ALA A 1 692 ? -20.262 -13.821 14.702 1.00 97.31 692 ALA A C 1
ATOM 5599 O O . ALA A 1 692 ? -20.403 -14.097 15.891 1.00 97.31 692 ALA A O 1
ATOM 5600 N N . ASP A 1 693 ? -19.969 -12.589 14.275 1.00 98.25 693 ASP A N 1
ATOM 5601 C CA . ASP A 1 693 ? -19.765 -11.412 15.122 1.00 98.25 693 ASP A CA 1
ATOM 5602 C C . ASP A 1 693 ? -18.807 -11.649 16.306 1.00 98.25 693 ASP A C 1
ATOM 5604 O O . ASP A 1 693 ? -19.041 -11.246 17.447 1.00 98.25 693 ASP A O 1
ATOM 5608 N N . ASN A 1 694 ? -17.701 -12.338 16.038 1.00 97.56 694 ASN A N 1
ATOM 5609 C CA . ASN A 1 694 ? -16.798 -12.864 17.056 1.00 97.56 694 ASN A CA 1
ATOM 5610 C C . ASN A 1 694 ? -15.350 -12.365 16.922 1.00 97.56 694 ASN A C 1
ATOM 5612 O O . ASN A 1 694 ? -14.510 -12.793 17.721 1.00 97.56 694 ASN A O 1
ATOM 5616 N N . VAL A 1 695 ? -15.074 -11.477 15.956 1.00 98.69 695 VAL A N 1
ATOM 5617 C CA . VAL A 1 695 ? -13.774 -10.824 15.729 1.00 98.69 695 VAL A CA 1
ATOM 5618 C C . VAL A 1 695 ? -13.754 -9.401 16.283 1.00 98.69 695 VAL A C 1
ATOM 5620 O O . VAL A 1 695 ? -14.718 -8.646 16.117 1.00 98.69 695 VAL A O 1
ATOM 5623 N N . TRP A 1 696 ? -12.639 -9.015 16.905 1.00 98.75 696 TRP A N 1
ATOM 5624 C CA . TRP A 1 696 ? -12.308 -7.614 17.165 1.00 98.75 696 TRP A CA 1
ATOM 5625 C C . TRP A 1 696 ? -11.158 -7.184 16.253 1.00 98.75 696 TRP A C 1
ATOM 5627 O O . TRP A 1 696 ? -10.115 -7.839 16.238 1.00 98.75 696 TRP A O 1
ATOM 5637 N N . ILE A 1 697 ? -11.366 -6.093 15.504 1.00 98.69 697 ILE A N 1
ATOM 5638 C CA . ILE A 1 697 ? -10.361 -5.509 14.605 1.00 98.69 697 ILE A CA 1
ATOM 5639 C C . ILE A 1 697 ? -10.075 -4.053 14.990 1.00 98.69 697 ILE A C 1
ATOM 5641 O O . ILE A 1 697 ? -10.627 -3.145 14.365 1.00 98.69 697 ILE A O 1
ATOM 5645 N N . PRO A 1 698 ? -9.290 -3.816 16.056 1.00 98.56 698 PRO A N 1
ATOM 5646 C CA . PRO A 1 698 ? -8.818 -2.489 16.418 1.00 98.56 698 PRO A CA 1
ATOM 5647 C C . PRO A 1 698 ? -7.548 -2.121 15.637 1.00 98.56 698 PRO A C 1
ATOM 5649 O O . PRO A 1 698 ? -6.835 -2.980 15.107 1.00 98.56 698 PRO A O 1
ATOM 5652 N N . ASN A 1 699 ? -7.196 -0.836 15.653 1.00 98.56 699 ASN A N 1
ATOM 5653 C CA . ASN A 1 699 ? -5.806 -0.451 15.422 1.00 98.56 699 ASN A CA 1
ATOM 5654 C C . ASN A 1 699 ? -4.942 -0.841 16.640 1.00 98.56 699 ASN A C 1
ATOM 5656 O O . ASN A 1 699 ? -5.451 -1.042 17.746 1.00 98.56 699 ASN A O 1
ATOM 5660 N N . GLN A 1 700 ? -3.624 -0.951 16.460 1.00 98.44 700 GLN A N 1
ATOM 5661 C CA . GLN A 1 700 ? -2.754 -1.446 17.533 1.00 98.44 700 GLN A CA 1
ATOM 5662 C C . GLN A 1 700 ? -2.678 -0.490 18.741 1.00 98.44 700 GLN A C 1
ATOM 5664 O O . GLN A 1 700 ? -2.507 -0.965 19.864 1.00 98.44 700 GLN A O 1
ATOM 5669 N N . GLU A 1 701 ? -2.849 0.825 18.555 1.00 98.06 701 GLU A N 1
ATOM 5670 C CA . GLU A 1 701 ? -2.903 1.771 19.680 1.00 98.06 701 GLU A CA 1
ATOM 5671 C C . GLU A 1 701 ? -4.125 1.509 20.571 1.00 98.06 701 GLU A C 1
ATOM 5673 O O . GLU A 1 701 ? -3.986 1.445 21.788 1.00 98.06 701 GLU A O 1
ATOM 5678 N N . GLU A 1 702 ? -5.305 1.297 19.980 1.00 98.62 702 GLU A N 1
ATOM 5679 C CA . GLU A 1 702 ? -6.530 0.994 20.728 1.00 98.62 702 GLU A CA 1
ATOM 5680 C C . GLU A 1 702 ? -6.401 -0.317 21.516 1.00 98.62 702 GLU A C 1
ATOM 5682 O O . GLU A 1 702 ? -6.808 -0.386 22.678 1.00 98.62 702 GLU A O 1
ATOM 5687 N N . TYR A 1 703 ? -5.822 -1.359 20.912 1.00 98.44 703 TYR A N 1
ATOM 5688 C CA . TYR A 1 703 ? -5.591 -2.618 21.620 1.00 98.44 703 TYR A CA 1
ATOM 5689 C C . TYR A 1 703 ? -4.588 -2.456 22.771 1.00 98.44 703 TYR A C 1
ATOM 5691 O O . TYR A 1 703 ? -4.807 -2.994 23.857 1.00 98.44 703 TYR A O 1
ATOM 5699 N N . TYR A 1 704 ? -3.513 -1.694 22.551 1.00 98.25 704 TYR A N 1
ATOM 5700 C CA . TYR A 1 704 ? -2.531 -1.367 23.583 1.00 98.25 704 TYR A CA 1
ATOM 5701 C C . TYR A 1 704 ? -3.180 -0.637 24.770 1.00 98.25 704 TYR A C 1
ATOM 5703 O O . TYR A 1 704 ? -3.009 -1.062 25.912 1.00 98.25 704 TYR A O 1
ATOM 5711 N N . GLU A 1 705 ? -3.981 0.400 24.513 1.00 98.25 705 GLU A N 1
ATOM 5712 C CA . GLU A 1 705 ? -4.690 1.140 25.565 1.00 98.25 705 GLU A CA 1
ATOM 5713 C C . GLU A 1 705 ? -5.703 0.251 26.301 1.00 98.25 705 GLU A C 1
ATOM 5715 O O . GLU A 1 705 ? -5.775 0.270 27.528 1.00 98.25 705 GLU A O 1
ATOM 5720 N N . TYR A 1 706 ? -6.437 -0.602 25.579 1.00 98.19 706 TYR A N 1
ATOM 5721 C CA . TYR A 1 706 ? -7.367 -1.553 26.191 1.00 98.19 706 TYR A CA 1
ATOM 5722 C C . TYR A 1 706 ? -6.662 -2.566 27.102 1.00 98.19 706 TYR A C 1
ATOM 5724 O O . TYR A 1 706 ? -7.128 -2.826 28.213 1.00 98.19 706 TYR A O 1
ATOM 5732 N N . ASN A 1 707 ? -5.532 -3.126 26.656 1.00 97.69 707 ASN A N 1
ATOM 5733 C CA . ASN A 1 707 ? -4.698 -3.993 27.486 1.00 97.69 707 ASN A CA 1
ATOM 5734 C C . ASN A 1 707 ? -4.216 -3.245 28.741 1.00 97.69 707 ASN A C 1
ATOM 5736 O O . ASN A 1 707 ? -4.324 -3.789 29.838 1.00 97.69 707 ASN A O 1
ATOM 5740 N N . PHE A 1 708 ? -3.789 -1.987 28.599 1.00 97.56 708 PHE A N 1
ATOM 5741 C CA . PHE A 1 708 ? -3.380 -1.154 29.727 1.00 97.56 708 PHE A CA 1
ATOM 5742 C C . PHE A 1 708 ? -4.517 -0.962 30.742 1.00 97.56 708 PHE A C 1
ATOM 5744 O O . PHE A 1 708 ? -4.315 -1.180 31.937 1.00 97.56 708 PHE A O 1
ATOM 5751 N N . TYR A 1 709 ? -5.733 -0.634 30.292 1.00 97.19 709 TYR A N 1
ATOM 5752 C CA . TYR A 1 709 ? -6.896 -0.525 31.181 1.00 97.19 709 TYR A CA 1
ATOM 5753 C C . TYR A 1 709 ? -7.262 -1.854 31.838 1.00 97.19 709 TYR A C 1
ATOM 5755 O O . TYR A 1 709 ? -7.694 -1.866 32.986 1.00 97.19 709 TYR A O 1
ATOM 5763 N N . ARG A 1 710 ? -7.095 -2.980 31.142 1.00 96.06 710 ARG A N 1
ATOM 5764 C CA . ARG A 1 710 ? -7.359 -4.301 31.720 1.00 96.06 710 ARG A CA 1
ATOM 5765 C C . ARG A 1 710 ? -6.366 -4.654 32.830 1.00 96.06 710 ARG A C 1
ATOM 5767 O O . ARG A 1 710 ? -6.768 -5.286 33.801 1.00 96.06 710 ARG A O 1
ATOM 5774 N N . THR A 1 711 ? -5.100 -4.269 32.684 1.00 95.56 711 THR A N 1
ATOM 5775 C CA . THR A 1 711 ? -4.046 -4.563 33.666 1.00 95.56 711 THR A CA 1
ATOM 5776 C C . THR A 1 711 ? -4.054 -3.585 34.843 1.00 95.56 711 THR A C 1
ATOM 5778 O O . THR A 1 711 ? -3.887 -4.009 35.984 1.00 95.56 711 THR A O 1
ATOM 5781 N N . HIS A 1 712 ? -4.265 -2.290 34.586 1.00 96.50 712 HIS A N 1
ATOM 5782 C CA . HIS A 1 712 ? -4.111 -1.225 35.592 1.00 96.50 712 HIS A CA 1
ATOM 5783 C C . HIS A 1 712 ? -5.430 -0.606 36.061 1.00 96.50 712 HIS A C 1
ATOM 5785 O O . HIS A 1 712 ? -5.481 0.043 37.106 1.00 96.50 712 HIS A O 1
ATOM 5791 N N . GLY A 1 713 ? -6.501 -0.768 35.289 1.00 95.88 713 GLY A N 1
ATOM 5792 C CA . GLY A 1 713 ? -7.828 -0.284 35.643 1.00 95.88 713 GLY A CA 1
ATOM 5793 C C . GLY A 1 713 ? -8.518 -1.165 36.676 1.00 95.88 713 GLY A C 1
ATOM 5794 O O . GLY A 1 713 ? -8.106 -2.282 36.981 1.00 95.88 713 GLY A O 1
ATOM 5795 N N . THR A 1 714 ? -9.611 -0.652 37.229 1.00 96.81 714 THR A N 1
ATOM 5796 C CA . THR A 1 714 ? -10.433 -1.397 38.190 1.00 96.81 714 THR A CA 1
ATOM 5797 C C . THR A 1 714 ? -11.905 -1.218 37.870 1.00 96.81 714 THR A C 1
ATOM 5799 O O . THR A 1 714 ? -12.317 -0.170 37.382 1.00 96.81 714 THR A O 1
ATOM 5802 N N . ALA A 1 715 ? -12.701 -2.246 38.150 1.00 97.00 715 ALA A N 1
ATOM 5803 C CA . ALA A 1 715 ? -14.154 -2.200 38.078 1.00 97.00 715 ALA A CA 1
ATOM 5804 C C . ALA A 1 715 ? -14.709 -2.799 39.369 1.00 97.00 715 ALA A C 1
ATOM 5806 O O . ALA A 1 715 ? -14.442 -3.960 39.679 1.00 97.00 715 ALA A O 1
ATOM 5807 N N . ALA A 1 716 ? -15.466 -2.012 40.123 1.00 96.19 716 ALA A N 1
ATOM 5808 C CA . ALA A 1 716 ? -16.037 -2.419 41.398 1.00 96.19 716 ALA A CA 1
ATOM 5809 C C . ALA A 1 716 ? -17.507 -2.022 41.469 1.00 96.19 716 ALA A C 1
ATOM 5811 O O . ALA A 1 716 ? -17.920 -1.011 40.901 1.00 96.19 716 ALA A O 1
ATOM 5812 N N . VAL A 1 717 ? -18.294 -2.819 42.182 1.00 96.31 717 VAL A N 1
ATOM 5813 C CA . VAL A 1 717 ? -19.701 -2.524 42.437 1.00 96.31 717 VAL A CA 1
ATOM 5814 C C . VAL A 1 717 ? -19.920 -2.198 43.906 1.00 96.31 717 VAL A C 1
ATOM 5816 O O . VAL A 1 717 ? -19.235 -2.724 44.776 1.00 96.31 717 VAL A O 1
ATOM 5819 N N . THR A 1 718 ? -20.889 -1.336 44.178 1.00 96.06 718 THR A N 1
ATOM 5820 C CA . THR A 1 718 ? -21.367 -1.019 45.523 1.00 96.06 718 THR A CA 1
ATOM 5821 C C . THR A 1 718 ? -22.884 -1.071 45.516 1.00 96.06 718 THR A C 1
ATOM 5823 O O . THR A 1 718 ? -23.536 -0.398 44.712 1.00 96.06 718 THR A O 1
ATOM 5826 N N . LYS A 1 719 ? -23.466 -1.875 46.400 1.00 94.94 719 LYS A N 1
ATOM 5827 C CA . LYS A 1 719 ? -24.911 -1.982 46.574 1.00 94.94 719 LYS A CA 1
ATOM 5828 C C . LYS A 1 719 ? -25.393 -0.806 47.415 1.00 94.94 719 LYS A C 1
ATOM 5830 O O . LYS A 1 719 ? -25.053 -0.686 48.587 1.00 94.94 719 LYS A O 1
ATOM 5835 N N . ILE A 1 720 ? -26.169 0.082 46.795 1.00 94.62 720 ILE A N 1
ATOM 5836 C CA . ILE A 1 720 ? -26.741 1.257 47.464 1.00 94.62 720 ILE A CA 1
ATOM 5837 C C . ILE A 1 720 ? -27.962 0.830 48.287 1.00 94.62 720 ILE A C 1
ATOM 5839 O O . ILE A 1 720 ? -28.105 1.242 49.435 1.00 94.62 720 ILE A O 1
ATOM 5843 N N . ASP A 1 721 ? -28.822 -0.010 47.705 1.00 93.62 721 ASP A N 1
ATOM 5844 C CA . ASP A 1 721 ? -29.992 -0.604 48.357 1.00 93.62 721 ASP A CA 1
ATOM 5845 C C . ASP A 1 721 ? -30.376 -1.945 47.691 1.00 93.62 721 ASP A C 1
ATOM 5847 O O . ASP A 1 721 ? -29.629 -2.496 46.880 1.00 93.62 721 ASP A O 1
ATOM 5851 N N . GLU A 1 722 ? -31.527 -2.519 48.053 1.00 94.19 722 GLU A N 1
ATOM 5852 C CA . GLU A 1 722 ? -31.995 -3.810 47.529 1.00 94.19 722 GLU A CA 1
ATOM 5853 C C . GLU A 1 722 ? -32.232 -3.836 46.012 1.00 94.19 722 GLU A C 1
ATOM 5855 O O . GLU A 1 722 ? -32.200 -4.917 45.429 1.00 94.19 722 GLU A O 1
ATOM 5860 N N . HIS A 1 723 ? -32.407 -2.684 45.368 1.00 95.75 723 HIS A N 1
ATOM 5861 C CA . HIS A 1 723 ? -32.740 -2.551 43.949 1.00 95.75 723 HIS A CA 1
ATOM 5862 C C . HIS A 1 723 ? -31.759 -1.671 43.165 1.00 95.75 723 HIS A C 1
ATOM 5864 O O . HIS A 1 723 ? -31.884 -1.563 41.941 1.00 95.75 723 HIS A O 1
ATOM 5870 N N . LYS A 1 724 ? -30.774 -1.068 43.838 1.00 96.62 724 LYS A N 1
ATOM 5871 C CA . LYS A 1 724 ? -29.845 -0.096 43.263 1.00 96.62 724 LYS A CA 1
ATOM 5872 C C . LYS A 1 724 ? -28.382 -0.478 43.473 1.00 96.62 724 LYS A C 1
ATOM 5874 O O . LYS A 1 724 ? -27.912 -0.633 44.602 1.00 96.62 724 LYS A O 1
ATOM 5879 N N . LEU A 1 725 ? -27.641 -0.558 42.370 1.00 96.50 725 LEU A N 1
ATOM 5880 C CA . LEU A 1 725 ? -26.211 -0.858 42.331 1.00 96.50 725 LEU A CA 1
ATOM 5881 C C . LEU A 1 725 ? -25.448 0.299 41.686 1.00 96.50 725 LEU A C 1
ATOM 5883 O O . LEU A 1 725 ? -25.889 0.838 40.676 1.00 96.50 725 LEU A O 1
ATOM 5887 N N . LYS A 1 726 ? -24.278 0.648 42.211 1.00 97.38 726 LYS A N 1
ATOM 5888 C CA . LYS A 1 726 ? -23.331 1.554 41.557 1.00 97.38 726 LYS A CA 1
ATOM 5889 C C . LYS A 1 726 ? -22.133 0.758 41.058 1.00 97.38 726 LYS A C 1
ATOM 5891 O O . LYS A 1 726 ? -21.472 0.112 41.857 1.00 97.38 726 LYS A O 1
ATOM 5896 N N . LEU A 1 727 ? -21.852 0.817 39.763 1.00 97.94 727 LEU A N 1
ATOM 5897 C CA . LEU A 1 727 ? -20.601 0.379 39.153 1.00 97.94 727 LEU A CA 1
ATOM 5898 C C . LEU A 1 727 ? -19.658 1.585 39.056 1.00 97.94 727 LEU A C 1
ATOM 5900 O O . LEU A 1 727 ? -20.009 2.596 38.447 1.00 97.94 727 LEU A O 1
ATOM 5904 N N . THR A 1 728 ? -18.461 1.458 39.617 1.00 98.12 728 THR A N 1
ATOM 5905 C CA . THR A 1 728 ? -17.369 2.427 39.483 1.00 98.12 728 THR A CA 1
ATOM 5906 C C . THR A 1 728 ? -16.230 1.772 38.713 1.00 98.12 728 THR A C 1
ATOM 5908 O O . THR A 1 728 ? -15.747 0.707 39.102 1.00 98.12 728 THR A O 1
ATOM 5911 N N . VAL A 1 729 ? -15.804 2.403 37.620 1.00 98.12 729 VAL A N 1
ATOM 5912 C CA . VAL A 1 729 ? -14.704 1.931 36.776 1.00 98.12 729 VAL A CA 1
ATOM 5913 C C . VAL A 1 729 ? -13.633 3.007 36.688 1.00 98.12 729 VAL A C 1
ATOM 5915 O O . VAL A 1 729 ? -13.912 4.124 36.254 1.00 98.12 729 VAL A O 1
ATOM 5918 N N . HIS A 1 730 ? -12.406 2.673 37.072 1.00 97.88 730 HIS A N 1
ATOM 5919 C CA . HIS A 1 730 ? -11.251 3.558 36.952 1.00 97.88 730 HIS A CA 1
ATOM 5920 C C . HIS A 1 730 ? -10.417 3.164 35.726 1.00 97.88 730 HIS A C 1
ATOM 5922 O O . HIS A 1 730 ? -9.976 2.020 35.622 1.00 97.88 730 HIS A O 1
ATOM 5928 N N . LEU A 1 731 ? -10.199 4.119 34.817 1.00 97.06 731 LEU A N 1
ATOM 5929 C CA . LEU A 1 731 ? -9.396 3.979 33.601 1.00 97.06 731 LEU A CA 1
ATOM 5930 C C . LEU A 1 731 ? -8.152 4.879 33.715 1.00 97.06 731 LEU A C 1
ATOM 5932 O O . LEU A 1 731 ? -8.202 6.040 33.291 1.00 97.06 731 LEU A O 1
ATOM 5936 N N . PRO A 1 732 ? -7.047 4.393 34.310 1.00 96.56 732 PRO A N 1
ATOM 5937 C CA . PRO A 1 732 ? -5.799 5.150 34.368 1.00 96.56 732 PRO A CA 1
ATOM 5938 C C . PRO A 1 732 ? -5.244 5.365 32.959 1.00 96.56 732 PRO A C 1
ATOM 5940 O O . PRO A 1 732 ? -5.409 4.509 32.097 1.00 96.56 732 PRO A O 1
ATOM 5943 N N . SER A 1 733 ? -4.607 6.503 32.704 1.00 92.62 733 SER A N 1
ATOM 5944 C CA . SER A 1 733 ? -4.102 6.864 31.372 1.00 92.62 733 SER A CA 1
ATOM 5945 C C . SER A 1 733 ? -2.629 7.249 31.423 1.00 92.62 733 SER A C 1
ATOM 5947 O O . SER A 1 733 ? -2.170 7.830 32.405 1.00 92.62 733 SER A O 1
ATOM 5949 N N . GLU A 1 734 ? -1.912 6.964 30.342 1.00 93.75 734 GLU A N 1
ATOM 5950 C CA . GLU A 1 734 ? -0.580 7.512 30.073 1.00 93.75 734 GLU A CA 1
ATOM 5951 C C . GLU A 1 734 ? -0.684 8.667 29.063 1.00 93.75 734 GLU A C 1
ATOM 5953 O O . GLU A 1 734 ? -1.775 9.017 28.599 1.00 93.75 734 GLU A O 1
ATOM 5958 N N . GLU A 1 735 ? 0.453 9.285 28.736 1.00 92.38 735 GLU A N 1
ATOM 5959 C CA . GLU A 1 735 ? 0.507 10.319 27.700 1.00 92.38 735 GLU A CA 1
ATOM 5960 C C . GLU A 1 735 ? -0.038 9.782 26.364 1.00 92.38 735 GLU A C 1
ATOM 5962 O O . GLU A 1 735 ? 0.175 8.619 26.014 1.00 92.38 735 GLU A O 1
ATOM 5967 N N . ASP A 1 736 ? -0.736 10.638 25.616 1.00 94.50 736 ASP A N 1
ATOM 5968 C CA . ASP A 1 736 ? -1.248 10.348 24.275 1.00 94.50 736 ASP A CA 1
ATOM 5969 C C . ASP A 1 736 ? -2.209 9.132 24.190 1.00 94.50 736 ASP A C 1
ATOM 5971 O O . ASP A 1 736 ? -2.244 8.429 23.179 1.00 94.50 736 ASP A O 1
ATOM 5975 N N . PHE A 1 737 ? -3.007 8.874 25.237 1.00 96.62 737 PHE A N 1
ATOM 5976 C CA . PHE A 1 737 ? -4.134 7.923 25.202 1.00 96.62 737 PHE A CA 1
ATOM 5977 C C . PHE A 1 737 ? -5.387 8.565 24.584 1.00 96.62 737 PHE A C 1
ATOM 5979 O O . PHE A 1 737 ? -5.779 9.660 24.986 1.00 96.62 737 PHE A O 1
ATOM 5986 N N . TYR A 1 738 ? -6.031 7.883 23.630 1.00 97.44 738 TYR A N 1
ATOM 5987 C CA . TYR A 1 738 ? -7.142 8.433 22.828 1.00 97.44 738 TYR A CA 1
ATOM 5988 C C . TYR A 1 738 ? -8.377 7.531 22.728 1.00 97.44 738 TYR A C 1
ATOM 5990 O O . TYR A 1 738 ? -9.400 7.944 22.178 1.00 97.44 738 TYR A O 1
ATOM 5998 N N . TYR A 1 739 ? -8.312 6.312 23.259 1.00 97.69 739 TYR A N 1
ATOM 5999 C CA . TYR A 1 739 ? -9.386 5.326 23.207 1.00 97.69 739 TYR A CA 1
ATOM 6000 C C . TYR A 1 739 ? -9.855 4.907 24.614 1.00 97.69 739 TYR A C 1
ATOM 6002 O O . TYR A 1 739 ? -9.898 3.702 24.877 1.00 97.69 739 TYR A O 1
ATOM 6010 N N . PRO A 1 740 ? -10.273 5.839 25.506 1.00 97.62 740 PRO A N 1
ATOM 6011 C CA . PRO A 1 740 ? -10.722 5.549 26.874 1.00 97.62 740 PRO A CA 1
ATOM 6012 C C . PRO A 1 740 ? -12.087 4.851 26.903 1.00 97.62 740 PRO A C 1
ATOM 6014 O O . PRO A 1 740 ? -13.095 5.391 27.357 1.00 97.62 740 PRO A O 1
ATOM 6017 N N . SER A 1 741 ? -12.117 3.626 26.387 1.00 97.38 741 SER A N 1
ATOM 6018 C CA . SER A 1 741 ? -13.297 2.786 26.266 1.00 97.38 741 SER A CA 1
ATOM 6019 C C . SER A 1 741 ? -12.964 1.330 26.566 1.00 97.38 741 SER A C 1
ATOM 6021 O O . SER A 1 741 ? -11.931 0.804 26.141 1.00 97.38 741 SER A O 1
ATOM 6023 N N . LEU A 1 742 ? -13.855 0.656 27.286 1.00 97.12 742 LEU A N 1
ATOM 6024 C CA . LEU A 1 742 ? -13.682 -0.743 27.666 1.00 97.12 742 LEU A CA 1
ATOM 6025 C C . LEU A 1 742 ? -15.021 -1.463 27.832 1.00 97.12 742 LEU A C 1
ATOM 6027 O O . LEU A 1 742 ? -16.084 -0.843 27.847 1.00 97.12 742 LEU A O 1
ATOM 6031 N N . THR A 1 743 ? -14.953 -2.782 27.984 1.00 98.62 743 THR A N 1
ATOM 6032 C CA . THR A 1 743 ? -16.101 -3.629 28.312 1.00 98.62 743 THR A CA 1
ATOM 6033 C C . THR A 1 743 ? -15.981 -4.103 29.758 1.00 98.62 743 THR A C 1
ATOM 6035 O O . THR A 1 743 ? -14.902 -4.504 30.186 1.00 98.62 743 THR A O 1
ATOM 6038 N N . VAL A 1 744 ? -17.078 -4.082 30.514 1.00 98.50 744 VAL A N 1
ATOM 6039 C CA . VAL A 1 744 ? -17.177 -4.697 31.846 1.00 98.50 744 VAL A CA 1
ATOM 6040 C C . VAL A 1 744 ? -18.303 -5.717 31.843 1.00 98.50 744 VAL A C 1
ATOM 6042 O O . VAL A 1 744 ? -19.438 -5.387 31.507 1.00 98.50 744 VAL A O 1
ATOM 6045 N N . ASN A 1 745 ? -18.007 -6.936 32.273 1.00 98.25 745 ASN A N 1
ATOM 6046 C CA . ASN A 1 745 ? -18.999 -7.970 32.533 1.00 98.25 745 ASN A CA 1
ATOM 6047 C C . ASN A 1 745 ? -19.380 -7.955 34.016 1.00 98.25 745 ASN A C 1
ATOM 6049 O O . ASN A 1 745 ? -18.500 -7.958 34.880 1.00 98.25 745 ASN A O 1
ATOM 6053 N N . LEU A 1 746 ? -20.682 -7.965 34.301 1.00 96.62 746 LEU A N 1
ATOM 6054 C CA . LEU A 1 746 ? -21.259 -8.076 35.639 1.00 96.62 746 LEU A CA 1
ATOM 6055 C C . LEU A 1 746 ? -22.102 -9.344 35.734 1.00 96.62 746 LEU A C 1
ATOM 6057 O O . LEU A 1 746 ? -23.100 -9.468 35.027 1.00 96.62 746 LEU A O 1
ATOM 6061 N N . SER A 1 747 ? -21.748 -10.267 36.626 1.00 95.81 747 SER A N 1
ATOM 6062 C CA . SER A 1 747 ? -22.526 -11.496 36.835 1.00 95.81 747 SER A CA 1
ATOM 6063 C C . SER A 1 747 ? -23.782 -11.263 37.680 1.00 95.81 747 SER A C 1
ATOM 6065 O O . SER A 1 747 ? -23.776 -10.434 38.587 1.00 95.81 747 SER A O 1
ATOM 6067 N N . GLY A 1 748 ? -24.818 -12.082 37.491 1.00 91.25 748 GLY A N 1
ATOM 6068 C CA . GLY A 1 748 ? -25.950 -12.163 38.425 1.00 91.25 748 GLY A CA 1
ATOM 6069 C C . GLY A 1 748 ? -27.009 -11.069 38.266 1.00 91.25 748 GLY A C 1
ATOM 6070 O O . GLY A 1 748 ? -27.952 -11.026 39.051 1.00 91.25 748 GLY A O 1
ATOM 6071 N N . ILE A 1 749 ? -26.884 -10.217 37.247 1.00 91.56 749 ILE A N 1
ATOM 6072 C CA . ILE A 1 749 ? -27.872 -9.196 36.882 1.00 91.56 749 ILE A CA 1
ATOM 6073 C C . ILE A 1 749 ? -28.273 -9.454 35.440 1.00 91.56 749 ILE A C 1
ATOM 6075 O O . ILE A 1 749 ? -27.408 -9.508 34.575 1.00 91.56 749 ILE A O 1
ATOM 6079 N N . LYS A 1 750 ? -29.567 -9.606 35.170 1.00 91.25 750 LYS A N 1
ATOM 6080 C CA . LYS A 1 750 ? -30.075 -9.779 33.806 1.00 91.25 750 LYS A CA 1
ATOM 6081 C C . LYS A 1 750 ? -30.556 -8.452 33.242 1.00 91.25 750 LYS A C 1
ATOM 6083 O O . LYS A 1 750 ? -31.125 -7.642 33.972 1.00 91.25 750 LYS A O 1
ATOM 6088 N N . LYS A 1 751 ? -30.396 -8.243 31.934 1.00 94.69 751 LYS A N 1
ATOM 6089 C CA . LYS A 1 751 ? -30.862 -7.033 31.240 1.00 94.69 751 LYS A CA 1
ATOM 6090 C C . LYS A 1 751 ? -32.359 -6.803 31.428 1.00 94.69 751 LYS A C 1
ATOM 6092 O O . LYS A 1 751 ? -32.780 -5.661 31.574 1.00 94.69 751 LYS A O 1
ATOM 6097 N N . GLU A 1 752 ? -33.160 -7.867 31.451 1.00 95.00 752 GLU A N 1
ATOM 6098 C CA . GLU A 1 752 ? -34.620 -7.789 31.593 1.00 95.00 752 GLU A CA 1
ATOM 6099 C C . GLU A 1 752 ? -35.061 -7.223 32.949 1.00 95.00 752 GLU A C 1
ATOM 6101 O O . GLU A 1 752 ? -36.160 -6.661 33.053 1.00 95.00 752 GLU A O 1
ATOM 6106 N N . ASP A 1 753 ? -34.203 -7.363 33.962 1.00 93.69 753 ASP A N 1
ATOM 6107 C CA . ASP A 1 753 ? -34.453 -6.918 35.329 1.00 93.69 753 ASP A CA 1
ATOM 6108 C C . ASP A 1 753 ? -34.079 -5.447 35.535 1.00 93.69 753 ASP A C 1
ATOM 6110 O O . ASP A 1 753 ? -34.520 -4.848 36.515 1.00 93.69 753 ASP A O 1
ATOM 6114 N N . ILE A 1 754 ? -33.319 -4.841 34.617 1.00 95.75 754 ILE A N 1
ATOM 6115 C CA . ILE A 1 754 ? -32.909 -3.435 34.690 1.00 95.75 754 ILE A CA 1
ATOM 6116 C C . ILE A 1 754 ? -34.104 -2.535 34.347 1.00 95.75 754 ILE A C 1
ATOM 6118 O O . ILE A 1 754 ? -34.773 -2.704 33.325 1.00 95.75 754 ILE A O 1
ATOM 6122 N N . THR A 1 755 ? -34.394 -1.568 35.218 1.00 95.50 755 THR A N 1
ATOM 6123 C CA . THR A 1 755 ? -35.402 -0.520 34.984 1.00 95.50 755 THR A CA 1
ATOM 6124 C C . THR A 1 755 ? -34.795 0.714 34.343 1.00 95.50 755 THR A C 1
ATOM 6126 O O . THR A 1 755 ? -35.395 1.281 33.433 1.00 95.50 755 THR A O 1
ATOM 6129 N N . SER A 1 756 ? -33.617 1.126 34.806 1.00 93.81 756 SER A N 1
ATOM 6130 C CA . SER A 1 756 ? -32.865 2.244 34.248 1.00 93.81 756 SER A CA 1
ATOM 6131 C C . SER A 1 756 ? -31.370 2.108 34.530 1.00 93.81 756 SER A C 1
ATOM 6133 O O . SER A 1 756 ? -30.947 1.453 35.486 1.00 93.81 756 SER A O 1
ATOM 6135 N N . LEU A 1 757 ? -30.580 2.756 33.677 1.00 94.56 757 LEU A N 1
ATOM 6136 C CA . LEU A 1 757 ? -29.131 2.866 33.772 1.00 94.56 757 LEU A CA 1
ATOM 6137 C C . LEU A 1 757 ? -28.758 4.343 33.656 1.00 94.56 757 LEU A C 1
ATOM 6139 O O . LEU A 1 757 ? -29.023 4.975 32.636 1.00 94.56 757 LEU A O 1
ATOM 6143 N N . GLU A 1 758 ? -28.165 4.894 34.708 1.00 94.56 758 GLU A N 1
ATOM 6144 C CA . GLU A 1 758 ? -27.795 6.307 34.797 1.00 94.56 758 GLU A CA 1
ATOM 6145 C C . GLU A 1 758 ? -26.275 6.427 34.868 1.00 94.56 758 GLU A C 1
ATOM 6147 O O . GLU A 1 758 ? -25.653 5.943 35.811 1.00 94.56 758 GLU A O 1
ATOM 6152 N N . ALA A 1 759 ? -25.666 7.068 33.873 1.00 95.62 759 ALA A N 1
ATOM 6153 C CA . ALA A 1 759 ? -24.218 7.219 33.797 1.00 95.62 759 ALA A CA 1
ATOM 6154 C C . ALA A 1 759 ? -23.784 8.660 34.083 1.00 95.62 759 ALA A C 1
ATOM 6156 O O . ALA A 1 759 ? -24.349 9.609 33.525 1.00 95.62 759 ALA A O 1
ATOM 6157 N N . GLY A 1 760 ? -22.740 8.809 34.902 1.00 93.62 760 GLY A N 1
ATOM 6158 C CA . GLY A 1 760 ? -22.121 10.089 35.242 1.00 93.62 760 GLY A CA 1
ATOM 6159 C C . GLY A 1 760 ? -21.607 10.862 34.023 1.00 93.62 760 GLY A C 1
ATOM 6160 O O . GLY A 1 760 ? -21.566 10.355 32.900 1.00 93.62 760 GLY A O 1
ATOM 6161 N N . SER A 1 761 ? -21.217 12.120 34.227 1.00 93.00 761 SER A N 1
ATOM 6162 C CA . SER A 1 761 ? -20.812 13.028 33.140 1.00 93.00 761 SER A CA 1
ATOM 6163 C C . SER A 1 761 ? -19.543 12.598 32.400 1.00 93.00 761 SER A C 1
ATOM 6165 O O . SER A 1 761 ? -19.374 12.981 31.251 1.00 93.00 761 SER A O 1
ATOM 6167 N N . SER A 1 762 ? -18.675 11.805 33.034 1.00 95.31 762 SER A N 1
ATOM 6168 C CA . SER A 1 762 ? -17.461 11.250 32.420 1.00 95.31 762 SER A CA 1
ATOM 6169 C C . SER A 1 762 ? -17.743 10.181 31.363 1.00 95.31 762 SER A C 1
ATOM 6171 O O . SER A 1 762 ? -16.909 9.962 30.494 1.00 95.31 762 SER A O 1
ATOM 6173 N N . VAL A 1 763 ? -18.905 9.525 31.426 1.00 98.06 763 VAL A N 1
ATOM 6174 C CA . VAL A 1 763 ? -19.333 8.526 30.442 1.00 98.06 763 VAL A CA 1
ATOM 6175 C C . VAL A 1 763 ? -20.108 9.240 29.348 1.00 98.06 763 VAL A C 1
ATOM 6177 O O . VAL A 1 763 ? -21.173 9.806 29.614 1.00 98.06 763 VAL A O 1
ATOM 6180 N N . THR A 1 764 ? -19.600 9.207 28.124 1.00 98.06 764 THR A N 1
ATOM 6181 C CA . THR A 1 764 ? -20.225 9.831 26.949 1.00 98.06 764 THR A CA 1
ATOM 6182 C C . THR A 1 764 ? -20.890 8.796 26.047 1.00 98.06 764 THR A C 1
ATOM 6184 O O . THR A 1 764 ? -21.932 9.088 25.458 1.00 98.06 764 THR A O 1
ATOM 6187 N N . GLY A 1 765 ? -20.370 7.566 26.017 1.00 98.25 765 GLY A N 1
ATOM 6188 C CA . GLY A 1 765 ? -20.986 6.411 25.367 1.00 98.25 765 GLY A CA 1
ATOM 6189 C C . GLY A 1 765 ? -21.287 5.284 26.350 1.00 98.25 765 GLY A C 1
ATOM 6190 O O . GLY A 1 765 ? -20.479 4.975 27.226 1.00 98.25 765 GLY A O 1
ATOM 6191 N N . LEU A 1 766 ? -22.467 4.676 26.225 1.00 98.38 766 LEU A N 1
ATOM 6192 C CA . LEU A 1 766 ? -22.860 3.521 27.030 1.00 98.38 766 LEU A CA 1
ATOM 6193 C C . LEU A 1 766 ? -23.794 2.608 26.237 1.00 98.38 766 LEU A C 1
ATOM 6195 O O . LEU A 1 766 ? -24.861 3.038 25.798 1.00 98.38 766 LEU A O 1
ATOM 6199 N N . SER A 1 767 ? -23.428 1.335 26.131 1.00 98.12 767 SER A N 1
ATOM 6200 C CA . SER A 1 767 ? -24.296 0.273 25.618 1.00 98.12 767 SER A CA 1
ATOM 6201 C C . SER A 1 767 ? -24.207 -0.966 26.502 1.00 98.12 767 SER A C 1
ATOM 6203 O O . SER A 1 767 ? -23.217 -1.169 27.205 1.00 98.12 767 SER A O 1
ATOM 6205 N N . TYR A 1 768 ? -25.263 -1.780 26.530 1.00 97.75 768 TYR A N 1
ATOM 6206 C CA . TYR A 1 768 ? -25.300 -2.966 27.382 1.00 97.75 768 TYR A CA 1
ATOM 6207 C C . TYR A 1 768 ? -26.221 -4.065 26.844 1.00 97.75 768 TYR A C 1
ATOM 6209 O O . TYR A 1 768 ? -27.268 -3.825 26.223 1.00 97.75 768 TYR A O 1
ATOM 6217 N N . SER A 1 769 ? -25.830 -5.307 27.114 1.00 97.44 769 SER A N 1
ATOM 6218 C CA . SER A 1 769 ? -26.532 -6.515 26.680 1.00 97.44 769 SER A CA 1
ATOM 6219 C C . SER A 1 769 ? -26.432 -7.619 27.720 1.00 97.44 769 SER A C 1
ATOM 6221 O O . SER A 1 769 ? -25.615 -7.529 28.633 1.00 97.44 769 SER A O 1
ATOM 6223 N N . ASN A 1 770 ? -27.235 -8.672 27.572 1.00 97.38 770 ASN A N 1
ATOM 6224 C CA . ASN A 1 770 ? -27.006 -9.898 28.333 1.00 97.38 770 ASN A CA 1
ATOM 6225 C C . ASN A 1 770 ? -25.684 -10.532 27.900 1.00 97.38 770 ASN A C 1
ATOM 6227 O O . ASN A 1 770 ? -25.385 -10.594 26.708 1.00 97.38 770 ASN A O 1
ATOM 6231 N N . TYR A 1 771 ? -24.933 -11.042 28.868 1.00 96.44 771 TYR A N 1
ATOM 6232 C CA . TYR A 1 771 ? -23.730 -11.825 28.625 1.00 96.44 771 TYR A CA 1
ATOM 6233 C C . TYR A 1 771 ? -23.603 -12.890 29.716 1.00 96.44 771 TYR A C 1
ATOM 6235 O O . TYR A 1 771 ? -23.613 -12.572 30.905 1.00 96.44 771 TYR A O 1
ATOM 6243 N N . GLU A 1 772 ? -23.526 -14.160 29.314 1.00 94.19 772 GLU A N 1
ATOM 6244 C CA . GLU A 1 772 ? -23.556 -15.319 30.218 1.00 94.19 772 GLU A CA 1
ATOM 6245 C C . GLU A 1 772 ? -24.707 -15.250 31.249 1.00 94.19 772 GLU A C 1
ATOM 6247 O O . GLU A 1 772 ? -25.874 -15.140 30.876 1.00 94.19 772 GLU A O 1
ATOM 6252 N N . ASN A 1 773 ? -24.405 -15.338 32.551 1.00 92.38 773 ASN A N 1
ATOM 6253 C CA . ASN A 1 773 ? -25.380 -15.252 33.641 1.00 92.38 773 ASN A CA 1
ATOM 6254 C C . ASN A 1 773 ? -25.627 -13.808 34.121 1.00 92.38 773 ASN A C 1
ATOM 6256 O O . ASN A 1 773 ? -26.113 -13.606 35.239 1.00 92.38 773 ASN A O 1
ATOM 6260 N N . GLY A 1 774 ? -25.244 -12.822 33.315 1.00 95.81 774 GLY A N 1
ATOM 6261 C CA . GLY A 1 774 ? -25.135 -11.430 33.701 1.00 95.81 774 GLY A CA 1
ATOM 6262 C C . GLY A 1 774 ? -25.381 -10.454 32.548 1.00 95.81 774 GLY A C 1
ATOM 6263 O O . GLY A 1 774 ? -26.087 -10.757 31.580 1.00 95.81 774 GLY A O 1
ATOM 6264 N N . ILE A 1 775 ? -24.746 -9.288 32.641 1.00 97.38 775 ILE A N 1
ATOM 6265 C CA . ILE A 1 775 ? -24.706 -8.274 31.584 1.00 97.38 775 ILE A CA 1
ATOM 6266 C C . ILE A 1 775 ? -23.270 -7.918 31.210 1.00 97.38 775 ILE A C 1
ATOM 6268 O O . ILE A 1 775 ? -22.364 -7.976 32.038 1.00 97.38 775 ILE A O 1
ATOM 6272 N N . MET A 1 776 ? -23.088 -7.474 29.973 1.00 98.19 776 MET A N 1
ATOM 6273 C CA . MET A 1 776 ? -21.915 -6.722 29.541 1.00 98.19 776 MET A CA 1
ATOM 6274 C C . MET A 1 776 ? -22.285 -5.249 29.374 1.00 98.19 776 MET A C 1
ATOM 6276 O O . MET A 1 776 ? -23.373 -4.940 28.883 1.00 98.19 776 MET A O 1
ATOM 6280 N N . LEU A 1 777 ? -21.382 -4.352 29.759 1.00 98.50 777 LEU A N 1
ATOM 6281 C CA . LEU A 1 777 ? -21.482 -2.913 29.547 1.00 98.50 777 LEU A CA 1
ATOM 6282 C C . LEU A 1 777 ? -20.270 -2.449 28.744 1.00 98.50 777 LEU A C 1
ATOM 6284 O O . LEU A 1 777 ? -19.138 -2.681 29.163 1.00 98.50 777 LEU A O 1
ATOM 6288 N N . ASN A 1 778 ? -20.497 -1.770 27.626 1.00 98.69 778 ASN A N 1
ATOM 6289 C CA . ASN A 1 778 ? -19.453 -1.066 26.893 1.00 98.69 778 ASN A CA 1
ATOM 6290 C C . ASN A 1 778 ? -19.502 0.403 27.291 1.00 98.69 778 ASN A C 1
ATOM 6292 O O . ASN A 1 778 ? -20.531 1.060 27.130 1.00 98.69 778 ASN A O 1
ATOM 6296 N N . ILE A 1 779 ? -18.398 0.888 27.840 1.00 98.69 779 ILE A N 1
ATOM 6297 C CA . ILE A 1 779 ? -18.281 2.211 28.444 1.00 98.69 779 ILE A CA 1
ATOM 6298 C C . ILE A 1 779 ? -17.290 3.001 27.602 1.00 98.69 779 ILE A C 1
ATOM 6300 O O . ILE A 1 779 ? -16.178 2.527 27.376 1.00 98.69 779 ILE A O 1
ATOM 6304 N N . ASP A 1 780 ? -17.685 4.187 27.153 1.00 98.56 780 ASP A N 1
ATOM 6305 C CA . ASP A 1 780 ? -16.833 5.120 26.419 1.00 98.56 780 ASP A CA 1
ATOM 6306 C C . ASP A 1 780 ? -16.774 6.454 27.166 1.00 98.56 780 ASP A C 1
ATOM 6308 O O . ASP A 1 780 ? -17.807 7.051 27.489 1.00 98.56 780 ASP A O 1
ATOM 6312 N N . CYS A 1 781 ? -15.555 6.891 27.465 1.00 98.44 781 CYS A N 1
ATOM 6313 C CA . CYS A 1 781 ? -15.266 8.098 28.227 1.00 98.44 781 CYS A CA 1
ATOM 6314 C C . CYS A 1 781 ? -14.612 9.195 27.376 1.00 98.44 781 CYS A C 1
ATOM 6316 O O . CYS A 1 781 ? -14.122 10.174 27.935 1.00 98.44 781 CYS A O 1
ATOM 6318 N N . ARG A 1 782 ? -14.586 9.063 26.040 1.00 98.12 782 ARG A N 1
ATOM 6319 C CA . ARG A 1 782 ? -14.086 10.119 25.145 1.00 98.12 782 ARG A CA 1
ATOM 6320 C C . ARG A 1 782 ? -14.839 11.415 25.413 1.00 98.12 782 ARG A C 1
ATOM 6322 O O . ARG A 1 782 ? -16.054 11.479 25.203 1.00 98.12 782 ARG A O 1
ATOM 6329 N N . LYS A 1 783 ? -14.134 12.444 25.889 1.00 97.31 783 LYS A N 1
ATOM 6330 C CA . LYS A 1 783 ? -14.745 13.659 26.447 1.00 97.31 783 LYS A CA 1
ATOM 6331 C C . LYS A 1 783 ? -15.613 14.396 25.435 1.00 97.31 783 LYS A C 1
ATOM 6333 O O . LYS A 1 783 ? -16.677 14.880 25.804 1.00 97.31 783 LYS A O 1
ATOM 6338 N N . TYR A 1 784 ? -15.178 14.432 24.177 1.00 97.81 784 TYR A N 1
ATOM 6339 C CA . TYR A 1 784 ? -15.826 15.192 23.107 1.00 97.81 784 TYR A CA 1
ATOM 6340 C C . TYR A 1 784 ? -16.643 14.316 22.152 1.00 97.81 784 TYR A C 1
ATOM 6342 O O . TYR A 1 784 ? -16.956 14.725 21.035 1.00 97.81 784 TYR A O 1
ATOM 6350 N N . LEU A 1 785 ? -16.984 13.084 22.551 1.00 98.44 785 LEU A N 1
ATOM 6351 C CA . LEU A 1 785 ? -17.728 12.157 21.693 1.00 98.44 785 LEU A CA 1
ATOM 6352 C C . LEU A 1 785 ? -19.106 12.707 21.287 1.00 98.44 785 LEU A C 1
ATOM 6354 O O . LEU A 1 785 ? -19.554 12.472 20.165 1.00 98.44 785 LEU A O 1
ATOM 6358 N N . THR A 1 786 ? -19.764 13.459 22.173 1.00 98.38 786 THR A N 1
ATOM 6359 C CA . THR A 1 786 ? -21.086 14.050 21.901 1.00 98.38 786 THR A CA 1
ATOM 6360 C C . THR A 1 786 ? -20.997 15.139 20.835 1.00 98.38 786 THR A C 1
ATOM 6362 O O . THR A 1 786 ? -21.770 15.137 19.879 1.00 98.38 786 THR A O 1
ATOM 6365 N N . GLU A 1 787 ? -20.026 16.039 20.967 1.00 98.44 787 GLU A N 1
ATOM 6366 C CA . GLU A 1 787 ? -19.725 17.107 20.018 1.00 98.44 787 GLU A CA 1
ATOM 6367 C C . GLU A 1 787 ? -19.283 16.530 18.673 1.00 98.44 787 GLU A C 1
ATOM 6369 O O . GLU A 1 787 ? -19.696 17.014 17.620 1.00 98.44 787 GLU A O 1
ATOM 6374 N N . HIS A 1 788 ? -18.494 15.455 18.702 1.00 98.56 788 HIS A N 1
ATOM 6375 C CA . HIS A 1 788 ? -18.055 14.745 17.508 1.00 98.56 788 HIS A CA 1
ATOM 6376 C C . HIS A 1 788 ? -19.228 14.132 16.742 1.00 98.56 788 HIS A C 1
ATOM 6378 O O . HIS A 1 788 ? -19.359 14.343 15.537 1.00 98.56 788 HIS A O 1
ATOM 6384 N N . ALA A 1 789 ? -20.138 13.447 17.441 1.00 98.75 789 ALA A N 1
ATOM 6385 C CA . ALA A 1 789 ? -21.367 12.930 16.843 1.00 98.75 789 ALA A CA 1
ATOM 6386 C C . ALA A 1 789 ? -22.242 14.058 16.274 1.00 98.75 789 ALA A C 1
ATOM 6388 O O . ALA A 1 789 ? -22.770 13.941 15.169 1.00 98.75 789 ALA A O 1
ATOM 6389 N N . GLU A 1 790 ? -22.360 15.179 16.988 1.00 98.69 790 GLU A N 1
ATOM 6390 C CA . GLU A 1 790 ? -23.073 16.358 16.499 1.00 98.69 790 GLU A CA 1
ATOM 6391 C C . GLU A 1 790 ? -22.430 16.964 15.241 1.00 98.69 790 GLU A C 1
ATOM 6393 O O . GLU A 1 790 ? -23.152 17.431 14.359 1.00 98.69 790 GLU A O 1
ATOM 6398 N N . ASN A 1 791 ? -21.105 16.936 15.108 1.00 98.56 791 ASN A N 1
ATOM 6399 C CA . ASN A 1 791 ? -20.434 17.417 13.903 1.00 98.56 791 ASN A CA 1
ATOM 6400 C C . ASN A 1 791 ? -20.749 16.549 12.674 1.00 98.56 791 ASN A C 1
ATOM 6402 O O . ASN A 1 791 ? -21.037 17.096 11.609 1.00 98.56 791 ASN A O 1
ATOM 6406 N N . PHE A 1 792 ? -20.833 15.222 12.821 1.00 98.44 792 PHE A N 1
ATOM 6407 C CA . PHE A 1 792 ? -21.336 14.359 11.743 1.00 98.44 792 PHE A CA 1
ATOM 6408 C C . PHE A 1 792 ? -22.803 14.643 11.394 1.00 98.44 792 PHE A C 1
ATOM 6410 O O . PHE A 1 792 ? -23.165 14.624 10.218 1.00 98.44 792 PHE A O 1
ATOM 6417 N N . VAL A 1 793 ? -23.645 14.966 12.384 1.00 98.50 793 VAL A N 1
ATOM 6418 C CA . VAL A 1 793 ? -25.027 15.408 12.127 1.00 98.50 793 VAL A CA 1
ATOM 6419 C C . VAL A 1 793 ? -25.050 16.717 11.341 1.00 98.50 793 VAL A C 1
ATOM 6421 O O . VAL A 1 793 ? -25.785 16.806 10.363 1.00 98.50 793 VAL A O 1
ATOM 6424 N N . LYS A 1 794 ? -24.217 17.703 11.694 1.00 98.06 794 LYS A N 1
ATOM 6425 C CA . LYS A 1 794 ? -24.101 18.965 10.938 1.00 98.06 794 LYS A CA 1
ATOM 6426 C C . LYS A 1 794 ? -23.638 18.726 9.499 1.00 98.06 794 LYS A C 1
ATOM 6428 O O . LYS A 1 794 ? -24.174 19.339 8.579 1.00 98.06 794 LYS A O 1
ATOM 6433 N N . ARG A 1 795 ? -22.689 17.806 9.290 1.00 96.38 795 ARG A N 1
ATOM 6434 C CA . ARG A 1 795 ? -22.244 17.404 7.949 1.00 96.38 795 ARG A CA 1
ATOM 6435 C C . ARG A 1 795 ? -23.387 16.767 7.144 1.00 96.38 795 ARG A C 1
ATOM 6437 O O . ARG A 1 795 ? -23.549 17.087 5.970 1.00 96.38 795 ARG A O 1
ATOM 6444 N N . TYR A 1 796 ? -24.221 15.933 7.772 1.00 96.75 796 TYR A N 1
ATOM 6445 C CA . TYR A 1 796 ? -25.443 15.403 7.148 1.00 96.75 796 TYR A CA 1
ATOM 6446 C C . TYR A 1 796 ? -26.461 16.502 6.826 1.00 96.75 796 TYR A C 1
ATOM 6448 O O . TYR A 1 796 ? -27.005 16.522 5.728 1.00 96.75 796 TYR A O 1
ATOM 6456 N N . GLU A 1 797 ? -26.698 17.448 7.734 1.00 96.56 797 GLU A N 1
ATOM 6457 C CA . GLU A 1 797 ? -27.614 18.573 7.503 1.00 96.56 797 GLU A CA 1
ATOM 6458 C C . GLU A 1 797 ? -27.167 19.445 6.317 1.00 96.56 797 GLU A C 1
ATOM 6460 O O . GLU A 1 797 ? -28.008 19.946 5.569 1.00 96.56 797 GLU A O 1
ATOM 6465 N N . ALA A 1 798 ? -25.854 19.575 6.097 1.00 94.25 798 ALA A N 1
ATOM 6466 C CA . ALA A 1 798 ? -25.290 20.261 4.936 1.00 94.25 798 ALA A CA 1
ATOM 6467 C C . ALA A 1 798 ? -25.438 19.471 3.617 1.00 94.25 798 ALA A C 1
ATOM 6469 O O . ALA A 1 798 ? -25.432 20.080 2.547 1.00 94.25 798 ALA A O 1
ATOM 6470 N N . ASN A 1 799 ? -25.597 18.142 3.670 1.00 89.94 799 ASN A N 1
ATOM 6471 C CA . ASN A 1 799 ? -25.751 17.273 2.497 1.00 89.94 799 ASN A CA 1
ATOM 6472 C C . ASN A 1 799 ? -26.738 16.114 2.752 1.00 89.94 799 ASN A C 1
ATOM 6474 O O . ASN A 1 799 ? -26.369 14.940 2.811 1.00 89.94 799 ASN A O 1
ATOM 6478 N N . THR A 1 800 ? -28.025 16.444 2.888 1.00 90.44 800 THR A N 1
ATOM 6479 C CA . THR A 1 800 ? -29.075 15.488 3.300 1.00 90.44 800 THR A CA 1
ATOM 6480 C C . THR A 1 800 ? -29.395 14.403 2.267 1.00 90.44 800 THR A C 1
ATOM 6482 O O . THR A 1 800 ? -30.031 13.403 2.604 1.00 90.44 800 THR A O 1
ATOM 6485 N N . ALA A 1 801 ? -28.964 14.580 1.015 1.00 85.94 801 ALA A N 1
ATOM 6486 C CA . ALA A 1 801 ? -29.155 13.606 -0.058 1.00 85.94 801 ALA A CA 1
ATOM 6487 C C . ALA A 1 801 ? -28.123 12.463 -0.028 1.00 85.94 801 ALA A C 1
ATOM 6489 O O . ALA A 1 801 ? -28.358 11.418 -0.637 1.00 85.94 801 ALA A O 1
ATOM 6490 N N . ASP A 1 802 ? -26.998 12.635 0.672 1.00 87.25 802 ASP A N 1
ATOM 6491 C CA . ASP A 1 802 ? -25.926 11.644 0.730 1.00 87.25 802 ASP A CA 1
ATOM 6492 C C . ASP A 1 802 ? -26.206 10.577 1.803 1.00 87.25 802 ASP A C 1
ATOM 6494 O O . ASP A 1 802 ? -26.111 10.802 3.016 1.00 87.25 802 ASP A O 1
ATOM 6498 N N . ALA A 1 803 ? -26.542 9.371 1.340 1.00 90.00 803 ALA A N 1
ATOM 6499 C CA . ALA A 1 803 ? -26.833 8.231 2.203 1.00 90.00 803 ALA A CA 1
ATOM 6500 C C . ALA A 1 803 ? -25.625 7.781 3.045 1.00 90.00 803 ALA A C 1
ATOM 6502 O O . ALA A 1 803 ? -25.814 7.282 4.156 1.00 90.00 803 ALA A O 1
ATOM 6503 N N . SER A 1 804 ? -24.398 7.971 2.549 1.00 91.88 804 SER A N 1
ATOM 6504 C CA . SER A 1 804 ? -23.171 7.639 3.278 1.00 91.88 804 SER A CA 1
ATOM 6505 C C . SER A 1 804 ? -22.970 8.603 4.451 1.00 91.88 804 SER A C 1
ATOM 6507 O O . SER A 1 804 ? -22.729 8.154 5.571 1.00 91.88 804 SER A O 1
ATOM 6509 N N . VAL A 1 805 ? -23.177 9.910 4.246 1.00 93.56 805 VAL A N 1
ATOM 6510 C CA . VAL A 1 805 ? -23.075 10.908 5.331 1.00 93.56 805 VAL A CA 1
ATOM 6511 C C . VAL A 1 805 ? -24.165 10.691 6.390 1.00 93.56 805 VAL A C 1
ATOM 6513 O O . VAL A 1 805 ? -23.895 10.782 7.589 1.00 93.56 805 VAL A O 1
ATOM 6516 N N . LYS A 1 806 ? -25.385 10.312 5.976 1.00 95.88 806 LYS A N 1
ATOM 6517 C CA . LYS A 1 806 ? -26.453 9.906 6.908 1.00 95.88 806 LYS A CA 1
ATOM 6518 C C . LYS A 1 806 ? -26.056 8.689 7.748 1.00 95.88 806 LYS A C 1
ATOM 6520 O O . LYS A 1 806 ? -26.316 8.660 8.952 1.00 95.88 806 LYS A O 1
ATOM 6525 N N . ALA A 1 807 ? -25.446 7.681 7.121 1.00 96.12 807 ALA A N 1
ATOM 6526 C CA . ALA A 1 807 ? -24.995 6.472 7.802 1.00 96.12 807 ALA A CA 1
ATOM 6527 C C . ALA A 1 807 ? -23.892 6.770 8.831 1.00 96.12 807 ALA A C 1
ATOM 6529 O O . ALA A 1 807 ? -23.922 6.208 9.924 1.00 96.12 807 ALA A O 1
ATOM 6530 N N . ASP A 1 808 ? -22.969 7.686 8.526 1.00 97.88 808 ASP A N 1
ATOM 6531 C CA . ASP A 1 808 ? -21.949 8.142 9.478 1.00 97.88 808 ASP A CA 1
ATOM 6532 C C . ASP A 1 808 ? -22.575 8.881 10.669 1.00 97.88 808 ASP A C 1
ATOM 6534 O O . ASP A 1 808 ? -22.286 8.546 11.817 1.00 97.88 808 ASP A O 1
ATOM 6538 N N . ALA A 1 809 ? -23.501 9.814 10.427 1.00 98.25 809 ALA A N 1
ATOM 6539 C CA . ALA A 1 809 ? -24.207 10.516 11.500 1.00 98.25 809 ALA A CA 1
ATOM 6540 C C . ALA A 1 809 ? -24.941 9.547 12.444 1.00 98.25 809 ALA A C 1
ATOM 6542 O O . ALA A 1 809 ? -24.829 9.661 13.665 1.00 98.25 809 ALA A O 1
ATOM 6543 N N . LEU A 1 810 ? -25.643 8.547 11.897 1.00 97.94 810 LEU A N 1
ATOM 6544 C CA . LEU A 1 810 ? -26.292 7.506 12.702 1.00 97.94 810 LEU A CA 1
ATOM 6545 C C . LEU A 1 810 ? -25.279 6.664 13.481 1.00 97.94 810 LEU A C 1
ATOM 6547 O O . LEU A 1 810 ? -25.511 6.382 14.655 1.00 97.94 810 LEU A O 1
ATOM 6551 N N . TYR A 1 811 ? -24.168 6.278 12.850 1.00 98.50 811 TYR A N 1
ATOM 6552 C CA . TYR A 1 811 ? -23.109 5.490 13.476 1.00 98.50 811 TYR A CA 1
ATOM 6553 C C . TYR A 1 811 ? -22.559 6.180 14.731 1.00 98.50 811 TYR A C 1
ATOM 6555 O O . TYR A 1 811 ? -22.590 5.589 15.810 1.00 98.50 811 TYR A O 1
ATOM 6563 N N . PHE A 1 812 ? -22.156 7.451 14.635 1.00 98.69 812 PHE A N 1
ATOM 6564 C CA . PHE A 1 812 ? -21.608 8.182 15.784 1.00 98.69 812 PHE A CA 1
ATOM 6565 C C . PHE A 1 812 ? -22.665 8.543 16.837 1.00 98.69 812 PHE A C 1
ATOM 6567 O O . PHE A 1 812 ? -22.387 8.445 18.030 1.00 98.69 812 PHE A O 1
ATOM 6574 N N . VAL A 1 813 ? -23.900 8.888 16.445 1.00 98.62 813 VAL A N 1
ATOM 6575 C CA . VAL A 1 813 ? -24.986 9.146 17.413 1.00 98.62 813 VAL A CA 1
ATOM 6576 C C . VAL A 1 813 ? -25.363 7.883 18.192 1.00 98.62 813 VAL A C 1
ATOM 6578 O O . VAL A 1 813 ? -25.708 7.965 19.373 1.00 98.62 813 VAL A O 1
ATOM 6581 N N . ASN A 1 814 ? -25.271 6.704 17.573 1.00 98.12 814 ASN A N 1
ATOM 6582 C CA . ASN A 1 814 ? -25.549 5.437 18.248 1.00 98.12 814 ASN A CA 1
ATOM 6583 C C . ASN A 1 814 ? -24.486 5.059 19.292 1.00 98.12 814 ASN A C 1
ATOM 6585 O O . ASN A 1 814 ? -24.822 4.328 20.221 1.00 98.12 814 ASN A O 1
ATOM 6589 N N . MET A 1 815 ? -23.263 5.602 19.211 1.00 98.19 815 MET A N 1
ATOM 6590 C CA . MET A 1 815 ? -22.239 5.414 20.251 1.00 98.19 815 MET A CA 1
ATOM 6591 C C . MET A 1 815 ? -22.588 6.115 21.567 1.00 98.19 815 MET A C 1
ATOM 6593 O O . MET A 1 815 ? -22.132 5.691 22.628 1.00 98.19 815 MET A O 1
ATOM 6597 N N . LEU A 1 816 ? -23.371 7.198 21.514 1.00 98.50 816 LEU A N 1
ATOM 6598 C CA . LEU A 1 816 ? -23.675 8.013 22.687 1.00 98.50 816 LEU A CA 1
ATOM 6599 C C . LEU A 1 816 ? -24.515 7.242 23.704 1.00 98.50 816 LEU A C 1
ATOM 6601 O O . LEU A 1 816 ? -25.390 6.449 23.345 1.00 98.50 816 LEU A O 1
ATOM 6605 N N . LYS A 1 817 ? -24.319 7.536 24.989 1.00 96.75 817 LYS A N 1
ATOM 6606 C CA . LYS A 1 817 ? -25.246 7.096 26.034 1.00 96.75 817 LYS A CA 1
ATOM 6607 C C . LYS A 1 817 ? -26.619 7.731 25.826 1.00 96.75 817 LYS A C 1
ATOM 6609 O O . LYS A 1 817 ? -26.745 8.820 25.253 1.00 96.75 817 LYS A O 1
ATOM 6614 N N . ASP A 1 818 ? -27.653 7.078 26.338 1.00 94.94 818 ASP A N 1
ATOM 6615 C CA . ASP A 1 818 ? -28.998 7.642 26.299 1.00 94.94 818 ASP A CA 1
ATOM 6616 C C . ASP A 1 818 ? -29.047 8.971 27.069 1.00 94.94 818 ASP A C 1
ATOM 6618 O O . ASP A 1 818 ? -28.587 9.087 28.206 1.00 94.94 818 ASP A O 1
ATOM 6622 N N . SER A 1 819 ? -29.522 10.010 26.385 1.00 95.88 819 SER A N 1
ATOM 6623 C CA . SER A 1 819 ? -29.558 11.393 26.858 1.00 95.88 819 SER A CA 1
ATOM 6624 C C . SER A 1 819 ? -30.499 12.219 25.982 1.00 95.88 819 SER A C 1
ATOM 6626 O O . SER A 1 819 ? -30.752 11.862 24.826 1.00 95.88 819 SER A O 1
ATOM 6628 N N . ASP A 1 820 ? -30.957 13.3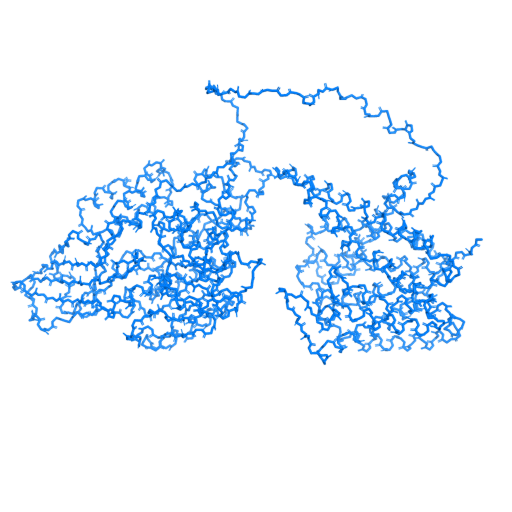64 26.493 1.00 96.50 820 ASP A N 1
ATOM 6629 C CA . ASP A 1 820 ? -31.756 14.314 25.709 1.00 96.50 820 ASP A CA 1
ATOM 6630 C C . ASP A 1 820 ? -31.022 14.749 24.435 1.00 96.50 820 ASP A C 1
ATOM 6632 O O . ASP A 1 820 ? -31.633 14.853 23.370 1.00 96.50 820 ASP A O 1
ATOM 6636 N N . LYS A 1 821 ? -29.693 14.916 24.515 1.00 97.38 821 LYS A N 1
ATOM 6637 C CA . LYS A 1 821 ? -28.864 15.279 23.362 1.00 97.38 821 LYS A CA 1
ATOM 6638 C C . LYS A 1 821 ? -28.830 14.171 22.307 1.00 97.38 821 LYS A C 1
ATOM 6640 O O . LYS A 1 821 ? -28.988 14.468 21.129 1.00 97.38 821 LYS A O 1
ATOM 6645 N N . LYS A 1 822 ? -28.701 12.893 22.689 1.00 97.81 822 LYS A N 1
ATOM 6646 C CA . LYS A 1 822 ? -28.778 11.769 21.733 1.00 97.81 822 LYS A CA 1
ATOM 6647 C C . LYS A 1 822 ? -30.126 11.745 21.007 1.00 97.81 822 LYS A C 1
ATOM 6649 O O . LYS A 1 822 ? -30.163 11.572 19.790 1.00 97.81 822 LYS A O 1
ATOM 6654 N N . GLU A 1 823 ? -31.229 11.953 21.725 1.00 97.94 823 GLU A N 1
ATOM 6655 C CA . GLU A 1 823 ? -32.567 11.985 21.122 1.00 97.94 823 GLU A CA 1
ATOM 6656 C C . GLU A 1 823 ? -32.802 13.230 20.250 1.00 97.94 823 GLU A C 1
ATOM 6658 O O . GLU A 1 823 ? -33.459 13.133 19.211 1.00 97.94 823 GLU A O 1
ATOM 6663 N N . GLU A 1 824 ? -32.237 14.386 20.609 1.00 98.31 824 GLU A N 1
ATOM 6664 C CA . GLU A 1 824 ? -32.183 15.578 19.751 1.00 98.31 824 GLU A CA 1
ATOM 6665 C C . GLU A 1 824 ? -31.450 15.275 18.434 1.00 98.31 824 GLU A C 1
ATOM 6667 O O . GLU A 1 824 ? -31.999 15.502 17.354 1.00 98.31 824 GLU A O 1
ATOM 6672 N N . LEU A 1 825 ? -30.246 14.699 18.509 1.00 98.44 825 LEU A N 1
ATOM 6673 C CA . LEU A 1 825 ? -29.439 14.360 17.335 1.00 98.44 825 LEU A CA 1
ATOM 6674 C C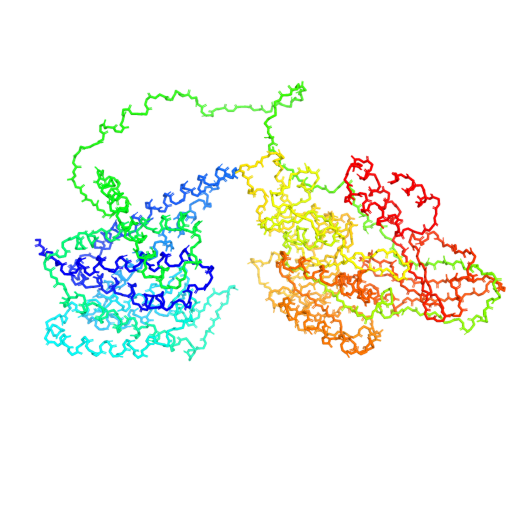 . LEU A 1 825 ? -30.127 13.311 16.449 1.00 98.44 825 LEU A C 1
ATOM 6676 O O . LEU A 1 825 ? -30.194 13.485 15.234 1.00 98.44 825 LEU A O 1
ATOM 6680 N N . LYS A 1 826 ? -30.744 12.272 17.031 1.00 97.69 826 LYS A N 1
ATOM 6681 C CA . LYS A 1 826 ? -31.550 11.302 16.267 1.00 97.69 826 LYS A CA 1
ATOM 6682 C C . LYS A 1 826 ? -32.709 11.961 15.522 1.00 97.69 826 LYS A C 1
ATOM 6684 O O . LYS A 1 826 ? -33.028 11.536 14.416 1.00 97.69 826 LYS A O 1
ATOM 6689 N N . LYS A 1 827 ? -33.366 12.969 16.110 1.00 97.31 827 LYS A N 1
ATOM 6690 C CA . LYS A 1 827 ? -34.449 13.711 15.441 1.00 97.31 827 LYS A CA 1
ATOM 6691 C C . LYS A 1 827 ? -33.933 14.543 14.270 1.00 97.31 827 LYS A C 1
ATOM 6693 O O . LYS A 1 827 ? -34.637 14.621 13.275 1.00 97.31 827 LYS A O 1
ATOM 6698 N N . ARG A 1 828 ? -32.725 15.104 14.366 1.00 97.62 828 ARG A N 1
ATOM 6699 C CA . ARG A 1 828 ? -32.078 15.866 13.281 1.00 97.62 828 ARG A CA 1
ATOM 6700 C C . ARG A 1 828 ? -31.682 14.996 12.081 1.00 97.62 828 ARG A C 1
ATOM 6702 O O . ARG A 1 828 ? -31.617 15.497 10.966 1.00 97.62 828 ARG A O 1
ATOM 6709 N N . ILE A 1 829 ? -31.460 13.693 12.288 1.00 95.31 829 ILE A N 1
ATOM 6710 C CA . ILE A 1 829 ? -31.126 12.748 11.205 1.00 95.31 829 ILE A CA 1
ATOM 6711 C C . ILE A 1 829 ? -32.373 12.163 10.498 1.00 95.31 829 ILE A C 1
ATOM 6713 O O . ILE A 1 829 ? -32.265 11.623 9.389 1.00 95.31 829 ILE A O 1
ATOM 6717 N N . LYS A 1 830 ? -33.555 12.222 11.128 1.00 85.88 830 LYS A N 1
ATOM 6718 C CA . LYS A 1 830 ? -34.813 11.724 10.542 1.00 85.88 830 LYS A CA 1
ATOM 6719 C C . LYS A 1 830 ? -35.231 12.589 9.367 1.00 85.88 830 LYS A C 1
ATOM 6721 O O . LYS A 1 830 ? -35.400 11.985 8.283 1.00 85.88 830 LYS A O 1
#

Sequence (830 aa):
MGKRIEYIDFIKGICIFIVVWGHSIQNMGDGNDFWTNPVHEFICSFHMPIFMLVSGFFFSKSIGKPLIPNVTRRFKQLIIPCFGWSLVLVAINIGYMLYEGMIPSPTGTLKSLFIETFTRFWFLRSVFICFTLAIVSMKIFKKDTAAFVISLLCFLALPDNGRLHLDKFMYPFFWMGYFMHKYIDVIMKHRGKLLVASLLVFAVLLPFYQKEDYIYITGMSMYDYLGGKFVCYPPWEKLPIICYRYLIGFAGSLFIFLLLQRIYRPHFRAIEKVGTYTLGIYTIHILIEGNVLSRFNLLDTGFFMFNFIITPAISILLILLCVGIIRLLEMTRFSSLLFLGKTKTVIMLLAICLINVSCIKKINLYQGDKDDEKEDNSGNNNSPQRQDIIVDTDFFYPFGDESQNYTAEITINTRNTLPEENTIKTVIPALKYNKSWLLMLTQDDCKQAAFSWTWAAINGKPLTSGYYYQLGHLQYDDLPPDIYYLGETLGSTDGAGNEVRFSFTTTLSPEWEWMDAKTQIYKGQTQEYYRFFMKSGLTWGDVKEMLNYGTGISIHDVNIDNEEITVDNLLKHYDIALNIIKEKLSGRGCKMLAKPSGIAEYITAGQVHSSIQTMTSNDGETICPAKTENDLKKVVLNRGFYSIEDLKKEIDKQLQLSPEERMAINVGVHGTDASWADLLLWINNNYGKKGADNVWIPNQEEYYEYNFYRTHGTAAVTKIDEHKLKLTVHLPSEEDFYYPSLTVNLSGIKKEDITSLEAGSSVTGLSYSNYENGIMLNIDCRKYLTEHAENFVKRYEANTADASVKADALYFVNMLKDSDKKEELKKRIK

pLDDT: mean 89.18, std 14.52, range [26.25, 98.81]

Foldseek 3Di:
DDDDDLLLLLLLLVLLLLVLLLLLLVLQAPDPCSQVQLSNLLSLLASLLLVLLSLLLCLVVVQPDDLVVSLVLLCLQQLLQLLLLLVVVLVVVCVVCVVQVHDDDPVNSVVSSVLSSCPLLVSSVLSSVLSNLQNVLVVVDVDSVNSLPVSLVVLLADACPSNSLVSSLNNVSSSNSNVCNVCVVVCVVCLVVLLVVLVVQLVVLSVVRHSCLRCVHPGRHQWHCDLNDIRGHDCVVRVVSSVSSNSNNVSSSSNSSSVSSVVDDPVVVVSSVLSVCSQQLSSVSSVCSVPPSSVHHDPVCDSCCSNPPPSSVVSVVSSVVSVVVLVVLVPDQVSCSNNRSDRDPDDDDPPPVVPPPPDDDDDDDDDDDDDDDDDDDDDDDPDQDKDWAQDADPDFAQLQPWDFKDKKKKKFFFQAFFDDQVVKDKAFALDQLQFLAEEAEEAEQQWLQCQQPVLCLQLFHWHAAAFGAAPVCVVVVPDDPRTDTPRDHFAAASPQPATDTFEYEYEDALQDCCLRGTQIGRHPDDPHDVSGHIDSHHHLRSVRVSVLSPHAYAYEDFPQSPHDLALVVLLVSLVVSQVSCCVSRNRQGHQEYEYPPPDCSNLVSLLVHPRHFEYEDQPFDWDLSLPDQDACGSGYHHEDEDDLVVLVVLVVVQVVDGSNPGIHHHYYHHHDHPSNSVSSVVCRCDQHHNHVSRYHRHYPLLSNLSSQCNNPKDWRWDDPDRGMIMIIIIRGDDPNRQWSKGKMWIARAAPVRTPDMDMDLQFFFWGKHDDDRTMMIITGRGNCLLVSLVVLLVVCVVPVPDPSSLVSSCSSLNRGDDDPSSVVSVVSSD

Radius of gyration: 35.32 Å; chains: 1; bounding box: 86×75×103 Å

Secondary structure (DSSP, 8-state):
-PPP-HHHHHHHHHHHHHHHHHHHHHHHS-TTGGGG-HHHHHHHTTHHHHHHHHHHHTGGGGTTS-HHHHHHHHHHHHHHHHHHHHHHHHHHHHHHHHHTT----HHHHHHHHHHHHHHTTHHHHHHHHHHHHHHHHHHH-SSHHHHHHHHHHHHHTS--GGGHHHHHHHHHHHHHHHHHHHTHHHHHHTHHHHHHHHHHHHHHHGGG--GGGSHHHH-S-SEEEETTEEEEPPHHHHHHHHHHHHHHHHHHHHHHHHHHHHH--TT-HHHHHHHTSHHHHHHHHHHHHHHTGGG---GGG-HHHIIIIIHHHHHHHHHHHHHHHHHHHTTSHHHHHHHH---------TTTTTSS--------------------------PPPPEEE----S----GGG--SSEEEEEEEEESSPPPPGGG--EE--SSGGG-SEEEEEEE-TT-THIIIIIIHHHTT--B-SS----HHHHHTT---TT-B--SS--EEE-SSS-EEE---EEEE-TTSGGGGPPEEE-TT--S--GGGS--SS--HHHHHHHHHTT-EEEE---S-TTS---HHHHHHHHHHHHHHHHHHTTT----EEEPPTT-HHHHHHHHH-TT--EEEETTSBPP-TTT--S--TT-EEE-EE--HHHHHHHHHHHHTS-GGGPPPEEEEES---HHHHHHHHHHHHHTSTTTT--EE---HHHHHHHHHHHHH-EEEEEE-SSSEEEEEEEE---TT----EEEEEEET--GGGEEEEEE-TT--EEEEEEETTEEEEEEE--TTHHHHHHHHHHHHHH-TT-HHHHHHHHHHHHHSPSSHHHHHHHHHH-